Protein AF-0000000081783315 (afdb_homodimer)

pLDDT: mean 70.14, std 28.61, range [14.05, 98.25]

Structure (mmCIF, N/CA/C/O backbone):
data_AF-0000000081783315-model_v1
#
loop_
_entity.id
_entity.type
_entity.pdbx_description
1 polymer 'Degenerin mec-10-like'
#
loop_
_atom_site.group_PDB
_atom_site.id
_atom_site.type_symbol
_atom_site.label_atom_id
_atom_site.label_alt_id
_atom_site.label_comp_id
_atom_site.label_asym_id
_atom_site.label_entity_id
_atom_site.label_seq_id
_atom_site.pdbx_PDB_ins_code
_atom_site.Cartn_x
_atom_site.Cartn_y
_atom_site.Cartn_z
_atom_site.occupancy
_atom_site.B_iso_or_equiv
_atom_site.auth_seq_id
_atom_site.auth_comp_id
_atom_site.auth_asym_id
_atom_site.auth_atom_id
_atom_site.pdbx_PDB_model_num
ATOM 1 N N . MET A 1 1 ? 43.219 12.086 -7.816 1 17.78 1 MET A N 1
ATOM 2 C CA . MET A 1 1 ? 44.406 12.898 -7.633 1 17.78 1 MET A CA 1
ATOM 3 C C . MET A 1 1 ? 44.25 14.25 -8.312 1 17.78 1 MET A C 1
ATOM 5 O O . MET A 1 1 ? 45.219 15.008 -8.43 1 17.78 1 MET A O 1
ATOM 9 N N . MET A 1 2 ? 43.156 14.438 -9.055 1 19.28 2 MET A N 1
ATOM 10 C CA . MET A 1 2 ? 43.25 15.586 -9.961 1 19.28 2 MET A CA 1
ATOM 11 C C . MET A 1 2 ? 43.469 16.875 -9.18 1 19.28 2 MET A C 1
ATOM 13 O O . MET A 1 2 ? 42.969 17.016 -8.062 1 19.28 2 MET A O 1
ATOM 17 N N . SER A 1 3 ? 44.406 17.734 -9.703 1 17.97 3 SER A N 1
ATOM 18 C CA . SER A 1 3 ? 45.344 18.828 -9.617 1 17.97 3 SER A CA 1
ATOM 19 C C . SER A 1 3 ? 44.625 20.172 -9.461 1 17.97 3 SER A C 1
ATOM 21 O O . SER A 1 3 ? 43.688 20.453 -10.188 1 17.97 3 SER A O 1
ATOM 23 N N . LYS A 1 4 ? 44.688 20.781 -8.219 1 19.91 4 LYS A N 1
ATOM 24 C CA . LYS A 1 4 ? 44.312 21.875 -7.32 1 19.91 4 LYS A CA 1
ATOM 25 C C . LYS A 1 4 ? 44.75 23.219 -7.895 1 19.91 4 LYS A C 1
ATOM 27 O O . LYS A 1 4 ? 45.688 23.828 -7.43 1 19.91 4 LYS A O 1
ATOM 32 N N . ASN A 1 5 ? 44.594 23.312 -9.344 1 17.64 5 ASN A N 1
ATOM 33 C CA . ASN A 1 5 ? 45.281 24.438 -9.969 1 17.64 5 ASN A CA 1
ATOM 34 C C . ASN A 1 5 ? 44.938 25.75 -9.266 1 17.64 5 ASN A C 1
ATOM 36 O O . ASN A 1 5 ? 43.781 26.062 -9.047 1 17.64 5 ASN A O 1
ATOM 40 N N . THR A 1 6 ? 45.906 26.359 -8.523 1 19.02 6 THR A N 1
ATOM 41 C CA . THR A 1 6 ? 46.312 27.406 -7.59 1 19.02 6 THR A CA 1
ATOM 42 C C . THR A 1 6 ? 46.219 28.781 -8.234 1 19.02 6 THR A C 1
ATOM 44 O O . THR A 1 6 ? 46.625 29.797 -7.645 1 19.02 6 THR A O 1
ATOM 47 N N . MET A 1 7 ? 45.25 28.969 -9.25 1 18.3 7 MET A N 1
ATOM 48 C CA . MET A 1 7 ? 45.625 30.125 -10.062 1 18.3 7 MET A CA 1
ATOM 49 C C . MET A 1 7 ? 45.688 31.391 -9.227 1 18.3 7 MET A C 1
ATOM 51 O O . MET A 1 7 ? 44.719 31.734 -8.562 1 18.3 7 MET A O 1
ATOM 55 N N . THR A 1 8 ? 46.875 31.906 -8.875 1 18.3 8 THR A N 1
ATOM 56 C CA . THR A 1 8 ? 47.531 32.938 -8.07 1 18.3 8 THR A CA 1
ATOM 57 C C . THR A 1 8 ? 47.219 34.312 -8.617 1 18.3 8 THR A C 1
ATOM 59 O O . THR A 1 8 ? 47.625 35.312 -8.023 1 18.3 8 THR A O 1
ATOM 62 N N . THR A 1 9 ? 46.375 34.469 -9.734 1 18.88 9 THR A N 1
ATOM 63 C CA . THR A 1 9 ? 46.812 35.656 -10.445 1 18.88 9 THR A CA 1
ATOM 64 C C . THR A 1 9 ? 46.75 36.875 -9.531 1 18.88 9 THR A C 1
ATOM 66 O O . THR A 1 9 ? 45.844 37 -8.695 1 18.88 9 THR A O 1
ATOM 69 N N . GLY A 1 10 ? 47.812 37.625 -9.398 1 18.31 10 GLY A N 1
ATOM 70 C CA . GLY A 1 10 ? 48.625 38.688 -8.766 1 18.31 10 GLY A CA 1
ATOM 71 C C . GLY A 1 10 ? 48.031 40.062 -8.938 1 18.31 10 GLY A C 1
ATOM 72 O O . GLY A 1 10 ? 48.75 41.062 -8.953 1 18.31 10 GLY A O 1
ATOM 73 N N . ILE A 1 11 ? 46.656 40.188 -9.078 1 20.75 11 ILE A N 1
ATOM 74 C CA . ILE A 1 11 ? 46.312 41.531 -9.586 1 20.75 11 ILE A CA 1
ATOM 75 C C . ILE A 1 11 ? 46.969 42.594 -8.711 1 20.75 11 ILE A C 1
ATOM 77 O O . ILE A 1 11 ? 46.906 42.531 -7.48 1 20.75 11 ILE A O 1
ATOM 81 N N . PRO A 1 12 ? 47.781 43.312 -9.375 1 18.73 12 PRO A N 1
ATOM 82 C CA . PRO A 1 12 ? 48.75 44.375 -9.031 1 18.73 12 PRO A CA 1
ATOM 83 C C . PRO A 1 12 ? 48.125 45.531 -8.25 1 18.73 12 PRO A C 1
ATOM 85 O O . PRO A 1 12 ? 46.938 45.812 -8.414 1 18.73 12 PRO A O 1
ATOM 88 N N . ALA A 1 13 ? 48.562 45.781 -7 1 19.22 13 ALA A N 1
ATOM 89 C CA . ALA A 1 13 ? 48.281 46.562 -5.801 1 19.22 13 ALA A CA 1
ATOM 90 C C . ALA A 1 13 ? 48.312 48.062 -6.109 1 19.22 13 ALA A C 1
ATOM 92 O O . ALA A 1 13 ? 47.625 48.844 -5.469 1 19.22 13 ALA A O 1
ATOM 93 N N . GLY A 1 14 ? 49.094 48.438 -7.195 1 17.89 14 GLY A N 1
ATOM 94 C CA . GLY A 1 14 ? 49.969 49.5 -6.719 1 17.89 14 GLY A CA 1
ATOM 95 C C . GLY A 1 14 ? 49.312 50.844 -6.645 1 17.89 14 GLY A C 1
ATOM 96 O O . GLY A 1 14 ? 49.938 51.844 -6.227 1 17.89 14 GLY A O 1
ATOM 97 N N . TYR A 1 15 ? 48.062 51.031 -7.242 1 19.67 15 TYR A N 1
ATOM 98 C CA . TYR A 1 15 ? 48.031 52.375 -7.832 1 19.67 15 TYR A CA 1
ATOM 99 C C . TYR A 1 15 ? 48.219 53.438 -6.766 1 19.67 15 TYR A C 1
ATOM 101 O O . TYR A 1 15 ? 47.594 53.406 -5.707 1 19.67 15 TYR A O 1
ATOM 109 N N . ASP A 1 16 ? 49.375 54.094 -6.77 1 19.61 16 ASP A N 1
ATOM 110 C CA . ASP A 1 16 ? 50.156 55.062 -6.02 1 19.61 16 ASP A CA 1
ATOM 111 C C . ASP A 1 16 ? 49.406 56.406 -5.957 1 19.61 16 ASP A C 1
ATOM 113 O O . ASP A 1 16 ? 49.969 57.375 -5.426 1 19.61 16 ASP A O 1
ATOM 117 N N . ASP A 1 17 ? 48.156 56.469 -6.555 1 19.8 17 ASP A N 1
ATOM 118 C CA . ASP A 1 17 ? 47.969 57.812 -7.051 1 19.8 17 ASP A CA 1
ATOM 119 C C . ASP A 1 17 ? 48.188 58.844 -5.938 1 19.8 17 ASP A C 1
ATOM 121 O O . ASP A 1 17 ? 47.812 58.625 -4.789 1 19.8 17 ASP A O 1
ATOM 125 N N . ALA A 1 18 ? 49.094 59.688 -6.195 1 20.75 18 ALA A N 1
ATOM 126 C CA . ALA A 1 18 ? 49.906 60.812 -5.719 1 20.75 18 ALA A CA 1
ATOM 127 C C . ALA A 1 18 ? 49.031 62 -5.285 1 20.75 18 ALA A C 1
ATOM 129 O O . ALA A 1 18 ? 48.656 62.812 -6.109 1 20.75 18 ALA A O 1
ATOM 130 N N . PHE A 1 19 ? 47.812 61.656 -4.715 1 21.52 19 PHE A N 1
ATOM 131 C CA . PHE A 1 19 ? 46.969 62.844 -4.609 1 21.52 19 PHE A CA 1
ATOM 132 C C . PHE A 1 19 ? 47.688 63.969 -3.908 1 21.52 19 PHE A C 1
ATOM 134 O O . PHE A 1 19 ? 48.219 63.812 -2.818 1 21.52 19 PHE A O 1
ATOM 141 N N . VAL A 1 20 ? 48.25 64.812 -4.75 1 21.12 20 VAL A N 1
ATOM 142 C CA . VAL A 1 20 ? 49.125 65.938 -4.488 1 21.12 20 VAL A CA 1
ATOM 143 C C . VAL A 1 20 ? 48.438 66.875 -3.527 1 21.12 20 VAL A C 1
ATOM 145 O O . VAL A 1 20 ? 47.312 67.375 -3.805 1 21.12 20 VAL A O 1
ATOM 148 N N . VAL A 1 21 ? 48.562 66.625 -2.242 1 22.45 21 VAL A N 1
ATOM 149 C CA . VAL A 1 21 ? 48.031 67.312 -1.078 1 22.45 21 VAL A CA 1
ATOM 150 C C . VAL A 1 21 ? 48.438 68.75 -1.14 1 22.45 21 VAL A C 1
ATOM 152 O O . VAL A 1 21 ? 49.625 69.125 -1.13 1 22.45 21 VAL A O 1
ATOM 155 N N . MET A 1 22 ? 47.812 69.438 -2.15 1 22.59 22 MET A N 1
ATOM 156 C CA . MET A 1 22 ? 48.25 70.812 -2.398 1 22.59 22 MET A CA 1
ATOM 157 C C . MET A 1 22 ? 48.344 71.625 -1.094 1 22.59 22 MET A C 1
ATOM 159 O O . MET A 1 22 ? 47.531 71.438 -0.194 1 22.59 22 MET A O 1
ATOM 163 N N . PRO A 1 23 ? 49.531 72 -0.802 1 23.08 23 PRO A N 1
ATOM 164 C CA . PRO A 1 23 ? 50.031 72.625 0.436 1 23.08 23 PRO A CA 1
ATOM 165 C C . PRO A 1 23 ? 49.281 73.938 0.773 1 23.08 23 PRO A C 1
ATOM 167 O O . PRO A 1 23 ? 49.312 74.875 -0.004 1 23.08 23 PRO A O 1
ATOM 170 N N . SER A 1 24 ? 47.906 73.875 0.95 1 22.5 24 SER A N 1
ATOM 171 C CA . SER A 1 24 ? 47.156 75.062 1.06 1 22.5 24 SER A CA 1
ATOM 172 C C . SER A 1 24 ? 47.812 76.062 1.997 1 22.5 24 SER A C 1
ATOM 174 O O . SER A 1 24 ? 48.219 75.688 3.104 1 22.5 24 SER A O 1
ATOM 176 N N . GLU A 1 25 ? 48.5 77 1.368 1 23.92 25 GLU A N 1
ATOM 177 C CA . GLU A 1 25 ? 49.312 78.062 1.902 1 23.92 25 GLU A CA 1
ATOM 178 C C . GLU A 1 25 ? 48.531 78.875 2.949 1 23.92 25 GLU A C 1
ATOM 180 O O . GLU A 1 25 ? 47.375 79.25 2.732 1 23.92 25 GLU A O 1
ATOM 185 N N . SER A 1 26 ? 48.844 78.688 4.258 1 24.62 26 SER A N 1
ATOM 186 C CA . SER A 1 26 ? 48.344 79.188 5.531 1 24.62 26 SER A CA 1
ATOM 187 C C . SER A 1 26 ? 48.344 80.688 5.57 1 24.62 26 SER A C 1
ATOM 189 O O . SER A 1 26 ? 49.406 81.312 5.57 1 24.62 26 SER A O 1
ATOM 191 N N . ILE A 1 27 ? 47.562 81.25 4.617 1 25.8 27 ILE A N 1
ATOM 192 C CA . ILE A 1 27 ? 47.625 82.75 4.555 1 25.8 27 ILE A CA 1
ATOM 193 C C . ILE A 1 27 ? 47.5 83.312 5.957 1 25.8 27 ILE A C 1
ATOM 195 O O . ILE A 1 27 ? 46.625 82.938 6.727 1 25.8 27 ILE A O 1
ATOM 199 N N . PRO A 1 28 ? 48.531 84.125 6.344 1 26.16 28 PRO A N 1
ATOM 200 C CA . PRO A 1 28 ? 48.812 84.625 7.676 1 26.16 28 PRO A CA 1
ATOM 201 C C . PRO A 1 28 ? 47.688 85.562 8.18 1 26.16 28 PRO A C 1
ATOM 203 O O . PRO A 1 28 ? 47.375 86.562 7.535 1 26.16 28 PRO A O 1
ATOM 206 N N . LEU A 1 29 ? 46.5 85.062 8.391 1 25.5 29 LEU A N 1
ATOM 207 C CA . LEU A 1 29 ? 45.406 86 8.625 1 25.5 29 LEU A CA 1
ATOM 208 C C . LEU A 1 29 ? 45.781 87 9.695 1 25.5 29 LEU A C 1
ATOM 210 O O . LEU A 1 29 ? 46.469 86.688 10.648 1 25.5 29 LEU A O 1
ATOM 214 N N . PRO A 1 30 ? 45.625 88.312 9.297 1 27.16 30 PRO A N 1
ATOM 215 C CA . PRO A 1 30 ? 46.062 89.5 10.039 1 27.16 30 PRO A CA 1
ATOM 216 C C . PRO A 1 30 ? 45.562 89.5 11.477 1 27.16 30 PRO A C 1
ATOM 218 O O . PRO A 1 30 ? 44.594 88.812 11.797 1 27.16 30 PRO A O 1
ATOM 221 N N . SER A 1 31 ? 46.406 89.938 12.438 1 26.33 31 SER A N 1
ATOM 222 C CA . SER A 1 31 ? 46.438 89.938 13.898 1 26.33 31 SER A CA 1
ATOM 223 C C . SER A 1 31 ? 45.312 90.812 14.438 1 26.33 31 SER A C 1
ATOM 225 O O . SER A 1 31 ? 45.406 92.062 14.5 1 26.33 31 SER A O 1
ATOM 227 N N . TYR A 1 32 ? 44.062 90.688 13.859 1 24.59 32 TYR A N 1
ATOM 228 C CA . TYR A 1 32 ? 43.125 91.688 14.32 1 24.59 32 TYR A CA 1
ATOM 229 C C . TYR A 1 32 ? 43.094 91.75 15.844 1 24.59 32 TYR A C 1
ATOM 231 O O . TYR A 1 32 ? 43.125 90.75 16.516 1 24.59 32 TYR A O 1
ATOM 239 N N . HIS A 1 33 ? 43.531 92.938 16.375 1 25.61 33 HIS A N 1
ATOM 240 C CA . HIS A 1 33 ? 43.656 93.438 17.734 1 25.61 33 HIS A CA 1
ATOM 241 C C . HIS A 1 33 ? 42.375 93.25 18.531 1 25.61 33 HIS A C 1
ATOM 243 O O . HIS A 1 33 ? 41.344 93.75 18.156 1 25.61 33 HIS A O 1
ATOM 249 N N . ASN A 1 34 ? 42.156 92.062 18.984 1 25.48 34 ASN A N 1
ATOM 250 C CA . ASN A 1 34 ? 40.969 91.562 19.719 1 25.48 34 ASN A CA 1
ATOM 251 C C . ASN A 1 34 ? 40.688 92.438 20.938 1 25.48 34 ASN A C 1
ATOM 253 O O . ASN A 1 34 ? 41.469 92.438 21.906 1 25.48 34 ASN A O 1
ATOM 257 N N . LYS A 1 35 ? 40.438 93.812 20.656 1 27.84 35 LYS A N 1
ATOM 258 C CA . LYS A 1 35 ? 40.094 94.562 21.844 1 27.84 35 LYS A CA 1
ATOM 259 C C . LYS A 1 35 ? 39.062 93.812 22.703 1 27.84 35 LYS A C 1
ATOM 261 O O . LYS A 1 35 ? 38.062 93.375 22.203 1 27.84 35 LYS A O 1
ATOM 266 N N . ALA A 1 36 ? 39.5 93.375 23.797 1 28.84 36 ALA A N 1
ATOM 267 C CA . ALA A 1 36 ? 38.875 92.5 24.812 1 28.84 36 ALA A CA 1
ATOM 268 C C . ALA A 1 36 ? 37.625 93.188 25.391 1 28.84 36 ALA A C 1
ATOM 270 O O . ALA A 1 36 ? 37.688 94.25 26.016 1 28.84 36 ALA A O 1
ATOM 271 N N . PRO A 1 37 ? 36.625 93.375 24.422 1 29.89 37 PRO A N 1
ATOM 272 C CA . PRO A 1 37 ? 35.531 94.062 25.109 1 29.89 37 PRO A CA 1
ATOM 273 C C . PRO A 1 37 ? 35.156 93.438 26.453 1 29.89 37 PRO A C 1
ATOM 275 O O . PRO A 1 37 ? 35.25 92.25 26.594 1 29.89 37 PRO A O 1
ATOM 278 N N . THR A 1 38 ? 35.469 94.125 27.594 1 27.64 38 THR A N 1
ATOM 279 C CA . THR A 1 38 ? 35.25 93.688 28.984 1 27.64 38 THR A CA 1
ATOM 280 C C . THR A 1 38 ? 33.781 93.375 29.203 1 27.64 38 THR A C 1
ATOM 282 O O . THR A 1 38 ? 33.344 93.188 30.344 1 27.64 38 THR A O 1
ATOM 285 N N . SER A 1 39 ? 33.062 92.875 28.109 1 26.77 39 SER A N 1
ATOM 286 C CA . SER A 1 39 ? 31.625 92.75 28.359 1 26.77 39 SER A CA 1
ATOM 287 C C . SER A 1 39 ? 31.375 91.875 29.609 1 26.77 39 SER A C 1
ATOM 289 O O . SER A 1 39 ? 31.844 90.75 29.688 1 26.77 39 SER A O 1
ATOM 291 N N . VAL A 1 40 ? 31.312 92.5 30.828 1 28.73 40 VAL A N 1
ATOM 292 C CA . VAL A 1 40 ? 30.906 91.938 32.094 1 28.73 40 VAL A CA 1
ATOM 293 C C . VAL A 1 40 ? 29.656 91.125 31.922 1 28.73 40 VAL A C 1
ATOM 295 O O . VAL A 1 40 ? 28.562 91.625 31.703 1 28.73 40 VAL A O 1
ATOM 298 N N . GLU A 1 41 ? 29.656 90.312 30.891 1 28.41 41 GLU A N 1
ATOM 299 C CA . GLU A 1 41 ? 28.453 89.438 30.797 1 28.41 41 GLU A CA 1
ATOM 300 C C . GLU A 1 41 ? 28.141 88.75 32.125 1 28.41 41 GLU A C 1
ATOM 302 O O . GLU A 1 41 ? 28.984 88.062 32.656 1 28.41 41 GLU A O 1
ATOM 307 N N . ALA A 1 42 ? 27.375 89.438 33 1 26.62 42 ALA A N 1
ATOM 308 C CA . ALA A 1 42 ? 26.828 88.812 34.219 1 26.62 42 ALA A CA 1
ATOM 309 C C . ALA A 1 42 ? 26.422 87.375 33.969 1 26.62 42 ALA A C 1
ATOM 311 O O . ALA A 1 42 ? 25.656 87.062 33.031 1 26.62 42 ALA A O 1
ATOM 312 N N . LYS A 1 43 ? 27.359 86.562 34.219 1 34.53 43 LYS A N 1
ATOM 313 C CA . LYS A 1 43 ? 27.078 85.125 34.312 1 34.53 43 LYS A CA 1
ATOM 314 C C . LYS A 1 43 ? 25.703 84.875 34.906 1 34.53 43 LYS A C 1
ATOM 316 O O . LYS A 1 43 ? 25.469 85.188 36.094 1 34.53 43 LYS A O 1
ATOM 321 N N . ALA A 1 44 ? 24.641 85.25 34.125 1 29.11 44 ALA A N 1
ATOM 322 C CA . ALA A 1 44 ? 23.297 84.812 34.562 1 29.11 44 ALA A CA 1
ATOM 323 C C . ALA A 1 44 ? 23.344 83.438 35.25 1 29.11 44 ALA A C 1
ATOM 325 O O . ALA A 1 44 ? 24 82.562 34.781 1 29.11 44 ALA A O 1
ATOM 326 N N . ALA A 1 45 ? 23.266 83.5 36.594 1 31.23 45 ALA A N 1
ATOM 327 C CA . ALA A 1 45 ? 23.188 82.312 37.438 1 31.23 45 ALA A CA 1
ATOM 328 C C . ALA A 1 45 ? 22.344 81.25 36.781 1 31.23 45 ALA A C 1
ATOM 330 O O . ALA A 1 45 ? 21.203 81.5 36.375 1 31.23 45 ALA A O 1
ATOM 331 N N . GLU A 1 46 ? 22.984 80.5 35.844 1 34.72 46 GLU A N 1
ATOM 332 C CA . GLU A 1 46 ? 22.234 79.312 35.438 1 34.72 46 GLU A CA 1
ATOM 333 C C . GLU A 1 46 ? 21.328 78.75 36.531 1 34.72 46 GLU A C 1
ATOM 335 O O . GLU A 1 46 ? 21.75 78.688 37.688 1 34.72 46 GLU A O 1
ATOM 340 N N . PRO A 1 47 ? 20.047 79.125 36.531 1 35.72 47 PRO A N 1
ATOM 341 C CA . PRO A 1 47 ? 19.234 78.5 37.625 1 35.72 47 PRO A CA 1
ATOM 342 C C . PRO A 1 47 ? 19.781 77.188 38.062 1 35.72 47 PRO A C 1
ATOM 344 O O . PRO A 1 47 ? 20.266 76.375 37.25 1 35.72 47 PRO A O 1
ATOM 347 N N . GLU A 1 48 ? 20.484 77.188 39.156 1 34.91 48 GLU A N 1
ATOM 348 C CA . GLU A 1 48 ? 20.859 75.938 39.812 1 34.91 48 GLU A CA 1
ATOM 349 C C . GLU A 1 48 ? 19.844 74.812 39.562 1 34.91 48 GLU A C 1
ATOM 351 O O . GLU A 1 48 ? 18.656 75 39.906 1 34.91 48 GLU A O 1
ATOM 356 N N . LYS A 1 49 ? 19.969 74.188 38.375 1 42.38 49 LYS A N 1
ATOM 357 C CA . LYS A 1 49 ? 19.156 73 38.312 1 42.38 49 LYS A CA 1
ATOM 358 C C . LYS A 1 49 ? 19 72.375 39.656 1 42.38 49 LYS A C 1
ATOM 360 O O . LYS A 1 49 ? 20 71.938 40.281 1 42.38 49 LYS A O 1
ATOM 365 N N . GLU A 1 50 ? 18.172 72.875 40.562 1 38.88 50 GLU A N 1
ATOM 366 C CA . GLU A 1 50 ? 17.859 72.125 41.781 1 38.88 50 GLU A CA 1
ATOM 367 C C . GLU A 1 50 ? 18 70.625 41.594 1 38.88 50 GLU A C 1
ATOM 369 O O . GLU A 1 50 ? 17.375 70.062 40.688 1 38.88 50 GLU A O 1
ATOM 374 N N . ASN A 1 51 ? 19.219 70.125 41.75 1 41.97 51 ASN A N 1
ATOM 375 C CA . ASN A 1 51 ? 19.469 68.688 41.906 1 41.97 51 ASN A CA 1
ATOM 376 C C . ASN A 1 51 ? 18.344 68 42.688 1 41.97 51 ASN A C 1
ATOM 378 O O . ASN A 1 51 ? 18.344 68 43.938 1 41.97 51 ASN A O 1
ATOM 382 N N . HIS A 1 52 ? 17.141 68.188 42.375 1 47.59 52 HIS A N 1
ATOM 383 C CA . HIS A 1 52 ? 16.188 67.312 43.062 1 47.59 52 HIS A CA 1
ATOM 384 C C . HIS A 1 52 ? 16.734 65.938 43.219 1 47.59 52 HIS A C 1
ATOM 386 O O . HIS A 1 52 ? 17.266 65.312 42.25 1 47.59 52 HIS A O 1
ATOM 392 N N . PRO A 1 53 ? 17.141 65.5 44.344 1 53 53 PRO A N 1
ATOM 393 C CA . PRO A 1 53 ? 17.656 64.125 44.531 1 53 53 PRO A CA 1
ATOM 394 C C . PRO A 1 53 ? 16.891 63.062 43.75 1 53 53 PRO A C 1
ATOM 396 O O . PRO A 1 53 ? 15.648 63.062 43.75 1 53 53 PRO A O 1
ATOM 399 N N . VAL A 1 54 ? 17.484 62.562 42.719 1 61.12 54 VAL A N 1
ATOM 400 C CA . VAL A 1 54 ? 16.969 61.469 41.906 1 61.12 54 VAL A CA 1
ATOM 401 C C . VAL A 1 54 ? 16.516 60.312 42.844 1 61.12 54 VAL A C 1
ATOM 403 O O . VAL A 1 54 ? 17.359 59.688 43.469 1 61.12 54 VAL A O 1
ATOM 406 N N . THR A 1 55 ? 15.406 60.406 43.562 1 64.44 55 THR A N 1
ATOM 407 C CA . THR A 1 55 ? 14.828 59.312 44.312 1 64.44 55 THR A CA 1
ATOM 408 C C . THR A 1 55 ? 14.297 58.219 43.406 1 64.44 55 THR A C 1
ATOM 410 O O . THR A 1 55 ? 14.094 58.438 42.219 1 64.44 55 THR A O 1
ATOM 413 N N . CYS A 1 56 ? 14.297 57 43.969 1 73.44 56 CYS A N 1
ATOM 414 C CA . CYS A 1 56 ? 13.727 55.844 43.25 1 73.44 56 CYS A CA 1
ATOM 415 C C . CYS A 1 56 ? 12.383 56.219 42.625 1 73.44 56 CYS A C 1
ATOM 417 O O . CYS A 1 56 ? 12.07 55.781 41.531 1 73.44 56 CYS A O 1
ATOM 419 N N . GLY A 1 57 ? 11.695 57 43.281 1 72.5 57 GLY A N 1
ATOM 420 C CA . GLY A 1 57 ? 10.398 57.438 42.781 1 72.5 57 GLY A CA 1
ATOM 421 C C . GLY A 1 57 ? 10.492 58.344 41.562 1 72.5 57 GLY A C 1
ATOM 422 O O . GLY A 1 57 ? 9.688 58.219 40.625 1 72.5 57 GLY A O 1
ATOM 423 N N . SER A 1 58 ? 11.469 59.156 41.562 1 75.62 58 SER A N 1
ATOM 424 C CA . SER A 1 58 ? 11.641 60.062 40.438 1 75.62 58 SER A CA 1
ATOM 425 C C . SER A 1 58 ? 12.086 59.281 39.188 1 75.62 58 SER A C 1
ATOM 427 O O . SER A 1 58 ? 11.703 59.656 38.094 1 75.62 58 SER A O 1
ATOM 429 N N . ILE A 1 59 ? 12.844 58.281 39.406 1 73.62 59 ILE A N 1
ATOM 430 C CA . ILE A 1 59 ? 13.305 57.469 38.281 1 73.62 59 ILE A CA 1
ATOM 431 C C . ILE A 1 59 ? 12.117 56.719 37.656 1 73.62 59 ILE A C 1
ATOM 433 O O . ILE A 1 59 ? 12.008 56.656 36.438 1 73.62 59 ILE A O 1
ATOM 437 N N . VAL A 1 60 ? 11.312 56.156 38.469 1 76 60 VAL A N 1
ATOM 438 C CA . VAL A 1 60 ? 10.148 55.438 38 1 76 60 VAL A CA 1
ATOM 439 C C . VAL A 1 60 ? 9.203 56.375 37.25 1 76 60 VAL A C 1
ATOM 441 O O . VAL A 1 60 ? 8.656 56 36.219 1 76 60 VAL A O 1
ATOM 444 N N . THR A 1 61 ? 9.07 57.562 37.75 1 76.06 61 THR A N 1
ATOM 445 C CA . THR A 1 61 ? 8.172 58.5 37.125 1 76.06 61 THR A CA 1
ATOM 446 C C . THR A 1 61 ? 8.758 59 35.781 1 76.06 61 THR A C 1
ATOM 448 O O . THR A 1 61 ? 8.031 59.219 34.812 1 76.06 61 THR A O 1
ATOM 451 N N . ASN A 1 62 ? 10.07 59.219 35.844 1 74.38 62 ASN A N 1
ATOM 452 C CA . ASN A 1 62 ? 10.703 59.625 34.594 1 74.38 62 ASN A CA 1
ATOM 453 C C . ASN A 1 62 ? 10.633 58.531 33.531 1 74.38 62 ASN A C 1
ATOM 455 O O . ASN A 1 62 ? 10.438 58.812 32.344 1 74.38 62 ASN A O 1
ATOM 459 N N . PHE A 1 63 ? 10.797 57.344 34 1 75.19 63 PHE A N 1
ATOM 460 C CA . PHE A 1 63 ? 10.703 56.219 33.094 1 75.19 63 PHE A CA 1
ATOM 461 C C . PHE A 1 63 ? 9.281 56.062 32.531 1 75.19 63 PHE A C 1
ATOM 463 O O . PHE A 1 63 ? 9.086 55.781 31.359 1 75.19 63 PHE A O 1
ATOM 470 N N . ALA A 1 64 ? 8.367 56.094 33.375 1 72.81 64 ALA A N 1
ATOM 471 C CA . ALA A 1 64 ? 6.969 55.969 32.969 1 72.81 64 ALA A CA 1
ATOM 472 C C . ALA A 1 64 ? 6.578 57 31.938 1 72.81 64 ALA A C 1
ATOM 474 O O . ALA A 1 64 ? 5.777 56.719 31.047 1 72.81 64 ALA A O 1
ATOM 475 N N . ASP A 1 65 ? 7.227 58.125 32.031 1 70.56 65 ASP A N 1
ATOM 476 C CA . ASP A 1 65 ? 6.887 59.219 31.109 1 70.56 65 ASP A CA 1
ATOM 477 C C . ASP A 1 65 ? 7.633 59.062 29.781 1 70.56 65 ASP A C 1
ATOM 479 O O . ASP A 1 65 ? 7.156 59.531 28.75 1 70.56 65 ASP A O 1
ATOM 483 N N . SER A 1 66 ? 8.742 58.344 29.828 1 68.06 66 SER A N 1
ATOM 484 C CA . SER A 1 66 ? 9.57 58.312 28.625 1 68.06 66 SER A CA 1
ATOM 485 C C . SER A 1 66 ? 9.469 56.969 27.906 1 68.06 66 SER A C 1
ATOM 487 O O . SER A 1 66 ? 9.875 56.844 26.75 1 68.06 66 SER A O 1
ATOM 489 N N . THR A 1 67 ? 8.836 56.062 28.547 1 69.62 67 THR A N 1
ATOM 490 C CA . THR A 1 67 ? 8.844 54.719 27.969 1 69.62 67 THR A CA 1
ATOM 491 C C . THR A 1 67 ? 7.883 54.625 26.781 1 69.62 67 THR A C 1
ATOM 493 O O . THR A 1 67 ? 6.883 55.375 26.734 1 69.62 67 THR A O 1
ATOM 496 N N . THR A 1 68 ? 8.305 53.844 25.891 1 68.88 68 THR A N 1
ATOM 497 C CA . THR A 1 68 ? 7.504 53.656 24.688 1 68.88 68 THR A CA 1
ATOM 498 C C . THR A 1 68 ? 6.574 52.438 24.859 1 68.88 68 THR A C 1
ATOM 500 O O . THR A 1 68 ? 5.824 52.094 23.953 1 68.88 68 THR A O 1
ATOM 503 N N . ALA A 1 69 ? 6.594 51.875 26.016 1 73.38 69 ALA A N 1
ATOM 504 C CA . ALA A 1 69 ? 5.664 50.781 26.266 1 73.38 69 ALA A CA 1
ATOM 505 C C . ALA A 1 69 ? 4.238 51.312 26.438 1 73.38 69 ALA A C 1
ATOM 507 O O . ALA A 1 69 ? 4.012 52.312 27.094 1 73.38 69 ALA A O 1
ATOM 508 N N . HIS A 1 70 ? 3.422 50.625 25.781 1 72.06 70 HIS A N 1
ATOM 509 C CA . HIS A 1 70 ? 2.037 51.094 25.844 1 72.06 70 HIS A CA 1
ATOM 510 C C . HIS A 1 70 ? 1.458 50.875 27.25 1 72.06 70 HIS A C 1
ATOM 512 O O . HIS A 1 70 ? 1.696 49.812 27.859 1 72.06 70 HIS A O 1
ATOM 518 N N . GLY A 1 71 ? 0.836 51.781 27.891 1 72.75 71 GLY A N 1
ATOM 519 C CA . GLY A 1 71 ? 0.046 51.625 29.094 1 72.75 71 GLY A CA 1
ATOM 520 C C . GLY A 1 71 ? 0.777 52.062 30.359 1 72.75 71 GLY A C 1
ATOM 521 O O . GLY A 1 71 ? 0.148 52.406 31.359 1 72.75 71 GLY A O 1
ATOM 522 N N . VAL A 1 72 ? 2.105 52.031 30.312 1 74.44 72 VAL A N 1
ATOM 523 C CA . VAL A 1 72 ? 2.848 52.344 31.531 1 74.44 72 VAL A CA 1
ATOM 524 C C . VAL A 1 72 ? 2.701 53.812 31.859 1 74.44 72 VAL A C 1
ATOM 526 O O . VAL A 1 72 ? 2.566 54.188 33.031 1 74.44 72 VAL A O 1
ATOM 529 N N . ALA A 1 73 ? 2.641 54.625 30.812 1 72.75 73 ALA A N 1
ATOM 530 C CA . ALA A 1 73 ? 2.5 56.062 31.031 1 72.75 73 ALA A CA 1
ATOM 531 C C . ALA A 1 73 ? 1.125 56.375 31.609 1 72.75 73 ALA A C 1
ATOM 533 O O . ALA A 1 73 ? 0.984 57.344 32.375 1 72.75 73 ALA A O 1
ATOM 534 N N . ARG A 1 74 ? 0.199 55.5 31.406 1 76.56 74 ARG A N 1
ATOM 535 C CA . ARG A 1 74 ? -1.156 55.781 31.875 1 76.56 74 ARG A CA 1
ATOM 536 C C . ARG A 1 74 ? -1.314 55.375 33.344 1 76.56 74 ARG A C 1
ATOM 538 O O . ARG A 1 74 ? -2.111 55.969 34.062 1 76.56 74 ARG A O 1
ATOM 545 N N . ILE A 1 75 ? -0.57 54.469 33.688 1 75.62 75 ILE A N 1
ATOM 546 C CA . ILE A 1 75 ? -0.625 54.062 35.094 1 75.62 75 ILE A CA 1
ATOM 547 C C . ILE A 1 75 ? -0.007 55.125 35.969 1 75.62 75 ILE A C 1
ATOM 549 O O . ILE A 1 75 ? -0.561 55.5 37.031 1 75.62 75 ILE A O 1
ATOM 553 N N . ALA A 1 76 ? 1.028 55.781 35.5 1 72.44 76 ALA A N 1
ATOM 554 C CA . ALA A 1 76 ? 1.757 56.75 36.312 1 72.44 76 ALA A CA 1
ATOM 555 C C . ALA A 1 76 ? 1.043 58.094 36.281 1 72.44 76 ALA A C 1
ATOM 557 O O . ALA A 1 76 ? 1.069 58.844 37.281 1 72.44 76 ALA A O 1
ATOM 558 N N . ASN A 1 77 ? 0.314 58.438 35.219 1 69.81 77 ASN A N 1
ATOM 559 C CA . ASN A 1 77 ? -0.3 59.781 35.094 1 69.81 77 ASN A CA 1
ATOM 560 C C . ASN A 1 77 ? -1.788 59.719 35.438 1 69.81 77 ASN A C 1
ATOM 562 O O . ASN A 1 77 ? -2.514 60.688 35.188 1 69.81 77 ASN A O 1
ATOM 566 N N . ALA A 1 78 ? -2.209 58.625 36.031 1 72.44 78 ALA A N 1
ATOM 567 C CA . ALA A 1 78 ? -3.633 58.531 36.312 1 72.44 78 ALA A CA 1
ATOM 568 C C . ALA A 1 78 ? -4.004 59.406 37.531 1 72.44 78 ALA A C 1
ATOM 570 O O . ALA A 1 78 ? -3.213 59.562 38.469 1 72.44 78 ALA A O 1
ATOM 571 N N . SER A 1 79 ? -5.02 60.25 37.406 1 68.5 79 SER A N 1
ATOM 572 C CA . SER A 1 79 ? -5.469 61.188 38.438 1 68.5 79 SER A CA 1
ATOM 573 C C . SER A 1 79 ? -6.062 60.5 39.625 1 68.5 79 SER A C 1
ATOM 575 O O . SER A 1 79 ? -6.039 61.031 40.75 1 68.5 79 SER A O 1
ATOM 577 N N . SER A 1 80 ? -6.578 59.344 39.344 1 74.62 80 SER A N 1
ATOM 578 C CA . SER A 1 80 ? -7.242 58.625 40.438 1 74.62 80 SER A CA 1
ATOM 579 C C . SER A 1 80 ? -6.629 57.25 40.656 1 74.62 80 SER A C 1
ATOM 581 O O . SER A 1 80 ? -6.043 56.688 39.719 1 74.62 80 SER A O 1
ATOM 583 N N . CYS A 1 81 ? -6.594 56.906 41.969 1 79 81 CYS A N 1
ATOM 584 C CA . CYS A 1 81 ? -6.086 55.594 42.344 1 79 81 CYS A CA 1
ATOM 585 C C . CYS A 1 81 ? -6.879 54.469 41.688 1 79 81 CYS A C 1
ATOM 587 O O . CYS A 1 81 ? -6.312 53.438 41.312 1 79 81 CYS A O 1
ATOM 589 N N . PHE A 1 82 ? -8.109 54.781 41.438 1 81.88 82 PHE A N 1
ATOM 590 C CA . PHE A 1 82 ? -8.953 53.75 40.812 1 81.88 82 PHE A CA 1
ATOM 591 C C . PHE A 1 82 ? -8.586 53.594 39.344 1 81.88 82 PHE A C 1
ATOM 593 O O . PHE A 1 82 ? -8.523 52.469 38.844 1 81.88 82 PHE A O 1
ATOM 600 N N . ALA A 1 83 ? -8.352 54.625 38.75 1 81.06 83 ALA A N 1
ATOM 601 C CA . ALA A 1 83 ? -7.969 54.562 37.344 1 81.06 83 ALA A CA 1
ATOM 602 C C . ALA A 1 83 ? -6.605 53.906 37.156 1 81.06 83 ALA A C 1
ATOM 604 O O . ALA A 1 83 ? -6.395 53.125 36.219 1 81.06 83 ALA A O 1
ATOM 605 N N . SER A 1 84 ? -5.781 54.125 38.125 1 83.44 84 SER A N 1
ATOM 606 C CA . SER A 1 84 ? -4.457 53.5 38.062 1 83.44 84 SER A CA 1
ATOM 607 C C . SER A 1 84 ? -4.547 52 38.25 1 83.44 84 SER A C 1
ATOM 609 O O . SER A 1 84 ? -3.803 51.25 37.625 1 83.44 84 SER A O 1
ATOM 611 N N . PHE A 1 85 ? -5.461 51.625 39.062 1 86.06 85 PHE A N 1
ATOM 612 C CA . PHE A 1 85 ? -5.652 50.219 39.312 1 86.06 85 PHE A CA 1
ATOM 613 C C . PHE A 1 85 ? -6.246 49.531 38.094 1 86.06 85 PHE A C 1
ATOM 615 O O . PHE A 1 85 ? -5.863 48.406 37.75 1 86.06 85 PHE A O 1
ATOM 622 N N . LEU A 1 86 ? -7.105 50.156 37.375 1 84.38 86 LEU A N 1
ATOM 623 C CA . LEU A 1 86 ? -7.727 49.594 36.188 1 84.38 86 LEU A CA 1
ATOM 624 C C . LEU A 1 86 ? -6.699 49.406 35.094 1 84.38 86 LEU A C 1
ATOM 626 O O . LEU A 1 86 ? -6.707 48.375 34.375 1 84.38 86 LEU A O 1
ATOM 630 N N . TRP A 1 87 ? -5.875 50.375 34.938 1 85 87 TRP A N 1
ATOM 631 C CA . TRP A 1 87 ? -4.855 50.281 33.906 1 85 87 TRP A CA 1
ATOM 632 C C . TRP A 1 87 ? -3.826 49.219 34.25 1 85 87 TRP A C 1
ATOM 634 O O . TRP A 1 87 ? -3.281 48.562 33.344 1 85 87 TRP A O 1
ATOM 644 N N . LEU A 1 88 ? -3.672 49.031 35.531 1 85.56 88 LEU A N 1
ATOM 645 C CA . LEU A 1 88 ? -2.779 47.938 35.938 1 85.56 88 LEU A CA 1
ATOM 646 C C . LEU A 1 88 ? -3.375 46.594 35.625 1 85.56 88 LEU A C 1
ATOM 648 O O . LEU A 1 88 ? -2.656 45.656 35.188 1 85.56 88 LEU A O 1
ATOM 652 N N . VAL A 1 89 ? -4.637 46.438 35.781 1 88.81 89 VAL A N 1
ATOM 653 C CA . VAL A 1 89 ? -5.309 45.188 35.469 1 88.81 89 VAL A CA 1
ATOM 654 C C . VAL A 1 89 ? -5.258 44.938 33.969 1 88.81 89 VAL A C 1
ATOM 656 O O . VAL A 1 89 ? -5.027 43.812 33.531 1 88.81 89 VAL A O 1
ATOM 659 N N . ILE A 1 90 ? -5.457 45.938 33.156 1 86.88 90 ILE A N 1
ATOM 660 C CA . ILE A 1 90 ? -5.426 45.781 31.703 1 86.88 90 ILE A CA 1
ATOM 661 C C . ILE A 1 90 ? -4.023 45.375 31.25 1 86.88 90 ILE A C 1
ATOM 663 O O . ILE A 1 90 ? -3.869 44.531 30.391 1 86.88 90 ILE A O 1
ATOM 667 N N . LEU A 1 91 ? -3.111 45.969 31.844 1 86.19 91 LEU A N 1
ATOM 668 C CA . LEU A 1 91 ? -1.73 45.656 31.5 1 86.19 91 LEU A CA 1
ATOM 669 C C . LEU A 1 91 ? -1.41 44.219 31.891 1 86.19 91 LEU A C 1
ATOM 671 O O . LEU A 1 91 ? -0.735 43.5 31.156 1 86.19 91 LEU A O 1
ATOM 675 N N . CYS A 1 92 ? -1.928 43.781 33.031 1 89.25 92 CYS A N 1
ATOM 676 C CA . CYS A 1 92 ? -1.687 42.406 33.469 1 89.25 92 CYS A CA 1
ATOM 677 C C . CYS A 1 92 ? -2.396 41.406 32.562 1 89.25 92 CYS A C 1
ATOM 679 O O . CYS A 1 92 ? -1.854 40.344 32.281 1 89.25 92 CYS A O 1
ATOM 681 N N . VAL A 1 93 ? -3.496 41.719 32.094 1 89.94 93 VAL A N 1
ATOM 682 C CA . VAL A 1 93 ? -4.242 40.844 31.188 1 89.94 93 VAL A CA 1
ATOM 683 C C . VAL A 1 93 ? -3.539 40.781 29.844 1 89.94 93 VAL A C 1
ATOM 685 O O . VAL A 1 93 ? -3.475 39.688 29.219 1 89.94 93 VAL A O 1
ATOM 688 N N . ALA A 1 94 ? -3.078 41.844 29.422 1 88.31 94 ALA A N 1
ATOM 689 C CA . ALA A 1 94 ? -2.357 41.875 28.156 1 88.31 94 ALA A CA 1
ATOM 690 C C . ALA A 1 94 ? -1.07 41.062 28.234 1 88.31 94 ALA A C 1
ATOM 692 O O . ALA A 1 94 ? -0.749 40.281 27.328 1 88.31 94 ALA A O 1
ATOM 693 N N . PHE A 1 95 ? -0.392 41.281 29.328 1 87.94 95 PHE A N 1
ATOM 694 C CA . PHE A 1 95 ? 0.821 40.5 29.516 1 87.94 95 PHE A CA 1
ATOM 695 C C . PHE A 1 95 ? 0.486 39 29.688 1 87.94 95 PHE A C 1
ATOM 697 O O . PHE A 1 95 ? 1.232 38.156 29.234 1 87.94 95 PHE A O 1
ATOM 704 N N . GLY A 1 96 ? -0.515 38.75 30.375 1 90.44 96 GLY A N 1
ATOM 705 C CA . GLY A 1 96 ? -0.971 37.375 30.516 1 90.44 96 GLY A CA 1
ATOM 706 C C . GLY A 1 96 ? -1.363 36.75 29.188 1 90.44 96 GLY A C 1
ATOM 707 O O . GLY A 1 96 ? -1.037 35.562 28.938 1 90.44 96 GLY A O 1
ATOM 708 N N . GLY A 1 97 ? -2.055 37.469 28.344 1 90.19 97 GLY A N 1
ATOM 709 C CA . GLY A 1 97 ? -2.391 37 27.016 1 90.19 97 GLY A CA 1
ATOM 710 C C . GLY A 1 97 ? -1.173 36.75 26.141 1 90.19 97 GLY A C 1
ATOM 711 O O . GLY A 1 97 ? -1.095 35.719 25.453 1 90.19 97 GLY A O 1
ATOM 712 N N . PHE A 1 98 ? -0.249 37.625 26.203 1 90.25 98 PHE A N 1
ATOM 713 C CA . PHE A 1 98 ? 0.989 37.469 25.453 1 90.25 98 PHE A CA 1
ATOM 714 C C . PHE A 1 98 ? 1.749 36.219 25.906 1 90.25 98 PHE A C 1
ATOM 716 O O . PHE A 1 98 ? 2.223 35.438 25.078 1 90.25 98 PHE A O 1
ATOM 723 N N . PHE A 1 99 ? 1.858 36.094 27.172 1 91 99 PHE A N 1
ATOM 724 C CA . PHE A 1 99 ? 2.613 34.938 27.688 1 91 99 PHE A CA 1
ATOM 725 C C . PHE A 1 99 ? 1.915 33.625 27.359 1 91 99 PHE A C 1
ATOM 727 O O . PHE A 1 99 ? 2.572 32.625 27.062 1 91 99 PHE A O 1
ATOM 734 N N . PHE A 1 100 ? 0.679 33.656 27.422 1 92.19 100 PHE A N 1
ATOM 735 C CA . PHE A 1 100 ? -0.073 32.469 27.125 1 92.19 100 PHE A CA 1
ATOM 736 C C . PHE A 1 100 ? 0.064 32.094 25.641 1 92.19 100 PHE A C 1
ATOM 738 O O . PHE A 1 100 ? 0.462 30.984 25.312 1 92.19 100 PHE A O 1
ATOM 745 N N . GLN A 1 101 ? -0.147 33 24.766 1 92.44 101 GLN A N 1
ATOM 746 C CA . GLN A 1 101 ? -0.07 32.719 23.328 1 92.44 101 GLN A CA 1
ATOM 747 C C . GLN A 1 101 ? 1.38 32.625 22.875 1 92.44 101 GLN A C 1
ATOM 749 O O . GLN A 1 101 ? 1.688 31.844 21.969 1 92.44 101 GLN A O 1
ATOM 754 N N . GLY A 1 102 ? 2.145 33.438 23.438 1 90.12 102 GLY A N 1
ATOM 755 C CA . GLY A 1 102 ? 3.559 33.375 23.109 1 90.12 102 GLY A CA 1
ATOM 756 C C . GLY A 1 102 ? 4.188 32.031 23.469 1 90.12 102 GLY A C 1
ATOM 757 O O . GLY A 1 102 ? 4.953 31.469 22.672 1 90.12 102 GLY A O 1
ATOM 758 N N . THR A 1 103 ? 3.85 31.531 24.578 1 92.44 103 THR A N 1
ATOM 759 C CA . THR A 1 103 ? 4.383 30.234 24.984 1 92.44 103 THR A CA 1
ATOM 760 C C . THR A 1 103 ? 3.861 29.125 24.078 1 92.44 103 THR A C 1
ATOM 762 O O . THR A 1 103 ? 4.598 28.203 23.75 1 92.44 103 THR A O 1
ATOM 765 N N . ASN A 1 104 ? 2.689 29.203 23.719 1 92.38 104 ASN A N 1
ATOM 766 C CA . ASN A 1 104 ? 2.131 28.203 22.828 1 92.38 104 ASN A CA 1
ATOM 767 C C . ASN A 1 104 ? 2.807 28.234 21.453 1 92.38 104 ASN A C 1
ATOM 769 O O . ASN A 1 104 ? 3.018 27.203 20.828 1 92.38 104 ASN A O 1
ATOM 773 N N . LEU A 1 105 ? 3.08 29.359 21.031 1 91.38 105 LEU A N 1
ATOM 774 C CA . LEU A 1 105 ? 3.76 29.516 19.75 1 91.38 105 LEU A CA 1
ATOM 775 C C . LEU A 1 105 ? 5.172 28.953 19.812 1 91.38 105 LEU A C 1
ATOM 777 O O . LEU A 1 105 ? 5.621 28.281 18.875 1 91.38 105 LEU A O 1
ATOM 781 N N . VAL A 1 106 ? 5.793 29.219 20.875 1 90.69 106 VAL A N 1
ATOM 782 C CA . VAL A 1 106 ? 7.156 28.719 21.031 1 90.69 106 VAL A CA 1
ATOM 783 C C . VAL A 1 106 ? 7.141 27.203 21.188 1 90.69 106 VAL A C 1
ATOM 785 O O . VAL A 1 106 ? 8.023 26.5 20.672 1 90.69 106 VAL A O 1
ATOM 788 N N . LEU A 1 107 ? 6.18 26.75 21.797 1 91.44 107 LEU A N 1
ATOM 789 C CA . LEU A 1 107 ? 6.047 25.297 21.938 1 91.44 107 LEU A CA 1
ATOM 790 C C . LEU A 1 107 ? 5.746 24.656 20.594 1 91.44 107 LEU A C 1
ATOM 792 O O . LEU A 1 107 ? 6.211 23.547 20.312 1 91.44 107 LEU A O 1
ATOM 796 N N . ASP A 1 108 ? 4.992 25.281 19.844 1 89.19 108 ASP A N 1
ATOM 797 C CA . ASP A 1 108 ? 4.723 24.797 18.484 1 89.19 108 ASP A CA 1
ATOM 798 C C . ASP A 1 108 ? 5.996 24.766 17.656 1 89.19 108 ASP A C 1
ATOM 800 O O . ASP A 1 108 ? 6.207 23.828 16.859 1 89.19 108 ASP A O 1
ATOM 804 N N . PHE A 1 109 ? 6.734 25.75 17.781 1 89.06 109 PHE A N 1
ATOM 805 C CA . PHE A 1 109 ? 8.008 25.812 17.078 1 89.06 109 PHE A CA 1
ATOM 806 C C . PHE A 1 109 ? 8.922 24.656 17.516 1 89.06 109 PHE A C 1
ATOM 808 O O . PHE A 1 109 ? 9.555 24.016 16.688 1 89.06 109 PHE A O 1
ATOM 815 N N . PHE A 1 110 ? 8.922 24.359 18.797 1 91.38 110 PHE A N 1
ATOM 816 C CA . PHE A 1 110 ? 9.812 23.312 19.328 1 91.38 110 PHE A CA 1
ATOM 817 C C . PHE A 1 110 ? 9.219 21.938 19.094 1 91.38 110 PHE A C 1
ATOM 819 O O . PHE A 1 110 ? 9.867 20.922 19.375 1 91.38 110 PHE A O 1
ATOM 826 N N . SER A 1 111 ? 8.086 21.859 18.609 1 88.56 111 SER A N 1
ATOM 827 C CA . SER A 1 111 ? 7.531 20.578 18.188 1 88.56 111 SER A CA 1
ATOM 828 C C . SER A 1 111 ? 8.031 20.188 16.797 1 88.56 111 SER A C 1
ATOM 830 O O . SER A 1 111 ? 7.844 19.047 16.359 1 88.56 111 SER A O 1
ATOM 832 N N . TRP A 1 112 ? 8.695 20.984 16.094 1 88.12 112 TRP A N 1
ATOM 833 C CA . TRP A 1 112 ? 9.359 20.797 14.805 1 88.12 112 TRP A CA 1
ATOM 834 C C . TRP A 1 112 ? 8.383 20.266 13.758 1 88.12 112 TRP A C 1
ATOM 836 O O . TRP A 1 112 ? 8.617 19.203 13.18 1 88.12 112 TRP A O 1
ATOM 846 N N . PRO A 1 113 ? 7.328 20.984 13.461 1 88.44 113 PRO A N 1
ATOM 847 C CA . PRO A 1 113 ? 6.391 20.562 12.422 1 88.44 113 PRO A CA 1
ATOM 848 C C . PRO A 1 113 ? 6.969 20.719 11.016 1 88.44 113 PRO A C 1
ATOM 850 O O . PRO A 1 113 ? 7.824 21.578 10.781 1 88.44 113 PRO A O 1
ATOM 853 N N . TYR A 1 114 ? 6.551 19.797 10.133 1 89.69 114 TYR A N 1
ATOM 854 C CA . TYR A 1 114 ? 7.047 19.875 8.766 1 89.69 114 TYR A CA 1
ATOM 855 C C . TYR A 1 114 ? 5.926 19.609 7.766 1 89.69 114 TYR A C 1
ATOM 857 O O . TYR A 1 114 ? 4.879 19.062 8.125 1 89.69 114 TYR A O 1
ATOM 865 N N . GLY A 1 115 ? 6.082 20.156 6.59 1 88.06 115 GLY A N 1
ATOM 866 C CA . GLY A 1 115 ? 5.219 19.906 5.449 1 88.06 115 GLY A CA 1
ATOM 867 C C . GLY A 1 115 ? 5.914 19.156 4.328 1 88.06 115 GLY A C 1
ATOM 868 O O . GLY A 1 115 ? 7.137 18.984 4.355 1 88.06 115 GLY A O 1
ATOM 869 N N . THR A 1 116 ? 5.035 18.562 3.447 1 91.56 116 THR A N 1
ATOM 870 C CA . THR A 1 116 ? 5.605 17.812 2.326 1 91.56 116 THR A CA 1
ATOM 871 C C . THR A 1 116 ? 5.258 18.484 1.001 1 91.56 116 THR A C 1
ATOM 873 O O . THR A 1 116 ? 4.121 18.922 0.795 1 91.56 116 THR A O 1
ATOM 876 N N . THR A 1 117 ? 6.297 18.656 0.234 1 91.94 117 THR A N 1
ATOM 877 C CA . THR A 1 117 ? 6.09 19.172 -1.114 1 91.94 117 THR A CA 1
ATOM 878 C C . THR A 1 117 ? 6.367 18.094 -2.156 1 91.94 117 THR A C 1
ATOM 880 O O . THR A 1 117 ? 7.289 17.297 -1.996 1 91.94 117 THR A O 1
ATOM 883 N N . ILE A 1 118 ? 5.527 18.047 -3.15 1 91.25 118 ILE A N 1
ATOM 884 C CA . ILE A 1 118 ? 5.688 17.109 -4.258 1 91.25 118 ILE A CA 1
ATOM 885 C C . ILE A 1 118 ? 5.918 17.875 -5.555 1 91.25 118 ILE A C 1
ATOM 887 O O . ILE A 1 118 ? 5.102 18.719 -5.941 1 91.25 118 ILE A O 1
ATOM 891 N N . ASP A 1 119 ? 7.031 17.625 -6.215 1 93.12 119 ASP A N 1
ATOM 892 C CA . ASP A 1 119 ? 7.379 18.25 -7.488 1 93.12 119 ASP A CA 1
ATOM 893 C C . ASP A 1 119 ? 7.621 17.188 -8.562 1 93.12 119 ASP A C 1
ATOM 895 O O . ASP A 1 119 ? 8.086 16.094 -8.266 1 93.12 119 ASP A O 1
ATOM 899 N N . ILE A 1 120 ? 7.305 17.562 -9.742 1 92.69 120 ILE A N 1
ATOM 900 C CA . ILE A 1 120 ? 7.598 16.703 -10.891 1 92.69 120 ILE A CA 1
ATOM 901 C C . ILE A 1 120 ? 8.742 17.312 -11.703 1 92.69 120 ILE A C 1
ATOM 903 O O . ILE A 1 120 ? 8.625 18.438 -12.203 1 92.69 120 ILE A O 1
ATOM 907 N N . ILE A 1 121 ? 9.812 16.641 -11.812 1 92.31 121 ILE A N 1
ATOM 908 C CA . ILE A 1 121 ? 10.992 17.109 -12.531 1 92.31 121 ILE A CA 1
ATOM 909 C C . ILE A 1 121 ? 11.117 16.344 -13.852 1 92.31 121 ILE A C 1
ATOM 911 O O . ILE A 1 121 ? 11.07 15.117 -13.875 1 92.31 121 ILE A O 1
ATOM 915 N N . THR A 1 122 ? 11.344 17.125 -14.906 1 90.31 122 THR A N 1
ATOM 916 C CA . THR A 1 122 ? 11.531 16.516 -16.219 1 90.31 122 THR A CA 1
ATOM 917 C C . THR A 1 122 ? 13 16.547 -16.625 1 90.31 122 THR A C 1
ATOM 919 O O . THR A 1 122 ? 13.688 17.547 -16.438 1 90.31 122 THR A O 1
ATOM 922 N N . ASN A 1 123 ? 13.453 15.398 -16.969 1 87.94 123 ASN A N 1
ATOM 923 C CA . ASN A 1 123 ? 14.82 15.281 -17.453 1 87.94 123 ASN A CA 1
ATOM 924 C C . ASN A 1 123 ? 14.867 14.703 -18.875 1 87.94 123 ASN A C 1
ATOM 926 O O . ASN A 1 123 ? 13.93 14.039 -19.297 1 87.94 123 ASN A O 1
ATOM 930 N N . THR A 1 124 ? 15.961 15 -19.516 1 88.81 124 THR A N 1
ATOM 931 C CA . THR A 1 124 ? 16.156 14.43 -20.844 1 88.81 124 THR A CA 1
ATOM 932 C C . THR A 1 124 ? 16.75 13.023 -20.75 1 88.81 124 THR A C 1
ATOM 934 O O . THR A 1 124 ? 16.469 12.164 -21.594 1 88.81 124 THR A O 1
ATOM 937 N N . SER A 1 125 ? 17.547 12.93 -19.719 1 91.88 125 SER A N 1
ATOM 938 C CA . SER A 1 125 ? 18.141 11.617 -19.484 1 91.88 125 SER A CA 1
ATOM 939 C C . SER A 1 125 ? 18.031 11.195 -18.031 1 91.88 125 SER A C 1
ATOM 941 O O . SER A 1 125 ? 18.172 12.031 -17.125 1 91.88 125 SER A O 1
ATOM 943 N N . VAL A 1 126 ? 17.719 9.938 -17.906 1 92.31 126 VAL A N 1
ATOM 944 C CA . VAL A 1 126 ? 17.594 9.406 -16.547 1 92.31 126 VAL A CA 1
ATOM 945 C C . VAL A 1 126 ? 18.484 8.172 -16.406 1 92.31 126 VAL A C 1
ATOM 947 O O . VAL A 1 126 ? 18.703 7.441 -17.359 1 92.31 126 VAL A O 1
ATOM 950 N N . ASP A 1 127 ? 18.984 8.055 -15.219 1 93.19 127 ASP A N 1
ATOM 951 C CA . ASP A 1 127 ? 19.766 6.852 -14.93 1 93.19 127 ASP A CA 1
ATOM 952 C C . ASP A 1 127 ? 18.859 5.617 -14.906 1 93.19 127 ASP A C 1
ATOM 954 O O . ASP A 1 127 ? 17.828 5.609 -14.242 1 93.19 127 ASP A O 1
ATOM 958 N N . PHE A 1 128 ? 19.234 4.621 -15.664 1 96.25 128 PHE A N 1
ATOM 959 C CA . PHE A 1 128 ? 18.484 3.363 -15.641 1 96.25 128 PHE A CA 1
ATOM 960 C C . PHE A 1 128 ? 18.75 2.604 -14.344 1 96.25 128 PHE A C 1
ATOM 962 O O . PHE A 1 128 ? 19.875 2.604 -13.836 1 96.25 128 PHE A O 1
ATOM 969 N N . PRO A 1 129 ? 17.766 1.981 -13.797 1 96.62 129 PRO A N 1
ATOM 970 C CA . PRO A 1 129 ? 17.953 1.271 -12.531 1 96.62 129 PRO A CA 1
ATOM 971 C C . PRO A 1 129 ? 18.719 -0.038 -12.695 1 96.62 129 PRO A C 1
ATOM 973 O O . PRO A 1 129 ? 18.984 -0.461 -13.82 1 96.62 129 PRO A O 1
ATOM 976 N N . ALA A 1 130 ? 19.172 -0.498 -11.562 1 97.44 130 ALA A N 1
ATOM 977 C CA . ALA A 1 130 ? 19.75 -1.837 -11.539 1 97.44 130 ALA A CA 1
ATOM 978 C C . ALA A 1 130 ? 18.672 -2.908 -11.586 1 97.44 130 ALA A C 1
ATOM 980 O O . ALA A 1 130 ? 17.688 -2.834 -10.844 1 97.44 130 ALA A O 1
ATOM 981 N N . VAL A 1 131 ? 18.781 -3.85 -12.477 1 97.81 131 VAL A N 1
ATOM 982 C CA . VAL A 1 131 ? 17.797 -4.918 -12.648 1 97.81 131 VAL A CA 1
ATOM 983 C C . VAL A 1 131 ? 18.422 -6.262 -12.289 1 97.81 131 VAL A C 1
ATOM 985 O O . VAL A 1 131 ? 19.375 -6.699 -12.938 1 97.81 131 VAL A O 1
ATOM 988 N N . THR A 1 132 ? 17.906 -6.863 -11.25 1 98 132 THR A N 1
ATOM 989 C CA . THR A 1 132 ? 18.375 -8.18 -10.828 1 98 132 THR A CA 1
ATOM 990 C C . THR A 1 132 ? 17.391 -9.266 -11.234 1 98 132 THR A C 1
ATOM 992 O O . THR A 1 132 ? 16.203 -9.188 -10.898 1 98 132 THR A O 1
ATOM 995 N N . VAL A 1 133 ? 17.844 -10.203 -11.961 1 98.06 133 VAL A N 1
ATOM 996 C CA . VAL A 1 133 ? 17 -11.32 -12.398 1 98.06 133 VAL A CA 1
ATOM 997 C C . VAL A 1 133 ? 17.469 -12.609 -11.742 1 98.06 133 VAL A C 1
ATOM 999 O O . VAL A 1 133 ? 18.672 -12.883 -11.68 1 98.06 133 VAL A O 1
ATOM 1002 N N . CYS A 1 134 ? 16.547 -13.336 -11.203 1 97.25 134 CYS A N 1
ATOM 1003 C CA . CYS A 1 134 ? 16.844 -14.594 -10.516 1 97.25 134 CYS A CA 1
ATOM 1004 C C . CYS A 1 134 ? 15.961 -15.719 -11.047 1 97.25 134 CYS A C 1
ATOM 1006 O O . CYS A 1 134 ? 14.766 -15.523 -11.266 1 97.25 134 CYS A O 1
ATOM 1008 N N . ASN A 1 135 ? 16.594 -16.812 -11.297 1 96.94 135 ASN A N 1
ATOM 1009 C CA . ASN A 1 135 ? 15.812 -18.031 -11.555 1 96.94 135 ASN A CA 1
ATOM 1010 C C . ASN A 1 135 ? 15.117 -18.516 -10.289 1 96.94 135 ASN A C 1
ATOM 1012 O O . ASN A 1 135 ? 15.688 -18.484 -9.203 1 96.94 135 ASN A O 1
ATOM 1016 N N . MET A 1 136 ? 13.945 -19.016 -10.422 1 93.69 136 MET A N 1
ATOM 1017 C CA . MET A 1 136 ? 13.18 -19.422 -9.242 1 93.69 136 MET A CA 1
ATOM 1018 C C . MET A 1 136 ? 13.656 -20.766 -8.727 1 93.69 136 MET A C 1
ATOM 1020 O O . MET A 1 136 ? 13.242 -21.219 -7.656 1 93.69 136 MET A O 1
ATOM 1024 N N . ASN A 1 137 ? 14.531 -21.344 -9.484 1 93.5 137 ASN A N 1
ATOM 1025 C CA . ASN A 1 137 ? 15.203 -22.562 -9.031 1 93.5 137 ASN A CA 1
ATOM 1026 C C . ASN A 1 137 ? 16.578 -22.25 -8.438 1 93.5 137 ASN A C 1
ATOM 1028 O O . ASN A 1 137 ? 17.453 -21.75 -9.133 1 93.5 137 ASN A O 1
ATOM 1032 N N . ARG A 1 138 ? 16.734 -22.656 -7.273 1 91.94 138 ARG A N 1
ATOM 1033 C CA . ARG A 1 138 ? 17.953 -22.281 -6.547 1 91.94 138 ARG A CA 1
ATOM 1034 C C . ARG A 1 138 ? 19.141 -23.109 -6.996 1 91.94 138 ARG A C 1
ATOM 1036 O O . ARG A 1 138 ? 20.25 -22.594 -7.121 1 91.94 138 ARG A O 1
ATOM 1043 N N . LEU A 1 139 ? 18.938 -24.406 -7.184 1 92.5 139 LEU A N 1
ATOM 1044 C CA . LEU A 1 139 ? 20.016 -25.328 -7.508 1 92.5 139 LEU A CA 1
ATOM 1045 C C . LEU A 1 139 ? 19.656 -26.172 -8.727 1 92.5 139 LEU A C 1
ATOM 1047 O O . LEU A 1 139 ? 18.516 -26.609 -8.875 1 92.5 139 LEU A O 1
ATOM 1051 N N . ARG A 1 140 ? 20.688 -26.391 -9.516 1 92.75 140 ARG A N 1
ATOM 1052 C CA . ARG A 1 140 ? 20.469 -27.234 -10.688 1 92.75 140 ARG A CA 1
ATOM 1053 C C . ARG A 1 140 ? 20.438 -28.703 -10.305 1 92.75 140 ARG A C 1
ATOM 1055 O O . ARG A 1 140 ? 21.328 -29.188 -9.602 1 92.75 140 ARG A O 1
ATOM 1062 N N . ARG A 1 141 ? 19.5 -29.375 -10.797 1 90.62 141 ARG A N 1
ATOM 1063 C CA . ARG A 1 141 ? 19.281 -30.781 -10.469 1 90.62 141 ARG A CA 1
ATOM 1064 C C . ARG A 1 141 ? 20.438 -31.641 -10.953 1 90.62 141 ARG A C 1
ATOM 1066 O O . ARG A 1 141 ? 20.875 -32.562 -10.242 1 90.62 141 ARG A O 1
ATOM 1073 N N . SER A 1 142 ? 20.984 -31.422 -12.133 1 88.19 142 SER A N 1
ATOM 1074 C CA . SER A 1 142 ? 22.031 -32.25 -12.758 1 88.19 142 SER A CA 1
ATOM 1075 C C . SER A 1 142 ? 23.328 -32.156 -11.984 1 88.19 142 SER A C 1
ATOM 1077 O O . SER A 1 142 ? 24.172 -33.062 -12.07 1 88.19 142 SER A O 1
ATOM 1079 N N . LYS A 1 143 ? 23.484 -31.125 -11.156 1 89.75 143 LYS A N 1
ATOM 1080 C CA . LYS A 1 143 ? 24.734 -30.906 -10.461 1 89.75 143 LYS A CA 1
ATOM 1081 C C . LYS A 1 143 ? 24.656 -31.375 -9.008 1 89.75 143 LYS A C 1
ATOM 1083 O O . LYS A 1 143 ? 25.656 -31.359 -8.289 1 89.75 143 LYS A O 1
ATOM 1088 N N . LEU A 1 144 ? 23.562 -31.891 -8.57 1 89.06 144 LEU A N 1
ATOM 1089 C CA . LEU A 1 144 ? 23.359 -32.219 -7.164 1 89.06 144 LEU A CA 1
ATOM 1090 C C . LEU A 1 144 ? 23.953 -33.594 -6.836 1 89.06 144 LEU A C 1
ATOM 1092 O O . LEU A 1 144 ? 24.391 -33.844 -5.703 1 89.06 144 LEU A O 1
ATOM 1096 N N . PRO A 1 145 ? 24 -34.531 -7.859 1 86.94 145 PRO A N 1
ATOM 1097 C CA . PRO A 1 145 ? 24.625 -35.812 -7.531 1 86.94 145 PRO A CA 1
ATOM 1098 C C . PRO A 1 145 ? 26.078 -35.688 -7.102 1 86.94 145 PRO A C 1
ATOM 1100 O O . PRO A 1 145 ? 26.859 -34.969 -7.75 1 86.94 145 PRO A O 1
ATOM 1103 N N . GLY A 1 146 ? 26.406 -36.281 -5.973 1 85.44 146 GLY A N 1
ATOM 1104 C CA . GLY A 1 146 ? 27.766 -36.219 -5.457 1 85.44 146 GLY A CA 1
ATOM 1105 C C . GLY A 1 146 ? 27.969 -35.156 -4.402 1 85.44 146 GLY A C 1
ATOM 1106 O O . GLY A 1 146 ? 29.031 -35.062 -3.799 1 85.44 146 GLY A O 1
ATOM 1107 N N . THR A 1 147 ? 26.938 -34.406 -4.191 1 88.69 147 THR A N 1
ATOM 1108 C CA . THR A 1 147 ? 27.031 -33.344 -3.191 1 88.69 147 THR A CA 1
ATOM 1109 C C . THR A 1 147 ? 26.266 -33.719 -1.924 1 88.69 147 THR A C 1
ATOM 1111 O O . THR A 1 147 ? 25.688 -34.812 -1.851 1 88.69 147 THR A O 1
ATOM 1114 N N . ARG A 1 148 ? 26.312 -32.906 -0.954 1 85.62 148 ARG A N 1
ATOM 1115 C CA . ARG A 1 148 ? 25.641 -33.156 0.316 1 85.62 148 ARG A CA 1
ATOM 1116 C C . ARG A 1 148 ? 24.125 -33.125 0.158 1 85.62 148 ARG A C 1
ATOM 1118 O O . ARG A 1 148 ? 23.391 -33.594 1.026 1 85.62 148 ARG A O 1
ATOM 1125 N N . PHE A 1 149 ? 23.672 -32.656 -1.017 1 86.5 149 PHE A N 1
ATOM 1126 C CA . PHE A 1 149 ? 22.234 -32.531 -1.232 1 86.5 149 PHE A CA 1
ATOM 1127 C C . PHE A 1 149 ? 21.734 -33.625 -2.166 1 86.5 149 PHE A C 1
ATOM 1129 O O . PHE A 1 149 ? 20.625 -33.531 -2.703 1 86.5 149 PHE A O 1
ATOM 1136 N N . GLU A 1 150 ? 22.375 -34.625 -2.387 1 85.44 150 GLU A N 1
ATOM 1137 C CA . GLU A 1 150 ? 22.062 -35.656 -3.367 1 85.44 150 GLU A CA 1
ATOM 1138 C C . GLU A 1 150 ? 20.781 -36.406 -2.988 1 85.44 150 GLU A C 1
ATOM 1140 O O . GLU A 1 150 ? 20.047 -36.875 -3.859 1 85.44 150 GLU A O 1
ATOM 1145 N N . GLY A 1 151 ? 20.406 -36.375 -1.752 1 82.75 151 GLY A N 1
ATOM 1146 C CA . GLY A 1 151 ? 19.234 -37.125 -1.288 1 82.75 151 GLY A CA 1
ATOM 1147 C C . GLY A 1 151 ? 17.938 -36.531 -1.784 1 82.75 151 GLY A C 1
ATOM 1148 O O . GLY A 1 151 ? 16.906 -37.188 -1.811 1 82.75 151 GLY A O 1
ATOM 1149 N N . VAL A 1 152 ? 17.953 -35.312 -2.213 1 84.62 152 VAL A N 1
ATOM 1150 C CA . VAL A 1 152 ? 16.734 -34.625 -2.645 1 84.62 152 VAL A CA 1
ATOM 1151 C C . VAL A 1 152 ? 16.266 -35.219 -3.984 1 84.62 152 VAL A C 1
ATOM 1153 O O . VAL A 1 152 ? 15.07 -35.25 -4.273 1 84.62 152 VAL A O 1
ATOM 1156 N N . ILE A 1 153 ? 17.188 -35.719 -4.75 1 82.25 153 ILE A N 1
ATOM 1157 C CA . ILE A 1 153 ? 16.875 -36.281 -6.07 1 82.25 153 ILE A CA 1
ATOM 1158 C C . ILE A 1 153 ? 16.047 -37.562 -5.922 1 82.25 153 ILE A C 1
ATOM 1160 O O . ILE A 1 153 ? 15.164 -37.812 -6.734 1 82.25 153 ILE A O 1
ATOM 1164 N N . ALA A 1 154 ? 16.266 -38.25 -4.855 1 77.5 154 ALA A N 1
ATOM 1165 C CA . ALA A 1 154 ? 15.555 -39.5 -4.625 1 77.5 154 ALA A CA 1
ATOM 1166 C C . ALA A 1 154 ? 14.086 -39.25 -4.301 1 77.5 154 ALA A C 1
ATOM 1168 O O . ALA A 1 154 ? 13.211 -40.031 -4.688 1 77.5 154 ALA A O 1
ATOM 1169 N N . ILE A 1 155 ? 13.844 -38.219 -3.682 1 77 155 ILE A N 1
ATOM 1170 C CA . ILE A 1 155 ? 12.484 -37.938 -3.25 1 77 155 ILE A CA 1
ATOM 1171 C C . ILE A 1 155 ? 11.734 -37.219 -4.363 1 77 155 ILE A C 1
ATOM 1173 O O . ILE A 1 155 ? 10.508 -37.312 -4.461 1 77 155 ILE A O 1
ATOM 1177 N N . ASP A 1 156 ? 12.414 -36.5 -5.156 1 74.31 156 ASP A N 1
ATOM 1178 C CA . ASP A 1 156 ? 11.812 -35.688 -6.211 1 74.31 156 ASP A CA 1
ATOM 1179 C C . ASP A 1 156 ? 11.57 -36.531 -7.469 1 74.31 156 ASP A C 1
ATOM 1181 O O . ASP A 1 156 ? 11.477 -35.969 -8.57 1 74.31 156 ASP A O 1
ATOM 1185 N N . GLY A 1 157 ? 11.664 -37.812 -7.48 1 59.97 157 GLY A N 1
ATOM 1186 C CA . GLY A 1 157 ? 11.664 -38.688 -8.641 1 59.97 157 GLY A CA 1
ATOM 1187 C C . GLY A 1 157 ? 10.398 -38.562 -9.477 1 59.97 157 GLY A C 1
ATOM 1188 O O . GLY A 1 157 ? 10.344 -39.094 -10.602 1 59.97 157 GLY A O 1
ATOM 1189 N N . GLY A 1 158 ? 9.617 -37.344 -9.359 1 49.97 158 GLY A N 1
ATOM 1190 C CA . GLY A 1 158 ? 8.555 -37 -10.289 1 49.97 158 GLY A CA 1
ATOM 1191 C C . GLY A 1 158 ? 7.578 -38.125 -10.523 1 49.97 158 GLY A C 1
ATOM 1192 O O . GLY A 1 158 ? 7.926 -39.312 -10.352 1 49.97 158 GLY A O 1
ATOM 1193 N N . ILE A 1 159 ? 6.281 -38 -10.258 1 41.91 159 ILE A N 1
ATOM 1194 C CA . ILE A 1 159 ? 5.383 -39.094 -10.672 1 41.91 159 ILE A CA 1
ATOM 1195 C C . ILE A 1 159 ? 5.844 -39.656 -12.016 1 41.91 159 ILE A C 1
ATOM 1197 O O . ILE A 1 159 ? 6.285 -40.781 -12.094 1 41.91 159 ILE A O 1
ATOM 1201 N N . SER A 1 160 ? 4.793 -39.406 -13.188 1 36.41 160 SER A N 1
ATOM 1202 C CA . SER A 1 160 ? 4.758 -39.844 -14.578 1 36.41 160 SER A CA 1
ATOM 1203 C C . SER A 1 160 ? 5.789 -39.125 -15.422 1 36.41 160 SER A C 1
ATOM 1205 O O . SER A 1 160 ? 5.77 -37.906 -15.516 1 36.41 160 SER A O 1
ATOM 1207 N N . GLY A 1 161 ? 6.969 -39.656 -16.016 1 41.47 161 GLY A N 1
ATOM 1208 C CA . GLY A 1 161 ? 7.906 -39.375 -17.094 1 41.47 161 GLY A CA 1
ATOM 1209 C C . GLY A 1 161 ? 9.039 -38.438 -16.672 1 41.47 161 GLY A C 1
ATOM 1210 O O . GLY A 1 161 ? 9.727 -37.875 -17.516 1 41.47 161 GLY A O 1
ATOM 1211 N N . GLY A 1 162 ? 9.242 -38.062 -15.414 1 45.09 162 GLY A N 1
ATOM 1212 C CA . GLY A 1 162 ? 10.148 -37.062 -14.914 1 45.09 162 GLY A CA 1
ATOM 1213 C C . GLY A 1 162 ? 11.523 -37.094 -15.57 1 45.09 162 GLY A C 1
ATOM 1214 O O . GLY A 1 162 ? 11.648 -36.906 -16.781 1 45.09 162 GLY A O 1
ATOM 1215 N N . ASP A 1 163 ? 12.539 -37.75 -14.703 1 52.03 163 ASP A N 1
ATOM 1216 C CA . ASP A 1 163 ? 13.883 -37.812 -15.273 1 52.03 163 ASP A CA 1
ATOM 1217 C C . ASP A 1 163 ? 13.883 -38.562 -16.609 1 52.03 163 ASP A C 1
ATOM 1219 O O . ASP A 1 163 ? 14.688 -38.281 -17.484 1 52.03 163 ASP A O 1
ATOM 1223 N N . ASN A 1 164 ? 12.914 -39.469 -16.625 1 45.03 164 ASN A N 1
ATOM 1224 C CA . ASN A 1 164 ? 12.844 -40.219 -17.875 1 45.03 164 ASN A CA 1
ATOM 1225 C C . ASN A 1 164 ? 12.398 -39.344 -19.047 1 45.03 164 ASN A C 1
ATOM 1227 O O . ASN A 1 164 ? 12.852 -39.531 -20.172 1 45.03 164 ASN A O 1
ATOM 1231 N N . ASP A 1 165 ? 11.508 -38.438 -18.672 1 49.06 165 ASP A N 1
ATOM 1232 C CA . ASP A 1 165 ? 11.039 -37.562 -19.734 1 49.06 165 ASP A CA 1
ATOM 1233 C C . ASP A 1 165 ? 12.133 -36.594 -20.188 1 49.06 165 ASP A C 1
ATOM 1235 O O . ASP A 1 165 ? 12.133 -36.094 -21.312 1 49.06 165 ASP A O 1
ATOM 1239 N N . TYR A 1 166 ? 13.094 -36.469 -19.203 1 53.44 166 TYR A N 1
ATOM 1240 C CA . TYR A 1 166 ? 14.18 -35.562 -19.562 1 53.44 166 TYR A CA 1
ATOM 1241 C C . TYR A 1 166 ? 15.508 -36.312 -19.656 1 53.44 166 TYR A C 1
ATOM 1243 O O . TYR A 1 166 ? 16.578 -35.719 -19.453 1 53.44 166 TYR A O 1
ATOM 1251 N N . SER A 1 167 ? 15.453 -37.688 -19.688 1 51.25 167 SER A N 1
ATOM 1252 C CA . SER A 1 167 ? 16.656 -38.5 -19.719 1 51.25 167 SER A CA 1
ATOM 1253 C C . SER A 1 167 ? 17.656 -37.969 -20.734 1 51.25 167 SER A C 1
ATOM 1255 O O . SER A 1 167 ? 18.859 -37.938 -20.469 1 51.25 167 SER A O 1
ATOM 1257 N N . TRP A 1 168 ? 17.156 -37.531 -21.797 1 47.81 168 TRP A N 1
ATOM 1258 C CA . TRP A 1 168 ? 18.031 -37 -22.844 1 47.81 168 TRP A CA 1
ATOM 1259 C C . TRP A 1 168 ? 18.797 -35.75 -22.328 1 47.81 168 TRP A C 1
ATOM 1261 O O . TRP A 1 168 ? 19.984 -35.594 -22.641 1 47.81 168 TRP A O 1
ATOM 1271 N N . PHE A 1 169 ? 18.188 -34.969 -21.562 1 48.44 169 PHE A N 1
ATOM 1272 C CA . PHE A 1 169 ? 18.766 -33.75 -21.047 1 48.44 169 PHE A CA 1
ATOM 1273 C C . PHE A 1 169 ? 19.875 -34.031 -20.047 1 48.44 169 PHE A C 1
ATOM 1275 O O . PHE A 1 169 ? 20.953 -33.469 -20.125 1 48.44 169 PHE A O 1
ATOM 1282 N N . PHE A 1 170 ? 19.656 -34.969 -19.234 1 54.38 170 PHE A N 1
ATOM 1283 C CA . PHE A 1 170 ? 20.609 -35.281 -18.172 1 54.38 170 PHE A CA 1
ATOM 1284 C C . PHE A 1 170 ? 21.797 -36.094 -18.719 1 54.38 170 PHE A C 1
ATOM 1286 O O . PHE A 1 170 ? 22.922 -35.938 -18.234 1 54.38 170 PHE A O 1
ATOM 1293 N N . GLU A 1 171 ? 21.578 -36.938 -19.641 1 45.94 171 GLU A N 1
ATOM 1294 C CA . GLU A 1 171 ? 22.688 -37.625 -20.328 1 45.94 171 GLU A CA 1
ATOM 1295 C C . GLU A 1 171 ? 23.609 -36.625 -21.016 1 45.94 171 GLU A C 1
ATOM 1297 O O . GLU A 1 171 ? 24.828 -36.781 -20.969 1 45.94 171 GLU A O 1
ATOM 1302 N N . TRP A 1 172 ? 22.969 -35.719 -21.547 1 43.5 172 TRP A N 1
ATOM 1303 C CA . TRP A 1 172 ? 23.734 -34.656 -22.25 1 43.5 172 TRP A CA 1
ATOM 1304 C C . TRP A 1 172 ? 24.5 -33.781 -21.266 1 43.5 172 TRP A C 1
ATOM 1306 O O . TRP A 1 172 ? 25.672 -33.5 -21.484 1 43.5 172 TRP A O 1
ATOM 1316 N N . SER A 1 173 ? 23.766 -33.375 -20.266 1 46.16 173 SER A N 1
ATOM 1317 C CA . SER A 1 173 ? 24.406 -32.5 -19.281 1 46.16 173 SER A CA 1
ATOM 1318 C C . SER A 1 173 ? 25.562 -33.188 -18.578 1 46.16 173 SER A C 1
ATOM 1320 O O . SER A 1 173 ? 26.531 -32.531 -18.172 1 46.16 173 SER A O 1
ATOM 1322 N N . SER A 1 174 ? 25.453 -34.438 -18.328 1 42.69 174 SER A N 1
ATOM 1323 C CA . SER A 1 174 ? 26.531 -35.25 -17.75 1 42.69 174 SER A CA 1
ATOM 1324 C C . SER A 1 174 ? 27.625 -35.5 -18.781 1 42.69 174 SER A C 1
ATOM 1326 O O . SER A 1 174 ? 28.781 -35.781 -18.422 1 42.69 174 SER A O 1
ATOM 1328 N N . ALA A 1 175 ? 27.219 -35.688 -20.109 1 34.53 175 ALA A N 1
ATOM 1329 C CA . ALA A 1 175 ? 28.219 -35.969 -21.141 1 34.53 175 ALA A CA 1
ATOM 1330 C C . ALA A 1 175 ? 29.109 -34.75 -21.375 1 34.53 175 ALA A C 1
ATOM 1332 O O . ALA A 1 175 ? 28.656 -33.719 -21.906 1 34.53 175 ALA A O 1
ATOM 1333 N N . GLY A 1 176 ? 29.625 -34.062 -20.516 1 35.12 176 GLY A N 1
ATOM 1334 C CA . GLY A 1 176 ? 30.703 -33.125 -20.672 1 35.12 176 GLY A CA 1
ATOM 1335 C C . GLY A 1 176 ? 31.5 -33.312 -21.953 1 35.12 176 GLY A C 1
ATOM 1336 O O . GLY A 1 176 ? 31.844 -32.375 -22.641 1 35.12 176 GLY A O 1
ATOM 1337 N N . ASP A 1 177 ? 32.312 -34.531 -22.094 1 31.69 177 ASP A N 1
ATOM 1338 C CA . ASP A 1 177 ? 33.594 -34.75 -22.781 1 31.69 177 ASP A CA 1
ATOM 1339 C C . ASP A 1 177 ? 33.375 -35 -24.266 1 31.69 177 ASP A C 1
ATOM 1341 O O . ASP A 1 177 ? 34.25 -35.531 -24.953 1 31.69 177 ASP A O 1
ATOM 1345 N N . PHE A 1 178 ? 32.281 -35 -24.844 1 30.03 178 PHE A N 1
ATOM 1346 C CA . PHE A 1 178 ? 32.344 -35.438 -26.234 1 30.03 178 PHE A CA 1
ATOM 1347 C C . PHE A 1 178 ? 33.156 -34.438 -27.062 1 30.03 178 PHE A C 1
ATOM 1349 O O . PHE A 1 178 ? 33.438 -34.688 -28.234 1 30.03 178 PHE A O 1
ATOM 1356 N N . TYR A 1 179 ? 33.5 -33.219 -26.703 1 30.94 179 TYR A N 1
ATOM 1357 C CA . TYR A 1 179 ? 34.5 -32.625 -27.562 1 30.94 179 TYR A CA 1
ATOM 1358 C C . TYR A 1 179 ? 35.75 -33.469 -27.594 1 30.94 179 TYR A C 1
ATOM 1360 O O . TYR A 1 179 ? 36.594 -33.344 -28.5 1 30.94 179 TYR A O 1
ATOM 1368 N N . ASN A 1 180 ? 36.031 -34.375 -26.609 1 27.5 180 ASN A N 1
ATOM 1369 C CA . ASN A 1 180 ? 37.25 -35.094 -26.891 1 27.5 180 ASN A CA 1
ATOM 1370 C C . ASN A 1 180 ? 37.031 -36.156 -27.969 1 27.5 180 ASN A C 1
ATOM 1372 O O . ASN A 1 180 ? 38 -36.562 -28.641 1 27.5 180 ASN A O 1
ATOM 1376 N N . GLN A 1 181 ? 35.906 -36.844 -28.094 1 25.59 181 GLN A N 1
ATOM 1377 C CA . GLN A 1 181 ? 36.031 -37.938 -29.062 1 25.59 181 GLN A CA 1
ATOM 1378 C C . GLN A 1 181 ? 35.906 -37.375 -30.484 1 25.59 181 GLN A C 1
ATOM 1380 O O . GLN A 1 181 ? 36.438 -37.969 -31.422 1 25.59 181 GLN A O 1
ATOM 1385 N N . PHE A 1 182 ? 35.031 -36.375 -30.797 1 26.41 182 PHE A N 1
ATOM 1386 C CA . PHE A 1 182 ? 34.969 -36.031 -32.219 1 26.41 182 PHE A CA 1
ATOM 1387 C C . PHE A 1 182 ? 36.25 -35.312 -32.656 1 26.41 182 PHE A C 1
ATOM 1389 O O . PHE A 1 182 ? 36.469 -35.125 -33.844 1 26.41 182 PHE A O 1
ATOM 1396 N N . VAL A 1 183 ? 37 -34.625 -31.672 1 27.89 183 VAL A N 1
ATOM 1397 C CA . VAL A 1 183 ? 38.188 -34.125 -32.312 1 27.89 183 VAL A CA 1
ATOM 1398 C C . VAL A 1 183 ? 39.125 -35.281 -32.688 1 27.89 183 VAL A C 1
ATOM 1400 O O . VAL A 1 183 ? 40.125 -35.094 -33.344 1 27.89 183 VAL A O 1
ATOM 1403 N N . SER A 1 184 ? 38.969 -36.438 -31.938 1 25.03 184 SER A N 1
ATOM 1404 C CA . SER A 1 184 ? 40.031 -37.344 -32.312 1 25.03 184 SER A CA 1
ATOM 1405 C C . SER A 1 184 ? 39.812 -37.875 -33.75 1 25.03 184 SER A C 1
ATOM 1407 O O . SER A 1 184 ? 40.75 -38.375 -34.375 1 25.03 184 SER A O 1
ATOM 1409 N N . ALA A 1 185 ? 38.469 -38.188 -34.094 1 24.19 185 ALA A N 1
ATOM 1410 C CA . ALA A 1 185 ? 38.531 -39 -35.281 1 24.19 185 ALA A CA 1
ATOM 1411 C C . ALA A 1 185 ? 39 -38.156 -36.5 1 24.19 185 ALA A C 1
ATOM 1413 O O . ALA A 1 185 ? 39.406 -38.719 -37.531 1 24.19 185 ALA A O 1
ATOM 1414 N N . SER A 1 186 ? 38.438 -36.844 -36.562 1 22.44 186 SER A N 1
ATOM 1415 C CA . SER A 1 186 ? 38.688 -36.25 -37.844 1 22.44 186 SER A CA 1
ATOM 1416 C C . SER A 1 186 ? 40.156 -35.844 -38.031 1 22.44 186 SER A C 1
ATOM 1418 O O . SER A 1 186 ? 40.469 -35 -38.875 1 22.44 186 SER A O 1
ATOM 1420 N N . ALA A 1 187 ? 40.938 -36.156 -37.031 1 21.69 187 ALA A N 1
ATOM 1421 C CA . ALA A 1 187 ? 42.281 -35.719 -37.375 1 21.69 187 ALA A CA 1
ATOM 1422 C C . ALA A 1 187 ? 42.781 -36.375 -38.656 1 21.69 187 ALA A C 1
ATOM 1424 O O . ALA A 1 187 ? 43.875 -36.125 -39.094 1 21.69 187 ALA A O 1
ATOM 1425 N N . GLY A 1 188 ? 42.281 -37.625 -38.969 1 19.33 188 GLY A N 1
ATOM 1426 C CA . GLY A 1 188 ? 43.219 -38.312 -39.875 1 19.33 188 GLY A CA 1
ATOM 1427 C C . GLY A 1 188 ? 43.344 -37.656 -41.219 1 19.33 188 GLY A C 1
ATOM 1428 O O . GLY A 1 188 ? 44.344 -37.844 -41.906 1 19.33 188 GLY A O 1
ATOM 1429 N N . GLY A 1 189 ? 42.188 -37.562 -42.062 1 18.2 189 GLY A N 1
ATOM 1430 C CA . GLY A 1 189 ? 42.5 -37.688 -43.469 1 18.2 189 GLY A CA 1
ATOM 1431 C C . GLY A 1 189 ? 43.25 -36.469 -44.031 1 18.2 189 GLY A C 1
ATOM 1432 O O . GLY A 1 189 ? 42.75 -35.344 -43.938 1 18.2 189 GLY A O 1
ATOM 1433 N N . GLY A 1 190 ? 44.531 -36.406 -44.094 1 18.25 190 GLY A N 1
ATOM 1434 C CA . GLY A 1 190 ? 45.531 -35.5 -44.656 1 18.25 190 GLY A CA 1
ATOM 1435 C C . GLY A 1 190 ? 45.281 -35.156 -46.094 1 18.25 190 GLY A C 1
ATOM 1436 O O . GLY A 1 190 ? 45.906 -34.25 -46.656 1 18.25 190 GLY A O 1
ATOM 1437 N N . SER A 1 191 ? 44.781 -36.094 -47 1 16.81 191 SER A N 1
ATOM 1438 C CA . SER A 1 191 ? 45.5 -36 -48.25 1 16.81 191 SER A CA 1
ATOM 1439 C C . SER A 1 191 ? 45.281 -34.656 -48.938 1 16.81 191 SER A C 1
ATOM 1441 O O . SER A 1 191 ? 44.438 -33.875 -48.5 1 16.81 191 SER A O 1
ATOM 1443 N N . SER A 1 192 ? 44.875 -34.688 -50.25 1 16.41 192 SER A N 1
ATOM 1444 C CA . SER A 1 192 ? 45.531 -34.312 -51.531 1 16.41 192 SER A CA 1
ATOM 1445 C C . SER A 1 192 ? 45 -32.938 -52 1 16.41 192 SER A C 1
ATOM 1447 O O . SER A 1 192 ? 45.781 -32.062 -52.281 1 16.41 192 SER A O 1
ATOM 1449 N N . GLY A 1 193 ? 43.844 -32.875 -52.781 1 15.86 193 GLY A N 1
ATOM 1450 C CA . GLY A 1 193 ? 44.031 -32.406 -54.125 1 15.86 193 GLY A CA 1
ATOM 1451 C C . GLY A 1 193 ? 44.125 -30.875 -54.219 1 15.86 193 GLY A C 1
ATOM 1452 O O . GLY A 1 193 ? 43.844 -30.188 -53.25 1 15.86 193 GLY A O 1
ATOM 1453 N N . GLY A 1 194 ? 43.75 -30.344 -55.531 1 15.89 194 GLY A N 1
ATOM 1454 C CA . GLY A 1 194 ? 44.156 -29.484 -56.625 1 15.89 194 GLY A CA 1
ATOM 1455 C C . GLY A 1 194 ? 43.625 -28.078 -56.531 1 15.89 194 GLY A C 1
ATOM 1456 O O . GLY A 1 194 ? 42.938 -27.734 -55.594 1 15.89 194 GLY A O 1
ATOM 1457 N N . GLY A 1 195 ? 42.75 -27.703 -57.625 1 15.48 195 GLY A N 1
ATOM 1458 C CA . GLY A 1 195 ? 42.906 -26.719 -58.656 1 15.48 195 GLY A CA 1
ATOM 1459 C C . GLY A 1 195 ? 42.219 -25.391 -58.344 1 15.48 195 GLY A C 1
ATOM 1460 O O . GLY A 1 195 ? 41.594 -25.266 -57.312 1 15.48 195 GLY A O 1
ATOM 1461 N N . GLY A 1 196 ? 41.312 -24.844 -59.344 1 15.45 196 GLY A N 1
ATOM 1462 C CA . GLY A 1 196 ? 41.375 -23.703 -60.25 1 15.45 196 GLY A CA 1
ATOM 1463 C C . GLY A 1 196 ? 40.5 -22.547 -59.781 1 15.45 196 GLY A C 1
ATOM 1464 O O . GLY A 1 196 ? 41.031 -21.531 -59.312 1 15.45 196 GLY A O 1
ATOM 1465 N N . GLY A 1 197 ? 39.094 -22.422 -60.25 1 15.12 197 GLY A N 1
ATOM 1466 C CA . GLY A 1 197 ? 38.781 -21.438 -61.281 1 15.12 197 GLY A CA 1
ATOM 1467 C C . GLY A 1 197 ? 38.312 -20.109 -60.688 1 15.12 197 GLY A C 1
ATOM 1468 O O . GLY A 1 197 ? 38.188 -19.984 -59.469 1 15.12 197 GLY A O 1
ATOM 1469 N N . SER A 1 198 ? 37.062 -19.562 -61.25 1 15.41 198 SER A N 1
ATOM 1470 C CA . SER A 1 198 ? 36.781 -18.422 -62.094 1 15.41 198 SER A CA 1
ATOM 1471 C C . SER A 1 198 ? 36.219 -17.266 -61.312 1 15.41 198 SER A C 1
ATOM 1473 O O . SER A 1 198 ? 35.781 -17.438 -60.156 1 15.41 198 SER A O 1
ATOM 1475 N N . SER A 1 199 ? 35.219 -16.391 -61.969 1 15.12 199 SER A N 1
ATOM 1476 C CA . SER A 1 199 ? 35.094 -15.047 -62.5 1 15.12 199 SER A CA 1
ATOM 1477 C C . SER A 1 199 ? 34.062 -14.25 -61.719 1 15.12 199 SER A C 1
ATOM 1479 O O . SER A 1 199 ? 34.25 -13.07 -61.438 1 15.12 199 SER A O 1
ATOM 1481 N N . ALA A 1 200 ? 32.719 -14.602 -61.438 1 14.8 200 ALA A N 1
ATOM 1482 C CA . ALA A 1 200 ? 31.734 -13.781 -62.125 1 14.8 200 ALA A CA 1
ATOM 1483 C C . ALA A 1 200 ? 31.484 -12.469 -61.375 1 14.8 200 ALA A C 1
ATOM 1485 O O . ALA A 1 200 ? 31.797 -12.352 -60.188 1 14.8 200 ALA A O 1
ATOM 1486 N N . GLY A 1 201 ? 30.266 -11.672 -61.812 1 15.24 201 GLY A N 1
ATOM 1487 C CA . GLY A 1 201 ? 29.781 -10.422 -62.375 1 15.24 201 GLY A CA 1
ATOM 1488 C C . GLY A 1 201 ? 29.156 -9.516 -61.312 1 15.24 201 GLY A C 1
ATOM 1489 O O . GLY A 1 201 ? 28.875 -9.953 -60.188 1 15.24 201 GLY A O 1
ATOM 1490 N N . GLY A 1 202 ? 28.219 -8.336 -61.688 1 15.41 202 GLY A N 1
ATOM 1491 C CA . GLY A 1 202 ? 28.062 -6.891 -61.75 1 15.41 202 GLY A CA 1
ATOM 1492 C C . GLY A 1 202 ? 26.969 -6.367 -60.844 1 15.41 202 GLY A C 1
ATOM 1493 O O . GLY A 1 202 ? 27.188 -5.41 -60.094 1 15.41 202 GLY A O 1
ATOM 1494 N N . GLY A 1 203 ? 25.531 -6.691 -60.812 1 15.23 203 GLY A N 1
ATOM 1495 C CA . GLY A 1 203 ? 24.594 -5.66 -61.219 1 15.23 203 GLY A CA 1
ATOM 1496 C C . GLY A 1 203 ? 24.156 -4.75 -60.094 1 15.23 203 GLY A C 1
ATOM 1497 O O . GLY A 1 203 ? 24.438 -5.035 -58.938 1 15.23 203 GLY A O 1
ATOM 1498 N N . ASN A 1 204 ? 22.766 -4.043 -60.156 1 15.45 204 ASN A N 1
ATOM 1499 C CA . ASN A 1 204 ? 22.172 -2.727 -60.312 1 15.45 204 ASN A CA 1
ATOM 1500 C C . ASN A 1 204 ? 21.531 -2.23 -59.031 1 15.45 204 ASN A C 1
ATOM 1502 O O . ASN A 1 204 ? 21.281 -3.018 -58.094 1 15.45 204 ASN A O 1
ATOM 1506 N N . SER A 1 205 ? 20.469 -1.078 -59 1 15.74 205 SER A N 1
ATOM 1507 C CA . SER A 1 205 ? 20.266 0.327 -58.656 1 15.74 205 SER A CA 1
ATOM 1508 C C . SER A 1 205 ? 19.188 0.488 -57.594 1 15.74 205 SER A C 1
ATOM 1510 O O . SER A 1 205 ? 19.281 1.362 -56.719 1 15.74 205 SER A O 1
ATOM 1512 N N . SER A 1 206 ? 17.938 -0.137 -57.469 1 15.67 206 SER A N 1
ATOM 1513 C CA . SER A 1 206 ? 16.75 0.716 -57.562 1 15.67 206 SER A CA 1
ATOM 1514 C C . SER A 1 206 ? 16.438 1.365 -56.219 1 15.67 206 SER A C 1
ATOM 1516 O O . SER A 1 206 ? 16.891 0.897 -55.188 1 15.67 206 SER A O 1
ATOM 1518 N N . SER A 1 207 ? 15.094 2.193 -56.094 1 15.67 207 SER A N 1
ATOM 1519 C CA . SER A 1 207 ? 14.477 3.504 -55.906 1 15.67 207 SER A CA 1
ATOM 1520 C C . SER A 1 207 ? 13.672 3.561 -54.594 1 15.67 207 SER A C 1
ATOM 1522 O O . SER A 1 207 ? 12.602 2.969 -54.5 1 15.67 207 SER A O 1
ATOM 1524 N N . VAL A 1 208 ? 14.047 3.455 -53.469 1 15.48 208 VAL A N 1
ATOM 1525 C CA . VAL A 1 208 ? 13.242 3.332 -52.25 1 15.48 208 VAL A CA 1
ATOM 1526 C C . VAL A 1 208 ? 12.617 4.684 -51.906 1 15.48 208 VAL A C 1
ATOM 1528 O O . VAL A 1 208 ? 13.312 5.691 -51.812 1 15.48 208 VAL A O 1
ATOM 1531 N N . GLY A 1 209 ? 11.219 4.773 -51.938 1 15.11 209 GLY A N 1
ATOM 1532 C CA . GLY A 1 209 ? 10.234 5.848 -51.875 1 15.11 209 GLY A CA 1
ATOM 1533 C C . GLY A 1 209 ? 10.133 6.477 -50.5 1 15.11 209 GLY A C 1
ATOM 1534 O O . GLY A 1 209 ? 10.273 5.789 -49.5 1 15.11 209 GLY A O 1
ATOM 1535 N N . GLY A 1 210 ? 9.969 7.93 -50.188 1 15.23 210 GLY A N 1
ATOM 1536 C CA . GLY A 1 210 ? 10.289 9.07 -49.312 1 15.23 210 GLY A CA 1
ATOM 1537 C C . GLY A 1 210 ? 9.188 9.391 -48.312 1 15.23 210 GLY A C 1
ATOM 1538 O O . GLY A 1 210 ? 9.461 9.867 -47.219 1 15.23 210 GLY A O 1
ATOM 1539 N N . GLY A 1 211 ? 7.801 9.312 -48.438 1 14.89 211 GLY A N 1
ATOM 1540 C CA . GLY A 1 211 ? 7.133 10.594 -48.281 1 14.89 211 GLY A CA 1
ATOM 1541 C C . GLY A 1 211 ? 6.98 11.016 -46.812 1 14.89 211 GLY A C 1
ATOM 1542 O O . GLY A 1 211 ? 7.234 10.227 -45.906 1 14.89 211 GLY A O 1
ATOM 1543 N N . SER A 1 212 ? 5.625 11.727 -46.25 1 14.98 212 SER A N 1
ATOM 1544 C CA . SER A 1 212 ? 5.293 13.109 -45.938 1 14.98 212 SER A CA 1
ATOM 1545 C C . SER A 1 212 ? 5.09 13.305 -44.438 1 14.98 212 SER A C 1
ATOM 1547 O O . SER A 1 212 ? 5.562 12.5 -43.625 1 14.98 212 SER A O 1
ATOM 1549 N N . SER A 1 213 ? 3.678 13.336 -43.75 1 14.91 213 SER A N 1
ATOM 1550 C CA . SER A 1 213 ? 3.037 14.562 -43.281 1 14.91 213 SER A CA 1
ATOM 1551 C C . SER A 1 213 ? 3.236 14.766 -41.781 1 14.91 213 SER A C 1
ATOM 1553 O O . SER A 1 213 ? 3.34 13.797 -41.031 1 14.91 213 SER A O 1
ATOM 1555 N N . ALA A 1 214 ? 3.164 16.109 -41.125 1 14.92 214 ALA A N 1
ATOM 1556 C CA . ALA A 1 214 ? 3.75 17.062 -40.156 1 14.92 214 ALA A CA 1
ATOM 1557 C C . ALA A 1 214 ? 2.859 17.234 -38.938 1 14.92 214 ALA A C 1
ATOM 1559 O O . ALA A 1 214 ? 3.348 17.531 -37.844 1 14.92 214 ALA A O 1
ATOM 1560 N N . GLY A 1 215 ? 1.51 17.219 -38.75 1 14.61 215 GLY A N 1
ATOM 1561 C CA . GLY A 1 215 ? 0.95 18.422 -38.188 1 14.61 215 GLY A CA 1
ATOM 1562 C C . GLY A 1 215 ? 1.174 18.531 -36.688 1 14.61 215 GLY A C 1
ATOM 1563 O O . GLY A 1 215 ? 1.488 17.547 -36.031 1 14.61 215 GLY A O 1
ATOM 1564 N N . GLY A 1 216 ? 0.498 19.703 -35.781 1 15.05 216 GLY A N 1
ATOM 1565 C CA . GLY A 1 216 ? 0.781 20.891 -35 1 15.05 216 GLY A CA 1
ATOM 1566 C C . GLY A 1 216 ? 0.483 20.719 -33.531 1 15.05 216 GLY A C 1
ATOM 1567 O O . GLY A 1 216 ? 1.401 20.609 -32.719 1 15.05 216 GLY A O 1
ATOM 1568 N N . GLY A 1 217 ? -0.855 21.016 -32.844 1 15.02 217 GLY A N 1
ATOM 1569 C CA . GLY A 1 217 ? -1.091 22.188 -32 1 15.02 217 GLY A CA 1
ATOM 1570 C C . GLY A 1 217 ? -0.807 21.922 -30.547 1 15.02 217 GLY A C 1
ATOM 1571 O O . GLY A 1 217 ? -0.696 20.766 -30.125 1 15.02 217 GLY A O 1
ATOM 1572 N N . ASN A 1 218 ? -1.137 22.969 -29.422 1 15.13 218 ASN A N 1
ATOM 1573 C CA . ASN A 1 218 ? -0.522 23.812 -28.406 1 15.13 218 ASN A CA 1
ATOM 1574 C C . ASN A 1 218 ? -0.983 23.406 -27 1 15.13 218 ASN A C 1
ATOM 1576 O O . ASN A 1 218 ? -0.163 23.25 -26.094 1 15.13 218 ASN A O 1
ATOM 1580 N N . SER A 1 219 ? -2.314 23.531 -26.422 1 14.82 219 SER A N 1
ATOM 1581 C CA . SER A 1 219 ? -2.604 24.547 -25.422 1 14.82 219 SER A CA 1
ATOM 1582 C C . SER A 1 219 ? -2.141 24.109 -24.031 1 14.82 219 SER A C 1
ATOM 1584 O O . SER A 1 219 ? -1.925 22.922 -23.797 1 14.82 219 SER A O 1
ATOM 1586 N N . SER A 1 220 ? -2.775 24.844 -22.797 1 14.9 220 SER A N 1
ATOM 1587 C CA . SER A 1 220 ? -2.314 25.703 -21.703 1 14.9 220 SER A CA 1
ATOM 1588 C C . SER A 1 220 ? -2.199 24.922 -20.391 1 14.9 220 SER A C 1
ATOM 1590 O O . SER A 1 220 ? -2.699 23.797 -20.297 1 14.9 220 SER A O 1
ATOM 1592 N N . SER A 1 221 ? -2.676 25.625 -19.031 1 14.81 221 SER A N 1
ATOM 1593 C CA . SER A 1 221 ? -1.915 26.203 -17.938 1 14.81 221 SER A CA 1
ATOM 1594 C C . SER A 1 221 ? -2.035 25.359 -16.672 1 14.81 221 SER A C 1
ATOM 1596 O O . SER A 1 221 ? -1.025 24.984 -16.078 1 14.81 221 SER A O 1
ATOM 1598 N N . VAL A 1 222 ? -3.18 25.547 -15.648 1 14.82 222 VAL A N 1
ATOM 1599 C CA . VAL A 1 222 ? -2.992 26.312 -14.422 1 14.82 222 VAL A CA 1
ATOM 1600 C C . VAL A 1 222 ? -2.516 25.391 -13.297 1 14.82 222 VAL A C 1
ATOM 1602 O O . VAL A 1 222 ? -2.652 24.172 -13.391 1 14.82 222 VAL A O 1
ATOM 1605 N N . GLY A 1 223 ? -2.738 25.906 -11.742 1 14.59 223 GLY A N 1
ATOM 1606 C CA . GLY A 1 223 ? -1.867 26.281 -10.641 1 14.59 223 GLY A CA 1
ATOM 1607 C C . GLY A 1 223 ? -1.773 25.219 -9.562 1 14.59 223 GLY A C 1
ATOM 1608 O O . GLY A 1 223 ? -0.725 24.594 -9.391 1 14.59 223 GLY A O 1
ATOM 1609 N N . GLY A 1 224 ? -2.689 25.297 -8.25 1 14.77 224 GLY A N 1
ATOM 1610 C CA . GLY A 1 224 ? -2.217 25.734 -6.949 1 14.77 224 GLY A CA 1
ATOM 1611 C C . GLY A 1 224 ? -1.689 24.609 -6.094 1 14.77 224 GLY A C 1
ATOM 1612 O O . GLY A 1 224 ? -2.039 23.438 -6.312 1 14.77 224 GLY A O 1
ATOM 1613 N N . GLY A 1 225 ? -0.78 24.844 -5.031 1 14.78 225 GLY A N 1
ATOM 1614 C CA . GLY A 1 225 ? 0.396 24.391 -4.301 1 14.78 225 GLY A CA 1
ATOM 1615 C C . GLY A 1 225 ? 0.06 23.703 -2.996 1 14.78 225 GLY A C 1
ATOM 1616 O O . GLY A 1 225 ? 0.524 22.578 -2.742 1 14.78 225 GLY A O 1
ATOM 1617 N N . SER A 1 226 ? -0.58 24.312 -1.762 1 14.21 226 SER A N 1
ATOM 1618 C CA . SER A 1 226 ? 0.281 24.703 -0.649 1 14.21 226 SER A CA 1
ATOM 1619 C C . SER A 1 226 ? 0.549 23.516 0.277 1 14.21 226 SER A C 1
ATOM 1621 O O . SER A 1 226 ? -0.069 22.469 0.137 1 14.21 226 SER A O 1
ATOM 1623 N N . SER A 1 227 ? 0.245 23.766 1.923 1 14.23 227 SER A N 1
ATOM 1624 C CA . SER A 1 227 ? 1.125 23.984 3.066 1 14.23 227 SER A CA 1
ATOM 1625 C C . SER A 1 227 ? 1.314 22.688 3.867 1 14.23 227 SER A C 1
ATOM 1627 O O . SER A 1 227 ? 0.516 21.766 3.756 1 14.23 227 SER A O 1
ATOM 1629 N N . VAL A 1 228 ? 2.193 22.719 5.121 1 15.09 228 VAL A N 1
ATOM 1630 C CA . VAL A 1 228 ? 3.373 22.156 5.777 1 15.09 228 VAL A CA 1
ATOM 1631 C C . VAL A 1 228 ? 2.959 21.422 7.047 1 15.09 228 VAL A C 1
ATOM 1633 O O . VAL A 1 228 ? 3.328 20.266 7.25 1 15.09 228 VAL A O 1
ATOM 1636 N N . GLY A 1 229 ? 2.5 22.109 8.375 1 14.05 229 GLY A N 1
ATOM 1637 C CA . GLY A 1 229 ? 3.398 22.156 9.516 1 14.05 229 GLY A CA 1
ATOM 1638 C C . GLY A 1 229 ? 3.316 20.938 10.398 1 14.05 229 GLY A C 1
ATOM 1639 O O . GLY A 1 229 ? 2.451 20.078 10.203 1 14.05 229 GLY A O 1
ATOM 1640 N N . GLY A 1 230 ? 3.322 21.172 12.008 1 14.43 230 GLY A N 1
ATOM 1641 C CA . GLY A 1 230 ? 4.238 20.969 13.117 1 14.43 230 GLY A CA 1
ATOM 1642 C C . GLY A 1 230 ? 3.883 19.781 13.984 1 14.43 230 GLY A C 1
ATOM 1643 O O . GLY A 1 230 ? 2.83 19.156 13.797 1 14.43 230 GLY A O 1
ATOM 1644 N N . GLY A 1 231 ? 4.023 19.938 15.555 1 14.7 231 GLY A N 1
ATOM 1645 C CA . GLY A 1 231 ? 4.871 19.422 16.625 1 14.7 231 GLY A CA 1
ATOM 1646 C C . GLY A 1 231 ? 4.168 18.406 17.5 1 14.7 231 GLY A C 1
ATOM 1647 O O . GLY A 1 231 ? 4.492 17.219 17.469 1 14.7 231 GLY A O 1
ATOM 1648 N N . GLY A 1 232 ? 3.441 18.844 18.75 1 14.35 232 GLY A N 1
ATOM 1649 C CA . GLY A 1 232 ? 3.924 18.688 20.109 1 14.35 232 GLY A CA 1
ATOM 1650 C C . GLY A 1 232 ? 3.471 17.391 20.766 1 14.35 232 GLY A C 1
ATOM 1651 O O . GLY A 1 232 ? 2.623 16.688 20.219 1 14.35 232 GLY A O 1
ATOM 1652 N N . SER A 1 233 ? 3.213 17.375 22.281 1 14.59 233 SER A N 1
ATOM 1653 C CA . SER A 1 233 ? 3.801 16.844 23.5 1 14.59 233 SER A CA 1
ATOM 1654 C C . SER A 1 233 ? 2.939 15.734 24.094 1 14.59 233 SER A C 1
ATOM 1656 O O . SER A 1 233 ? 2.064 15.195 23.406 1 14.59 233 SER A O 1
ATOM 1658 N N . SER A 1 234 ? 2.045 16.031 25.234 1 14.43 234 SER A N 1
ATOM 1659 C CA . SER A 1 234 ? 2.307 15.703 26.625 1 14.43 234 SER A CA 1
ATOM 1660 C C . SER A 1 234 ? 1.619 14.398 27.031 1 14.43 234 SER A C 1
ATOM 1662 O O . SER A 1 234 ? 0.828 13.852 26.25 1 14.43 234 SER A O 1
ATOM 1664 N N . ALA A 1 235 ? 0.76 14.406 28.219 1 14.88 235 ALA A N 1
ATOM 1665 C CA . ALA A 1 235 ? 0.928 13.969 29.609 1 14.88 235 ALA A CA 1
ATOM 1666 C C . ALA A 1 235 ? 0.118 12.703 29.891 1 14.88 235 ALA A C 1
ATOM 1668 O O . ALA A 1 235 ? 0.657 11.703 30.375 1 14.88 235 ALA A O 1
ATOM 1669 N N . GLY A 1 236 ? -1.17 12.805 30.406 1 14.4 236 GLY A N 1
ATOM 1670 C CA . GLY A 1 236 ? -1.445 12.5 31.812 1 14.4 236 GLY A CA 1
ATOM 1671 C C . GLY A 1 236 ? -1.809 11.039 32.031 1 14.4 236 GLY A C 1
ATOM 1672 O O . GLY A 1 236 ? -1.976 10.281 31.078 1 14.4 236 GLY A O 1
ATOM 1673 N N . GLY A 1 237 ? -2.947 10.773 32.844 1 14.68 237 GLY A N 1
ATOM 1674 C CA . GLY A 1 237 ? -3.148 10.266 34.188 1 14.68 237 GLY A CA 1
ATOM 1675 C C . GLY A 1 237 ? -3.506 8.789 34.219 1 14.68 237 GLY A C 1
ATOM 1676 O O . GLY A 1 237 ? -3.742 8.18 33.156 1 14.68 237 GLY A O 1
ATOM 1677 N N . GLY A 1 238 ? -4.469 8.344 35.125 1 15.07 238 GLY A N 1
ATOM 1678 C CA . GLY A 1 238 ? -4.488 7.586 36.375 1 15.07 238 GLY A CA 1
ATOM 1679 C C . GLY A 1 238 ? -4.957 6.156 36.188 1 15.07 238 GLY A C 1
ATOM 1680 O O . GLY A 1 238 ? -4.859 5.602 35.094 1 15.07 238 GLY A O 1
ATOM 1681 N N . GLY A 1 239 ? -6.172 5.75 36.719 1 15 239 GLY A N 1
ATOM 1682 C CA . GLY A 1 239 ? -6.367 4.938 37.906 1 15 239 GLY A CA 1
ATOM 1683 C C . GLY A 1 239 ? -6.621 3.475 37.594 1 15 239 GLY A C 1
ATOM 1684 O O . GLY A 1 239 ? -5.68 2.68 37.531 1 15 239 GLY A O 1
ATOM 1685 N N . SER A 1 240 ? -7.883 2.887 37.781 1 15.77 240 SER A N 1
ATOM 1686 C CA . SER A 1 240 ? -8.25 2.014 38.875 1 15.77 240 SER A CA 1
ATOM 1687 C C . SER A 1 240 ? -8.203 0.546 38.469 1 15.77 240 SER A C 1
ATOM 1689 O O . SER A 1 240 ? -8.188 0.233 37.281 1 15.77 240 SER A O 1
ATOM 1691 N N . SER A 1 241 ? -8.664 -0.456 39.375 1 15.69 241 SER A N 1
ATOM 1692 C CA . SER A 1 241 ? -8.422 -1.632 40.219 1 15.69 241 SER A CA 1
ATOM 1693 C C . SER A 1 241 ? -9.07 -2.875 39.625 1 15.69 241 SER A C 1
ATOM 1695 O O . SER A 1 241 ? -9.094 -3.934 40.25 1 15.69 241 SER A O 1
ATOM 1697 N N . ALA A 1 242 ? -9.281 -2.998 38.344 1 15.48 242 ALA A N 1
ATOM 1698 C CA . ALA A 1 242 ? -10.297 -4.051 38.281 1 15.48 242 ALA A CA 1
ATOM 1699 C C . ALA A 1 242 ? -9.727 -5.387 38.719 1 15.48 242 ALA A C 1
ATOM 1701 O O . ALA A 1 242 ? -8.648 -5.797 38.281 1 15.48 242 ALA A O 1
ATOM 1702 N N . GLY A 1 243 ? -10.07 -5.934 39.938 1 15.6 243 GLY A N 1
ATOM 1703 C CA . GLY A 1 243 ? -9.758 -7.066 40.781 1 15.6 243 GLY A CA 1
ATOM 1704 C C . GLY A 1 243 ? -10.062 -8.406 40.125 1 15.6 243 GLY A C 1
ATOM 1705 O O . GLY A 1 243 ? -9.914 -9.453 40.781 1 15.6 243 GLY A O 1
ATOM 1706 N N . GLY A 1 244 ? -10.391 -8.539 38.906 1 16.14 244 GLY A N 1
ATOM 1707 C CA . GLY A 1 244 ? -11.164 -9.773 38.844 1 16.14 244 GLY A CA 1
ATOM 1708 C C . GLY A 1 244 ? -10.344 -11.008 39.125 1 16.14 244 GLY A C 1
ATOM 1709 O O . GLY A 1 244 ? -9.141 -11.039 38.875 1 16.14 244 GLY A O 1
ATOM 1710 N N . GLY A 1 245 ? -10.695 -11.906 40.062 1 16.2 245 GLY A N 1
ATOM 1711 C CA . GLY A 1 245 ? -10.328 -13.086 40.844 1 16.2 245 GLY A CA 1
ATOM 1712 C C . GLY A 1 245 ? -10.133 -14.328 40 1 16.2 245 GLY A C 1
ATOM 1713 O O . GLY A 1 245 ? -11.102 -14.914 39.531 1 16.2 245 GLY A O 1
ATOM 1714 N N . GLY A 1 246 ? -9.359 -14.289 38.938 1 15.85 246 GLY A N 1
ATOM 1715 C CA . GLY A 1 246 ? -9.375 -15.523 38.156 1 15.85 246 GLY A CA 1
ATOM 1716 C C . GLY A 1 246 ? -8.766 -16.703 38.906 1 15.85 246 GLY A C 1
ATOM 1717 O O . GLY A 1 246 ? -7.84 -16.531 39.688 1 15.85 246 GLY A O 1
ATOM 1718 N N . SER A 1 247 ? -9.461 -17.781 39.031 1 16.83 247 SER A N 1
ATOM 1719 C CA . SER A 1 247 ? -9.281 -19.062 39.719 1 16.83 247 SER A CA 1
ATOM 1720 C C . SER A 1 247 ? -8.078 -19.812 39.156 1 16.83 247 SER A C 1
ATOM 1722 O O . SER A 1 247 ? -7.707 -19.625 38 1 16.83 247 SER A O 1
ATOM 1724 N N . SER A 1 248 ? -7.156 -20.562 39.938 1 17.05 248 SER A N 1
ATOM 1725 C CA . SER A 1 248 ? -5.867 -21.188 40.219 1 17.05 248 SER A CA 1
ATOM 1726 C C . SER A 1 248 ? -5.746 -22.516 39.469 1 17.05 248 SER A C 1
ATOM 1728 O O . SER A 1 248 ? -4.801 -23.281 39.688 1 17.05 248 SER A O 1
ATOM 1730 N N . ALA A 1 249 ? -6.348 -22.969 38.375 1 18.55 249 ALA A N 1
ATOM 1731 C CA . ALA A 1 249 ? -6.215 -24.422 38.281 1 18.55 249 ALA A CA 1
ATOM 1732 C C . ALA A 1 249 ? -4.762 -24.828 38.062 1 18.55 249 ALA A C 1
ATOM 1734 O O . ALA A 1 249 ? -4.016 -24.141 37.344 1 18.55 249 ALA A O 1
ATOM 1735 N N . ALA A 1 250 ? -4.086 -25.719 38.812 1 17.97 250 ALA A N 1
ATOM 1736 C CA . ALA A 1 250 ? -2.82 -26.328 39.219 1 17.97 250 ALA A CA 1
ATOM 1737 C C . ALA A 1 250 ? -2.248 -27.172 38.094 1 17.97 250 ALA A C 1
ATOM 1739 O O . ALA A 1 250 ? -2.672 -28.312 37.875 1 17.97 250 ALA A O 1
ATOM 1740 N N . GLY A 1 251 ? -2.328 -26.891 36.781 1 18.36 251 GLY A N 1
ATOM 1741 C CA . GLY A 1 251 ? -1.908 -27.984 35.938 1 18.36 251 GLY A CA 1
ATOM 1742 C C . GLY A 1 251 ? -0.441 -28.328 36.094 1 18.36 251 GLY A C 1
ATOM 1743 O O . GLY A 1 251 ? 0.4 -27.453 36.25 1 18.36 251 GLY A O 1
ATOM 1744 N N . SER A 1 252 ? -0.005 -29.531 36.438 1 19.09 252 SER A N 1
ATOM 1745 C CA . SER A 1 252 ? 1.232 -30.234 36.781 1 19.09 252 SER A CA 1
ATOM 1746 C C . SER A 1 252 ? 2.215 -30.203 35.625 1 19.09 252 SER A C 1
ATOM 1748 O O . SER A 1 252 ? 1.904 -30.688 34.531 1 19.09 252 SER A O 1
ATOM 1750 N N . SER A 1 253 ? 3.119 -29.234 35.5 1 22.38 253 SER A N 1
ATOM 1751 C CA . SER A 1 253 ? 4.203 -28.875 34.562 1 22.38 253 SER A CA 1
ATOM 1752 C C . SER A 1 253 ? 5.344 -29.875 34.625 1 22.38 253 SER A C 1
ATOM 1754 O O . SER A 1 253 ? 6.031 -29.984 35.656 1 22.38 253 SER A O 1
ATOM 1756 N N . TYR A 1 254 ? 5.18 -31.047 34.125 1 21.34 254 TYR A N 1
ATOM 1757 C CA . TYR A 1 254 ? 6.312 -31.969 34.188 1 21.34 254 TYR A CA 1
ATOM 1758 C C . TYR A 1 254 ? 7.562 -31.328 33.594 1 21.34 254 TYR A C 1
ATOM 1760 O O . TYR A 1 254 ? 7.516 -30.75 32.5 1 21.34 254 TYR A O 1
ATOM 1768 N N . SER A 1 255 ? 8.586 -30.984 34.406 1 23.75 255 SER A N 1
ATOM 1769 C CA . SER A 1 255 ? 9.883 -30.328 34.406 1 23.75 255 SER A CA 1
ATOM 1770 C C . SER A 1 255 ? 10.922 -31.141 33.656 1 23.75 255 SER A C 1
ATOM 1772 O O . SER A 1 255 ? 11.414 -32.156 34.156 1 23.75 255 SER A O 1
ATOM 1774 N N . TYR A 1 256 ? 10.773 -31.5 32.406 1 24.81 256 TYR A N 1
ATOM 1775 C CA . TYR A 1 256 ? 11.906 -32.25 31.875 1 24.81 256 TYR A CA 1
ATOM 1776 C C . TYR A 1 256 ? 13.211 -31.5 32.094 1 24.81 256 TYR A C 1
ATOM 1778 O O . TYR A 1 256 ? 13.219 -30.266 32.156 1 24.81 256 TYR A O 1
ATOM 1786 N N . PRO A 1 257 ? 14.328 -32.156 32.531 1 28.47 257 PRO A N 1
ATOM 1787 C CA . PRO A 1 257 ? 15.633 -31.609 32.906 1 28.47 257 PRO A CA 1
ATOM 1788 C C . PRO A 1 257 ? 16.234 -30.734 31.812 1 28.47 257 PRO A C 1
ATOM 1790 O O . PRO A 1 257 ? 16.031 -30.984 30.609 1 28.47 257 PRO A O 1
ATOM 1793 N N . PRO A 1 258 ? 16.562 -29.469 32.219 1 29.59 258 PRO A N 1
ATOM 1794 C CA . PRO A 1 258 ? 17.062 -28.297 31.484 1 29.59 258 PRO A CA 1
ATOM 1795 C C . PRO A 1 258 ? 18.328 -28.609 30.672 1 29.59 258 PRO A C 1
ATOM 1797 O O . PRO A 1 258 ? 19.25 -29.25 31.172 1 29.59 258 PRO A O 1
ATOM 1800 N N . ALA A 1 259 ? 18.234 -28.969 29.438 1 30.27 259 ALA A N 1
ATOM 1801 C CA . ALA A 1 259 ? 19.359 -29.141 28.531 1 30.27 259 ALA A CA 1
ATOM 1802 C C . ALA A 1 259 ? 20.516 -28.234 28.922 1 30.27 259 ALA A C 1
ATOM 1804 O O . ALA A 1 259 ? 20.344 -27.281 29.688 1 30.27 259 ALA A O 1
ATOM 1805 N N . SER A 1 260 ? 21.719 -28.219 28.25 1 32.34 260 SER A N 1
ATOM 1806 C CA . SER A 1 260 ? 23.016 -27.703 28.656 1 32.34 260 SER A CA 1
ATOM 1807 C C . SER A 1 260 ? 22.938 -26.219 29.016 1 32.34 260 SER A C 1
ATOM 1809 O O . SER A 1 260 ? 22.031 -25.516 28.562 1 32.34 260 SER A O 1
ATOM 1811 N N . SER A 1 261 ? 23.766 -25.625 29.969 1 35.19 261 SER A N 1
ATOM 1812 C CA . SER A 1 261 ? 23.953 -24.484 30.859 1 35.19 261 SER A CA 1
ATOM 1813 C C . SER A 1 261 ? 23.922 -23.172 30.078 1 35.19 261 SER A C 1
ATOM 1815 O O . SER A 1 261 ? 23.422 -22.156 30.562 1 35.19 261 SER A O 1
ATOM 1817 N N . ASN A 1 262 ? 24.609 -23.109 28.953 1 35.22 262 ASN A N 1
ATOM 1818 C CA . ASN A 1 262 ? 24.938 -21.797 28.406 1 35.22 262 ASN A CA 1
ATOM 1819 C C . ASN A 1 262 ? 23.734 -21.141 27.75 1 35.22 262 ASN A C 1
ATOM 1821 O O . ASN A 1 262 ? 23.781 -19.969 27.391 1 35.22 262 ASN A O 1
ATOM 1825 N N . TYR A 1 263 ? 22.891 -21.875 27.125 1 41.25 263 TYR A N 1
ATOM 1826 C CA . TYR A 1 263 ? 21.719 -21.406 26.406 1 41.25 263 TYR A CA 1
ATOM 1827 C C . TYR A 1 263 ? 20.719 -20.75 27.359 1 41.25 263 TYR A C 1
ATOM 1829 O O . TYR A 1 263 ? 19.906 -19.906 26.938 1 41.25 263 TYR A O 1
ATOM 1837 N N . TYR A 1 264 ? 20.672 -21.125 28.656 1 41.59 264 TYR A N 1
ATOM 1838 C CA . TYR A 1 264 ? 19.844 -20.625 29.734 1 41.59 264 TYR A CA 1
ATOM 1839 C C . TYR A 1 264 ? 20.156 -19.156 30.031 1 41.59 264 TYR A C 1
ATOM 1841 O O . TYR A 1 264 ? 19.281 -18.406 30.453 1 41.59 264 TYR A O 1
ATOM 1849 N N . TYR A 1 265 ? 21.406 -18.844 29.766 1 42.78 265 TYR A N 1
ATOM 1850 C CA . TYR A 1 265 ? 21.859 -17.562 30.266 1 42.78 265 TYR A CA 1
ATOM 1851 C C . TYR A 1 265 ? 21.188 -16.406 29.547 1 42.78 265 TYR A C 1
ATOM 1853 O O . TYR A 1 265 ? 20.766 -15.438 30.156 1 42.78 265 TYR A O 1
ATOM 1861 N N . TRP A 1 266 ? 21.188 -16.531 28.25 1 49.03 266 TRP A N 1
ATOM 1862 C CA . TRP A 1 266 ? 20.672 -15.281 27.688 1 49.03 266 TRP A CA 1
ATOM 1863 C C . TRP A 1 266 ? 19.156 -15.266 27.672 1 49.03 266 TRP A C 1
ATOM 1865 O O . TRP A 1 266 ? 18.531 -14.25 27.375 1 49.03 266 TRP A O 1
ATOM 1875 N N . GLU A 1 267 ? 18.469 -16.406 27.672 1 51.94 267 GLU A N 1
ATOM 1876 C CA . GLU A 1 267 ? 17.016 -16.328 27.875 1 51.94 267 GLU A CA 1
ATOM 1877 C C . GLU A 1 267 ? 16.672 -15.469 29.078 1 51.94 267 GLU A C 1
ATOM 1879 O O . GLU A 1 267 ? 15.641 -14.789 29.094 1 51.94 267 GLU A O 1
ATOM 1884 N N . THR A 1 268 ? 17.578 -15.68 30.031 1 49.53 268 THR A N 1
ATOM 1885 C CA . THR A 1 268 ? 17.375 -14.938 31.281 1 49.53 268 THR A CA 1
ATOM 1886 C C . THR A 1 268 ? 17.531 -13.438 31.047 1 49.53 268 THR A C 1
ATOM 1888 O O . THR A 1 268 ? 17.078 -12.625 31.859 1 49.53 268 THR A O 1
ATOM 1891 N N . GLU A 1 269 ? 18.266 -13.211 30 1 52.53 269 GLU A N 1
ATOM 1892 C CA . GLU A 1 269 ? 18.5 -11.789 29.766 1 52.53 269 GLU A CA 1
ATOM 1893 C C . GLU A 1 269 ? 17.203 -11.086 29.344 1 52.53 269 GLU A C 1
ATOM 1895 O O . GLU A 1 269 ? 17.062 -9.883 29.547 1 52.53 269 GLU A O 1
ATOM 1900 N N . PHE A 1 270 ? 16.344 -11.812 28.75 1 55.41 270 PHE A N 1
ATOM 1901 C CA . PHE A 1 270 ? 15.172 -11.117 28.25 1 55.41 270 PHE A CA 1
ATOM 1902 C C . PHE A 1 270 ? 14 -11.281 29.203 1 55.41 270 PHE A C 1
ATOM 1904 O O . PHE A 1 270 ? 12.859 -10.945 28.859 1 55.41 270 PHE A O 1
ATOM 1911 N N . GLY A 1 271 ? 14.25 -11.508 30.484 1 50.72 271 GLY A N 1
ATOM 1912 C CA . GLY A 1 271 ? 13.312 -11.477 31.594 1 50.72 271 GLY A CA 1
ATOM 1913 C C . GLY A 1 271 ? 12.234 -12.547 31.5 1 50.72 271 GLY A C 1
ATOM 1914 O O . GLY A 1 271 ? 12.156 -13.258 30.5 1 50.72 271 GLY A O 1
ATOM 1915 N N . ASP A 1 272 ? 11.406 -12.836 32.531 1 48.31 272 ASP A N 1
ATOM 1916 C CA . ASP A 1 272 ? 10.289 -13.734 32.781 1 48.31 272 ASP A CA 1
ATOM 1917 C C . ASP A 1 272 ? 9.195 -13.578 31.719 1 48.31 272 ASP A C 1
ATOM 1919 O O . ASP A 1 272 ? 8.258 -14.375 31.672 1 48.31 272 ASP A O 1
ATOM 1923 N N . ASP A 1 273 ? 9.234 -12.609 30.969 1 50.31 273 ASP A N 1
ATOM 1924 C CA . ASP A 1 273 ? 8.055 -12.281 30.172 1 50.31 273 ASP A CA 1
ATOM 1925 C C . ASP A 1 273 ? 8.109 -12.977 28.812 1 50.31 273 ASP A C 1
ATOM 1927 O O . ASP A 1 273 ? 7.215 -12.805 27.984 1 50.31 273 ASP A O 1
ATOM 1931 N N . PHE A 1 274 ? 9.258 -13.57 28.562 1 52.88 274 PHE A N 1
ATOM 1932 C CA . PHE A 1 274 ? 9.266 -14.258 27.266 1 52.88 274 PHE A CA 1
ATOM 1933 C C . PHE A 1 274 ? 9.188 -15.766 27.453 1 52.88 274 PHE A C 1
ATOM 1935 O O . PHE A 1 274 ? 10.102 -16.375 28.016 1 52.88 274 PHE A O 1
ATOM 1942 N N . ASN A 1 275 ? 7.926 -16.344 27.391 1 50.62 275 ASN A N 1
ATOM 1943 C CA . ASN A 1 275 ? 7.707 -17.797 27.391 1 50.62 275 ASN A CA 1
ATOM 1944 C C . ASN A 1 275 ? 7.852 -18.391 26 1 50.62 275 ASN A C 1
ATOM 1946 O O . ASN A 1 275 ? 6.977 -18.203 25.141 1 50.62 275 ASN A O 1
ATOM 1950 N N . PHE A 1 276 ? 9.102 -18.625 25.672 1 55.81 276 PHE A N 1
ATOM 1951 C CA . PHE A 1 276 ? 9.273 -19.328 24.406 1 55.81 276 PHE A CA 1
ATOM 1952 C C . PHE A 1 276 ? 8.727 -20.75 24.484 1 55.81 276 PHE A C 1
ATOM 1954 O O . PHE A 1 276 ? 9.203 -21.562 25.281 1 55.81 276 PHE A O 1
ATOM 1961 N N . GLU A 1 277 ? 7.418 -20.953 24.266 1 51.31 277 GLU A N 1
ATOM 1962 C CA . GLU A 1 277 ? 6.887 -22.312 24.219 1 51.31 277 GLU A CA 1
ATOM 1963 C C . GLU A 1 277 ? 7.527 -23.109 23.094 1 51.31 277 GLU A C 1
ATOM 1965 O O . GLU A 1 277 ? 7.316 -22.812 21.922 1 51.31 277 GLU A O 1
ATOM 1970 N N . TYR A 1 278 ? 8.508 -23.828 23.406 1 49.09 278 TYR A N 1
ATOM 1971 C CA . TYR A 1 278 ? 9.258 -24.719 22.531 1 49.09 278 TYR A CA 1
ATOM 1972 C C . TYR A 1 278 ? 8.328 -25.672 21.797 1 49.09 278 TYR A C 1
ATOM 1974 O O . TYR A 1 278 ? 8.75 -26.375 20.875 1 49.09 278 TYR A O 1
ATOM 1982 N N . ASP A 1 279 ? 7.176 -25.891 22.25 1 47.16 279 ASP A N 1
ATOM 1983 C CA . ASP A 1 279 ? 6.344 -26.922 21.625 1 47.16 279 ASP A CA 1
ATOM 1984 C C . ASP A 1 279 ? 6.23 -26.719 20.125 1 47.16 279 ASP A C 1
ATOM 1986 O O . ASP A 1 279 ? 6.094 -27.672 19.359 1 47.16 279 ASP A O 1
ATOM 1990 N N . ASN A 1 280 ? 6.371 -25.578 19.688 1 53.31 280 ASN A N 1
ATOM 1991 C CA . ASN A 1 280 ? 6.176 -25.422 18.25 1 53.31 280 ASN A CA 1
ATOM 1992 C C . ASN A 1 280 ? 7.504 -25.344 17.5 1 53.31 280 ASN A C 1
ATOM 1994 O O . ASN A 1 280 ? 7.562 -24.844 16.375 1 53.31 280 ASN A O 1
ATOM 1998 N N . TYR A 1 281 ? 8.484 -25.844 18.203 1 58.12 281 TYR A N 1
ATOM 1999 C CA . TYR A 1 281 ? 9.844 -25.859 17.688 1 58.12 281 TYR A CA 1
ATOM 2000 C C . TYR A 1 281 ? 10.039 -26.984 16.688 1 58.12 281 TYR A C 1
ATOM 2002 O O . TYR A 1 281 ? 9.523 -28.094 16.875 1 58.12 281 TYR A O 1
ATOM 2010 N N . TYR A 1 282 ? 10.477 -26.609 15.5 1 62.16 282 TYR A N 1
ATOM 2011 C CA . TYR A 1 282 ? 10.836 -27.625 14.531 1 62.16 282 TYR A CA 1
ATOM 2012 C C . TYR A 1 282 ? 12.078 -28.391 14.977 1 62.16 282 TYR A C 1
ATOM 2014 O O . TYR A 1 282 ? 13.094 -27.781 15.328 1 62.16 282 TYR A O 1
ATOM 2022 N N . ASP A 1 283 ? 11.953 -29.547 15.688 1 63.03 283 ASP A N 1
ATOM 2023 C CA . ASP A 1 283 ? 13.117 -30.391 15.969 1 63.03 283 ASP A CA 1
ATOM 2024 C C . ASP A 1 283 ? 13.195 -31.547 14.992 1 63.03 283 ASP A C 1
ATOM 2026 O O . ASP A 1 283 ? 12.266 -32.344 14.891 1 63.03 283 ASP A O 1
ATOM 2030 N N . PHE A 1 284 ? 14.148 -31.391 13.984 1 68.31 284 PHE A N 1
ATOM 2031 C CA . PHE A 1 284 ? 14.328 -32.469 13.031 1 68.31 284 PHE A CA 1
ATOM 2032 C C . PHE A 1 284 ? 15.062 -33.656 13.688 1 68.31 284 PHE A C 1
ATOM 2034 O O . PHE A 1 284 ? 16.047 -34.156 13.148 1 68.31 284 PHE A O 1
ATOM 2041 N N . GLY A 1 285 ? 14.75 -34.031 14.875 1 61.38 285 GLY A N 1
ATOM 2042 C CA . GLY A 1 285 ? 15.438 -35 15.68 1 61.38 285 GLY A CA 1
ATOM 2043 C C . GLY A 1 285 ? 15.594 -36.344 14.969 1 61.38 285 GLY A C 1
ATOM 2044 O O . GLY A 1 285 ? 16.562 -37.062 15.188 1 61.38 285 GLY A O 1
ATOM 2045 N N . THR A 1 286 ? 14.758 -36.656 14.078 1 70.75 286 THR A N 1
ATOM 2046 C CA . THR A 1 286 ? 14.82 -37.969 13.484 1 70.75 286 THR A CA 1
ATOM 2047 C C . THR A 1 286 ? 15.625 -37.969 12.188 1 70.75 286 THR A C 1
ATOM 2049 O O . THR A 1 286 ? 15.852 -39 11.57 1 70.75 286 THR A O 1
ATOM 2052 N N . VAL A 1 287 ? 16.094 -36.812 11.93 1 81.12 287 VAL A N 1
ATOM 2053 C CA . VAL A 1 287 ? 16.828 -36.688 10.672 1 81.12 287 VAL A CA 1
ATOM 2054 C C . VAL A 1 287 ? 18.281 -37.125 10.883 1 81.12 287 VAL A C 1
ATOM 2056 O O . VAL A 1 287 ? 18.938 -36.688 11.836 1 81.12 287 VAL A O 1
ATOM 2059 N N . THR A 1 288 ? 18.828 -38.062 10.117 1 76.62 288 THR A N 1
ATOM 2060 C CA . THR A 1 288 ? 20.109 -38.688 10.312 1 76.62 288 THR A CA 1
ATOM 2061 C C . THR A 1 288 ? 21.219 -37.938 9.594 1 76.62 288 THR A C 1
ATOM 2063 O O . THR A 1 288 ? 22.406 -38.062 9.93 1 76.62 288 THR A O 1
ATOM 2066 N N . GLY A 1 289 ? 20.891 -37.125 8.633 1 78.38 289 GLY A N 1
ATOM 2067 C CA . GLY A 1 289 ? 21.906 -36.406 7.879 1 78.38 289 GLY A CA 1
ATOM 2068 C C . GLY A 1 289 ? 21.328 -35.375 6.941 1 78.38 289 GLY A C 1
ATOM 2069 O O . GLY A 1 289 ? 20.109 -35.219 6.84 1 78.38 289 GLY A O 1
ATOM 2070 N N . GLU A 1 290 ? 22.281 -34.719 6.297 1 79.81 290 GLU A N 1
ATOM 2071 C CA . GLU A 1 290 ? 21.875 -33.656 5.398 1 79.81 290 GLU A CA 1
ATOM 2072 C C . GLU A 1 290 ? 21.234 -34.188 4.129 1 79.81 290 GLU A C 1
ATOM 2074 O O . GLU A 1 290 ? 20.484 -33.5 3.455 1 79.81 290 GLU A O 1
ATOM 2079 N N . SER A 1 291 ? 21.5 -35.438 3.887 1 80.94 291 SER A N 1
ATOM 2080 C CA . SER A 1 291 ? 20.938 -36.062 2.686 1 80.94 291 SER A CA 1
ATOM 2081 C C . SER A 1 291 ? 19.688 -36.844 3.008 1 80.94 291 SER A C 1
ATOM 2083 O O . SER A 1 291 ? 19.094 -37.5 2.123 1 80.94 291 SER A O 1
ATOM 2085 N N . ASP A 1 292 ? 19.297 -36.812 4.246 1 84.38 292 ASP A N 1
ATOM 2086 C CA . ASP A 1 292 ? 18.109 -37.531 4.664 1 84.38 292 ASP A CA 1
ATOM 2087 C C . ASP A 1 292 ? 16.844 -36.719 4.434 1 84.38 292 ASP A C 1
ATOM 2089 O O . ASP A 1 292 ? 16.203 -36.281 5.391 1 84.38 292 ASP A O 1
ATOM 2093 N N . TRP A 1 293 ? 16.438 -36.594 3.26 1 84.56 293 TRP A N 1
ATOM 2094 C CA . TRP A 1 293 ? 15.297 -35.75 2.91 1 84.56 293 TRP A CA 1
ATOM 2095 C C . TRP A 1 293 ? 13.984 -36.469 3.219 1 84.56 293 TRP A C 1
ATOM 2097 O O . TRP A 1 293 ? 12.938 -35.812 3.371 1 84.56 293 TRP A O 1
ATOM 2107 N N . ASP A 1 294 ? 14.062 -37.812 3.359 1 82.88 294 ASP A N 1
ATOM 2108 C CA . ASP A 1 294 ? 12.891 -38.531 3.844 1 82.88 294 ASP A CA 1
ATOM 2109 C C . ASP A 1 294 ? 12.547 -38.125 5.277 1 82.88 294 ASP A C 1
ATOM 2111 O O . ASP A 1 294 ? 11.375 -38 5.629 1 82.88 294 ASP A O 1
ATOM 2115 N N . GLY A 1 295 ? 13.609 -38.094 5.945 1 82.62 295 GLY A N 1
ATOM 2116 C CA . GLY A 1 295 ? 13.414 -37.656 7.32 1 82.62 295 GLY A CA 1
ATOM 2117 C C . GLY A 1 295 ? 12.875 -36.25 7.43 1 82.62 295 GLY A C 1
ATOM 2118 O O . GLY A 1 295 ? 12 -35.969 8.25 1 82.62 295 GLY A O 1
ATOM 2119 N N . PHE A 1 296 ? 13.336 -35.312 6.609 1 83.44 296 PHE A N 1
ATOM 2120 C CA . PHE A 1 296 ? 12.867 -33.938 6.617 1 83.44 296 PHE A CA 1
ATOM 2121 C C . PHE A 1 296 ? 11.398 -33.875 6.234 1 83.44 296 PHE A C 1
ATOM 2123 O O . PHE A 1 296 ? 10.625 -33.125 6.848 1 83.44 296 PHE A O 1
ATOM 2130 N N . LEU A 1 297 ? 11.047 -34.625 5.234 1 82.31 297 LEU A N 1
ATOM 2131 C CA . LEU A 1 297 ? 9.672 -34.625 4.754 1 82.31 297 LEU A CA 1
ATOM 2132 C C . LEU A 1 297 ? 8.727 -35.125 5.832 1 82.31 297 LEU A C 1
ATOM 2134 O O . LEU A 1 297 ? 7.621 -34.625 5.996 1 82.31 297 LEU A O 1
ATOM 2138 N N . ALA A 1 298 ? 9.227 -36.125 6.512 1 80 298 ALA A N 1
ATOM 2139 C CA . ALA A 1 298 ? 8.398 -36.75 7.543 1 80 298 ALA A CA 1
ATOM 2140 C C . ALA A 1 298 ? 8.188 -35.781 8.719 1 80 298 ALA A C 1
ATOM 2142 O O . ALA A 1 298 ? 7.156 -35.844 9.391 1 80 298 ALA A O 1
ATOM 2143 N N . ASN A 1 299 ? 9.102 -34.938 8.906 1 78.94 299 ASN A N 1
ATOM 2144 C CA . ASN A 1 299 ? 9.031 -34.031 10.062 1 78.94 299 ASN A CA 1
ATOM 2145 C C . ASN A 1 299 ? 8.516 -32.656 9.672 1 78.94 299 ASN A C 1
ATOM 2147 O O . ASN A 1 299 ? 8.492 -31.75 10.5 1 78.94 299 ASN A O 1
ATOM 2151 N N . SER A 1 300 ? 8.148 -32.5 8.461 1 80.38 300 SER A N 1
ATOM 2152 C CA . SER A 1 300 ? 7.621 -31.203 8.023 1 80.38 300 SER A CA 1
ATOM 2153 C C . SER A 1 300 ? 6.262 -30.922 8.656 1 80.38 300 SER A C 1
ATOM 2155 O O . SER A 1 300 ? 5.379 -31.781 8.648 1 80.38 300 SER A O 1
ATOM 2157 N N . LYS A 1 301 ? 6.059 -29.688 9.195 1 76.12 301 LYS A N 1
ATOM 2158 C CA . LYS A 1 301 ? 4.812 -29.328 9.867 1 76.12 301 LYS A CA 1
ATOM 2159 C C . LYS A 1 301 ? 3.982 -28.391 9.008 1 76.12 301 LYS A C 1
ATOM 2161 O O . LYS A 1 301 ? 2.773 -28.25 9.203 1 76.12 301 LYS A O 1
ATOM 2166 N N . SER A 1 302 ? 4.633 -27.734 8.125 1 77.62 302 SER A N 1
ATOM 2167 C CA . SER A 1 302 ? 3.879 -26.844 7.262 1 77.62 302 SER A CA 1
ATOM 2168 C C . SER A 1 302 ? 3.125 -27.609 6.184 1 77.62 302 SER A C 1
ATOM 2170 O O . SER A 1 302 ? 3.533 -28.703 5.797 1 77.62 302 SER A O 1
ATOM 2172 N N . GLU A 1 303 ? 2.004 -27.031 5.719 1 80.31 303 GLU A N 1
ATOM 2173 C CA . GLU A 1 303 ? 1.188 -27.719 4.727 1 80.31 303 GLU A CA 1
ATOM 2174 C C . GLU A 1 303 ? 1.818 -27.625 3.338 1 80.31 303 GLU A C 1
ATOM 2176 O O . GLU A 1 303 ? 1.562 -28.469 2.48 1 80.31 303 GLU A O 1
ATOM 2181 N N . ASP A 1 304 ? 2.656 -26.688 3.125 1 80.31 304 ASP A N 1
ATOM 2182 C CA . ASP A 1 304 ? 3.215 -26.484 1.793 1 80.31 304 ASP A CA 1
ATOM 2183 C C . ASP A 1 304 ? 4.727 -26.688 1.792 1 80.31 304 ASP A C 1
ATOM 2185 O O . ASP A 1 304 ? 5.422 -26.25 0.872 1 80.31 304 ASP A O 1
ATOM 2189 N N . PHE A 1 305 ? 5.32 -27.312 2.771 1 80.5 305 PHE A N 1
ATOM 2190 C CA . PHE A 1 305 ? 6.734 -27.656 2.893 1 80.5 305 PHE A CA 1
ATOM 2191 C C . PHE A 1 305 ? 7.586 -26.391 2.947 1 80.5 305 PHE A C 1
ATOM 2193 O O . PHE A 1 305 ? 8.766 -26.406 2.584 1 80.5 305 PHE A O 1
ATOM 2200 N N . SER A 1 306 ? 7.008 -25.344 3.299 1 79.38 306 SER A N 1
ATOM 2201 C CA . SER A 1 306 ? 7.75 -24.078 3.352 1 79.38 306 SER A CA 1
ATOM 2202 C C . SER A 1 306 ? 8.773 -24.094 4.477 1 79.38 306 SER A C 1
ATOM 2204 O O . SER A 1 306 ? 9.758 -23.344 4.441 1 79.38 306 SER A O 1
ATOM 2206 N N . ASP A 1 307 ? 8.602 -25.047 5.414 1 76.25 307 ASP A N 1
ATOM 2207 C CA . ASP A 1 307 ? 9.5 -25.094 6.566 1 76.25 307 ASP A CA 1
ATOM 2208 C C . ASP A 1 307 ? 10.789 -25.844 6.23 1 76.25 307 ASP A C 1
ATOM 2210 O O . ASP A 1 307 ? 11.805 -25.672 6.91 1 76.25 307 ASP A O 1
ATOM 2214 N N . ILE A 1 308 ? 10.758 -26.656 5.207 1 78.44 308 ILE A N 1
ATOM 2215 C CA . ILE A 1 308 ? 11.938 -27.484 4.953 1 78.44 308 ILE A CA 1
ATOM 2216 C C . ILE A 1 308 ? 12.68 -26.953 3.729 1 78.44 308 ILE A C 1
ATOM 2218 O O . ILE A 1 308 ? 13.75 -27.469 3.375 1 78.44 308 ILE A O 1
ATOM 2222 N N . ILE A 1 309 ? 12.156 -25.938 3.111 1 76.75 309 ILE A N 1
ATOM 2223 C CA . ILE A 1 309 ? 12.797 -25.406 1.919 1 76.75 309 ILE A CA 1
ATOM 2224 C C . ILE A 1 309 ? 14.156 -24.812 2.287 1 76.75 309 ILE A C 1
ATOM 2226 O O . ILE A 1 309 ? 15.133 -24.953 1.546 1 76.75 309 ILE A O 1
ATOM 2230 N N . ASN A 1 310 ? 14.227 -24.312 3.443 1 75.25 310 ASN A N 1
ATOM 2231 C CA . ASN A 1 310 ? 15.453 -23.609 3.816 1 75.25 310 ASN A CA 1
ATOM 2232 C C . ASN A 1 310 ? 16.453 -24.547 4.473 1 75.25 310 ASN A C 1
ATOM 2234 O O . ASN A 1 310 ? 17.562 -24.125 4.832 1 75.25 310 ASN A O 1
ATOM 2238 N N . VAL A 1 311 ? 16.094 -25.812 4.555 1 79.06 311 VAL A N 1
ATOM 2239 C CA . VAL A 1 311 ? 17.031 -26.781 5.152 1 79.06 311 VAL A CA 1
ATOM 2240 C C . VAL A 1 311 ? 18.234 -26.969 4.238 1 79.06 311 VAL A C 1
ATOM 2242 O O . VAL A 1 311 ? 19.359 -27.156 4.715 1 79.06 311 VAL A O 1
ATOM 2245 N N . ALA A 1 312 ? 17.938 -26.828 2.934 1 81.31 312 ALA A N 1
ATOM 2246 C CA . ALA A 1 312 ? 19.047 -26.828 1.995 1 81.31 312 ALA A CA 1
ATOM 2247 C C . ALA A 1 312 ? 19.766 -25.469 1.994 1 81.31 312 ALA A C 1
ATOM 2249 O O . ALA A 1 312 ? 19.344 -24.547 1.294 1 81.31 312 ALA A O 1
ATOM 2250 N N . ASN A 1 313 ? 20.781 -25.328 2.771 1 83.81 313 ASN A N 1
ATOM 2251 C CA . ASN A 1 313 ? 21.5 -24.062 2.926 1 83.81 313 ASN A CA 1
ATOM 2252 C C . ASN A 1 313 ? 22.891 -24.125 2.33 1 83.81 313 ASN A C 1
ATOM 2254 O O . ASN A 1 313 ? 23.875 -24.234 3.062 1 83.81 313 ASN A O 1
ATOM 2258 N N . PRO A 1 314 ? 23 -24 1.053 1 87.25 314 PRO A N 1
ATOM 2259 C CA . PRO A 1 314 ? 24.312 -24.031 0.409 1 87.25 314 PRO A CA 1
ATOM 2260 C C . PRO A 1 314 ? 25.188 -22.844 0.778 1 87.25 314 PRO A C 1
ATOM 2262 O O . PRO A 1 314 ? 24.672 -21.75 1.053 1 87.25 314 PRO A O 1
ATOM 2265 N N . THR A 1 315 ? 26.469 -23.078 0.826 1 88.25 315 THR A N 1
ATOM 2266 C CA . THR A 1 315 ? 27.438 -22 1.018 1 88.25 315 THR A CA 1
ATOM 2267 C C . THR A 1 315 ? 27.594 -21.172 -0.258 1 88.25 315 THR A C 1
ATOM 2269 O O . THR A 1 315 ? 27.078 -21.547 -1.314 1 88.25 315 THR A O 1
ATOM 2272 N N . GLN A 1 316 ? 28.234 -20.078 -0.158 1 90.75 316 GLN A N 1
ATOM 2273 C CA . GLN A 1 316 ? 28.453 -19.219 -1.315 1 90.75 316 GLN A CA 1
ATOM 2274 C C . GLN A 1 316 ? 29.219 -19.938 -2.414 1 90.75 316 GLN A C 1
ATOM 2276 O O . GLN A 1 316 ? 28.891 -19.812 -3.596 1 90.75 316 GLN A O 1
ATOM 2281 N N . ASP A 1 317 ? 30.141 -20.734 -2.02 1 91 317 ASP A N 1
ATOM 2282 C CA . ASP A 1 317 ? 30.953 -21.484 -2.986 1 91 317 ASP A CA 1
ATOM 2283 C C . ASP A 1 317 ? 30.141 -22.594 -3.65 1 91 317 ASP A C 1
ATOM 2285 O O . ASP A 1 317 ? 30.25 -22.812 -4.855 1 91 317 ASP A O 1
ATOM 2289 N N . GLU A 1 318 ? 29.406 -23.219 -2.867 1 91.38 318 GLU A N 1
ATOM 2290 C CA . GLU A 1 318 ? 28.531 -24.266 -3.416 1 91.38 318 GLU A CA 1
ATOM 2291 C C . GLU A 1 318 ? 27.516 -23.688 -4.379 1 91.38 318 GLU A C 1
ATOM 2293 O O . GLU A 1 318 ? 27.234 -24.266 -5.43 1 91.38 318 GLU A O 1
ATOM 2298 N N . MET A 1 319 ? 27 -22.562 -4.035 1 92.06 319 MET A N 1
ATOM 2299 C CA . MET A 1 319 ? 25.984 -21.906 -4.855 1 92.06 319 MET A CA 1
ATOM 2300 C C . MET A 1 319 ? 26.578 -21.469 -6.195 1 92.06 319 MET A C 1
ATOM 2302 O O . MET A 1 319 ? 25.891 -21.5 -7.219 1 92.06 319 MET A O 1
ATOM 2306 N N . ASP A 1 320 ? 27.766 -21.031 -6.137 1 93.81 320 ASP A N 1
ATOM 2307 C CA . ASP A 1 320 ? 28.438 -20.594 -7.355 1 93.81 320 ASP A CA 1
ATOM 2308 C C . ASP A 1 320 ? 28.547 -21.719 -8.367 1 93.81 320 ASP A C 1
ATOM 2310 O O . ASP A 1 320 ? 28.391 -21.5 -9.57 1 93.81 320 ASP A O 1
ATOM 2314 N N . GLU A 1 321 ? 28.703 -22.891 -7.84 1 92.69 321 GLU A N 1
ATOM 2315 C CA . GLU A 1 321 ? 28.891 -24.047 -8.719 1 92.69 321 GLU A CA 1
ATOM 2316 C C . GLU A 1 321 ? 27.562 -24.734 -9.031 1 92.69 321 GLU A C 1
ATOM 2318 O O . GLU A 1 321 ? 27.328 -25.156 -10.172 1 92.69 321 GLU A O 1
ATOM 2323 N N . LEU A 1 322 ? 26.734 -24.812 -8.07 1 93.56 322 LEU A N 1
ATOM 2324 C CA . LEU A 1 322 ? 25.531 -25.609 -8.203 1 93.56 322 LEU A CA 1
ATOM 2325 C C . LEU A 1 322 ? 24.375 -24.766 -8.758 1 93.56 322 LEU A C 1
ATOM 2327 O O . LEU A 1 322 ? 23.375 -25.312 -9.219 1 93.56 322 LEU A O 1
ATOM 2331 N N . GLY A 1 323 ? 24.469 -23.438 -8.703 1 94.44 323 GLY A N 1
ATOM 2332 C CA . GLY A 1 323 ? 23.406 -22.578 -9.188 1 94.44 323 GLY A CA 1
ATOM 2333 C C . GLY A 1 323 ? 23.406 -22.422 -10.695 1 94.44 323 GLY A C 1
ATOM 2334 O O . GLY A 1 323 ? 24.281 -22.938 -11.383 1 94.44 323 GLY A O 1
ATOM 2335 N N . HIS A 1 324 ? 22.344 -21.781 -11.211 1 95.38 324 HIS A N 1
ATOM 2336 C CA . HIS A 1 324 ? 22.266 -21.484 -12.633 1 95.38 324 HIS A CA 1
ATOM 2337 C C . HIS A 1 324 ? 23.359 -20.5 -13.055 1 95.38 324 HIS A C 1
ATOM 2339 O O . HIS A 1 324 ? 23.703 -19.594 -12.289 1 95.38 324 HIS A O 1
ATOM 2345 N N . GLN A 1 325 ? 23.859 -20.688 -14.203 1 95 325 GLN A N 1
ATOM 2346 C CA . GLN A 1 325 ? 24.938 -19.844 -14.703 1 95 325 GLN A CA 1
ATOM 2347 C C . GLN A 1 325 ? 24.406 -18.766 -15.641 1 95 325 GLN A C 1
ATOM 2349 O O . GLN A 1 325 ? 23.422 -18.984 -16.344 1 95 325 GLN A O 1
ATOM 2354 N N . ALA A 1 326 ? 25.094 -17.656 -15.703 1 96.12 326 ALA A N 1
ATOM 2355 C CA . ALA A 1 326 ? 24.625 -16.516 -16.484 1 96.12 326 ALA A CA 1
ATOM 2356 C C . ALA A 1 326 ? 24.578 -16.828 -17.969 1 96.12 326 ALA A C 1
ATOM 2358 O O . ALA A 1 326 ? 23.672 -16.406 -18.688 1 96.12 326 ALA A O 1
ATOM 2359 N N . GLU A 1 327 ? 25.547 -17.578 -18.453 1 92.75 327 GLU A N 1
ATOM 2360 C CA . GLU A 1 327 ? 25.672 -17.891 -19.875 1 92.75 327 GLU A CA 1
ATOM 2361 C C . GLU A 1 327 ? 24.469 -18.688 -20.375 1 92.75 327 GLU A C 1
ATOM 2363 O O . GLU A 1 327 ? 24.016 -18.5 -21.516 1 92.75 327 GLU A O 1
ATOM 2368 N N . ASP A 1 328 ? 23.984 -19.516 -19.547 1 92.19 328 ASP A N 1
ATOM 2369 C CA . ASP A 1 328 ? 22.844 -20.359 -19.938 1 92.19 328 ASP A CA 1
ATOM 2370 C C . ASP A 1 328 ? 21.516 -19.672 -19.625 1 92.19 328 ASP A C 1
ATOM 2372 O O . ASP A 1 328 ? 20.516 -19.938 -20.281 1 92.19 328 ASP A O 1
ATOM 2376 N N . PHE A 1 329 ? 21.5 -18.922 -18.656 1 95.69 329 PHE A N 1
ATOM 2377 C CA . PHE A 1 329 ? 20.266 -18.312 -18.156 1 95.69 329 PHE A CA 1
ATOM 2378 C C . PHE A 1 329 ? 19.859 -17.125 -19.016 1 95.69 329 PHE A C 1
ATOM 2380 O O . PHE A 1 329 ? 18.688 -16.953 -19.359 1 95.69 329 PHE A O 1
ATOM 2387 N N . ILE A 1 330 ? 20.797 -16.266 -19.328 1 96.56 330 ILE A N 1
ATOM 2388 C CA . ILE A 1 330 ? 20.547 -15.078 -20.141 1 96.56 330 ILE A CA 1
ATOM 2389 C C . ILE A 1 330 ? 20.891 -15.359 -21.594 1 96.56 330 ILE A C 1
ATOM 2391 O O . ILE A 1 330 ? 22.062 -15.289 -21.984 1 96.56 330 ILE A O 1
ATOM 2395 N N . LEU A 1 331 ? 19.938 -15.516 -22.453 1 94.81 331 LEU A N 1
ATOM 2396 C CA . LEU A 1 331 ? 20.172 -15.891 -23.844 1 94.81 331 LEU A CA 1
ATOM 2397 C C . LEU A 1 331 ? 20.266 -14.656 -24.734 1 94.81 331 LEU A C 1
ATOM 2399 O O . LEU A 1 331 ? 21.047 -14.625 -25.672 1 94.81 331 LEU A O 1
ATOM 2403 N N . GLN A 1 332 ? 19.359 -13.742 -24.438 1 94.56 332 GLN A N 1
ATOM 2404 C CA . GLN A 1 332 ? 19.375 -12.484 -25.188 1 94.56 332 GLN A CA 1
ATOM 2405 C C . GLN A 1 332 ? 19.281 -11.281 -24.25 1 94.56 332 GLN A C 1
ATOM 2407 O O . GLN A 1 332 ? 18.609 -11.344 -23.219 1 94.56 332 GLN A O 1
ATOM 2412 N N . CYS A 1 333 ? 19.984 -10.242 -24.641 1 96 333 CYS A N 1
ATOM 2413 C CA . CYS A 1 333 ? 19.984 -8.984 -23.906 1 96 333 CYS A CA 1
ATOM 2414 C C . CYS A 1 333 ? 20.078 -7.801 -24.859 1 96 333 CYS A C 1
ATOM 2416 O O . CYS A 1 333 ? 20.969 -7.754 -25.719 1 96 333 CYS A O 1
ATOM 2418 N N . THR A 1 334 ? 19.125 -6.902 -24.797 1 96.38 334 THR A N 1
ATOM 2419 C CA . THR A 1 334 ? 19.125 -5.668 -25.562 1 96.38 334 THR A CA 1
ATOM 2420 C C . THR A 1 334 ? 18.781 -4.473 -24.688 1 96.38 334 THR A C 1
ATOM 2422 O O . THR A 1 334 ? 17.797 -4.512 -23.938 1 96.38 334 THR A O 1
ATOM 2425 N N . PHE A 1 335 ? 19.656 -3.461 -24.75 1 96.81 335 PHE A N 1
ATOM 2426 C CA . PHE A 1 335 ? 19.391 -2.223 -24.031 1 96.81 335 PHE A CA 1
ATOM 2427 C C . PHE A 1 335 ? 19.312 -1.038 -24.984 1 96.81 335 PHE A C 1
ATOM 2429 O O . PHE A 1 335 ? 20.312 -0.683 -25.625 1 96.81 335 PHE A O 1
ATOM 2436 N N . ASP A 1 336 ? 18.219 -0.436 -25.047 1 95.69 336 ASP A N 1
ATOM 2437 C CA . ASP A 1 336 ? 17.984 0.697 -25.938 1 95.69 336 ASP A CA 1
ATOM 2438 C C . ASP A 1 336 ? 18.375 0.361 -27.375 1 95.69 336 ASP A C 1
ATOM 2440 O O . ASP A 1 336 ? 19.078 1.131 -28.031 1 95.69 336 ASP A O 1
ATOM 2444 N N . ARG A 1 337 ? 18.047 -0.832 -27.797 1 92.19 337 ARG A N 1
ATOM 2445 C CA . ARG A 1 337 ? 18.25 -1.335 -29.156 1 92.19 337 ARG A CA 1
ATOM 2446 C C . ARG A 1 337 ? 19.734 -1.563 -29.438 1 92.19 337 ARG A C 1
ATOM 2448 O O . ARG A 1 337 ? 20.141 -1.586 -30.594 1 92.19 337 ARG A O 1
ATOM 2455 N N . ARG A 1 338 ? 20.469 -1.665 -28.406 1 93.88 338 ARG A N 1
ATOM 2456 C CA . ARG A 1 338 ? 21.875 -2.018 -28.531 1 93.88 338 ARG A CA 1
ATOM 2457 C C . ARG A 1 338 ? 22.156 -3.367 -27.875 1 93.88 338 ARG A C 1
ATOM 2459 O O . ARG A 1 338 ? 21.547 -3.719 -26.875 1 93.88 338 ARG A O 1
ATOM 2466 N N . LYS A 1 339 ? 23.078 -3.99 -28.422 1 92.62 339 LYS A N 1
ATOM 2467 C CA . LYS A 1 339 ? 23.375 -5.348 -27.969 1 92.62 339 LYS A CA 1
ATOM 2468 C C . LYS A 1 339 ? 24.062 -5.34 -26.609 1 92.62 339 LYS A C 1
ATOM 2470 O O . LYS A 1 339 ? 24.922 -4.488 -26.344 1 92.62 339 LYS A O 1
ATOM 2475 N N . CYS A 1 340 ? 23.609 -6.16 -25.75 1 93 340 CYS A N 1
ATOM 2476 C CA . CYS A 1 340 ? 24.266 -6.508 -24.5 1 93 340 CYS A CA 1
ATOM 2477 C C . CYS A 1 340 ? 24.391 -8.023 -24.359 1 93 340 CYS A C 1
ATOM 2479 O O . CYS A 1 340 ? 23.922 -8.773 -25.203 1 93 340 CYS A O 1
ATOM 2481 N N . ASN A 1 341 ? 25.219 -8.422 -23.328 1 91.94 341 ASN A N 1
ATOM 2482 C CA . ASN A 1 341 ? 25.484 -9.844 -23.125 1 91.94 341 ASN A CA 1
ATOM 2483 C C . ASN A 1 341 ? 25.469 -10.219 -21.656 1 91.94 341 ASN A C 1
ATOM 2485 O O . ASN A 1 341 ? 25.344 -9.344 -20.781 1 91.94 341 ASN A O 1
ATOM 2489 N N . TYR A 1 342 ? 25.531 -11.508 -21.422 1 93.88 342 TYR A N 1
ATOM 2490 C CA . TYR A 1 342 ? 25.484 -11.992 -20.047 1 93.88 342 TYR A CA 1
ATOM 2491 C C . TYR A 1 342 ? 26.688 -11.477 -19.25 1 93.88 342 TYR A C 1
ATOM 2493 O O . TYR A 1 342 ? 26.641 -11.422 -18.016 1 93.88 342 TYR A O 1
ATOM 2501 N N . THR A 1 343 ? 27.703 -10.984 -19.906 1 93.62 343 THR A N 1
ATOM 2502 C CA . THR A 1 343 ? 28.906 -10.484 -19.234 1 93.62 343 THR A CA 1
ATOM 2503 C C . THR A 1 343 ? 28.656 -9.109 -18.641 1 93.62 343 THR A C 1
ATOM 2505 O O . THR A 1 343 ? 29.422 -8.633 -17.812 1 93.62 343 THR A O 1
ATOM 2508 N N . ASP A 1 344 ? 27.594 -8.469 -19.094 1 95.19 344 ASP A N 1
ATOM 2509 C CA . ASP A 1 344 ? 27.234 -7.156 -18.562 1 95.19 344 ASP A CA 1
ATOM 2510 C C . ASP A 1 344 ? 26.531 -7.281 -17.219 1 95.19 344 ASP A C 1
ATOM 2512 O O . ASP A 1 344 ? 26.219 -6.277 -16.578 1 95.19 344 ASP A O 1
ATOM 2516 N N . PHE A 1 345 ? 26.406 -8.492 -16.781 1 96.94 345 PHE A N 1
ATOM 2517 C CA . PHE A 1 345 ? 25.703 -8.742 -15.531 1 96.94 345 PHE A CA 1
ATOM 2518 C C . PHE A 1 345 ? 26.688 -9.117 -14.43 1 96.94 345 PHE A C 1
ATOM 2520 O O . PHE A 1 345 ? 27.688 -9.781 -14.68 1 96.94 345 PHE A O 1
ATOM 2527 N N . TYR A 1 346 ? 26.391 -8.625 -13.281 1 96.19 346 TYR A N 1
ATOM 2528 C CA . TYR A 1 346 ? 27.141 -8.977 -12.086 1 96.19 346 TYR A CA 1
ATOM 2529 C C . TYR A 1 346 ? 26.438 -10.094 -11.312 1 96.19 346 TYR A C 1
ATOM 2531 O O . TYR A 1 346 ? 25.234 -10.039 -11.094 1 96.19 346 TYR A O 1
ATOM 2539 N N . LYS A 1 347 ? 27.188 -11.086 -10.922 1 95.81 347 LYS A N 1
ATOM 2540 C CA . LYS A 1 347 ? 26.625 -12.195 -10.156 1 95.81 347 LYS A CA 1
ATOM 2541 C C . LYS A 1 347 ? 26.344 -11.781 -8.719 1 95.81 347 LYS A C 1
ATOM 2543 O O . LYS A 1 347 ? 27.25 -11.43 -7.977 1 95.81 347 LYS A O 1
ATOM 2548 N N . PHE A 1 348 ? 25.062 -11.773 -8.414 1 94 348 PHE A N 1
ATOM 2549 C CA . PHE A 1 348 ? 24.562 -11.5 -7.07 1 94 348 PHE A CA 1
ATOM 2550 C C . PHE A 1 348 ? 23.953 -12.758 -6.453 1 94 348 PHE A C 1
ATOM 2552 O O . PHE A 1 348 ? 23 -13.328 -6.996 1 94 348 PHE A O 1
ATOM 2559 N N . GLN A 1 349 ? 24.484 -13.18 -5.355 1 93.94 349 GLN A N 1
ATOM 2560 C CA . GLN A 1 349 ? 23.984 -14.414 -4.75 1 93.94 349 GLN A CA 1
ATOM 2561 C C . GLN A 1 349 ? 22.938 -14.109 -3.682 1 93.94 349 GLN A C 1
ATOM 2563 O O . GLN A 1 349 ? 23.141 -13.266 -2.814 1 93.94 349 GLN A O 1
ATOM 2568 N N . ASN A 1 350 ? 21.859 -14.766 -3.838 1 92.38 350 ASN A N 1
ATOM 2569 C CA . ASN A 1 350 ? 20.719 -14.672 -2.916 1 92.38 350 ASN A CA 1
ATOM 2570 C C . ASN A 1 350 ? 20.453 -16.016 -2.234 1 92.38 350 ASN A C 1
ATOM 2572 O O . ASN A 1 350 ? 20.547 -17.062 -2.865 1 92.38 350 ASN A O 1
ATOM 2576 N N . SER A 1 351 ? 20.125 -15.945 -0.962 1 89.19 351 SER A N 1
ATOM 2577 C CA . SER A 1 351 ? 19.953 -17.172 -0.188 1 89.19 351 SER A CA 1
ATOM 2578 C C . SER A 1 351 ? 18.719 -17.953 -0.66 1 89.19 351 SER A C 1
ATOM 2580 O O . SER A 1 351 ? 18.688 -19.172 -0.551 1 89.19 351 SER A O 1
ATOM 2582 N N . HIS A 1 352 ? 17.812 -17.328 -1.234 1 89.38 352 HIS A N 1
ATOM 2583 C CA . HIS A 1 352 ? 16.562 -18 -1.593 1 89.38 352 HIS A CA 1
ATOM 2584 C C . HIS A 1 352 ? 16.578 -18.453 -3.049 1 89.38 352 HIS A C 1
ATOM 2586 O O . HIS A 1 352 ? 16 -19.484 -3.383 1 89.38 352 HIS A O 1
ATOM 2592 N N . TYR A 1 353 ? 17.172 -17.672 -3.926 1 92.94 353 TYR A N 1
ATOM 2593 C CA . TYR A 1 353 ? 17.078 -17.984 -5.352 1 92.94 353 TYR A CA 1
ATOM 2594 C C . TYR A 1 353 ? 18.438 -18.422 -5.902 1 92.94 353 TYR A C 1
ATOM 2596 O O . TYR A 1 353 ? 18.547 -18.797 -7.07 1 92.94 353 TYR A O 1
ATOM 2604 N N . GLY A 1 354 ? 19.438 -18.391 -5.141 1 93.81 354 GLY A N 1
ATOM 2605 C CA . GLY A 1 354 ? 20.75 -18.797 -5.594 1 93.81 354 GLY A CA 1
ATOM 2606 C C . GLY A 1 354 ? 21.484 -17.719 -6.355 1 93.81 354 GLY A C 1
ATOM 2607 O O . GLY A 1 354 ? 21.594 -16.594 -5.883 1 93.81 354 GLY A O 1
ATOM 2608 N N . ASN A 1 355 ? 21.969 -18.125 -7.543 1 96.88 355 ASN A N 1
ATOM 2609 C CA . ASN A 1 355 ? 22.703 -17.156 -8.344 1 96.88 355 ASN A CA 1
ATOM 2610 C C . ASN A 1 355 ? 21.75 -16.234 -9.102 1 96.88 355 ASN A C 1
ATOM 2612 O O . ASN A 1 355 ? 20.938 -16.688 -9.898 1 96.88 355 ASN A O 1
ATOM 2616 N N . CYS A 1 356 ? 21.844 -15.008 -8.727 1 97.5 356 CYS A N 1
ATOM 2617 C CA . CYS A 1 356 ? 21.141 -13.969 -9.453 1 97.5 356 CYS A CA 1
ATOM 2618 C C . CYS A 1 356 ? 22.094 -13.086 -10.234 1 97.5 356 CYS A C 1
ATOM 2620 O O . CYS A 1 356 ? 23.312 -13.133 -10.008 1 97.5 356 CYS A O 1
ATOM 2622 N N . PHE A 1 357 ? 21.562 -12.359 -11.188 1 98.25 357 PHE A N 1
ATOM 2623 C CA . PHE A 1 357 ? 22.406 -11.547 -12.07 1 98.25 357 PHE A CA 1
ATOM 2624 C C . PHE A 1 357 ? 21.844 -10.133 -12.195 1 98.25 357 PHE A C 1
ATOM 2626 O O . PHE A 1 357 ? 20.688 -9.953 -12.562 1 98.25 357 PHE A O 1
ATOM 2633 N N . THR A 1 358 ? 22.688 -9.18 -11.914 1 97.81 358 THR A N 1
ATOM 2634 C CA . THR A 1 358 ? 22.25 -7.789 -11.875 1 97.81 358 THR A CA 1
ATOM 2635 C C . THR A 1 358 ? 22.812 -7.012 -13.062 1 97.81 358 THR A C 1
ATOM 2637 O O . THR A 1 358 ? 24.016 -6.988 -13.281 1 97.81 358 THR A O 1
ATOM 2640 N N . PHE A 1 359 ? 21.906 -6.473 -13.82 1 97.56 359 PHE A N 1
ATOM 2641 C CA . PHE A 1 359 ? 22.25 -5.543 -14.891 1 97.56 359 PHE A CA 1
ATOM 2642 C C . PHE A 1 359 ? 22.438 -4.133 -14.352 1 97.56 359 PHE A C 1
ATOM 2644 O O . PHE A 1 359 ? 21.766 -3.74 -13.391 1 97.56 359 PHE A O 1
ATOM 2651 N N . ASN A 1 360 ? 23.375 -3.342 -14.883 1 97 360 ASN A N 1
ATOM 2652 C CA . ASN A 1 360 ? 23.641 -1.964 -14.477 1 97 360 ASN A CA 1
ATOM 2653 C C . ASN A 1 360 ? 23.969 -1.873 -12.992 1 97 360 ASN A C 1
ATOM 2655 O O . ASN A 1 360 ? 23.375 -1.062 -12.266 1 97 360 ASN A O 1
ATOM 2659 N N . HIS A 1 361 ? 24.891 -2.676 -12.523 1 94.56 361 HIS A N 1
ATOM 2660 C CA . HIS A 1 361 ? 25.219 -2.846 -11.109 1 94.56 361 HIS A CA 1
ATOM 2661 C C . HIS A 1 361 ? 26.094 -1.699 -10.609 1 94.56 361 HIS A C 1
ATOM 2663 O O . HIS A 1 361 ? 26.219 -1.498 -9.398 1 94.56 361 HIS A O 1
ATOM 2669 N N . GLY A 1 362 ? 26.688 -0.928 -11.43 1 92.19 362 GLY A N 1
ATOM 2670 C CA . GLY A 1 362 ? 27.438 0.262 -11.047 1 92.19 362 GLY A CA 1
ATOM 2671 C C . GLY A 1 362 ? 28.797 -0.05 -10.461 1 92.19 362 GLY A C 1
ATOM 2672 O O . GLY A 1 362 ? 29.547 0.859 -10.078 1 92.19 362 GLY A O 1
ATOM 2673 N N . ARG A 1 363 ? 29.125 -1.381 -10.32 1 90.44 363 ARG A N 1
ATOM 2674 C CA . ARG A 1 363 ? 30.438 -1.752 -9.805 1 90.44 363 ARG A CA 1
ATOM 2675 C C . ARG A 1 363 ? 31.516 -1.582 -10.867 1 90.44 363 ARG A C 1
ATOM 2677 O O . ARG A 1 363 ? 31.516 -2.307 -11.867 1 90.44 363 ARG A O 1
ATOM 2684 N N . ASN A 1 364 ? 32.375 -0.761 -10.734 1 85.75 364 ASN A N 1
ATOM 2685 C CA . ASN A 1 364 ? 33.5 -0.502 -11.633 1 85.75 364 ASN A CA 1
ATOM 2686 C C . ASN A 1 364 ? 33 -0.128 -13.031 1 85.75 364 ASN A C 1
ATOM 2688 O O . ASN A 1 364 ? 33.688 -0.397 -14.023 1 85.75 364 ASN A O 1
ATOM 2692 N N . GLU A 1 365 ? 31.812 0.128 -13.188 1 88.56 365 GLU A N 1
ATOM 2693 C CA . GLU A 1 365 ? 31.219 0.575 -14.445 1 88.56 365 GLU A CA 1
ATOM 2694 C C . GLU A 1 365 ? 30.312 1.787 -14.234 1 88.56 365 GLU A C 1
ATOM 2696 O O . GLU A 1 365 ? 29.812 2.004 -13.133 1 88.56 365 GLU A O 1
ATOM 2701 N N . THR A 1 366 ? 30.297 2.523 -15.32 1 90.69 366 THR A N 1
ATOM 2702 C CA . THR A 1 366 ? 29.406 3.682 -15.258 1 90.69 366 THR A CA 1
ATOM 2703 C C . THR A 1 366 ? 27.953 3.266 -15.445 1 90.69 366 THR A C 1
ATOM 2705 O O . THR A 1 366 ? 27.656 2.379 -16.25 1 90.69 366 THR A O 1
ATOM 2708 N N . VAL A 1 367 ? 27.156 3.893 -14.688 1 93.94 367 VAL A N 1
ATOM 2709 C CA . VAL A 1 367 ? 25.719 3.605 -14.75 1 93.94 367 VAL A CA 1
ATOM 2710 C C . VAL A 1 367 ? 25.156 4.059 -16.094 1 93.94 367 VAL A C 1
ATOM 2712 O O . VAL A 1 367 ? 25.422 5.18 -16.531 1 93.94 367 VAL A O 1
ATOM 2715 N N . ARG A 1 368 ? 24.422 3.182 -16.688 1 94.81 368 ARG A N 1
ATOM 2716 C CA . ARG A 1 368 ? 23.828 3.471 -17.984 1 94.81 368 ARG A CA 1
ATOM 2717 C C . ARG A 1 368 ? 22.609 4.379 -17.844 1 94.81 368 ARG A C 1
ATOM 2719 O O . ARG A 1 368 ? 21.844 4.25 -16.875 1 94.81 368 ARG A O 1
ATOM 2726 N N . THR A 1 369 ? 22.453 5.266 -18.797 1 93.5 369 THR A N 1
ATOM 2727 C CA . THR A 1 369 ? 21.344 6.195 -18.828 1 93.5 369 THR A CA 1
ATOM 2728 C C . THR A 1 369 ? 20.469 5.969 -20.062 1 93.5 369 THR A C 1
ATOM 2730 O O . THR A 1 369 ? 20.922 5.352 -21.031 1 93.5 369 THR A O 1
ATOM 2733 N N . THR A 1 370 ? 19.25 6.297 -19.891 1 93.69 370 THR A N 1
ATOM 2734 C CA . THR A 1 370 ? 18.328 6.207 -21.031 1 93.69 370 THR A CA 1
ATOM 2735 C C . THR A 1 370 ? 17.625 7.543 -21.266 1 93.69 370 THR A C 1
ATOM 2737 O O . THR A 1 370 ? 17.328 8.273 -20.328 1 93.69 370 THR A O 1
ATOM 2740 N N . SER A 1 371 ? 17.438 7.871 -22.578 1 93.25 371 SER A N 1
ATOM 2741 C CA . SER A 1 371 ? 16.766 9.109 -22.953 1 93.25 371 SER A CA 1
ATOM 2742 C C . SER A 1 371 ? 15.469 8.812 -23.703 1 93.25 371 SER A C 1
ATOM 2744 O O . SER A 1 371 ? 14.828 9.727 -24.234 1 93.25 371 SER A O 1
ATOM 2746 N N . LYS A 1 372 ? 15.141 7.625 -23.703 1 91.75 372 LYS A N 1
ATOM 2747 C CA . LYS A 1 372 ? 13.938 7.234 -24.438 1 91.75 372 LYS A CA 1
ATOM 2748 C C . LYS A 1 372 ? 12.953 6.5 -23.531 1 91.75 372 LYS A C 1
ATOM 2750 O O . LYS A 1 372 ? 13.359 5.703 -22.688 1 91.75 372 LYS A O 1
ATOM 2755 N N . SER A 1 373 ? 11.742 6.898 -23.75 1 91.31 373 SER A N 1
ATOM 2756 C CA . SER A 1 373 ? 10.68 6.219 -23.016 1 91.31 373 SER A CA 1
ATOM 2757 C C . SER A 1 373 ? 9.883 5.289 -23.922 1 91.31 373 SER A C 1
ATOM 2759 O O . SER A 1 373 ? 10.023 5.344 -25.141 1 91.31 373 SER A O 1
ATOM 2761 N N . GLY A 1 374 ? 9.148 4.281 -23.297 1 90.81 374 GLY A N 1
ATOM 2762 C CA . GLY A 1 374 ? 8.312 3.373 -24.078 1 90.81 374 GLY A CA 1
ATOM 2763 C C . GLY A 1 374 ? 8.82 1.94 -24.062 1 90.81 374 GLY A C 1
ATOM 2764 O O . GLY A 1 374 ? 10.008 1.697 -23.844 1 90.81 374 GLY A O 1
ATOM 2765 N N . PHE A 1 375 ? 7.957 1.084 -24.469 1 89.75 375 PHE A N 1
ATOM 2766 C CA . PHE A 1 375 ? 8.234 -0.342 -24.328 1 89.75 375 PHE A CA 1
ATOM 2767 C C . PHE A 1 375 ? 9.234 -0.795 -25.391 1 89.75 375 PHE A C 1
ATOM 2769 O O . PHE A 1 375 ? 9.828 -1.868 -25.266 1 89.75 375 PHE A O 1
ATOM 2776 N N . GLN A 1 376 ? 9.484 0.024 -26.391 1 90.94 376 GLN A N 1
ATOM 2777 C CA . GLN A 1 376 ? 10.445 -0.353 -27.422 1 90.94 376 GLN A CA 1
ATOM 2778 C C . GLN A 1 376 ? 11.875 -0.151 -26.953 1 90.94 376 GLN A C 1
ATOM 2780 O O . GLN A 1 376 ? 12.812 -0.707 -27.531 1 90.94 376 GLN A O 1
ATOM 2785 N N . TYR A 1 377 ? 11.969 0.613 -26 1 93.81 377 TYR A N 1
ATOM 2786 C CA . TYR A 1 377 ? 13.289 0.913 -25.484 1 93.81 377 TYR A CA 1
ATOM 2787 C C . TYR A 1 377 ? 13.469 0.331 -24.078 1 93.81 377 TYR A C 1
ATOM 2789 O O . TYR A 1 377 ? 12.641 -0.462 -23.625 1 93.81 377 TYR A O 1
ATOM 2797 N N . GLY A 1 378 ? 14.625 0.522 -23.531 1 96.19 378 GLY A N 1
ATOM 2798 C CA . GLY A 1 378 ? 14.906 -0.057 -22.219 1 96.19 378 GLY A CA 1
ATOM 2799 C C . GLY A 1 378 ? 15.648 -1.377 -22.312 1 96.19 378 GLY A C 1
ATOM 2800 O O . GLY A 1 378 ? 16.469 -1.581 -23.219 1 96.19 378 GLY A O 1
ATOM 2801 N N . LEU A 1 379 ? 15.359 -2.197 -21.281 1 97.88 379 LEU A N 1
ATOM 2802 C CA . LEU A 1 379 ? 16.062 -3.471 -21.188 1 97.88 379 LEU A CA 1
ATOM 2803 C C . LEU A 1 379 ? 15.156 -4.621 -21.625 1 97.88 379 LEU A C 1
ATOM 2805 O O . LEU A 1 379 ? 14.062 -4.789 -21.094 1 97.88 379 LEU A O 1
ATOM 2809 N N . HIS A 1 380 ? 15.57 -5.352 -22.609 1 97.56 380 HIS A N 1
ATOM 2810 C CA . HIS A 1 380 ? 14.883 -6.547 -23.094 1 97.56 380 HIS A CA 1
ATOM 2811 C C . HIS A 1 380 ? 15.711 -7.801 -22.828 1 97.56 380 HIS A C 1
ATOM 2813 O O . HIS A 1 380 ? 16.875 -7.879 -23.234 1 97.56 380 HIS A O 1
ATOM 2819 N N . LEU A 1 381 ? 15.07 -8.758 -22.219 1 97.75 381 LEU A N 1
ATOM 2820 C CA . LEU A 1 381 ? 15.773 -9.984 -21.891 1 97.75 381 LEU A CA 1
ATOM 2821 C C . LEU A 1 381 ? 14.969 -11.211 -22.312 1 97.75 381 LEU A C 1
ATOM 2823 O O . LEU A 1 381 ? 13.742 -11.211 -22.219 1 97.75 381 LEU A O 1
ATOM 2827 N N . THR A 1 382 ? 15.602 -12.141 -22.828 1 96.25 382 THR A N 1
ATOM 2828 C CA . THR A 1 382 ? 15.078 -13.492 -22.984 1 96.25 382 THR A CA 1
ATOM 2829 C C . THR A 1 382 ? 15.812 -14.469 -22.078 1 96.25 382 THR A C 1
ATOM 2831 O O . THR A 1 382 ? 17.016 -14.703 -22.234 1 96.25 382 THR A O 1
ATOM 2834 N N . LEU A 1 383 ? 15.109 -15.016 -21.188 1 96.94 383 LEU A N 1
ATOM 2835 C CA . LEU A 1 383 ? 15.703 -15.828 -20.125 1 96.94 383 LEU A CA 1
ATOM 2836 C C . LEU A 1 383 ? 15.297 -17.297 -20.266 1 96.94 383 LEU A C 1
ATOM 2838 O O . LEU A 1 383 ? 14.133 -17.594 -20.547 1 96.94 383 LEU A O 1
ATOM 2842 N N . PHE A 1 384 ? 16.266 -18.109 -20.109 1 95.06 384 PHE A N 1
ATOM 2843 C CA . PHE A 1 384 ? 16.094 -19.547 -20.172 1 95.06 384 PHE A CA 1
ATOM 2844 C C . PHE A 1 384 ? 16.062 -20.156 -18.766 1 95.06 384 PHE A C 1
ATOM 2846 O O . PHE A 1 384 ? 17.094 -20.203 -18.094 1 95.06 384 PHE A O 1
ATOM 2853 N N . ILE A 1 385 ? 14.953 -20.672 -18.312 1 93.62 385 ILE A N 1
ATOM 2854 C CA . ILE A 1 385 ? 14.805 -21.094 -16.938 1 93.62 385 ILE A CA 1
ATOM 2855 C C . ILE A 1 385 ? 15.289 -22.531 -16.766 1 93.62 385 ILE A C 1
ATOM 2857 O O . ILE A 1 385 ? 15.5 -23 -15.648 1 93.62 385 ILE A O 1
ATOM 2861 N N . GLU A 1 386 ? 15.461 -23.297 -17.844 1 90.06 386 GLU A N 1
ATOM 2862 C CA . GLU A 1 386 ? 15.891 -24.688 -17.766 1 90.06 386 GLU A CA 1
ATOM 2863 C C . GLU A 1 386 ? 14.992 -25.5 -16.844 1 90.06 386 GLU A C 1
ATOM 2865 O O . GLU A 1 386 ? 15.461 -26.078 -15.859 1 90.06 386 GLU A O 1
ATOM 2870 N N . GLN A 1 387 ? 13.812 -25.719 -17.203 1 87.75 387 GLN A N 1
ATOM 2871 C CA . GLN A 1 387 ? 12.789 -26.359 -16.391 1 87.75 387 GLN A CA 1
ATOM 2872 C C . GLN A 1 387 ? 13.219 -27.766 -15.969 1 87.75 387 GLN A C 1
ATOM 2874 O O . GLN A 1 387 ? 12.969 -28.188 -14.836 1 87.75 387 GLN A O 1
ATOM 2879 N N . PRO A 1 388 ? 13.875 -28.516 -16.812 1 85.38 388 PRO A N 1
ATOM 2880 C CA . PRO A 1 388 ? 14.281 -29.859 -16.391 1 85.38 388 PRO A CA 1
ATOM 2881 C C . PRO A 1 388 ? 15.258 -29.844 -15.219 1 85.38 388 PRO A C 1
ATOM 2883 O O . PRO A 1 388 ? 15.422 -30.859 -14.531 1 85.38 388 PRO A O 1
ATOM 2886 N N . GLU A 1 389 ? 15.93 -28.75 -15.023 1 89.38 389 GLU A N 1
ATOM 2887 C CA . GLU A 1 389 ? 16.906 -28.641 -13.945 1 89.38 389 GLU A CA 1
ATOM 2888 C C . GLU A 1 389 ? 16.219 -28.312 -12.617 1 89.38 389 GLU A C 1
ATOM 2890 O O . GLU A 1 389 ? 16.875 -28.266 -11.57 1 89.38 389 GLU A O 1
ATOM 2895 N N . TYR A 1 390 ? 14.938 -28.188 -12.602 1 89.94 390 TYR A N 1
ATOM 2896 C CA . TYR A 1 390 ? 14.219 -27.781 -11.398 1 89.94 390 TYR A CA 1
ATOM 2897 C C . TYR A 1 390 ? 14.141 -28.938 -10.398 1 89.94 390 TYR A C 1
ATOM 2899 O O . TYR A 1 390 ? 13.938 -30.094 -10.781 1 89.94 390 TYR A O 1
ATOM 2907 N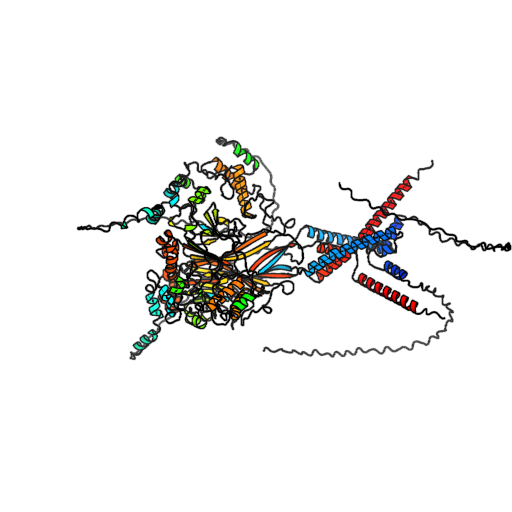 N . VAL A 1 391 ? 14.391 -28.516 -9.164 1 88.56 391 VAL A N 1
ATOM 2908 C CA . VAL A 1 391 ? 14.133 -29.422 -8.047 1 88.56 391 VAL A CA 1
ATOM 2909 C C . VAL A 1 391 ? 12.758 -29.141 -7.453 1 88.56 391 VAL A C 1
ATOM 2911 O O . VAL A 1 391 ? 12.516 -28.047 -6.91 1 88.56 391 VAL A O 1
ATOM 2914 N N . GLY A 1 392 ? 11.883 -30.047 -7.516 1 84.69 392 GLY A N 1
ATOM 2915 C CA . GLY A 1 392 ? 10.484 -29.859 -7.156 1 84.69 392 GLY A CA 1
ATOM 2916 C C . GLY A 1 392 ? 10.297 -29.328 -5.75 1 84.69 392 GLY A C 1
ATOM 2917 O O . GLY A 1 392 ? 9.562 -28.359 -5.539 1 84.69 392 GLY A O 1
ATOM 2918 N N . LEU A 1 393 ? 10.953 -29.828 -4.809 1 83.75 393 LEU A N 1
ATOM 2919 C CA . LEU A 1 393 ? 10.789 -29.453 -3.41 1 83.75 393 LEU A CA 1
ATOM 2920 C C . LEU A 1 393 ? 11.273 -28.031 -3.166 1 83.75 393 LEU A C 1
ATOM 2922 O O . LEU A 1 393 ? 10.711 -27.312 -2.334 1 83.75 393 LEU A O 1
ATOM 2926 N N . PHE A 1 394 ? 12.305 -27.594 -3.959 1 84.44 394 PHE A N 1
ATOM 2927 C CA . PHE A 1 394 ? 12.891 -26.266 -3.764 1 84.44 394 PHE A CA 1
ATOM 2928 C C . PHE A 1 394 ? 12.148 -25.219 -4.59 1 84.44 394 PHE A C 1
ATOM 2930 O O . PHE A 1 394 ? 12.18 -24.031 -4.266 1 84.44 394 PHE A O 1
ATOM 2937 N N . SER A 1 395 ? 11.547 -25.672 -5.598 1 88.31 395 SER A N 1
ATOM 2938 C CA . SER A 1 395 ? 10.953 -24.734 -6.535 1 88.31 395 SER A CA 1
ATOM 2939 C C . SER A 1 395 ? 9.531 -25.125 -6.895 1 88.31 395 SER A C 1
ATOM 2941 O O . SER A 1 395 ? 9.273 -25.625 -7.996 1 88.31 395 SER A O 1
ATOM 2943 N N . PRO A 1 396 ? 8.609 -24.797 -6.004 1 87.94 396 PRO A N 1
ATOM 2944 C CA . PRO A 1 396 ? 7.219 -25.141 -6.316 1 87.94 396 PRO A CA 1
ATOM 2945 C C . PRO A 1 396 ? 6.691 -24.375 -7.539 1 87.94 396 PRO A C 1
ATOM 2947 O O . PRO A 1 396 ? 5.781 -24.859 -8.219 1 87.94 396 PRO A O 1
ATOM 2950 N N . GLU A 1 397 ? 7.305 -23.25 -7.797 1 90.06 397 GLU A N 1
ATOM 2951 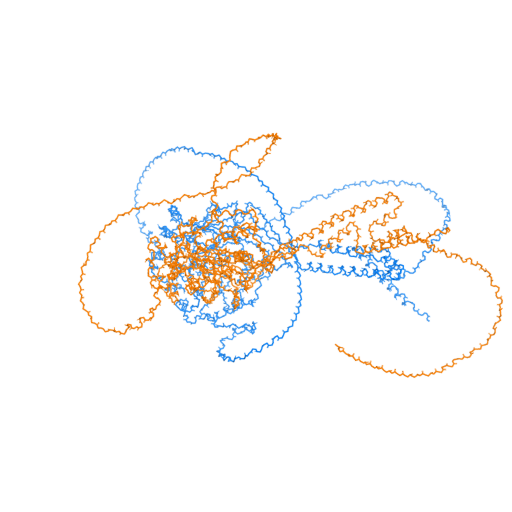C CA . GLU A 1 397 ? 6.898 -22.422 -8.93 1 90.06 397 GLU A CA 1
ATOM 2952 C C . GLU A 1 397 ? 8.016 -22.312 -9.961 1 90.06 397 GLU A C 1
ATOM 2954 O O . GLU A 1 397 ? 9.195 -22.516 -9.633 1 90.06 397 GLU A O 1
ATOM 2959 N N . SER A 1 398 ? 7.57 -22.094 -11.148 1 91.12 398 SER A N 1
ATOM 2960 C CA . SER A 1 398 ? 8.57 -21.906 -12.195 1 91.12 398 SER A CA 1
ATOM 2961 C C . SER A 1 398 ? 8.469 -20.516 -12.805 1 91.12 398 SER A C 1
ATOM 2963 O O . SER A 1 398 ? 7.371 -19.969 -12.938 1 91.12 398 SER A O 1
ATOM 2965 N N . GLY A 1 399 ? 9.578 -19.922 -13.016 1 93.06 399 GLY A N 1
ATOM 2966 C CA . GLY A 1 399 ? 9.641 -18.578 -13.586 1 93.06 399 GLY A CA 1
ATOM 2967 C C . GLY A 1 399 ? 10.883 -17.812 -13.164 1 93.06 399 GLY A C 1
ATOM 2968 O O . GLY A 1 399 ? 11.914 -18.422 -12.844 1 93.06 399 GLY A O 1
ATOM 2969 N N . VAL A 1 400 ? 10.781 -16.547 -13.438 1 96 400 VAL A N 1
ATOM 2970 C CA . VAL A 1 400 ? 11.906 -15.68 -13.133 1 96 400 VAL A CA 1
ATOM 2971 C C . VAL A 1 400 ? 11.461 -14.562 -12.188 1 96 400 VAL A C 1
ATOM 2973 O O . VAL A 1 400 ? 10.352 -14.039 -12.32 1 96 400 VAL A O 1
ATOM 2976 N N . ARG A 1 401 ? 12.297 -14.344 -11.234 1 95.75 401 ARG A N 1
ATOM 2977 C CA . ARG A 1 401 ? 12.062 -13.219 -10.328 1 95.75 401 ARG A CA 1
ATOM 2978 C C . ARG A 1 401 ? 12.898 -12.016 -10.727 1 95.75 401 ARG A C 1
ATOM 2980 O O . ARG A 1 401 ? 14.109 -12.133 -10.93 1 95.75 401 ARG A O 1
ATOM 2987 N N . VAL A 1 402 ? 12.219 -10.844 -10.852 1 97 402 VAL A N 1
ATOM 2988 C CA . VAL A 1 402 ? 12.898 -9.625 -11.281 1 97 402 VAL A CA 1
ATOM 2989 C C . VAL A 1 402 ? 12.789 -8.562 -10.195 1 97 402 VAL A C 1
ATOM 2991 O O . VAL A 1 402 ? 11.688 -8.234 -9.742 1 97 402 VAL A O 1
ATOM 2994 N N . SER A 1 403 ? 13.914 -8.117 -9.758 1 96.12 403 SER A N 1
ATOM 2995 C CA . SER A 1 403 ? 13.961 -7.027 -8.789 1 96.12 403 SER A CA 1
ATOM 2996 C C . SER A 1 403 ? 14.586 -5.773 -9.391 1 96.12 403 SER A C 1
ATOM 2998 O O . SER A 1 403 ? 15.633 -5.852 -10.039 1 96.12 403 SER A O 1
ATOM 3000 N N . ILE A 1 404 ? 13.922 -4.648 -9.227 1 96.62 404 ILE A N 1
ATOM 3001 C CA . ILE A 1 404 ? 14.383 -3.375 -9.766 1 96.62 404 ILE A CA 1
ATOM 3002 C C . ILE A 1 404 ? 14.688 -2.404 -8.625 1 96.62 404 ILE A C 1
ATOM 3004 O O . ILE A 1 404 ? 13.797 -2.062 -7.848 1 96.62 404 ILE A O 1
ATOM 3008 N N . ASN A 1 405 ? 15.898 -1.991 -8.555 1 95.44 405 ASN A N 1
ATOM 3009 C CA . ASN A 1 405 ? 16.359 -1.097 -7.496 1 95.44 405 ASN A CA 1
ATOM 3010 C C . ASN A 1 405 ? 17.359 -0.077 -8.016 1 95.44 405 ASN A C 1
ATOM 3012 O O . ASN A 1 405 ? 17.859 -0.21 -9.133 1 95.44 405 ASN A O 1
ATOM 3016 N N . HIS A 1 406 ? 17.562 0.946 -7.191 1 95.12 406 HIS A N 1
ATOM 3017 C CA . HIS A 1 406 ? 18.703 1.811 -7.457 1 95.12 406 HIS A CA 1
ATOM 3018 C C . HIS A 1 406 ? 20.016 1.037 -7.359 1 95.12 406 HIS A C 1
ATOM 3020 O O . HIS A 1 406 ? 20.141 0.101 -6.562 1 95.12 406 HIS A O 1
ATOM 3026 N N . TRP A 1 407 ? 21.016 1.407 -8.141 1 94.5 407 TRP A N 1
ATOM 3027 C CA . TRP A 1 407 ? 22.234 0.626 -8.242 1 94.5 407 TRP A CA 1
ATOM 3028 C C . TRP A 1 407 ? 22.984 0.609 -6.91 1 94.5 407 TRP A C 1
ATOM 3030 O O . TRP A 1 407 ? 23.781 -0.295 -6.648 1 94.5 407 TRP A O 1
ATOM 3040 N N . GLN A 1 408 ? 22.656 1.47 -6.012 1 93.75 408 GLN A N 1
ATOM 3041 C CA . GLN A 1 408 ? 23.312 1.513 -4.715 1 93.75 408 GLN A CA 1
ATOM 3042 C C . GLN A 1 408 ? 22.469 0.836 -3.639 1 93.75 408 GLN A C 1
ATOM 3044 O O . GLN A 1 408 ? 22.828 0.843 -2.461 1 93.75 408 GLN A O 1
ATOM 3049 N N . THR A 1 409 ? 21.406 0.273 -4.004 1 93.44 409 THR A N 1
ATOM 3050 C CA . THR A 1 409 ? 20.547 -0.402 -3.039 1 93.44 409 THR A CA 1
ATOM 3051 C C . THR A 1 409 ? 20.672 -1.917 -3.164 1 93.44 409 THR A C 1
ATOM 3053 O O . THR A 1 409 ? 20.688 -2.455 -4.273 1 93.44 409 THR A O 1
ATOM 3056 N N . THR A 1 410 ? 20.828 -2.545 -1.978 1 93.81 410 THR A N 1
ATOM 3057 C CA . THR A 1 410 ? 20.922 -4 -1.981 1 93.81 410 THR A CA 1
ATOM 3058 C C . THR A 1 410 ? 19.609 -4.617 -2.477 1 93.81 410 THR A C 1
ATOM 3060 O O . THR A 1 410 ? 18.531 -4.316 -1.946 1 93.81 410 THR A O 1
ATOM 3063 N N . PRO A 1 411 ? 19.656 -5.477 -3.463 1 94.25 411 PRO A N 1
ATOM 3064 C CA . PRO A 1 411 ? 18.438 -6.094 -3.979 1 94.25 411 PRO A CA 1
ATOM 3065 C C . PRO A 1 411 ? 17.906 -7.211 -3.082 1 94.25 411 PRO A C 1
ATOM 3067 O O . PRO A 1 411 ? 18.703 -7.988 -2.535 1 94.25 411 PRO A O 1
ATOM 3070 N N . HIS A 1 412 ? 16.688 -7.215 -2.824 1 93.75 412 HIS A N 1
ATOM 3071 C CA . HIS A 1 412 ? 15.977 -8.289 -2.141 1 93.75 412 HIS A CA 1
ATOM 3072 C C . HIS A 1 412 ? 14.828 -8.82 -2.99 1 93.75 412 HIS A C 1
ATOM 3074 O O . HIS A 1 412 ? 13.664 -8.508 -2.729 1 93.75 412 HIS A O 1
ATOM 3080 N N . PRO A 1 413 ? 15.172 -9.711 -3.912 1 93.44 413 PRO A N 1
ATOM 3081 C CA . PRO A 1 413 ? 14.148 -10.188 -4.848 1 93.44 413 PRO A CA 1
ATOM 3082 C C . PRO A 1 413 ? 13.023 -10.945 -4.148 1 93.44 413 PRO A C 1
ATOM 3084 O O . PRO A 1 413 ? 11.906 -11.023 -4.676 1 93.44 413 PRO A O 1
ATOM 3087 N N . GLU A 1 414 ? 13.273 -11.508 -3.057 1 90.12 414 GLU A N 1
ATOM 3088 C CA . GLU A 1 414 ? 12.242 -12.25 -2.34 1 90.12 414 GLU A CA 1
ATOM 3089 C C . GLU A 1 414 ? 11.188 -11.32 -1.756 1 90.12 414 GLU A C 1
ATOM 3091 O O . GLU A 1 414 ? 10.023 -11.703 -1.603 1 90.12 414 GLU A O 1
ATOM 3096 N N . ASP A 1 415 ? 11.594 -10.125 -1.45 1 87.25 415 ASP A N 1
ATOM 3097 C CA . ASP A 1 415 ? 10.688 -9.188 -0.795 1 87.25 415 ASP A CA 1
ATOM 3098 C C . ASP A 1 415 ? 9.992 -8.297 -1.818 1 87.25 415 ASP A C 1
ATOM 3100 O O . ASP A 1 415 ? 8.773 -8.125 -1.767 1 87.25 415 ASP A O 1
ATOM 3104 N N . SER A 1 416 ? 10.68 -7.672 -2.686 1 85.06 416 SER A N 1
ATOM 3105 C CA . SER A 1 416 ? 10.094 -6.672 -3.576 1 85.06 416 SER A CA 1
ATOM 3106 C C . SER A 1 416 ? 10.258 -7.074 -5.039 1 85.06 416 SER A C 1
ATOM 3108 O O . SER A 1 416 ? 10.219 -6.223 -5.93 1 85.06 416 SER A O 1
ATOM 3110 N N . GLY A 1 417 ? 10.289 -8.203 -5.359 1 89.5 417 GLY A N 1
ATOM 3111 C CA . GLY A 1 417 ? 10.484 -8.602 -6.742 1 89.5 417 GLY A CA 1
ATOM 3112 C C . GLY A 1 417 ? 9.18 -8.938 -7.453 1 89.5 417 GLY A C 1
ATOM 3113 O O . GLY A 1 417 ? 8.156 -9.164 -6.805 1 89.5 417 GLY A O 1
ATOM 3114 N N . ILE A 1 418 ? 9.227 -8.828 -8.797 1 92.25 418 ILE A N 1
ATOM 3115 C CA . ILE A 1 418 ? 8.125 -9.195 -9.672 1 92.25 418 ILE A CA 1
ATOM 3116 C C . ILE A 1 418 ? 8.438 -10.516 -10.375 1 92.25 418 ILE A C 1
ATOM 3118 O O . ILE A 1 418 ? 9.578 -10.758 -10.773 1 92.25 418 ILE A O 1
ATOM 3122 N N . THR A 1 419 ? 7.438 -11.258 -10.461 1 93.12 419 THR A N 1
ATOM 3123 C CA . THR A 1 419 ? 7.652 -12.555 -11.109 1 93.12 419 THR A CA 1
ATOM 3124 C C . THR A 1 419 ? 7.316 -12.469 -12.602 1 93.12 419 THR A C 1
ATOM 3126 O O . THR A 1 419 ? 6.324 -11.852 -12.984 1 93.12 419 THR A O 1
ATOM 3129 N N . ALA A 1 420 ? 8.195 -12.984 -13.383 1 94.62 420 ALA A N 1
ATOM 3130 C CA . ALA A 1 420 ? 7.961 -13.141 -14.82 1 94.62 420 ALA A CA 1
ATOM 3131 C C . ALA A 1 420 ? 7.707 -14.602 -15.172 1 94.62 420 ALA A C 1
ATOM 3133 O O . ALA A 1 420 ? 8.539 -15.469 -14.898 1 94.62 420 ALA A O 1
ATOM 3134 N N . THR A 1 421 ? 6.598 -14.844 -15.812 1 92.31 421 THR A N 1
ATOM 3135 C CA . THR A 1 421 ? 6.18 -16.203 -16.125 1 92.31 421 THR A CA 1
ATOM 3136 C C . THR A 1 421 ? 6.742 -16.656 -17.469 1 92.31 421 THR A C 1
ATOM 3138 O O . THR A 1 421 ? 7.016 -15.836 -18.328 1 92.31 421 THR A O 1
ATOM 3141 N N . THR A 1 422 ? 6.879 -17.984 -17.594 1 92.81 422 THR A N 1
ATOM 3142 C CA . THR A 1 422 ? 7.348 -18.547 -18.859 1 92.81 422 THR A CA 1
ATOM 3143 C C . THR A 1 422 ? 6.23 -18.562 -19.891 1 92.81 422 THR A C 1
ATOM 3145 O O . THR A 1 422 ? 5.047 -18.578 -19.531 1 92.81 422 THR A O 1
ATOM 3148 N N . GLY A 1 423 ? 6.613 -18.516 -21.094 1 91.94 423 GLY A N 1
ATOM 3149 C CA . GLY A 1 423 ? 5.656 -18.547 -22.188 1 91.94 423 GLY A CA 1
ATOM 3150 C C . GLY A 1 423 ? 4.957 -17.219 -22.406 1 91.94 423 GLY A C 1
ATOM 3151 O O . GLY A 1 423 ? 3.99 -17.141 -23.172 1 91.94 423 GLY A O 1
ATOM 3152 N N . GLN A 1 424 ? 5.355 -16.297 -21.656 1 93.38 424 GLN A N 1
ATOM 3153 C CA . GLN A 1 424 ? 4.781 -14.961 -21.75 1 93.38 424 GLN A CA 1
ATOM 3154 C C . GLN A 1 424 ? 5.871 -13.891 -21.734 1 93.38 424 GLN A C 1
ATOM 3156 O O . GLN A 1 424 ? 6.988 -14.148 -21.281 1 93.38 424 GLN A O 1
ATOM 3161 N N . ALA A 1 425 ? 5.535 -12.805 -22.391 1 94.69 425 ALA A N 1
ATOM 3162 C CA . ALA A 1 425 ? 6.371 -11.609 -22.266 1 94.69 425 ALA A CA 1
ATOM 3163 C C . ALA A 1 425 ? 5.832 -10.656 -21.203 1 94.69 425 ALA A C 1
ATOM 3165 O O . ALA A 1 425 ? 4.715 -10.148 -21.328 1 94.69 425 ALA A O 1
ATOM 3166 N N . THR A 1 426 ? 6.633 -10.5 -20.203 1 95.38 426 THR A N 1
ATOM 3167 C CA . THR A 1 426 ? 6.25 -9.586 -19.125 1 95.38 426 THR A CA 1
ATOM 3168 C C . THR A 1 426 ? 6.852 -8.203 -19.344 1 95.38 426 THR A C 1
ATOM 3170 O O . THR A 1 426 ? 8.07 -8.055 -19.406 1 95.38 426 THR A O 1
ATOM 3173 N N . SER A 1 427 ? 5.973 -7.23 -19.484 1 96.06 427 SER A N 1
ATOM 3174 C CA . SER A 1 427 ? 6.402 -5.844 -19.641 1 96.06 427 SER A CA 1
ATOM 3175 C C . SER A 1 427 ? 6.262 -5.074 -18.328 1 96.06 427 SER A C 1
ATOM 3177 O O . SER A 1 427 ? 5.16 -4.938 -17.797 1 96.06 427 SER A O 1
ATOM 3179 N N . ILE A 1 428 ? 7.391 -4.602 -17.859 1 96.06 428 ILE A N 1
ATOM 3180 C CA . ILE A 1 428 ? 7.406 -3.871 -16.594 1 96.06 428 ILE A CA 1
ATOM 3181 C C . ILE A 1 428 ? 7.684 -2.393 -16.859 1 96.06 428 ILE A C 1
ATOM 3183 O O . ILE A 1 428 ? 8.781 -2.025 -17.281 1 96.06 428 ILE A O 1
ATOM 3187 N N . ALA A 1 429 ? 6.723 -1.578 -16.562 1 95.75 429 ALA A N 1
ATOM 3188 C CA . ALA A 1 429 ? 6.859 -0.13 -16.703 1 95.75 429 ALA A CA 1
ATOM 3189 C C . ALA A 1 429 ? 7.32 0.503 -15.398 1 95.75 429 ALA A C 1
ATOM 3191 O O . ALA A 1 429 ? 6.859 0.123 -14.32 1 95.75 429 ALA A O 1
ATOM 3192 N N . LEU A 1 430 ? 8.195 1.525 -15.523 1 95.75 430 LEU A N 1
ATOM 3193 C CA . LEU A 1 430 ? 8.805 2.119 -14.336 1 95.75 430 LEU A CA 1
ATOM 3194 C C . LEU A 1 430 ? 8.469 3.604 -14.242 1 95.75 430 LEU A C 1
ATOM 3196 O O . LEU A 1 430 ? 8.406 4.297 -15.258 1 95.75 430 LEU A O 1
ATOM 3200 N N . ARG A 1 431 ? 8.297 3.98 -13.047 1 93.25 431 ARG A N 1
ATOM 3201 C CA . ARG A 1 431 ? 8.258 5.391 -12.664 1 93.25 431 ARG A CA 1
ATOM 3202 C C . ARG A 1 431 ? 9.188 5.672 -11.492 1 93.25 431 ARG A C 1
ATOM 3204 O O . ARG A 1 431 ? 9.125 4.988 -10.469 1 93.25 431 ARG A O 1
ATOM 3211 N N . LYS A 1 432 ? 9.984 6.703 -11.617 1 93.69 432 LYS A N 1
ATOM 3212 C CA . LYS A 1 432 ? 10.977 7.004 -10.586 1 93.69 432 LYS A CA 1
ATOM 3213 C C . LYS A 1 432 ? 10.43 8.016 -9.578 1 93.69 432 LYS A C 1
ATOM 3215 O O . LYS A 1 432 ? 9.781 8.992 -9.961 1 93.69 432 LYS A O 1
ATOM 3220 N N . ASN A 1 433 ? 10.656 7.727 -8.32 1 92.88 433 ASN A N 1
ATOM 3221 C CA . ASN A 1 433 ? 10.336 8.625 -7.215 1 92.88 433 ASN A CA 1
ATOM 3222 C C . ASN A 1 433 ? 11.555 8.875 -6.324 1 92.88 433 ASN A C 1
ATOM 3224 O O . ASN A 1 433 ? 12.266 7.938 -5.965 1 92.88 433 ASN A O 1
ATOM 3228 N N . PHE A 1 434 ? 11.781 10.156 -6.109 1 93.81 434 PHE A N 1
ATOM 3229 C CA . PHE A 1 434 ? 12.859 10.547 -5.199 1 93.81 434 PHE A CA 1
ATOM 3230 C C . PHE A 1 434 ? 12.289 11.172 -3.93 1 93.81 434 PHE A C 1
ATOM 3232 O O . PHE A 1 434 ? 11.562 12.164 -3.992 1 93.81 434 PHE A O 1
ATOM 3239 N N . ILE A 1 435 ? 12.656 10.594 -2.781 1 92.62 435 ILE A N 1
ATOM 3240 C CA . ILE A 1 435 ? 12.141 11.07 -1.502 1 92.62 435 ILE A CA 1
ATOM 3241 C C . ILE A 1 435 ? 13.289 11.617 -0.654 1 92.62 435 ILE A C 1
ATOM 3243 O O . ILE A 1 435 ? 14.297 10.938 -0.456 1 92.62 435 ILE A O 1
ATOM 3247 N N . LYS A 1 436 ? 13.148 12.789 -0.23 1 93.69 436 LYS A N 1
ATOM 3248 C CA . LYS A 1 436 ? 14.117 13.43 0.658 1 93.69 436 LYS A CA 1
ATOM 3249 C C . LYS A 1 436 ? 13.453 13.883 1.956 1 93.69 436 LYS A C 1
ATOM 3251 O O . LYS A 1 436 ? 12.516 14.688 1.934 1 93.69 436 LYS A O 1
ATOM 3256 N N . ARG A 1 437 ? 13.945 13.422 3.059 1 92.62 437 ARG A N 1
ATOM 3257 C CA . ARG A 1 437 ? 13.414 13.75 4.375 1 92.62 437 ARG A CA 1
ATOM 3258 C C . ARG A 1 437 ? 14.359 14.68 5.137 1 92.62 437 ARG A C 1
ATOM 3260 O O . ARG A 1 437 ? 15.562 14.68 4.887 1 92.62 437 ARG A O 1
ATOM 3267 N N . LEU A 1 438 ? 13.648 15.391 6.035 1 91.31 438 LEU A N 1
ATOM 3268 C CA . LEU A 1 438 ? 14.453 16.297 6.859 1 91.31 438 LEU A CA 1
ATOM 3269 C C . LEU A 1 438 ? 15.117 15.539 8.008 1 91.31 438 LEU A C 1
ATOM 3271 O O . LEU A 1 438 ? 14.484 14.68 8.633 1 91.31 438 LEU A O 1
ATOM 3275 N N . GLY A 1 439 ? 16.344 15.602 8.188 1 85.94 439 GLY A N 1
ATOM 3276 C CA . GLY A 1 439 ? 17.078 14.961 9.273 1 85.94 439 GLY A CA 1
ATOM 3277 C C . GLY A 1 439 ? 17.156 15.82 10.516 1 85.94 439 GLY A C 1
ATOM 3278 O O . GLY A 1 439 ? 16.5 16.859 10.617 1 85.94 439 GLY A O 1
ATOM 3279 N N . GLY A 1 440 ? 17.703 15.242 11.516 1 83.56 440 GLY A N 1
ATOM 3280 C CA . GLY A 1 440 ? 17.938 15.992 12.734 1 83.56 440 GLY A CA 1
ATOM 3281 C C . GLY A 1 440 ? 16.781 15.898 13.719 1 83.56 440 GLY A C 1
ATOM 3282 O O . GLY A 1 440 ? 16.328 14.797 14.055 1 83.56 440 GLY A O 1
ATOM 3283 N N . TRP A 1 441 ? 16.25 17.094 13.977 1 85 441 TRP A N 1
ATOM 3284 C CA . TRP A 1 441 ? 15.211 17.141 14.992 1 85 441 TRP A CA 1
ATOM 3285 C C . TRP A 1 441 ? 13.836 16.891 14.383 1 85 441 TRP A C 1
ATOM 3287 O O . TRP A 1 441 ? 12.875 16.625 15.094 1 85 441 TRP A O 1
ATOM 3297 N N . TYR A 1 442 ? 13.797 17 13.117 1 86.88 442 TYR A N 1
ATOM 3298 C CA . TYR A 1 442 ? 12.508 16.875 12.438 1 86.88 442 TYR A CA 1
ATOM 3299 C C . TYR A 1 442 ? 12.094 15.422 12.305 1 86.88 442 TYR A C 1
ATOM 3301 O O . TYR A 1 442 ? 10.906 15.102 12.375 1 86.88 442 TYR A O 1
ATOM 3309 N N . SER A 1 443 ? 13.055 14.625 11.906 1 83 443 SER A N 1
ATOM 3310 C CA . SER A 1 443 ? 12.758 13.211 11.727 1 83 443 SER A CA 1
ATOM 3311 C C . SER A 1 443 ? 13.906 12.336 12.219 1 83 443 SER A C 1
ATOM 3313 O O . SER A 1 443 ? 15.008 12.828 12.469 1 83 443 SER A O 1
ATOM 3315 N N . ASN A 1 444 ? 13.516 11.07 12.422 1 83.19 444 ASN A N 1
ATOM 3316 C CA . ASN A 1 444 ? 14.531 10.117 12.867 1 83.19 444 ASN A CA 1
ATOM 3317 C C . ASN A 1 444 ? 15.156 9.383 11.688 1 83.19 444 ASN A C 1
ATOM 3319 O O . ASN A 1 444 ? 15.57 8.234 11.82 1 83.19 444 ASN A O 1
ATOM 3323 N N . CYS A 1 445 ? 15.203 10.047 10.578 1 88.81 445 CYS A N 1
ATOM 3324 C CA . CYS A 1 445 ? 15.805 9.391 9.43 1 88.81 445 CYS A CA 1
ATOM 3325 C C . CYS A 1 445 ? 17.328 9.336 9.562 1 88.81 445 CYS A C 1
ATOM 3327 O O . CYS A 1 445 ? 17.906 10.039 10.398 1 88.81 445 CYS A O 1
ATOM 3329 N N . THR A 1 446 ? 18.016 8.398 8.836 1 91.38 446 THR A N 1
ATOM 3330 C CA . THR A 1 446 ? 19.453 8.219 8.945 1 91.38 446 THR A CA 1
ATOM 3331 C C . THR A 1 446 ? 20.062 7.934 7.574 1 91.38 446 THR A C 1
ATOM 3333 O O . THR A 1 446 ? 19.359 7.543 6.641 1 91.38 446 THR A O 1
ATOM 3336 N N . TYR A 1 447 ? 21.328 8.312 7.438 1 90.06 447 TYR A N 1
ATOM 3337 C CA . TYR A 1 447 ? 22.094 7.934 6.258 1 90.06 447 TYR A CA 1
ATOM 3338 C C . TYR A 1 447 ? 22.859 6.637 6.5 1 90.06 447 TYR A C 1
ATOM 3340 O O . TYR A 1 447 ? 23.609 6.172 5.629 1 90.06 447 TYR A O 1
ATOM 3348 N N . GLY A 1 448 ? 22.609 6.031 7.652 1 87.94 448 GLY A N 1
ATOM 3349 C CA . GLY A 1 448 ? 23.234 4.754 7.957 1 87.94 448 GLY A CA 1
ATOM 3350 C C . GLY A 1 448 ? 24.359 4.863 8.977 1 87.94 448 GLY A C 1
ATOM 3351 O O . GLY A 1 448 ? 24.797 3.857 9.539 1 87.94 448 GLY A O 1
ATOM 3352 N N . THR A 1 449 ? 24.844 5.977 9.336 1 86.12 449 THR A N 1
ATOM 3353 C CA . THR A 1 449 ? 26.031 6.164 10.188 1 86.12 449 THR A CA 1
ATOM 3354 C C . THR A 1 449 ? 25.703 5.836 11.641 1 86.12 449 THR A C 1
ATOM 3356 O O . THR A 1 449 ? 26.562 5.383 12.391 1 86.12 449 THR A O 1
ATOM 3359 N N . GLU A 1 450 ? 24.547 5.965 12.039 1 86.38 450 GLU A N 1
ATOM 3360 C CA . GLU A 1 450 ? 24.156 5.727 13.422 1 86.38 450 GLU A CA 1
ATOM 3361 C C . GLU A 1 450 ? 23.703 4.285 13.633 1 86.38 450 GLU A C 1
ATOM 3363 O O . GLU A 1 450 ? 23.422 3.871 14.758 1 86.38 450 GLU A O 1
ATOM 3368 N N . THR A 1 451 ? 23.719 3.529 12.555 1 90.38 451 THR A N 1
ATOM 3369 C CA . THR A 1 451 ? 23.25 2.154 12.633 1 90.38 451 THR A CA 1
ATOM 3370 C C . THR A 1 451 ? 24.406 1.169 12.477 1 90.38 451 THR A C 1
ATOM 3372 O O . THR A 1 451 ? 25.547 1.575 12.25 1 90.38 451 THR A O 1
ATOM 3375 N N . ASN A 1 452 ? 24.094 -0.071 12.688 1 89 452 ASN A N 1
ATOM 3376 C CA . ASN A 1 452 ? 25.094 -1.122 12.531 1 89 452 ASN A CA 1
ATOM 3377 C C . ASN A 1 452 ? 25.141 -1.655 11.102 1 89 452 ASN A C 1
ATOM 3379 O O . ASN A 1 452 ? 25.656 -2.744 10.859 1 89 452 ASN A O 1
ATOM 3383 N N . PHE A 1 453 ? 24.578 -0.843 10.258 1 91.75 453 PHE A N 1
ATOM 3384 C CA . PHE A 1 453 ? 24.594 -1.238 8.852 1 91.75 453 PHE A CA 1
ATOM 3385 C C . PHE A 1 453 ? 26 -1.239 8.297 1 91.75 453 PHE A C 1
ATOM 3387 O O . PHE A 1 453 ? 26.766 -0.291 8.516 1 91.75 453 PHE A O 1
ATOM 3394 N N . THR A 1 454 ? 26.359 -2.361 7.672 1 89 454 THR A N 1
ATOM 3395 C CA . THR A 1 454 ? 27.688 -2.465 7.086 1 89 454 THR A CA 1
ATOM 3396 C C . THR A 1 454 ? 27.609 -2.949 5.641 1 89 454 THR A C 1
ATOM 3398 O O . THR A 1 454 ? 26.891 -3.902 5.34 1 89 454 THR A O 1
ATOM 3401 N N . SER A 1 455 ? 28.172 -2.191 4.781 1 89.56 455 SER A N 1
ATOM 3402 C CA . SER A 1 455 ? 28.312 -2.605 3.389 1 89.56 455 SER A CA 1
ATOM 3403 C C . SER A 1 455 ? 29.516 -1.93 2.732 1 89.56 455 SER A C 1
ATOM 3405 O O . SER A 1 455 ? 29.844 -0.788 3.059 1 89.56 455 SER A O 1
ATOM 3407 N N . ASP A 1 456 ? 30.109 -2.707 1.863 1 85.44 456 ASP A N 1
ATOM 3408 C CA . ASP A 1 456 ? 31.266 -2.15 1.157 1 85.44 456 ASP A CA 1
ATOM 3409 C C . ASP A 1 456 ? 30.828 -1.368 -0.079 1 85.44 456 ASP A C 1
ATOM 3411 O O . ASP A 1 456 ? 31.547 -0.484 -0.549 1 85.44 456 ASP A O 1
ATOM 3415 N N . PHE A 1 457 ? 29.609 -1.682 -0.525 1 90.44 457 PHE A N 1
ATOM 3416 C CA . PHE A 1 457 ? 29.219 -1.1 -1.803 1 90.44 457 PHE A CA 1
ATOM 3417 C C . PHE A 1 457 ? 27.859 -0.424 -1.694 1 90.44 457 PHE A C 1
ATOM 3419 O O . PHE A 1 457 ? 27.656 0.668 -2.229 1 90.44 457 PHE A O 1
ATOM 3426 N N . PHE A 1 458 ? 26.984 -0.928 -1.011 1 93.19 458 PHE A N 1
ATOM 3427 C CA . PHE A 1 458 ? 25.594 -0.464 -0.997 1 93.19 458 PHE A CA 1
ATOM 3428 C C . PHE A 1 458 ? 25.406 0.62 0.057 1 93.19 458 PHE A C 1
ATOM 3430 O O . PHE A 1 458 ? 26.156 0.693 1.028 1 93.19 458 PHE A O 1
ATOM 3437 N N . THR A 1 459 ? 24.406 1.416 -0.266 1 93.12 459 THR A N 1
ATOM 3438 C CA . THR A 1 459 ? 24 2.449 0.682 1 93.12 459 THR A CA 1
ATOM 3439 C C . THR A 1 459 ? 22.938 1.92 1.643 1 93.12 459 THR A C 1
ATOM 3441 O O . THR A 1 459 ? 22.406 0.83 1.441 1 93.12 459 THR A O 1
ATOM 3444 N N . TYR A 1 460 ? 22.688 2.703 2.6 1 93.88 460 TYR A N 1
ATOM 3445 C CA . TYR A 1 460 ? 21.797 2.318 3.686 1 93.88 460 TYR A CA 1
ATOM 3446 C C . TYR A 1 460 ? 20.375 2.135 3.178 1 93.88 460 TYR A C 1
ATOM 3448 O O . TYR A 1 460 ? 19.875 2.949 2.398 1 93.88 460 TYR A O 1
ATOM 3456 N N . SER A 1 461 ? 19.781 1.044 3.568 1 91.44 461 SER A N 1
ATOM 3457 C CA . SER A 1 461 ? 18.359 0.746 3.406 1 91.44 461 SER A CA 1
ATOM 3458 C C . SER A 1 461 ? 17.781 0.108 4.664 1 91.44 461 SER A C 1
ATOM 3460 O O . SER A 1 461 ? 18.422 -0.756 5.277 1 91.44 461 SER A O 1
ATOM 3462 N N . PRO A 1 462 ? 16.641 0.594 5.078 1 90.06 462 PRO A N 1
ATOM 3463 C CA . PRO A 1 462 ? 16.062 0.051 6.309 1 90.06 462 PRO A CA 1
ATOM 3464 C C . PRO A 1 462 ? 15.859 -1.462 6.246 1 90.06 462 PRO A C 1
ATOM 3466 O O . PRO A 1 462 ? 16.078 -2.158 7.242 1 90.06 462 PRO A O 1
ATOM 3469 N N . LEU A 1 463 ? 15.438 -1.965 5.133 1 89.81 463 LEU A N 1
ATOM 3470 C CA . LEU A 1 463 ? 15.188 -3.396 5 1 89.81 463 LEU A CA 1
ATOM 3471 C C . LEU A 1 463 ? 16.484 -4.188 5.16 1 89.81 463 LEU A C 1
ATOM 3473 O O . LEU A 1 463 ? 16.516 -5.195 5.875 1 89.81 463 LEU A O 1
ATOM 3477 N N . THR A 1 464 ? 17.531 -3.768 4.523 1 92.62 464 THR A N 1
ATOM 3478 C CA . THR A 1 464 ? 18.812 -4.453 4.645 1 92.62 464 THR A CA 1
ATOM 3479 C C . THR A 1 464 ? 19.344 -4.367 6.07 1 92.62 464 THR A C 1
ATOM 3481 O O . THR A 1 464 ? 19.938 -5.324 6.582 1 92.62 464 THR A O 1
ATOM 3484 N N . CYS A 1 465 ? 19.156 -3.221 6.664 1 91.94 465 CYS A N 1
ATOM 3485 C CA . CYS A 1 465 ? 19.578 -3.035 8.047 1 91.94 465 CYS A CA 1
ATOM 3486 C C . CYS A 1 465 ? 18.859 -4.016 8.969 1 91.94 465 CYS A C 1
ATOM 3488 O O . CYS A 1 465 ? 19.484 -4.629 9.836 1 91.94 465 CYS A O 1
ATOM 3490 N N . LYS A 1 466 ? 17.594 -4.148 8.773 1 89.5 466 LYS A N 1
ATOM 3491 C CA . LYS A 1 466 ? 16.812 -5.059 9.609 1 89.5 466 LYS A CA 1
ATOM 3492 C C . LYS A 1 466 ? 17.266 -6.504 9.406 1 89.5 466 LYS A C 1
ATOM 3494 O O . LYS A 1 466 ? 17.406 -7.254 10.383 1 89.5 466 LYS A O 1
ATOM 3499 N N . LYS A 1 467 ? 17.453 -6.875 8.195 1 89.94 467 LYS A N 1
ATOM 3500 C CA . LYS A 1 467 ? 17.891 -8.234 7.906 1 89.94 467 LYS A CA 1
ATOM 3501 C C . LYS A 1 467 ? 19.297 -8.484 8.461 1 89.94 467 LYS A C 1
ATOM 3503 O O . LYS A 1 467 ? 19.578 -9.57 8.977 1 89.94 467 LYS A O 1
ATOM 3508 N N . GLN A 1 468 ? 20.172 -7.512 8.375 1 93.31 468 GLN A N 1
ATOM 3509 C CA . GLN A 1 468 ? 21.516 -7.641 8.93 1 93.31 468 GLN A CA 1
ATOM 3510 C C . GLN A 1 468 ? 21.484 -7.727 10.445 1 93.31 468 GLN A C 1
ATOM 3512 O O . GLN A 1 468 ? 22.297 -8.445 11.055 1 93.31 468 GLN A O 1
ATOM 3517 N N . CYS A 1 469 ? 20.609 -6.953 10.984 1 91.56 469 CYS A N 1
ATOM 3518 C CA . CYS A 1 469 ? 20.484 -6.984 12.438 1 91.56 469 CYS A CA 1
ATOM 3519 C C . CYS A 1 469 ? 20.094 -8.375 12.922 1 91.56 469 CYS A C 1
ATOM 3521 O O . CYS A 1 469 ? 20.656 -8.883 13.898 1 91.56 469 CYS A O 1
ATOM 3523 N N . MET A 1 470 ? 19.188 -8.992 12.258 1 90.31 470 MET A N 1
ATOM 3524 C CA . MET A 1 470 ? 18.781 -10.352 12.602 1 90.31 470 MET A CA 1
ATOM 3525 C C . MET A 1 470 ? 19.953 -11.312 12.461 1 90.31 470 MET A C 1
ATOM 3527 O O . MET A 1 470 ? 20.203 -12.133 13.344 1 90.31 470 MET A O 1
ATOM 3531 N N . GLN A 1 471 ? 20.672 -11.211 11.406 1 92.56 471 GLN A N 1
ATOM 3532 C CA . GLN A 1 471 ? 21.812 -12.102 11.156 1 92.56 471 GLN A CA 1
ATOM 3533 C C . GLN A 1 471 ? 22.938 -11.852 12.156 1 92.56 471 GLN A C 1
ATOM 3535 O O . GLN A 1 471 ? 23.625 -12.781 12.562 1 92.56 471 GLN A O 1
ATOM 3540 N N . ARG A 1 472 ? 23.125 -10.625 12.539 1 92.88 472 ARG A N 1
ATOM 3541 C CA . ARG A 1 472 ? 24.156 -10.297 13.523 1 92.88 472 ARG A CA 1
ATOM 3542 C C . ARG A 1 472 ? 23.828 -10.914 14.883 1 92.88 472 ARG A C 1
ATOM 3544 O O . ARG A 1 472 ? 24.703 -11.422 15.57 1 92.88 472 ARG A O 1
ATOM 3551 N N . ASN A 1 473 ? 22.625 -10.828 15.227 1 91.94 473 ASN A N 1
ATOM 3552 C CA . ASN A 1 473 ? 22.203 -11.445 16.484 1 91.94 473 ASN A CA 1
ATOM 3553 C C . ASN A 1 473 ? 22.328 -12.969 16.438 1 91.94 473 ASN A C 1
ATOM 3555 O O . ASN A 1 473 ? 22.656 -13.602 17.438 1 91.94 473 ASN A O 1
ATOM 3559 N N . LEU A 1 474 ? 22.047 -13.508 15.32 1 92.69 474 LEU A N 1
ATOM 3560 C CA . LEU A 1 474 ? 22.25 -14.938 15.148 1 92.69 474 LEU A CA 1
ATOM 3561 C C . LEU A 1 474 ? 23.719 -15.305 15.25 1 92.69 474 LEU A C 1
ATOM 3563 O O . LEU A 1 474 ? 24.094 -16.281 15.906 1 92.69 474 LEU A O 1
ATOM 3567 N N . LYS A 1 475 ? 24.516 -14.531 14.609 1 92.69 475 LYS A N 1
ATOM 3568 C CA . LYS A 1 475 ? 25.953 -14.766 14.625 1 92.69 475 LYS A CA 1
ATOM 3569 C C . LYS A 1 475 ? 26.531 -14.625 16.031 1 92.69 475 LYS A C 1
ATOM 3571 O O . LYS A 1 475 ? 27.328 -15.445 16.469 1 92.69 475 LYS A O 1
ATOM 3576 N N . ASP A 1 476 ? 26.078 -13.656 16.734 1 90.88 476 ASP A N 1
ATOM 3577 C CA . ASP A 1 476 ? 26.609 -13.359 18.062 1 90.88 476 ASP A CA 1
ATOM 3578 C C . ASP A 1 476 ? 26.125 -14.359 19.109 1 90.88 476 ASP A C 1
ATOM 3580 O O . ASP A 1 476 ? 26.875 -14.766 20 1 90.88 476 ASP A O 1
ATOM 3584 N N . ARG A 1 477 ? 24.891 -14.82 18.891 1 88.62 477 ARG A N 1
ATOM 3585 C CA . ARG A 1 477 ? 24.281 -15.633 19.938 1 88.62 477 ARG A CA 1
ATOM 3586 C C . ARG A 1 477 ? 24.359 -17.109 19.594 1 88.62 477 ARG A C 1
ATOM 3588 O O . ARG A 1 477 ? 24.516 -17.969 20.469 1 88.62 477 ARG A O 1
ATOM 3595 N N . CYS A 1 478 ? 24.156 -17.391 18.344 1 90.12 478 CYS A N 1
ATOM 3596 C CA . CYS A 1 478 ? 24.078 -18.797 17.938 1 90.12 478 CYS A CA 1
ATOM 3597 C C . CYS A 1 478 ? 25.312 -19.188 17.141 1 90.12 478 CYS A C 1
ATOM 3599 O O . CYS A 1 478 ? 25.469 -20.359 16.797 1 90.12 478 CYS A O 1
ATOM 3601 N N . ASP A 1 479 ? 26.188 -18.312 16.797 1 90.75 479 ASP A N 1
ATOM 3602 C CA . ASP A 1 479 ? 27.422 -18.547 16.062 1 90.75 479 ASP A CA 1
ATOM 3603 C C . ASP A 1 479 ? 27.141 -19.094 14.664 1 90.75 479 ASP A C 1
ATOM 3605 O O . ASP A 1 479 ? 27.828 -19.984 14.188 1 90.75 479 ASP A O 1
ATOM 3609 N N . CYS A 1 480 ? 26.078 -18.734 14.125 1 90.5 480 CYS A N 1
ATOM 3610 C CA . CYS A 1 480 ? 25.703 -19.125 12.773 1 90.5 480 CYS A CA 1
ATOM 3611 C C . CYS A 1 480 ? 24.812 -18.078 12.125 1 90.5 480 CYS A C 1
ATOM 3613 O O . CYS A 1 480 ? 24.359 -17.141 12.797 1 90.5 480 CYS A O 1
ATOM 3615 N N . VAL A 1 481 ? 24.734 -18.172 10.812 1 91.75 481 VAL A N 1
ATOM 3616 C CA . VAL A 1 481 ? 23.875 -17.25 10.062 1 91.75 481 VAL A CA 1
ATOM 3617 C C . VAL A 1 481 ? 22.953 -18.047 9.141 1 91.75 481 VAL A C 1
ATOM 3619 O O . VAL A 1 481 ? 23.234 -19.203 8.812 1 91.75 481 VAL A O 1
ATOM 3622 N N . THR A 1 482 ? 21.844 -17.5 8.812 1 88.38 482 THR A N 1
ATOM 3623 C CA . THR A 1 482 ? 20.875 -18.172 7.949 1 88.38 482 THR A CA 1
ATOM 3624 C C . THR A 1 482 ? 20.859 -17.547 6.559 1 88.38 482 THR A C 1
ATOM 3626 O O . THR A 1 482 ? 20.375 -18.141 5.602 1 88.38 482 THR A O 1
ATOM 3629 N N . ASP A 1 483 ? 21.406 -16.344 6.457 1 89.19 483 ASP A N 1
ATOM 3630 C CA . ASP A 1 483 ? 21.406 -15.609 5.199 1 89.19 483 ASP A CA 1
ATOM 3631 C C . ASP A 1 483 ? 22.812 -15.211 4.785 1 89.19 483 ASP A C 1
ATOM 3633 O O . ASP A 1 483 ? 23.703 -15.102 5.629 1 89.19 483 ASP A O 1
ATOM 3637 N N . LEU A 1 484 ? 22.953 -14.984 3.48 1 87.69 484 LEU A N 1
ATOM 3638 C CA . LEU A 1 484 ? 24.266 -14.688 2.92 1 87.69 484 LEU A CA 1
ATOM 3639 C C . LEU A 1 484 ? 24.594 -13.211 3.068 1 87.69 484 LEU A C 1
ATOM 3641 O O . LEU A 1 484 ? 25.672 -12.766 2.668 1 87.69 484 LEU A O 1
ATOM 3645 N N . LEU A 1 485 ? 23.766 -12.484 3.639 1 86.38 485 LEU A N 1
ATOM 3646 C CA . LEU A 1 485 ? 23.953 -11.047 3.766 1 86.38 485 LEU A CA 1
ATOM 3647 C C . LEU A 1 485 ? 25.172 -10.742 4.645 1 86.38 485 LEU A C 1
ATOM 3649 O O . LEU A 1 485 ? 25.828 -9.719 4.457 1 86.38 485 LEU A O 1
ATOM 3653 N N . LEU A 1 486 ? 25.359 -11.562 5.641 1 87.5 486 LEU A N 1
ATOM 3654 C CA . LEU A 1 486 ? 26.516 -11.43 6.516 1 87.5 486 LEU A CA 1
ATOM 3655 C C . LEU A 1 486 ? 27.406 -12.664 6.426 1 87.5 486 LEU A C 1
ATOM 3657 O O . LEU A 1 486 ? 26.906 -13.789 6.305 1 87.5 486 LEU A O 1
ATOM 3661 N N . ASP A 1 487 ? 28.625 -12.344 6.531 1 86.38 487 ASP A N 1
ATOM 3662 C CA . ASP A 1 487 ? 29.578 -13.453 6.477 1 86.38 487 ASP A CA 1
ATOM 3663 C C . ASP A 1 487 ? 29.562 -14.258 7.773 1 86.38 487 ASP A C 1
ATOM 3665 O O . ASP A 1 487 ? 29.484 -13.688 8.859 1 86.38 487 ASP A O 1
ATOM 3669 N N . GLY A 1 488 ? 29.422 -15.57 7.562 1 86.38 488 GLY A N 1
ATOM 3670 C CA . GLY A 1 488 ? 29.438 -16.469 8.703 1 86.38 488 GLY A CA 1
ATOM 3671 C C . GLY A 1 488 ? 29.125 -17.906 8.336 1 86.38 488 GLY A C 1
ATOM 3672 O O . GLY A 1 488 ? 28.844 -18.203 7.172 1 86.38 488 GLY A O 1
ATOM 3673 N N . GLU A 1 489 ? 29.281 -18.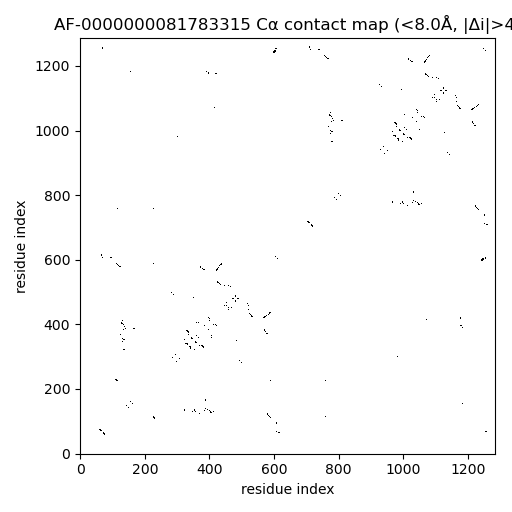688 9.352 1 88.06 489 GLU A N 1
ATOM 3674 C CA . GLU A 1 489 ? 28.938 -20.094 9.156 1 88.06 489 GLU A CA 1
ATOM 3675 C C . GLU A 1 489 ? 27.438 -20.297 9.102 1 88.06 489 GLU A C 1
ATOM 3677 O O . GLU A 1 489 ? 26.688 -19.672 9.859 1 88.06 489 GLU A O 1
ATOM 3682 N N . LYS A 1 490 ? 27.047 -21.109 8.18 1 88 490 LYS A N 1
ATOM 3683 C CA . LYS A 1 490 ? 25.609 -21.359 8.031 1 88 490 LYS A CA 1
ATOM 3684 C C . LYS A 1 490 ? 25.094 -22.234 9.164 1 88 490 LYS A C 1
ATOM 3686 O O . LYS A 1 490 ? 25.766 -23.156 9.609 1 88 490 LYS A O 1
ATOM 3691 N N . CYS A 1 491 ? 23.906 -21.906 9.547 1 85.75 491 CYS A N 1
ATOM 3692 C CA . CYS A 1 491 ? 23.266 -22.672 10.609 1 85.75 491 CYS A CA 1
ATOM 3693 C C . CYS A 1 491 ? 22.969 -24.094 10.141 1 85.75 491 CYS A C 1
ATOM 3695 O O . CYS A 1 491 ? 22.484 -24.297 9.023 1 85.75 491 CYS A O 1
ATOM 3697 N N . SER A 1 492 ? 23.328 -25.016 11.023 1 81.06 492 SER A N 1
ATOM 3698 C CA . SER A 1 492 ? 23.016 -26.422 10.711 1 81.06 492 SER A CA 1
ATOM 3699 C C . SER A 1 492 ? 21.641 -26.812 11.25 1 81.06 492 SER A C 1
ATOM 3701 O O . SER A 1 492 ? 21.328 -26.531 12.406 1 81.06 492 SER A O 1
ATOM 3703 N N . TYR A 1 493 ? 20.844 -27.391 10.383 1 78.31 493 TYR A N 1
ATOM 3704 C CA . TYR A 1 493 ? 19.516 -27.812 10.797 1 78.31 493 TYR A CA 1
ATOM 3705 C C . TYR A 1 493 ? 19.562 -29.156 11.508 1 78.31 493 TYR A C 1
ATOM 3707 O O . TYR A 1 493 ? 18.578 -29.594 12.117 1 78.31 493 TYR A O 1
ATOM 3715 N N . LEU A 1 494 ? 20.734 -29.766 11.484 1 78.88 494 LEU A N 1
ATOM 3716 C CA . LEU A 1 494 ? 20.906 -31.062 12.141 1 78.88 494 LEU A CA 1
ATOM 3717 C C . LEU A 1 494 ? 21.328 -30.875 13.594 1 78.88 494 LEU A C 1
ATOM 3719 O O . LEU A 1 494 ? 21.141 -31.781 14.414 1 78.88 494 LEU A O 1
ATOM 3723 N N . ASN A 1 495 ? 21.938 -29.703 13.812 1 79.56 495 ASN A N 1
ATOM 3724 C CA . ASN A 1 495 ? 22.328 -29.375 15.18 1 79.56 495 ASN A CA 1
ATOM 3725 C C . ASN A 1 495 ? 21.156 -28.844 15.984 1 79.56 495 ASN A C 1
ATOM 3727 O O . ASN A 1 495 ? 20.719 -27.719 15.781 1 79.56 495 ASN A O 1
ATOM 3731 N N . SER A 1 496 ? 20.688 -29.609 16.891 1 76.62 496 SER A N 1
ATOM 3732 C CA . SER A 1 496 ? 19.5 -29.266 17.672 1 76.62 496 SER A CA 1
ATOM 3733 C C . SER A 1 496 ? 19.734 -28 18.484 1 76.62 496 SER A C 1
ATOM 3735 O O . SER A 1 496 ? 18.812 -27.203 18.672 1 76.62 496 SER A O 1
ATOM 3737 N N . THR A 1 497 ? 20.922 -27.859 18.922 1 77.31 497 THR A N 1
ATOM 3738 C CA . THR A 1 497 ? 21.219 -26.672 19.719 1 77.31 497 THR A CA 1
ATOM 3739 C C . THR A 1 497 ? 21.141 -25.406 18.875 1 77.31 497 THR A C 1
ATOM 3741 O O . THR A 1 497 ? 20.578 -24.406 19.312 1 77.31 497 THR A O 1
ATOM 3744 N N . GLN A 1 498 ? 21.703 -25.5 17.734 1 81.81 498 GLN A N 1
ATOM 3745 C CA . GLN A 1 498 ? 21.688 -24.344 16.844 1 81.81 498 GLN A CA 1
ATOM 3746 C C . GLN A 1 498 ? 20.266 -24.047 16.359 1 81.81 498 GLN A C 1
ATOM 3748 O O . GLN A 1 498 ? 19.891 -22.891 16.203 1 81.81 498 GLN A O 1
ATOM 3753 N N . GLN A 1 499 ? 19.578 -25.047 16.203 1 79.75 499 GLN A N 1
ATOM 3754 C CA . GLN A 1 499 ? 18.203 -24.859 15.75 1 79.75 499 GLN A CA 1
ATOM 3755 C C . GLN A 1 499 ? 17.344 -24.203 16.828 1 79.75 499 GLN A C 1
ATOM 3757 O O . GLN A 1 499 ? 16.531 -23.328 16.531 1 79.75 499 GLN A O 1
ATOM 3762 N N . ARG A 1 500 ? 17.562 -24.672 17.953 1 78.38 500 ARG A N 1
ATOM 3763 C CA . ARG A 1 500 ? 16.812 -24.078 19.062 1 78.38 500 ARG A CA 1
ATOM 3764 C C . ARG A 1 500 ? 17.203 -22.609 19.25 1 78.38 500 ARG A C 1
ATOM 3766 O O . ARG A 1 500 ? 16.344 -21.766 19.5 1 78.38 500 ARG A O 1
ATOM 3773 N N . CYS A 1 501 ? 18.438 -22.406 19.172 1 84.38 501 CYS A N 1
ATOM 3774 C CA . CYS A 1 501 ? 18.938 -21.031 19.312 1 84.38 501 CYS A CA 1
ATOM 3775 C C . CYS A 1 501 ? 18.375 -20.141 18.219 1 84.38 501 CYS A C 1
ATOM 3777 O O . CYS A 1 501 ? 17.969 -19.016 18.469 1 84.38 501 CYS A O 1
ATOM 3779 N N . ARG A 1 502 ? 18.422 -20.594 17.016 1 86.75 502 ARG A N 1
ATOM 3780 C CA . ARG A 1 502 ? 17.922 -19.844 15.867 1 86.75 502 ARG A CA 1
ATOM 3781 C C . ARG A 1 502 ? 16.453 -19.484 16.062 1 86.75 502 ARG A C 1
ATOM 3783 O O . ARG A 1 502 ? 16.047 -18.328 15.836 1 86.75 502 ARG A O 1
ATOM 3790 N N . GLN A 1 503 ? 15.672 -20.406 16.438 1 81.62 503 GLN A N 1
ATOM 3791 C CA . GLN A 1 503 ? 14.242 -20.188 16.625 1 81.62 503 GLN A CA 1
ATOM 3792 C C . GLN A 1 503 ? 13.984 -19.219 17.781 1 81.62 503 GLN A C 1
ATOM 3794 O O . GLN A 1 503 ? 13.039 -18.438 17.734 1 81.62 503 GLN A O 1
ATOM 3799 N N . LEU A 1 504 ? 14.836 -19.328 18.766 1 83.88 504 LEU A N 1
ATOM 3800 C CA . LEU A 1 504 ? 14.727 -18.406 19.875 1 83.88 504 LEU A CA 1
ATOM 3801 C C . LEU A 1 504 ? 15.016 -16.969 19.422 1 83.88 504 LEU A C 1
ATOM 3803 O O . LEU A 1 504 ? 14.281 -16.047 19.766 1 83.88 504 LEU A O 1
ATOM 3807 N N . VAL A 1 505 ? 16.062 -16.812 18.688 1 87.5 505 VAL A N 1
ATOM 3808 C CA . VAL A 1 505 ? 16.438 -15.492 18.203 1 87.5 505 VAL A CA 1
ATOM 3809 C C . VAL A 1 505 ? 15.336 -14.953 17.281 1 87.5 505 VAL A C 1
ATOM 3811 O O . VAL A 1 505 ? 15.008 -13.766 17.328 1 87.5 505 VAL A O 1
ATOM 3814 N N . GLU A 1 506 ? 14.781 -15.773 16.453 1 83.31 506 GLU A N 1
ATOM 3815 C CA . GLU A 1 506 ? 13.695 -15.367 15.562 1 83.31 506 GLU A CA 1
ATOM 3816 C C . GLU A 1 506 ? 12.461 -14.945 16.359 1 83.31 506 GLU A C 1
ATOM 3818 O O . GLU A 1 506 ? 11.789 -13.977 16 1 83.31 506 GLU A O 1
ATOM 3823 N N . ALA A 1 507 ? 12.203 -15.641 17.406 1 81.88 507 ALA A N 1
ATOM 3824 C CA . ALA A 1 507 ? 11.062 -15.297 18.25 1 81.88 507 ALA A CA 1
ATOM 3825 C C . ALA A 1 507 ? 11.289 -13.961 18.953 1 81.88 507 ALA A C 1
ATOM 3827 O O . ALA A 1 507 ? 10.359 -13.164 19.094 1 81.88 507 ALA A O 1
ATOM 3828 N N . LEU A 1 508 ? 12.492 -13.812 19.391 1 83.75 508 LEU A N 1
ATOM 3829 C CA . LEU A 1 508 ? 12.836 -12.547 20.031 1 83.75 508 LEU A CA 1
ATOM 3830 C C . LEU A 1 508 ? 12.719 -11.391 19.047 1 83.75 508 LEU A C 1
ATOM 3832 O O . LEU A 1 508 ? 12.305 -10.289 19.406 1 83.75 508 LEU A O 1
ATOM 3836 N N . TYR A 1 509 ? 13.109 -11.633 17.891 1 83.62 509 TYR A N 1
ATOM 3837 C CA . TYR A 1 509 ? 13 -10.625 16.844 1 83.62 509 TYR A CA 1
ATOM 3838 C C . TYR A 1 509 ? 11.547 -10.266 16.578 1 83.62 509 TYR A C 1
ATOM 3840 O O . TYR A 1 509 ? 11.203 -9.094 16.406 1 83.62 509 TYR A O 1
ATOM 3848 N N . GLU A 1 510 ? 10.727 -11.227 16.516 1 77.94 510 GLU A N 1
ATOM 3849 C CA . GLU A 1 510 ? 9.305 -11.031 16.25 1 77.94 510 GLU A CA 1
ATOM 3850 C C . GLU A 1 510 ? 8.648 -10.211 17.359 1 77.94 510 GLU A C 1
ATOM 3852 O O . GLU A 1 510 ? 7.707 -9.453 17.109 1 77.94 510 GLU A O 1
ATOM 3857 N N . GLU A 1 511 ? 9.18 -10.352 18.516 1 78.12 511 GLU A N 1
ATOM 3858 C CA . GLU A 1 511 ? 8.633 -9.609 19.641 1 78.12 511 GLU A CA 1
ATOM 3859 C C . GLU A 1 511 ? 9.367 -8.289 19.844 1 78.12 511 GLU A C 1
ATOM 3861 O O . GLU A 1 511 ? 9.156 -7.602 20.859 1 78.12 511 GLU A O 1
ATOM 3866 N N . ASP A 1 512 ? 10.234 -7.945 18.922 1 79.12 512 ASP A N 1
ATOM 3867 C CA . ASP A 1 512 ? 10.992 -6.695 18.938 1 79.12 512 ASP A CA 1
ATOM 3868 C C . ASP A 1 512 ? 11.852 -6.602 20.203 1 79.12 512 ASP A C 1
ATOM 3870 O O . ASP A 1 512 ? 11.906 -5.551 20.844 1 79.12 512 ASP A O 1
ATOM 3874 N N . LYS A 1 513 ? 12.297 -7.605 20.594 1 81.44 513 LYS A N 1
ATOM 3875 C CA . LYS A 1 513 ? 13.117 -7.621 21.797 1 81.44 513 LYS A CA 1
ATOM 3876 C C . LYS A 1 513 ? 14.602 -7.539 21.453 1 81.44 513 LYS A C 1
ATOM 3878 O O . LYS A 1 513 ? 15.453 -7.449 22.344 1 81.44 513 LYS A O 1
ATOM 3883 N N . LEU A 1 514 ? 14.719 -7.543 20.156 1 83.12 514 LEU A N 1
ATOM 3884 C CA . LEU A 1 514 ? 16.109 -7.379 19.719 1 83.12 514 LEU A CA 1
ATOM 3885 C C . LEU A 1 514 ? 16.422 -5.906 19.484 1 83.12 514 LEU A C 1
ATOM 3887 O O . LEU A 1 514 ? 15.555 -5.125 19.109 1 83.12 514 LEU A O 1
ATOM 3891 N N . ASP A 1 515 ? 17.391 -5.312 20.016 1 80.75 515 ASP A N 1
ATOM 3892 C CA . ASP A 1 515 ? 17.797 -3.914 19.906 1 80.75 515 ASP A CA 1
ATOM 3893 C C . ASP A 1 515 ? 18.234 -3.582 18.484 1 80.75 515 ASP A C 1
ATOM 3895 O O . ASP A 1 515 ? 19.391 -3.244 18.25 1 80.75 515 ASP A O 1
ATOM 3899 N N . CYS A 1 516 ? 17.266 -3.779 17.516 1 86.12 516 CYS A N 1
ATOM 3900 C CA . CYS A 1 516 ? 17.594 -3.414 16.141 1 86.12 516 CYS A CA 1
ATOM 3901 C C . CYS A 1 516 ? 17.156 -1.989 15.836 1 86.12 516 CYS A C 1
ATOM 3903 O O . CYS A 1 516 ? 15.961 -1.705 15.781 1 86.12 516 CYS A O 1
ATOM 3905 N N . LEU A 1 517 ? 18.094 -1.085 15.719 1 88.25 517 LEU A N 1
ATOM 3906 C CA . LEU A 1 517 ? 17.797 0.296 15.359 1 88.25 517 LEU A CA 1
ATOM 3907 C C . LEU A 1 517 ? 17.969 0.515 13.859 1 88.25 517 LEU A C 1
ATOM 3909 O O . LEU A 1 517 ? 19.094 0.71 13.383 1 88.25 517 LEU A O 1
ATOM 3913 N N . CYS A 1 518 ? 16.906 0.457 13.141 1 89.88 518 CYS A N 1
ATOM 3914 C CA . CYS A 1 518 ? 16.922 0.643 11.695 1 89.88 518 CYS A CA 1
ATOM 3915 C C . CYS A 1 518 ? 15.844 1.631 11.258 1 89.88 518 CYS A C 1
ATOM 3917 O O . CYS A 1 518 ? 14.859 1.243 10.625 1 89.88 518 CYS A O 1
ATOM 3919 N N . PRO A 1 519 ? 16.141 2.912 11.445 1 90.31 519 PRO A N 1
ATOM 3920 C CA . PRO A 1 519 ? 15.164 3.93 11.039 1 90.31 519 PRO A CA 1
ATOM 3921 C C . PRO A 1 519 ? 15.094 4.113 9.523 1 90.31 519 PRO A C 1
ATOM 3923 O O . PRO A 1 519 ? 15.867 3.49 8.789 1 90.31 519 PRO A O 1
ATOM 3926 N N . VAL A 1 520 ? 14.188 4.945 9.109 1 90.56 520 VAL A N 1
ATOM 3927 C CA . VAL A 1 520 ? 13.969 5.188 7.688 1 90.56 520 VAL A CA 1
ATOM 3928 C C . VAL A 1 520 ? 15.156 5.965 7.113 1 90.56 520 VAL A C 1
ATOM 3930 O O . VAL A 1 520 ? 15.859 6.66 7.844 1 90.56 520 VAL A O 1
ATOM 3933 N N . ALA A 1 521 ? 15.352 5.781 5.824 1 92.44 521 ALA A N 1
ATOM 3934 C CA . ALA A 1 521 ? 16.453 6.473 5.16 1 92.44 521 ALA A CA 1
ATOM 3935 C C . ALA A 1 521 ? 16.094 7.926 4.859 1 92.44 521 ALA A C 1
ATOM 3937 O O . ALA A 1 521 ? 14.953 8.219 4.477 1 92.44 521 ALA A O 1
ATOM 3938 N N . CYS A 1 522 ? 17.047 8.883 4.961 1 92.75 522 CYS A N 1
ATOM 3939 C CA . CYS A 1 522 ? 16.797 10.297 4.707 1 92.75 522 CYS A CA 1
ATOM 3940 C C . CYS A 1 522 ? 16.625 10.555 3.217 1 92.75 522 CYS A C 1
ATOM 3942 O O . CYS A 1 522 ? 15.922 11.492 2.826 1 92.75 522 CYS A O 1
ATOM 3944 N N . GLU A 1 523 ? 17.344 9.789 2.488 1 93.19 523 GLU A N 1
ATOM 3945 C CA . GLU A 1 523 ? 17.188 9.859 1.037 1 93.19 523 GLU A CA 1
ATOM 3946 C C . GLU A 1 523 ? 16.906 8.477 0.448 1 93.19 523 GLU A C 1
ATOM 3948 O O . GLU A 1 523 ? 17.578 7.5 0.802 1 93.19 523 GLU A O 1
ATOM 3953 N N . GLU A 1 524 ? 15.922 8.469 -0.384 1 91.31 524 GLU A N 1
ATOM 3954 C CA . GLU A 1 524 ? 15.547 7.188 -0.974 1 91.31 524 GLU A CA 1
ATOM 3955 C C . GLU A 1 524 ? 15.125 7.352 -2.432 1 91.31 524 GLU A C 1
ATOM 3957 O O . GLU A 1 524 ? 14.422 8.305 -2.775 1 91.31 524 GLU A O 1
ATOM 3962 N N . ASN A 1 525 ? 15.664 6.445 -3.254 1 92.25 525 ASN A N 1
ATOM 3963 C CA . ASN A 1 525 ? 15.203 6.301 -4.629 1 92.25 525 ASN A CA 1
ATOM 3964 C C . ASN A 1 525 ? 14.281 5.098 -4.789 1 92.25 525 ASN A C 1
ATOM 3966 O O . ASN A 1 525 ? 14.688 3.961 -4.539 1 92.25 525 ASN A O 1
ATOM 3970 N N . VAL A 1 526 ? 13.094 5.387 -5.199 1 90.19 526 VAL A N 1
ATOM 3971 C CA . VAL A 1 526 ? 12.125 4.309 -5.316 1 90.19 526 VAL A CA 1
ATOM 3972 C C . VAL A 1 526 ? 11.586 4.25 -6.742 1 90.19 526 VAL A C 1
ATOM 3974 O O . VAL A 1 526 ? 11.359 5.289 -7.371 1 90.19 526 VAL A O 1
ATOM 3977 N N . PHE A 1 527 ? 11.391 3.006 -7.215 1 93.38 527 PHE A N 1
ATOM 3978 C CA . PHE A 1 527 ? 10.797 2.801 -8.531 1 93.38 527 PHE A CA 1
ATOM 3979 C C . PHE A 1 527 ? 9.43 2.137 -8.414 1 93.38 527 PHE A C 1
ATOM 3981 O O . PHE A 1 527 ? 9.312 1.033 -7.875 1 93.38 527 PHE A O 1
ATOM 3988 N N . LYS A 1 528 ? 8.469 2.842 -8.859 1 90.19 528 LYS A N 1
ATOM 3989 C CA . LYS A 1 528 ? 7.141 2.246 -8.953 1 90.19 528 LYS A CA 1
ATOM 3990 C C . LYS A 1 528 ? 6.988 1.432 -10.234 1 90.19 528 LYS A C 1
ATOM 3992 O O . LYS A 1 528 ? 7.359 1.891 -11.312 1 90.19 528 LYS A O 1
ATOM 3997 N N . THR A 1 529 ? 6.453 0.253 -10.039 1 91.88 529 THR A N 1
ATOM 3998 C CA . THR A 1 529 ? 6.398 -0.647 -11.188 1 91.88 529 THR A CA 1
ATOM 3999 C C . THR A 1 529 ? 4.953 -1.022 -11.508 1 91.88 529 THR A C 1
ATOM 4001 O O . THR A 1 529 ? 4.105 -1.07 -10.617 1 91.88 529 THR A O 1
ATOM 4004 N N . SER A 1 530 ? 4.637 -1.171 -12.742 1 89.81 530 SER A N 1
ATOM 4005 C CA . SER A 1 530 ? 3.402 -1.723 -13.289 1 89.81 530 SER A CA 1
ATOM 4006 C C . SER A 1 530 ? 3.688 -2.822 -14.305 1 89.81 530 SER A C 1
ATOM 4008 O O . SER A 1 530 ? 4.473 -2.627 -15.234 1 89.81 530 SER A O 1
ATOM 4010 N N . ALA A 1 531 ? 3.105 -3.994 -14.039 1 91.44 531 ALA A N 1
ATOM 4011 C CA . ALA A 1 531 ? 3.426 -5.129 -14.898 1 91.44 531 ALA A CA 1
ATOM 4012 C C . ALA A 1 531 ? 2.217 -5.543 -15.734 1 91.44 531 ALA A C 1
ATOM 4014 O O . ALA A 1 531 ? 1.079 -5.484 -15.266 1 91.44 531 ALA A O 1
ATOM 4015 N N . SER A 1 532 ? 2.459 -5.852 -16.984 1 89.88 532 SER A N 1
ATOM 4016 C CA . SER A 1 532 ? 1.482 -6.43 -17.906 1 89.88 532 SER A CA 1
ATOM 4017 C C . SER A 1 532 ? 2.068 -7.617 -18.656 1 89.88 532 SER A C 1
ATOM 4019 O O . SER A 1 532 ? 3.289 -7.734 -18.797 1 89.88 532 SER A O 1
ATOM 4021 N N . VAL A 1 533 ? 1.218 -8.609 -19.062 1 90.81 533 VAL A N 1
ATOM 4022 C CA . VAL A 1 533 ? 1.734 -9.828 -19.672 1 90.81 533 VAL A CA 1
ATOM 4023 C C . VAL A 1 533 ? 1.046 -10.062 -21.016 1 90.81 533 VAL A C 1
ATOM 4025 O O . VAL A 1 533 ? -0.085 -9.617 -21.219 1 90.81 533 VAL A O 1
ATOM 4028 N N . SER A 1 534 ? 1.815 -10.633 -22 1 90.75 534 SER A N 1
ATOM 4029 C CA . SER A 1 534 ? 1.311 -11.094 -23.297 1 90.75 534 SER A CA 1
ATOM 4030 C C . SER A 1 534 ? 1.896 -12.453 -23.656 1 90.75 534 SER A C 1
ATOM 4032 O O . SER A 1 534 ? 2.998 -12.797 -23.234 1 90.75 534 SER A O 1
ATOM 4034 N N . ILE A 1 535 ? 1.142 -13.234 -24.406 1 90.8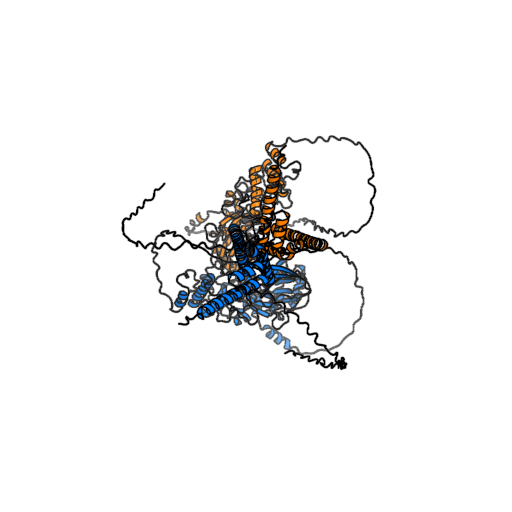1 535 ILE A N 1
ATOM 4035 C CA . ILE A 1 535 ? 1.641 -14.531 -24.859 1 90.81 535 ILE A CA 1
ATOM 4036 C C . ILE A 1 535 ? 2.846 -14.336 -25.766 1 90.81 535 ILE A C 1
ATOM 4038 O O . ILE A 1 535 ? 2.828 -13.477 -26.656 1 90.81 535 ILE A O 1
ATOM 4042 N N . TRP A 1 536 ? 3.859 -15.055 -25.516 1 92.12 536 TRP A N 1
ATOM 4043 C CA . TRP A 1 536 ? 5.113 -14.977 -26.266 1 92.12 536 TRP A CA 1
ATOM 4044 C C . TRP A 1 536 ? 5.836 -16.312 -26.25 1 92.12 536 TRP A C 1
ATOM 4046 O O . TRP A 1 536 ? 5.879 -17 -25.219 1 92.12 536 TRP A O 1
ATOM 4056 N N . PRO A 1 537 ? 6.496 -16.766 -27.375 1 90.94 537 PRO A N 1
ATOM 4057 C CA . PRO A 1 537 ? 6.488 -16.156 -28.703 1 90.94 537 PRO A CA 1
ATOM 4058 C C . PRO A 1 537 ? 5.191 -16.406 -29.469 1 90.94 537 PRO A C 1
ATOM 4060 O O . PRO A 1 537 ? 4.465 -17.359 -29.156 1 90.94 537 PRO A O 1
ATOM 4063 N N . SER A 1 538 ? 4.961 -15.453 -30.375 1 88.62 538 SER A N 1
ATOM 4064 C CA . SER A 1 538 ? 3.852 -15.734 -31.281 1 88.62 538 SER A CA 1
ATOM 4065 C C . SER A 1 538 ? 4.148 -16.938 -32.156 1 88.62 538 SER A C 1
ATOM 4067 O O . SER A 1 538 ? 5.309 -17.312 -32.344 1 88.62 538 SER A O 1
ATOM 4069 N N . GLU A 1 539 ? 3.1 -17.578 -32.719 1 83.69 539 GLU A N 1
ATOM 4070 C CA . GLU A 1 539 ? 3.26 -18.844 -33.438 1 83.69 539 GLU A CA 1
ATOM 4071 C C . GLU A 1 539 ? 4.215 -18.672 -34.625 1 83.69 539 GLU A C 1
ATOM 4073 O O . GLU A 1 539 ? 5.055 -19.531 -34.875 1 83.69 539 GLU A O 1
ATOM 4078 N N . ARG A 1 540 ? 4.137 -17.562 -35.281 1 83.88 540 ARG A N 1
ATOM 4079 C CA . ARG A 1 540 ? 4.969 -17.359 -36.438 1 83.88 540 ARG A CA 1
ATOM 4080 C C . ARG A 1 540 ? 6.348 -16.828 -36.062 1 83.88 540 ARG A C 1
ATOM 4082 O O . ARG A 1 540 ? 7.312 -17 -36.812 1 83.88 540 ARG A O 1
ATOM 4089 N N . TYR A 1 541 ? 6.449 -16.25 -34.906 1 90 541 TYR A N 1
ATOM 4090 C CA . TYR A 1 541 ? 7.723 -15.688 -34.5 1 90 541 TYR A CA 1
ATOM 4091 C C . TYR A 1 541 ? 8.656 -16.766 -33.969 1 90 541 TYR A C 1
ATOM 4093 O O . TYR A 1 541 ? 9.867 -16.562 -33.875 1 90 541 TYR A O 1
ATOM 4101 N N . GLU A 1 542 ? 8.219 -17.906 -33.656 1 86.38 542 GLU A N 1
ATOM 4102 C CA . GLU A 1 542 ? 8.984 -18.984 -33.031 1 86.38 542 GLU A CA 1
ATOM 4103 C C . GLU A 1 542 ? 10.156 -19.406 -33.938 1 86.38 542 GLU A C 1
ATOM 4105 O O . GLU A 1 542 ? 11.242 -19.688 -33.438 1 86.38 542 GLU A O 1
ATOM 4110 N N . GLU A 1 543 ? 9.938 -19.375 -35.219 1 84.12 543 GLU A N 1
ATOM 4111 C CA . GLU A 1 543 ? 10.992 -19.781 -36.125 1 84.12 543 GLU A CA 1
ATOM 4112 C C . GLU A 1 543 ? 12.148 -18.781 -36.125 1 84.12 543 GLU A C 1
ATOM 4114 O O . GLU A 1 543 ? 13.32 -19.188 -36.188 1 84.12 543 GLU A O 1
ATOM 4119 N N . HIS A 1 544 ? 11.781 -17.547 -36.125 1 87.69 544 HIS A N 1
ATOM 4120 C CA . HIS A 1 544 ? 12.812 -16.516 -36.062 1 87.69 544 HIS A CA 1
ATOM 4121 C C . HIS A 1 544 ? 13.578 -16.547 -34.75 1 87.69 544 HIS A C 1
ATOM 4123 O O . HIS A 1 544 ? 14.789 -16.328 -34.75 1 87.69 544 HIS A O 1
ATOM 4129 N N . LEU A 1 545 ? 12.914 -16.812 -33.688 1 89.12 545 LEU A N 1
ATOM 4130 C CA . LEU A 1 545 ? 13.523 -16.906 -32.375 1 89.12 545 LEU A CA 1
ATOM 4131 C C . LEU A 1 545 ? 14.5 -18.078 -32.312 1 89.12 545 LEU A C 1
ATOM 4133 O O . LEU A 1 545 ? 15.617 -17.938 -31.797 1 89.12 545 LEU A O 1
ATOM 4137 N N . TYR A 1 546 ? 14.086 -19.188 -32.812 1 86.69 546 TYR A N 1
ATOM 4138 C CA . TYR A 1 546 ? 14.922 -20.391 -32.812 1 86.69 546 TYR A CA 1
ATOM 4139 C C . TYR A 1 546 ? 16.219 -20.172 -33.562 1 86.69 546 TYR A C 1
ATOM 4141 O O . TYR A 1 546 ? 17.281 -20.594 -33.125 1 86.69 546 TYR A O 1
ATOM 4149 N N . SER A 1 547 ? 16.156 -19.531 -34.688 1 85.94 547 SER A N 1
ATOM 4150 C CA . SER A 1 547 ? 17.328 -19.312 -35.5 1 85.94 547 SER A CA 1
ATOM 4151 C C . SER A 1 547 ? 18.375 -18.484 -34.75 1 85.94 547 SER A C 1
ATOM 4153 O O . SER A 1 547 ? 19.578 -18.75 -34.875 1 85.94 547 SER A O 1
ATOM 4155 N N . ARG A 1 548 ? 17.922 -17.547 -34 1 87 548 ARG A N 1
ATOM 4156 C CA . ARG A 1 548 ? 18.844 -16.688 -33.281 1 87 548 ARG A CA 1
ATOM 4157 C C . ARG A 1 548 ? 19.391 -17.391 -32.031 1 87 548 ARG A C 1
ATOM 4159 O O . ARG A 1 548 ? 20.562 -17.234 -31.703 1 87 548 ARG A O 1
ATOM 4166 N N . LEU A 1 549 ? 18.625 -18.156 -31.375 1 87.88 549 LEU A N 1
ATOM 4167 C CA . LEU A 1 549 ? 19 -18.781 -30.109 1 87.88 549 LEU A CA 1
ATOM 4168 C C . LEU A 1 549 ? 19.828 -20.031 -30.344 1 87.88 549 LEU A C 1
ATOM 4170 O O . LEU A 1 549 ? 20.719 -20.359 -29.547 1 87.88 549 LEU A O 1
ATOM 4174 N N . SER A 1 550 ? 19.5 -20.781 -31.406 1 83.69 550 SER A N 1
ATOM 4175 C CA . SER A 1 550 ? 20.188 -22.031 -31.688 1 83.69 550 SER A CA 1
ATOM 4176 C C . SER A 1 550 ? 21.672 -21.812 -31.922 1 83.69 550 SER A C 1
ATOM 4178 O O . SER A 1 550 ? 22.5 -22.672 -31.578 1 83.69 550 SER A O 1
ATOM 4180 N N . SER A 1 551 ? 22.031 -20.703 -32.375 1 82.56 551 SER A N 1
ATOM 4181 C CA . SER A 1 551 ? 23.438 -20.406 -32.656 1 82.56 551 SER A CA 1
ATOM 4182 C C . SER A 1 551 ? 24.172 -19.984 -31.391 1 82.56 551 SER A C 1
ATOM 4184 O O . SER A 1 551 ? 25.406 -20.125 -31.297 1 82.56 551 SER A O 1
ATOM 4186 N N . LYS A 1 552 ? 23.484 -19.625 -30.391 1 82 552 LYS A N 1
ATOM 4187 C CA . LYS A 1 552 ? 24.125 -19.031 -29.219 1 82 552 LYS A CA 1
ATOM 4188 C C . LYS A 1 552 ? 24.328 -20.094 -28.125 1 82 552 LYS A C 1
ATOM 4190 O O . LYS A 1 552 ? 25.328 -20.047 -27.406 1 82 552 LYS A O 1
ATOM 4195 N N . ASN A 1 553 ? 23.359 -20.953 -28.031 1 85.12 553 ASN A N 1
ATOM 4196 C CA . ASN A 1 553 ? 23.391 -21.938 -26.953 1 85.12 553 ASN A CA 1
ATOM 4197 C C . ASN A 1 553 ? 22.953 -23.312 -27.438 1 85.12 553 ASN A C 1
ATOM 4199 O O . ASN A 1 553 ? 21.812 -23.484 -27.875 1 85.12 553 ASN A O 1
ATOM 4203 N N . ALA A 1 554 ? 23.797 -24.219 -27.203 1 80.56 554 ALA A N 1
ATOM 4204 C CA . ALA A 1 554 ? 23.547 -25.562 -27.719 1 80.56 554 ALA A CA 1
ATOM 4205 C C . ALA A 1 554 ? 22.438 -26.25 -26.938 1 80.56 554 ALA A C 1
ATOM 4207 O O . ALA A 1 554 ? 21.641 -26.984 -27.516 1 80.56 554 ALA A O 1
ATOM 4208 N N . VAL A 1 555 ? 22.375 -26 -25.719 1 78.62 555 VAL A N 1
ATOM 4209 C CA . VAL A 1 555 ? 21.359 -26.625 -24.891 1 78.62 555 VAL A CA 1
ATOM 4210 C C . VAL A 1 555 ? 19.984 -26.078 -25.281 1 78.62 555 VAL A C 1
ATOM 4212 O O . VAL A 1 555 ? 19.016 -26.844 -25.406 1 78.62 555 VAL A O 1
ATOM 4215 N N . ALA A 1 556 ? 19.953 -24.828 -25.453 1 82.5 556 ALA A N 1
ATOM 4216 C CA . ALA A 1 556 ? 18.688 -24.203 -25.859 1 82.5 556 ALA A CA 1
ATOM 4217 C C . ALA A 1 556 ? 18.25 -24.688 -27.234 1 82.5 556 ALA A C 1
ATOM 4219 O O . ALA A 1 556 ? 17.062 -24.922 -27.484 1 82.5 556 ALA A O 1
ATOM 4220 N N . ALA A 1 557 ? 19.188 -24.875 -28.109 1 81.62 557 ALA A N 1
ATOM 4221 C CA . ALA A 1 557 ? 18.891 -25.328 -29.469 1 81.62 557 ALA A CA 1
ATOM 4222 C C . ALA A 1 557 ? 18.234 -26.719 -29.453 1 81.62 557 ALA A C 1
ATOM 4224 O O . ALA A 1 557 ? 17.328 -26.984 -30.25 1 81.62 557 ALA A O 1
ATOM 4225 N N . ARG A 1 558 ? 18.578 -27.391 -28.578 1 78.25 558 ARG A N 1
ATOM 4226 C CA . ARG A 1 558 ? 18.062 -28.75 -28.5 1 78.25 558 ARG A CA 1
ATOM 4227 C C . ARG A 1 558 ? 16.703 -28.797 -27.812 1 78.25 558 ARG A C 1
ATOM 4229 O O . ARG A 1 558 ? 15.852 -29.625 -28.156 1 78.25 558 ARG A O 1
ATOM 4236 N N . MET A 1 559 ? 16.531 -27.969 -26.953 1 78.88 559 MET A N 1
ATOM 4237 C CA . MET A 1 559 ? 15.312 -28.016 -26.141 1 78.88 559 MET A CA 1
ATOM 4238 C C . MET A 1 559 ? 14.172 -27.25 -26.812 1 78.88 559 MET A C 1
ATOM 4240 O O . MET A 1 559 ? 13.016 -27.656 -26.719 1 78.88 559 MET A O 1
ATOM 4244 N N . LEU A 1 560 ? 14.516 -26.25 -27.5 1 79.25 560 LEU A N 1
ATOM 4245 C CA . LEU A 1 560 ? 13.508 -25.344 -28.031 1 79.25 560 LEU A CA 1
ATOM 4246 C C . LEU A 1 560 ? 13.07 -25.766 -29.422 1 79.25 560 LEU A C 1
ATOM 4248 O O . LEU A 1 560 ? 13.125 -24.984 -30.375 1 79.25 560 LEU A O 1
ATOM 4252 N N . GLN A 1 561 ? 12.656 -27.031 -29.625 1 76.5 561 GLN A N 1
ATOM 4253 C CA . GLN A 1 561 ? 12.312 -27.578 -30.938 1 76.5 561 GLN A CA 1
ATOM 4254 C C . GLN A 1 561 ? 10.828 -27.375 -31.234 1 76.5 561 GLN A C 1
ATOM 4256 O O . GLN A 1 561 ? 10.422 -27.328 -32.406 1 76.5 561 GLN A O 1
ATOM 4261 N N . ASP A 1 562 ? 10.031 -27.297 -30.203 1 78.69 562 ASP A N 1
ATOM 4262 C CA . ASP A 1 562 ? 8.602 -27.078 -30.359 1 78.69 562 ASP A CA 1
ATOM 4263 C C . ASP A 1 562 ? 8.125 -25.875 -29.562 1 78.69 562 ASP A C 1
ATOM 4265 O O . ASP A 1 562 ? 8.789 -25.453 -28.609 1 78.69 562 ASP A O 1
ATOM 4269 N N . VAL A 1 563 ? 7.031 -25.359 -30.062 1 79.5 563 VAL A N 1
ATOM 4270 C CA . VAL A 1 563 ? 6.496 -24.141 -29.469 1 79.5 563 VAL A CA 1
ATOM 4271 C C . VAL A 1 563 ? 6.125 -24.406 -28.016 1 79.5 563 VAL A C 1
ATOM 4273 O O . VAL A 1 563 ? 6.324 -23.547 -27.141 1 79.5 563 VAL A O 1
ATOM 4276 N N . GLU A 1 564 ? 5.598 -25.516 -27.781 1 80.81 564 GLU A N 1
ATOM 4277 C CA . GLU A 1 564 ? 5.172 -25.844 -26.422 1 80.81 564 GLU A CA 1
ATOM 4278 C C . GLU A 1 564 ? 6.359 -25.906 -25.469 1 80.81 564 GLU A C 1
ATOM 4280 O O . GLU A 1 564 ? 6.301 -25.391 -24.359 1 80.81 564 GLU A O 1
ATOM 4285 N N . THR A 1 565 ? 7.402 -26.484 -25.922 1 84.06 565 THR A N 1
ATOM 4286 C CA . THR A 1 565 ? 8.602 -26.578 -25.094 1 84.06 565 THR A CA 1
ATOM 4287 C C . THR A 1 565 ? 9.281 -25.219 -24.953 1 84.06 565 THR A C 1
ATOM 4289 O O . THR A 1 565 ? 9.852 -24.922 -23.906 1 84.06 565 THR A O 1
ATOM 4292 N N . THR A 1 566 ? 9.242 -24.5 -26.016 1 88.25 566 THR A N 1
ATOM 4293 C CA . THR A 1 566 ? 9.812 -23.156 -25.953 1 88.25 566 THR A CA 1
ATOM 4294 C C . THR A 1 566 ? 9.07 -22.297 -24.938 1 88.25 566 THR A C 1
ATOM 4296 O O . THR A 1 566 ? 9.695 -21.609 -24.125 1 88.25 566 THR A O 1
ATOM 4299 N N . ARG A 1 567 ? 7.75 -22.438 -24.938 1 88.38 567 ARG A N 1
ATOM 4300 C CA . ARG A 1 567 ? 6.934 -21.625 -24.031 1 88.38 567 ARG A CA 1
ATOM 4301 C C . ARG A 1 567 ? 7.086 -22.109 -22.578 1 88.38 567 ARG A C 1
ATOM 4303 O O . ARG A 1 567 ? 6.969 -21.312 -21.641 1 88.38 567 ARG A O 1
ATOM 4310 N N . LYS A 1 568 ? 7.453 -23.25 -22.406 1 86.69 568 LYS A N 1
ATOM 4311 C CA . LYS A 1 568 ? 7.617 -23.828 -21.078 1 86.69 568 LYS A CA 1
ATOM 4312 C C . LYS A 1 568 ? 8.961 -23.438 -20.469 1 86.69 568 LYS A C 1
ATOM 4314 O O . LYS A 1 568 ? 9.117 -23.406 -19.25 1 86.69 568 LYS A O 1
ATOM 4319 N N . ASN A 1 569 ? 9.922 -23 -21.328 1 91 569 ASN A N 1
ATOM 4320 C CA . ASN A 1 569 ? 11.273 -22.859 -20.812 1 91 569 ASN A CA 1
ATOM 4321 C C . ASN A 1 569 ? 11.781 -21.422 -20.953 1 91 569 ASN A C 1
ATOM 4323 O O . ASN A 1 569 ? 12.781 -21.047 -20.344 1 91 569 ASN A O 1
ATOM 4327 N N . LEU A 1 570 ? 11.141 -20.656 -21.719 1 93.94 570 LEU A N 1
ATOM 4328 C CA . LEU A 1 570 ? 11.641 -19.312 -21.969 1 93.94 570 LEU A CA 1
ATOM 4329 C C . LEU A 1 570 ? 10.703 -18.266 -21.375 1 93.94 570 LEU A C 1
ATOM 4331 O O . LEU A 1 570 ? 9.484 -18.406 -21.453 1 93.94 570 LEU A O 1
ATOM 4335 N N . ALA A 1 571 ? 11.328 -17.297 -20.766 1 95.75 571 ALA A N 1
ATOM 4336 C CA . ALA A 1 571 ? 10.609 -16.109 -20.281 1 95.75 571 ALA A CA 1
ATOM 4337 C C . ALA A 1 571 ? 11.188 -14.836 -20.875 1 95.75 571 ALA A C 1
ATOM 4339 O O . ALA A 1 571 ? 12.406 -14.648 -20.906 1 95.75 571 ALA A O 1
ATOM 4340 N N . ARG A 1 572 ? 10.312 -14.031 -21.391 1 96.38 572 ARG A N 1
ATOM 4341 C CA . ARG A 1 572 ? 10.727 -12.734 -21.938 1 96.38 572 ARG A CA 1
ATOM 4342 C C . ARG A 1 572 ? 10.359 -11.602 -20.984 1 96.38 572 ARG A C 1
ATOM 4344 O O . ARG A 1 572 ? 9.234 -11.547 -20.484 1 96.38 572 ARG A O 1
ATOM 4351 N N . VAL A 1 573 ? 11.32 -10.727 -20.734 1 97.5 573 VAL A N 1
ATOM 4352 C CA . VAL A 1 573 ? 11.094 -9.609 -19.812 1 97.5 573 VAL A CA 1
ATOM 4353 C C . VAL A 1 573 ? 11.508 -8.305 -20.484 1 97.5 573 VAL A C 1
ATOM 4355 O O . VAL A 1 573 ? 12.594 -8.211 -21.062 1 97.5 573 VAL A O 1
ATOM 4358 N N . ARG A 1 574 ? 10.609 -7.359 -20.422 1 97.44 574 ARG A N 1
ATOM 4359 C CA . ARG A 1 574 ? 10.883 -6.012 -20.906 1 97.44 574 ARG A CA 1
ATOM 4360 C C . ARG A 1 574 ? 10.727 -4.98 -19.797 1 97.44 574 ARG A C 1
ATOM 4362 O O . ARG A 1 574 ? 9.68 -4.906 -19.156 1 97.44 574 ARG A O 1
ATOM 4369 N N . ILE A 1 575 ? 11.734 -4.234 -19.578 1 97.69 575 ILE A N 1
ATOM 4370 C CA . ILE A 1 575 ? 11.711 -3.189 -18.562 1 97.69 575 ILE A CA 1
ATOM 4371 C C . ILE A 1 575 ? 11.977 -1.833 -19.203 1 97.69 575 ILE A C 1
ATOM 4373 O O . ILE A 1 575 ? 12.969 -1.661 -19.922 1 97.69 575 ILE A O 1
ATOM 4377 N N . TYR A 1 576 ? 11.141 -0.852 -18.938 1 97.12 576 TYR A N 1
ATOM 4378 C CA . TYR A 1 576 ? 11.281 0.451 -19.578 1 97.12 576 TYR A CA 1
ATOM 4379 C C . TYR A 1 576 ? 10.656 1.549 -18.734 1 97.12 576 TYR A C 1
ATOM 4381 O O . TYR A 1 576 ? 9.883 1.266 -17.812 1 97.12 576 TYR A O 1
ATOM 4389 N N . PHE A 1 577 ? 11.047 2.758 -18.984 1 95.94 577 PHE A N 1
ATOM 4390 C CA . PHE A 1 577 ? 10.43 3.908 -18.344 1 95.94 577 PHE A CA 1
ATOM 4391 C C . PHE A 1 577 ? 9.18 4.344 -19.094 1 95.94 577 PHE A C 1
ATOM 4393 O O . PHE A 1 577 ? 9.203 4.484 -20.312 1 95.94 577 PHE A O 1
ATOM 4400 N N . GLU A 1 578 ? 8.156 4.531 -18.359 1 93.75 578 GLU A N 1
ATOM 4401 C CA . GLU A 1 578 ? 6.941 5.066 -18.953 1 93.75 578 GLU A CA 1
ATOM 4402 C C . GLU A 1 578 ? 7.109 6.535 -19.328 1 93.75 578 GLU A C 1
ATOM 4404 O O . GLU A 1 578 ? 6.652 6.969 -20.391 1 93.75 578 GLU A O 1
ATOM 4409 N N . GLU A 1 579 ? 7.656 7.238 -18.438 1 91.06 579 GLU A N 1
ATOM 4410 C CA . GLU A 1 579 ? 8.008 8.648 -18.625 1 91.06 579 GLU A CA 1
ATOM 4411 C C . GLU A 1 579 ? 9.367 8.961 -18.016 1 91.06 579 GLU A C 1
ATOM 4413 O O . GLU A 1 579 ? 9.812 8.281 -17.078 1 91.06 579 GLU A O 1
ATOM 4418 N N . LEU A 1 580 ? 9.945 9.945 -18.516 1 90.94 580 LEU A N 1
ATOM 4419 C CA . LEU A 1 580 ? 11.273 10.289 -18.031 1 90.94 580 LEU A CA 1
ATOM 4420 C C . LEU A 1 580 ? 11.195 11.336 -16.922 1 90.94 580 LEU A C 1
ATOM 4422 O O . LEU A 1 580 ? 12.219 11.727 -16.359 1 90.94 580 LEU A O 1
ATOM 4426 N N . ASN A 1 581 ? 10.031 11.602 -16.562 1 89.69 581 ASN A N 1
ATOM 4427 C CA . ASN A 1 581 ? 9.844 12.5 -15.422 1 89.69 581 ASN A CA 1
ATOM 4428 C C . ASN A 1 581 ? 9.891 11.734 -14.094 1 89.69 581 ASN A C 1
ATOM 4430 O O . ASN A 1 581 ? 9.547 10.555 -14.047 1 89.69 581 ASN A O 1
ATOM 4434 N N . TYR A 1 582 ? 10.508 12.359 -13.125 1 90.19 582 TYR A N 1
ATOM 4435 C CA . TYR A 1 582 ? 10.445 11.703 -11.82 1 90.19 582 TYR A CA 1
ATOM 4436 C C . TYR A 1 582 ? 9.812 12.617 -10.781 1 90.19 582 TYR A C 1
ATOM 4438 O O . TYR A 1 582 ? 9.844 13.844 -10.922 1 90.19 582 TYR A O 1
ATOM 4446 N N . GLN A 1 583 ? 9.164 12.047 -9.844 1 93 583 GLN A N 1
ATOM 4447 C CA . GLN A 1 583 ? 8.523 12.75 -8.742 1 93 583 GLN A CA 1
ATOM 4448 C C . GLN A 1 583 ? 9.477 12.93 -7.566 1 93 583 GLN A C 1
ATOM 4450 O O . GLN A 1 583 ? 10.109 11.969 -7.121 1 93 583 GLN A O 1
ATOM 4455 N N . LYS A 1 584 ? 9.602 14.125 -7.238 1 94.19 584 LYS A N 1
ATOM 4456 C CA . LYS A 1 584 ? 10.422 14.461 -6.078 1 94.19 584 LYS A CA 1
ATOM 4457 C C . LYS A 1 584 ? 9.555 14.852 -4.883 1 94.19 584 LYS A C 1
ATOM 4459 O O . LYS A 1 584 ? 8.812 15.836 -4.941 1 94.19 584 LYS A O 1
ATOM 4464 N N . VAL A 1 585 ? 9.609 14.094 -3.83 1 92.44 585 VAL A N 1
ATOM 4465 C CA . VAL A 1 585 ? 8.891 14.352 -2.586 1 92.44 585 VAL A CA 1
ATOM 4466 C C . VAL A 1 585 ? 9.867 14.844 -1.518 1 92.44 585 VAL A C 1
ATOM 4468 O O . VAL A 1 585 ? 10.766 14.102 -1.11 1 92.44 585 VAL A O 1
ATOM 4471 N N . GLU A 1 586 ? 9.68 16 -1.058 1 93.62 586 GLU A N 1
ATOM 4472 C CA . GLU A 1 586 ? 10.617 16.594 -0.11 1 93.62 586 GLU A CA 1
ATOM 4473 C C . GLU A 1 586 ? 9.891 17.172 1.096 1 93.62 586 GLU A C 1
ATOM 4475 O O . GLU A 1 586 ? 8.82 17.781 0.95 1 93.62 586 GLU A O 1
ATOM 4480 N N . GLN A 1 587 ? 10.5 16.938 2.277 1 92.25 587 GLN A N 1
ATOM 4481 C CA . GLN A 1 587 ? 9.984 17.547 3.502 1 92.25 587 GLN A CA 1
ATOM 4482 C C . GLN A 1 587 ? 10.586 18.938 3.723 1 92.25 587 GLN A C 1
ATOM 4484 O O . GLN A 1 587 ? 11.797 19.125 3.545 1 92.25 587 GLN A O 1
ATOM 4489 N N . ILE A 1 588 ? 9.688 19.844 4.043 1 91.44 588 ILE A N 1
ATOM 4490 C CA . ILE A 1 588 ? 10.117 21.219 4.305 1 91.44 588 ILE A CA 1
ATOM 4491 C C . ILE A 1 588 ? 9.609 21.672 5.668 1 91.44 588 ILE A C 1
ATOM 4493 O O . ILE A 1 588 ? 8.469 21.375 6.039 1 91.44 588 ILE A O 1
ATOM 4497 N N . PRO A 1 589 ? 10.531 22.281 6.387 1 91 589 PRO A N 1
ATOM 4498 C CA . PRO A 1 589 ? 10.062 22.781 7.684 1 91 589 PRO A CA 1
ATOM 4499 C C . PRO A 1 589 ? 8.93 23.797 7.551 1 91 589 PRO A C 1
ATOM 4501 O O . PRO A 1 589 ? 8.922 24.609 6.613 1 91 589 PRO A O 1
ATOM 4504 N N . GLN A 1 590 ? 8.07 23.734 8.5 1 88.5 590 GLN A N 1
ATOM 4505 C CA . GLN A 1 590 ? 6.934 24.656 8.484 1 88.5 590 GLN A CA 1
ATOM 4506 C C . GLN A 1 590 ? 7.34 26.047 8.961 1 88.5 590 GLN A C 1
ATOM 4508 O O . GLN A 1 590 ? 6.824 27.062 8.469 1 88.5 590 GLN A O 1
ATOM 4513 N N . TRP A 1 591 ? 8.219 26.062 10.023 1 89.81 591 TRP A N 1
ATOM 4514 C CA . TRP A 1 591 ? 8.664 27.328 10.594 1 89.81 591 TRP A CA 1
ATOM 4515 C C . TRP A 1 591 ? 10.109 27.625 10.219 1 89.81 591 TRP A C 1
ATOM 4517 O O . TRP A 1 591 ? 10.953 26.734 10.242 1 89.81 591 TRP A O 1
ATOM 4527 N N . THR A 1 592 ? 10.305 28.875 9.781 1 89.31 592 THR A N 1
ATOM 4528 C CA . THR A 1 592 ? 11.664 29.406 9.695 1 89.31 592 THR A CA 1
ATOM 4529 C C . THR A 1 592 ? 11.961 30.312 10.891 1 89.31 592 THR A C 1
ATOM 4531 O O . THR A 1 592 ? 11.047 30.719 11.609 1 89.31 592 THR A O 1
ATOM 4534 N N . ILE A 1 593 ? 13.219 30.562 11.148 1 91 593 ILE A N 1
ATOM 4535 C CA . ILE A 1 593 ? 13.594 31.438 12.25 1 91 593 ILE A CA 1
ATOM 4536 C C . ILE A 1 593 ? 13.008 32.844 12.031 1 91 593 ILE A C 1
ATOM 4538 O O . ILE A 1 593 ? 12.578 33.5 12.977 1 91 593 ILE A O 1
ATOM 4542 N N . GLU A 1 594 ? 12.938 33.25 10.852 1 88 594 GLU A N 1
ATOM 4543 C CA . GLU A 1 594 ? 12.375 34.562 10.516 1 88 594 GLU A CA 1
ATOM 4544 C C . GLU A 1 594 ? 10.859 34.562 10.75 1 88 594 GLU A C 1
ATOM 4546 O O . GLU A 1 594 ? 10.32 35.562 11.234 1 88 594 GLU A O 1
ATOM 4551 N N . SER A 1 595 ? 10.297 33.469 10.406 1 88.69 595 SER A N 1
ATOM 4552 C CA . SER A 1 595 ? 8.844 33.438 10.508 1 88.69 595 SER A CA 1
ATOM 4553 C C . SER A 1 595 ? 8.391 33.375 11.969 1 88.69 595 SER A C 1
ATOM 4555 O O . SER A 1 595 ? 7.398 34 12.344 1 88.69 595 SER A O 1
ATOM 4557 N N . ILE A 1 596 ? 9.125 32.656 12.742 1 89.62 596 ILE A N 1
ATOM 4558 C CA . ILE A 1 596 ? 8.719 32.531 14.141 1 89.62 596 ILE A CA 1
ATOM 4559 C C . ILE A 1 596 ? 9.008 33.844 14.875 1 89.62 596 ILE A C 1
ATOM 4561 O O . ILE A 1 596 ? 8.227 34.281 15.734 1 89.62 596 ILE A O 1
ATOM 4565 N N . LEU A 1 597 ? 10.062 34.5 14.57 1 87.88 597 LEU A N 1
ATOM 4566 C CA . LEU A 1 597 ? 10.375 35.781 15.18 1 87.88 597 LEU A CA 1
ATOM 4567 C C . LEU A 1 597 ? 9.344 36.844 14.789 1 87.88 597 LEU A C 1
ATOM 4569 O O . LEU A 1 597 ? 8.984 37.688 15.609 1 87.88 597 LEU A O 1
ATOM 4573 N N . GLY A 1 598 ? 8.969 36.75 13.602 1 87 598 GLY A N 1
ATOM 4574 C CA . GLY A 1 598 ? 7.898 37.625 13.164 1 87 598 GLY A CA 1
ATOM 4575 C C . GLY A 1 598 ? 6.586 37.375 13.883 1 87 598 GLY A C 1
ATOM 4576 O O . GLY A 1 598 ? 5.887 38.312 14.258 1 87 598 GLY A O 1
ATOM 4577 N N . ALA A 1 599 ? 6.305 36.188 14.148 1 90.12 599 ALA A N 1
ATOM 4578 C CA . ALA A 1 599 ? 5.059 35.844 14.82 1 90.12 599 ALA A CA 1
ATOM 4579 C C . ALA A 1 599 ? 5.102 36.25 16.297 1 90.12 599 ALA A C 1
ATOM 4581 O O . ALA A 1 599 ? 4.117 36.75 16.828 1 90.12 599 ALA A O 1
ATOM 4582 N N . VAL A 1 600 ? 6.211 36.062 16.891 1 88.62 600 VAL A N 1
ATOM 4583 C CA . VAL A 1 600 ? 6.363 36.438 18.281 1 88.62 600 VAL A CA 1
ATOM 4584 C C . VAL A 1 600 ? 6.328 37.969 18.406 1 88.62 600 VAL A C 1
ATOM 4586 O O . VAL A 1 600 ? 5.688 38.531 19.297 1 88.62 600 VAL A O 1
ATOM 4589 N N . GLY A 1 601 ? 7.027 38.625 17.5 1 87.19 601 GLY A N 1
ATOM 4590 C CA . GLY A 1 601 ? 6.984 40.062 17.469 1 87.19 601 GLY A CA 1
ATOM 4591 C C . GLY A 1 601 ? 5.586 40.625 17.25 1 87.19 601 GLY A C 1
ATOM 4592 O O . GLY A 1 601 ? 5.207 41.625 17.844 1 87.19 601 GLY A O 1
ATOM 4593 N N . GLY A 1 602 ? 4.93 39.875 16.391 1 88.5 602 GLY A N 1
ATOM 4594 C CA . GLY A 1 602 ? 3.555 40.281 16.141 1 88.5 602 GLY A CA 1
ATOM 4595 C C . GLY A 1 602 ? 2.664 40.125 17.359 1 88.5 602 GLY A C 1
ATOM 4596 O O . GLY A 1 602 ? 1.83 41 17.641 1 88.5 602 GLY A O 1
ATOM 4597 N N . LEU A 1 603 ? 2.877 39.125 18.094 1 90 603 LEU A N 1
ATOM 4598 C CA . LEU A 1 603 ? 2.098 38.906 19.297 1 90 603 LEU A CA 1
ATOM 4599 C C . LEU A 1 603 ? 2.441 39.969 20.359 1 90 603 LEU A C 1
ATOM 4601 O O . LEU A 1 603 ? 1.558 40.438 21.062 1 90 603 LEU A O 1
ATOM 4605 N N . MET A 1 604 ? 3.686 40.25 20.438 1 87.56 604 MET A N 1
ATOM 4606 C CA . MET A 1 604 ? 4.125 41.281 21.375 1 87.56 604 MET A CA 1
ATOM 4607 C C . MET A 1 604 ? 3.549 42.625 21 1 87.56 604 MET A C 1
ATOM 4609 O O . MET A 1 604 ? 3.135 43.406 21.875 1 87.56 604 MET A O 1
ATOM 4613 N N . GLY A 1 605 ? 3.549 42.844 19.734 1 83.94 605 GLY A N 1
ATOM 4614 C CA . GLY A 1 605 ? 2.973 44.094 19.25 1 83.94 605 GLY A CA 1
ATOM 4615 C C . GLY A 1 605 ? 1.471 44.156 19.438 1 83.94 605 GLY A C 1
ATOM 4616 O O . GLY A 1 605 ? 0.937 45.219 19.75 1 83.94 605 GLY A O 1
ATOM 4617 N N . LEU A 1 606 ? 0.858 43.094 19.359 1 86.25 606 LEU A N 1
ATOM 4618 C CA . LEU A 1 606 ? -0.596 43.062 19.469 1 86.25 606 LEU A CA 1
ATOM 4619 C C . LEU A 1 606 ? -1.032 43.25 20.922 1 86.25 606 LEU A C 1
ATOM 4621 O O . LEU A 1 606 ? -1.952 44.031 21.203 1 86.25 606 LEU A O 1
ATOM 4625 N N . TYR A 1 607 ? -0.385 42.625 21.859 1 87 607 TYR A N 1
ATOM 4626 C CA . TYR A 1 607 ? -0.86 42.625 23.25 1 87 607 TYR A CA 1
ATOM 4627 C C . TYR A 1 607 ? -0.266 43.781 24.016 1 87 607 TYR A C 1
ATOM 4629 O O . TYR A 1 607 ? -0.99 44.531 24.688 1 87 607 TYR A O 1
ATOM 4637 N N . VAL A 1 608 ? 1.093 43.906 24 1 81.19 608 VAL A N 1
ATOM 4638 C CA . VAL A 1 608 ? 1.724 44.844 24.906 1 81.19 608 VAL A CA 1
ATOM 4639 C C . VAL A 1 608 ? 2.357 46 24.109 1 81.19 608 VAL A C 1
ATOM 4641 O O . VAL A 1 608 ? 2.553 47.094 24.641 1 81.19 608 VAL A O 1
ATOM 4644 N N . GLY A 1 609 ? 2.607 45.906 22.859 1 79.44 609 GLY A N 1
ATOM 4645 C CA . GLY A 1 609 ? 3.23 46.938 22.062 1 79.44 609 GLY A CA 1
ATOM 4646 C C . GLY A 1 609 ? 4.695 47.156 22.391 1 79.44 609 GLY A C 1
ATOM 4647 O O . GLY A 1 609 ? 5.184 48.281 22.359 1 79.44 609 GLY A O 1
ATOM 4648 N N . ILE A 1 610 ? 5.32 46.188 22.938 1 75.19 610 ILE A N 1
ATOM 4649 C CA . ILE A 1 610 ? 6.727 46.25 23.328 1 75.19 610 ILE A CA 1
ATOM 4650 C C . ILE A 1 610 ? 7.602 45.812 22.156 1 75.19 610 ILE A C 1
ATOM 4652 O O . ILE A 1 610 ? 7.297 44.812 21.484 1 75.19 610 ILE A O 1
ATOM 4656 N N . SER A 1 611 ? 8.523 46.625 21.703 1 77.31 611 SER A N 1
ATOM 4657 C CA . SER A 1 611 ? 9.539 46.281 20.719 1 77.31 611 SER A CA 1
ATOM 4658 C C . SER A 1 611 ? 10.859 45.906 21.391 1 77.31 611 SER A C 1
ATOM 4660 O O . SER A 1 611 ? 10.969 45.938 22.609 1 77.31 611 SER A O 1
ATOM 4662 N N . SER A 1 612 ? 11.828 45.5 20.625 1 80.25 612 SER A N 1
ATOM 4663 C CA . SER A 1 612 ? 13.156 45.188 21.156 1 80.25 612 SER A CA 1
ATOM 4664 C C . SER A 1 612 ? 13.781 46.438 21.797 1 80.25 612 SER A C 1
ATOM 4666 O O . SER A 1 612 ? 14.492 46.312 22.797 1 80.25 612 SER A O 1
ATOM 4668 N N . ILE A 1 613 ? 13.414 47.625 21.328 1 75.19 613 ILE A N 1
ATOM 4669 C CA . ILE A 1 613 ? 13.938 48.844 21.875 1 75.19 613 ILE A CA 1
ATOM 4670 C C . ILE A 1 613 ? 13.344 49.094 23.266 1 75.19 613 ILE A C 1
ATOM 4672 O O . ILE A 1 613 ? 14.047 49.531 24.188 1 75.19 613 ILE A O 1
ATOM 4676 N N . THR A 1 614 ? 12.086 48.781 23.359 1 78 614 THR A N 1
ATOM 4677 C CA . THR A 1 614 ? 11.438 48.969 24.656 1 78 614 THR A CA 1
ATOM 4678 C C . THR A 1 614 ? 12.023 48 25.688 1 78 614 THR A C 1
ATOM 4680 O O . THR A 1 614 ? 12.156 48.375 26.859 1 78 614 THR A O 1
ATOM 4683 N N . LEU A 1 615 ? 12.375 46.906 25.188 1 78.75 615 LEU A N 1
ATOM 4684 C CA . LEU A 1 615 ? 13 45.938 26.109 1 78.75 615 LEU A CA 1
ATOM 4685 C C . LEU A 1 615 ? 14.344 46.469 26.594 1 78.75 615 LEU A C 1
ATOM 4687 O O . LEU A 1 615 ? 14.695 46.281 27.766 1 78.75 615 LEU A O 1
ATOM 4691 N N . MET A 1 616 ? 15.039 47.156 25.734 1 80.94 616 MET A N 1
ATOM 4692 C CA . MET A 1 616 ? 16.312 47.719 26.125 1 80.94 616 MET A CA 1
ATOM 4693 C C . MET A 1 616 ? 16.109 48.906 27.094 1 80.94 616 MET A C 1
ATOM 4695 O O . MET A 1 616 ? 16.906 49.094 28 1 80.94 616 MET A O 1
ATOM 4699 N N . GLU A 1 617 ? 15.023 49.625 26.875 1 78.69 617 GLU A N 1
ATOM 4700 C CA . GLU A 1 617 ? 14.688 50.719 27.797 1 78.69 617 GLU A CA 1
ATOM 4701 C C . GLU A 1 617 ? 14.422 50.188 29.203 1 78.69 617 GLU A C 1
ATOM 4703 O O . GLU A 1 617 ? 14.859 50.781 30.188 1 78.69 617 GLU A O 1
ATOM 4708 N N . ILE A 1 618 ? 13.82 49.031 29.172 1 78.94 618 ILE A N 1
ATOM 4709 C CA . ILE A 1 618 ? 13.484 48.438 30.453 1 78.94 618 ILE A CA 1
ATOM 4710 C C . ILE A 1 618 ? 14.758 47.906 31.125 1 78.94 618 ILE A C 1
ATOM 4712 O O . ILE A 1 618 ? 14.93 48.062 32.344 1 78.94 618 ILE A O 1
ATOM 4716 N N . ILE A 1 619 ? 15.555 47.438 30.391 1 82.19 619 ILE A N 1
ATOM 4717 C CA . ILE A 1 619 ? 16.812 46.906 30.938 1 82.19 619 ILE A CA 1
ATOM 4718 C C . ILE A 1 619 ? 17.641 48.062 31.5 1 82.19 619 ILE A C 1
ATOM 4720 O O . ILE A 1 619 ? 18.172 47.969 32.594 1 82.19 619 ILE A O 1
ATOM 4724 N N . VAL A 1 620 ? 17.719 49.156 30.75 1 82.62 620 VAL A N 1
ATOM 4725 C CA . VAL A 1 620 ? 18.453 50.344 31.203 1 82.62 620 VAL A CA 1
ATOM 4726 C C . VAL A 1 620 ? 17.812 50.906 32.469 1 82.62 620 VAL A C 1
ATOM 4728 O O . VAL A 1 620 ? 18.5 51.344 33.375 1 82.62 620 VAL A O 1
ATOM 4731 N N . PHE A 1 621 ? 16.469 50.812 32.469 1 81.94 621 PHE A N 1
ATOM 4732 C CA . PHE A 1 621 ? 15.734 51.281 33.625 1 81.94 621 PHE A CA 1
ATOM 4733 C C . PHE A 1 621 ? 16.047 50.438 34.844 1 81.94 621 PHE A C 1
ATOM 4735 O O . PHE A 1 621 ? 16.312 50.969 35.938 1 81.94 621 PHE A O 1
ATOM 4742 N N . VAL A 1 622 ? 16.047 49.156 34.75 1 81.88 622 VAL A N 1
ATOM 4743 C CA . VAL A 1 622 ? 16.328 48.219 35.844 1 81.88 622 VAL A CA 1
ATOM 4744 C C . VAL A 1 622 ? 17.75 48.438 36.344 1 81.88 622 VAL A C 1
ATOM 4746 O O . VAL A 1 622 ? 18 48.438 37.531 1 81.88 622 VAL A O 1
ATOM 4749 N N . PHE A 1 623 ? 18.578 48.719 35.438 1 83.56 623 PHE A N 1
ATOM 4750 C CA . PHE A 1 623 ? 19.969 48.969 35.812 1 83.56 623 PHE A CA 1
ATOM 4751 C C . PHE A 1 623 ? 20.094 50.281 36.562 1 83.56 623 PHE A C 1
ATOM 4753 O O . PHE A 1 623 ? 20.875 50.406 37.5 1 83.56 623 PHE A O 1
ATOM 4760 N N . SER A 1 624 ? 19.359 51.312 36.094 1 81.62 624 SER A N 1
ATOM 4761 C CA . SER A 1 624 ? 19.375 52.594 36.75 1 81.62 624 SER A CA 1
ATOM 4762 C C . SER A 1 624 ? 18.781 52.5 38.156 1 81.62 624 SER A C 1
ATOM 4764 O O . SER A 1 624 ? 19.266 53.188 39.094 1 81.62 624 SER A O 1
ATOM 4766 N N . LEU A 1 625 ? 17.828 51.656 38.281 1 81 625 LEU A N 1
ATOM 4767 C CA . LEU A 1 625 ? 17.219 51.438 39.594 1 81 625 LEU A CA 1
ATOM 4768 C C . LEU A 1 625 ? 18.156 50.688 40.531 1 81 625 LEU A C 1
ATOM 4770 O O . LEU A 1 625 ? 18.25 51.031 41.719 1 81 625 LEU A O 1
ATOM 4774 N N . LEU A 1 626 ? 18.781 49.781 39.969 1 83.06 626 LEU A N 1
ATOM 4775 C CA . LEU A 1 626 ? 19.719 49 40.781 1 83.06 626 LEU A CA 1
ATOM 4776 C C . LEU A 1 626 ? 20.922 49.875 41.188 1 83.06 626 LEU A C 1
ATOM 4778 O O . LEU A 1 626 ? 21.406 49.75 42.312 1 83.06 626 LEU A O 1
ATOM 4782 N N . LYS A 1 627 ? 21.359 50.656 40.281 1 80.94 627 LYS A N 1
ATOM 4783 C CA . LYS A 1 627 ? 22.469 51.562 40.562 1 80.94 627 LYS A CA 1
ATOM 4784 C C . LYS A 1 627 ? 22.094 52.562 41.688 1 80.94 627 LYS A C 1
ATOM 4786 O O . LYS A 1 627 ? 22.891 52.812 42.594 1 80.94 627 LYS A O 1
ATOM 4791 N N . GLN A 1 628 ? 20.875 53.031 41.656 1 80.81 628 GLN A N 1
ATOM 4792 C CA . GLN A 1 628 ? 20.422 53.969 42.656 1 80.81 628 GLN A CA 1
ATOM 4793 C C . GLN A 1 628 ? 20.203 53.281 44 1 80.81 628 GLN A C 1
ATOM 4795 O O . GLN A 1 628 ? 20.5 53.844 45.062 1 80.81 628 GLN A O 1
ATOM 4800 N N . CYS A 1 629 ? 19.734 52.062 43.906 1 78.88 629 CYS A N 1
ATOM 4801 C CA . CYS A 1 629 ? 19.562 51.312 45.125 1 78.88 629 CYS A CA 1
ATOM 4802 C C . CYS A 1 629 ? 20.891 50.969 45.75 1 78.88 629 CYS A C 1
ATOM 4804 O O . CYS A 1 629 ? 21.031 51 47 1 78.88 629 CYS A O 1
ATOM 4806 N N . CYS A 1 630 ? 21.828 50.781 45 1 78.5 630 CYS A N 1
ATOM 4807 C CA . CYS A 1 630 ? 23.156 50.5 45.531 1 78.5 630 CYS A CA 1
ATOM 4808 C C . CYS A 1 630 ? 23.812 51.75 46.094 1 78.5 630 CYS A C 1
ATOM 4810 O O . CYS A 1 630 ? 24.484 51.719 47.125 1 78.5 630 CYS A O 1
ATOM 4812 N N . LYS A 1 631 ? 23.562 52.844 45.438 1 75.5 631 LYS A N 1
ATOM 4813 C CA . LYS A 1 631 ? 24.109 54.094 45.938 1 75.5 631 LYS A CA 1
ATOM 4814 C C . LYS A 1 631 ? 23.453 54.469 47.25 1 75.5 631 LYS A C 1
ATOM 4816 O O . LYS A 1 631 ? 24.125 55 48.156 1 75.5 631 LYS A O 1
ATOM 4821 N N . SER A 1 632 ? 22.203 54.125 47.281 1 73.62 632 SER A N 1
ATOM 4822 C CA . SER A 1 632 ? 21.5 54.469 48.531 1 73.62 632 SER A CA 1
ATOM 4823 C C . SER A 1 632 ? 21.969 53.594 49.688 1 73.62 632 SER A C 1
ATOM 4825 O O . SER A 1 632 ? 22.031 54.031 50.812 1 73.62 632 SER A O 1
ATOM 4827 N N . VAL A 1 633 ? 22.328 52.469 49.406 1 70 633 VAL A N 1
ATOM 4828 C CA . VAL A 1 633 ? 22.797 51.562 50.438 1 70 633 VAL A CA 1
ATOM 4829 C C . VAL A 1 633 ? 24.234 51.906 50.844 1 70 633 VAL A C 1
ATOM 4831 O O . VAL A 1 633 ? 24.578 51.875 52.031 1 70 633 VAL A O 1
ATOM 4834 N N . ILE A 1 634 ? 24.953 52.406 49.969 1 69 634 ILE A N 1
ATOM 4835 C CA . ILE A 1 634 ? 26.328 52.781 50.281 1 69 634 ILE A CA 1
ATOM 4836 C C . ILE A 1 634 ? 26.312 54.094 51.094 1 69 634 ILE A C 1
ATOM 4838 O O . ILE A 1 634 ? 27.109 54.281 52 1 69 634 ILE A O 1
ATOM 4842 N N . CYS A 1 635 ? 25.5 55 50.75 1 62.06 635 CYS A N 1
ATOM 4843 C CA . CYS A 1 635 ? 25.438 56.25 51.5 1 62.06 635 CYS A CA 1
ATOM 4844 C C . CYS A 1 635 ? 24.906 56 52.906 1 62.06 635 CYS A C 1
ATOM 4846 O O . CYS A 1 635 ? 25.281 56.719 53.844 1 62.06 635 CYS A O 1
ATOM 4848 N N . LEU A 1 636 ? 24.078 55.094 53.031 1 60.09 636 LEU A N 1
ATOM 4849 C CA . LEU A 1 636 ? 23.625 54.781 54.406 1 60.09 636 LEU A CA 1
ATOM 4850 C C . LEU A 1 636 ? 24.75 54.188 55.25 1 60.09 636 LEU A C 1
ATOM 4852 O O . LEU A 1 636 ? 24.812 54.438 56.438 1 60.09 636 LEU A O 1
ATOM 4856 N N . ASN A 1 637 ? 25.609 53.625 54.625 1 58.28 637 ASN A N 1
ATOM 4857 C CA . ASN A 1 637 ? 26.719 53.062 55.406 1 58.28 637 ASN A CA 1
ATOM 4858 C C . ASN A 1 637 ? 27.766 54.125 55.719 1 58.28 637 ASN A C 1
ATOM 4860 O O . ASN A 1 637 ? 28.641 53.906 56.562 1 58.28 637 ASN A O 1
ATOM 4864 N N . LYS A 1 638 ? 27.922 55.219 55.125 1 55.44 638 LYS A N 1
ATOM 4865 C CA . LYS A 1 638 ? 28.922 56.219 55.469 1 55.44 638 LYS A CA 1
ATOM 4866 C C . LYS A 1 638 ? 28.422 57.125 56.594 1 55.44 638 LYS A C 1
ATOM 4868 O O . LYS A 1 638 ? 29.172 57.969 57.062 1 55.44 638 LYS A O 1
ATOM 4873 N N . VAL A 1 639 ? 27.25 57.219 56.906 1 50.09 639 VAL A N 1
ATOM 4874 C CA . VAL A 1 639 ? 26.891 58.062 58.031 1 50.09 639 VAL A CA 1
ATOM 4875 C C . VAL A 1 639 ? 27.312 57.406 59.344 1 50.09 639 VAL A C 1
ATOM 4877 O O . VAL A 1 639 ? 26.656 56.469 59.781 1 50.09 639 VAL A O 1
ATOM 4880 N N . GLN A 1 640 ? 28.547 56.938 59.469 1 45.84 640 GLN A N 1
ATOM 4881 C CA . GLN A 1 640 ? 29.031 56.625 60.812 1 45.84 640 GLN A CA 1
ATOM 4882 C C . GLN A 1 640 ? 28.922 57.844 61.719 1 45.84 640 GLN A C 1
ATOM 4884 O O . GLN A 1 640 ? 29.141 58.969 61.25 1 45.84 640 GLN A O 1
ATOM 4889 N N . PRO A 1 641 ? 28.406 57.594 63.031 1 45.5 641 PRO A N 1
ATOM 4890 C CA . PRO A 1 641 ? 28.234 58.5 64.188 1 45.5 641 PRO A CA 1
ATOM 4891 C C . PRO A 1 641 ? 29.531 59.188 64.562 1 45.5 641 PRO A C 1
ATOM 4893 O O . PRO A 1 641 ? 30.594 58.562 64.625 1 45.5 641 PRO A O 1
ATOM 4896 N N . SER A 1 642 ? 29.828 60.375 64.125 1 38.84 642 SER A N 1
ATOM 4897 C CA . SER A 1 642 ? 30.812 61.125 64.875 1 38.84 642 SER A CA 1
ATOM 4898 C C . SER A 1 642 ? 30.453 61.125 66.375 1 38.84 642 SER A C 1
ATOM 4900 O O . SER A 1 642 ? 29.438 61.719 66.75 1 38.84 642 SER A O 1
ATOM 4902 N N . ASN A 1 643 ? 30.453 59.969 67.125 1 29.36 643 ASN A N 1
ATOM 4903 C CA . ASN A 1 643 ? 30.844 60.188 68.5 1 29.36 643 ASN A CA 1
ATOM 4904 C C . ASN A 1 643 ? 32.312 60.5 68.625 1 29.36 643 ASN A C 1
ATOM 4906 O O . ASN A 1 643 ? 33.156 59.844 68 1 29.36 643 ASN A O 1
ATOM 4910 N N . MET B 1 1 ? -28.953 18.375 53 1 16.12 1 MET B N 1
ATOM 4911 C CA . MET B 1 1 ? -29.297 18.938 54.281 1 16.12 1 MET B CA 1
ATOM 4912 C C . MET B 1 1 ? -28.047 19.406 55.031 1 16.12 1 MET B C 1
ATOM 4914 O O . MET B 1 1 ? -28.109 20.391 55.781 1 16.12 1 MET B O 1
ATOM 4918 N N . MET B 1 2 ? -27.062 18.516 55.344 1 15.52 2 MET B N 1
ATOM 4919 C CA . MET B 1 2 ? -26.734 18.547 56.781 1 15.52 2 MET B CA 1
ATOM 4920 C C . MET B 1 2 ? -26.062 19.859 57.156 1 15.52 2 MET B C 1
ATOM 4922 O O . MET B 1 2 ? -25.531 20.562 56.281 1 15.52 2 MET B O 1
ATOM 4926 N N . SER B 1 3 ? -25.953 20.125 58.5 1 15.34 3 SER B N 1
ATOM 4927 C CA . SER B 1 3 ? -26.031 20.859 59.75 1 15.34 3 SER B CA 1
ATOM 4928 C C . SER B 1 3 ? -24.672 21.375 60.188 1 15.34 3 SER B C 1
ATOM 4930 O O . SER B 1 3 ? -24.562 22.125 61.156 1 15.34 3 SER B O 1
ATOM 4932 N N . LYS B 1 4 ? -23.609 20.891 59.625 1 15.98 4 LYS B N 1
ATOM 4933 C CA . LYS B 1 4 ? -22.641 20.891 60.688 1 15.98 4 LYS B CA 1
ATOM 4934 C C . LYS B 1 4 ? -22.516 22.266 61.344 1 15.98 4 LYS B C 1
ATOM 4936 O O . LYS B 1 4 ? -22.812 23.281 60.688 1 15.98 4 LYS B O 1
ATOM 4941 N N . ASN B 1 5 ? -21.703 22.297 62.344 1 14.99 5 ASN B N 1
ATOM 4942 C CA . ASN B 1 5 ? -21.453 22.469 63.75 1 14.99 5 ASN B CA 1
ATOM 4943 C C . ASN B 1 5 ? -20.953 23.875 64.062 1 14.99 5 ASN B C 1
ATOM 4945 O O . ASN B 1 5 ? -20.438 24.562 63.188 1 14.99 5 ASN B O 1
ATOM 4949 N N . THR B 1 6 ? -20.75 24.156 65.312 1 14.95 6 THR B N 1
ATOM 4950 C CA . THR B 1 6 ? -21.031 24.953 66.5 1 14.95 6 THR B CA 1
ATOM 4951 C C . THR B 1 6 ? -19.875 25.922 66.812 1 14.95 6 THR B C 1
ATOM 4953 O O . THR B 1 6 ? -20.094 27.016 67.312 1 14.95 6 THR B O 1
ATOM 4956 N N . MET B 1 7 ? -18.547 25.562 66.688 1 15.23 7 MET B N 1
ATOM 4957 C CA . MET B 1 7 ? -17.875 25.688 67.938 1 15.23 7 MET B CA 1
ATOM 4958 C C . MET B 1 7 ? -17.766 27.141 68.375 1 15.23 7 MET B C 1
ATOM 4960 O O . MET B 1 7 ? -17.688 28.031 67.5 1 15.23 7 MET B O 1
ATOM 4964 N N . THR B 1 8 ? -17.516 27.344 69.75 1 14.65 8 THR B N 1
ATOM 4965 C CA . THR B 1 8 ? -17.812 28.016 71 1 14.65 8 THR B CA 1
ATOM 4966 C C . THR B 1 8 ? -16.812 29.156 71.25 1 14.65 8 THR B C 1
ATOM 4968 O O . THR B 1 8 ? -17.172 30.203 71.812 1 14.65 8 THR B O 1
ATOM 4971 N N . THR B 1 9 ? -15.469 29.016 71.125 1 15.28 9 THR B N 1
ATOM 4972 C CA . THR B 1 9 ? -14.781 29.219 72.375 1 15.28 9 THR B CA 1
ATOM 4973 C C . THR B 1 9 ? -14.852 30.688 72.812 1 15.28 9 THR B C 1
ATOM 4975 O O . THR B 1 9 ? -14.992 31.578 71.938 1 15.28 9 THR B O 1
ATOM 4978 N N . GLY B 1 10 ? -14.57 30.953 74.125 1 14.62 10 GLY B N 1
ATOM 4979 C CA . GLY B 1 10 ? -14.867 31.609 75.438 1 14.62 10 GLY B CA 1
ATOM 4980 C C . GLY B 1 10 ? -14.156 32.938 75.562 1 14.62 10 GLY B C 1
ATOM 4981 O O . GLY B 1 10 ? -14.773 33.938 75.938 1 14.62 10 GLY B O 1
ATOM 4982 N N . ILE B 1 11 ? -12.789 33 75.812 1 15.95 11 ILE B N 1
ATOM 4983 C CA . ILE B 1 11 ? -12.406 33.406 77.188 1 15.95 11 ILE B CA 1
ATOM 4984 C C . ILE B 1 11 ? -12.57 34.906 77.312 1 15.95 11 ILE B C 1
ATOM 4986 O O . ILE B 1 11 ? -12.531 35.625 76.312 1 15.95 11 ILE B O 1
ATOM 4990 N N . PRO B 1 12 ? -12.008 35.375 78.562 1 15.47 12 PRO B N 1
ATOM 4991 C CA . PRO B 1 12 ? -12.375 36.062 79.812 1 15.47 12 PRO B CA 1
ATOM 4992 C C . PRO B 1 12 ? -12.102 37.562 79.75 1 15.47 12 PRO B C 1
ATOM 4994 O O . PRO B 1 12 ? -11.508 38.062 78.75 1 15.47 12 PRO B O 1
ATOM 4997 N N . ALA B 1 13 ? -11.383 37.938 80.875 1 15.33 13 ALA B N 1
ATOM 4998 C CA . ALA B 1 13 ? -11.656 38.781 82.062 1 15.33 13 ALA B CA 1
ATOM 4999 C C . ALA B 1 13 ? -11.156 40.219 81.812 1 15.33 13 ALA B C 1
ATOM 5001 O O . ALA B 1 13 ? -11.922 41.156 81.938 1 15.33 13 ALA B O 1
ATOM 5002 N N . GLY B 1 14 ? -10.086 40.5 82.625 1 14.38 14 GLY B N 1
ATOM 5003 C CA . GLY B 1 14 ? -10.109 41.312 83.812 1 14.38 14 GLY B CA 1
ATOM 5004 C C . GLY B 1 14 ? -9.727 42.75 83.625 1 14.38 14 GLY B C 1
ATOM 5005 O O . GLY B 1 14 ? -10.461 43.656 84 1 14.38 14 GLY B O 1
ATOM 5006 N N . TYR B 1 15 ? -8.367 43.031 83.562 1 15.91 15 TYR B N 1
ATOM 5007 C CA . TYR B 1 15 ? -7.73 43.781 84.625 1 15.91 15 TYR B CA 1
ATOM 5008 C C . TYR B 1 15 ? -7.949 45.281 84.438 1 15.91 15 TYR B C 1
ATOM 5010 O O . TYR B 1 15 ? -8.234 45.719 83.312 1 15.91 15 TYR B O 1
ATOM 5018 N N . ASP B 1 16 ? -7.504 46 85.5 1 15.07 16 ASP B N 1
ATOM 5019 C CA . ASP B 1 16 ? -7.711 47.031 86.562 1 15.07 16 ASP B CA 1
ATOM 5020 C C . ASP B 1 16 ? -7.246 48.406 86.062 1 15.07 16 ASP B C 1
ATOM 5022 O O . ASP B 1 16 ? -7.988 49.375 86.125 1 15.07 16 ASP B O 1
ATOM 5026 N N . ASP B 1 17 ? -5.902 48.625 86.188 1 15.87 17 ASP B N 1
ATOM 5027 C CA . ASP B 1 17 ? -5.398 49.531 87.188 1 15.87 17 ASP B CA 1
ATOM 5028 C C . ASP B 1 17 ? -5.461 50.969 86.688 1 15.87 17 ASP B C 1
ATOM 5030 O O . ASP B 1 17 ? -5.594 51.219 85.5 1 15.87 17 ASP B O 1
ATOM 5034 N N . ALA B 1 18 ? -4.59 51.781 87.438 1 16.11 18 ALA B N 1
ATOM 5035 C CA . ALA B 1 18 ? -4.484 52.875 88.375 1 16.11 18 ALA B CA 1
ATOM 5036 C C . ALA B 1 18 ? -4.051 54.156 87.688 1 16.11 18 ALA B C 1
ATOM 5038 O O . ALA B 1 18 ? -4.367 55.25 88.188 1 16.11 18 ALA B O 1
ATOM 5039 N N . PHE B 1 19 ? -3.283 54.156 86.562 1 16.42 19 PHE B N 1
ATOM 5040 C CA . PHE B 1 19 ? -2.184 55.062 86.875 1 16.42 19 PHE B CA 1
ATOM 5041 C C . PHE B 1 19 ? -2.674 56.5 86.938 1 16.42 19 PHE B C 1
ATOM 5043 O O . PHE B 1 19 ? -3.6 56.875 86.188 1 16.42 19 PHE B O 1
ATOM 5050 N N . VAL B 1 20 ? -2.014 57.281 87.875 1 17.33 20 VAL B N 1
ATOM 5051 C CA . VAL B 1 20 ? -2.023 58.406 88.75 1 17.33 20 VAL B CA 1
ATOM 5052 C C . VAL B 1 20 ? -1.706 59.688 88 1 17.33 20 VAL B C 1
ATOM 5054 O O . VAL B 1 20 ? -1.874 60.812 88.5 1 17.33 20 VAL B O 1
ATOM 5057 N N . VAL B 1 21 ? -1.442 59.688 86.75 1 17.06 21 VAL B N 1
ATOM 5058 C CA . VAL B 1 21 ? -0.388 60.656 86.562 1 17.06 21 VAL B CA 1
ATOM 5059 C C . VAL B 1 21 ? -0.918 62.062 86.938 1 17.06 21 VAL B C 1
ATOM 5061 O O . VAL B 1 21 ? -2.105 62.344 86.75 1 17.06 21 VAL B O 1
ATOM 5064 N N . MET B 1 22 ? 0.136 62.875 87.312 1 17.77 22 MET B N 1
ATOM 5065 C CA . MET B 1 22 ? 0.506 64 88.188 1 17.77 22 MET B CA 1
ATOM 5066 C C . MET B 1 22 ? -0.041 65.312 87.625 1 17.77 22 MET B C 1
ATOM 5068 O O . MET B 1 22 ? -0.271 65.375 86.375 1 17.77 22 MET B O 1
ATOM 5072 N N . PRO B 1 23 ? -0.102 66.25 88.562 1 18.62 23 PRO B N 1
ATOM 5073 C CA . PRO B 1 23 ? -0.902 67.438 88.812 1 18.62 23 PRO B CA 1
ATOM 5074 C C . PRO B 1 23 ? -0.455 68.688 88.062 1 18.62 23 PRO B C 1
ATOM 5076 O O . PRO B 1 23 ? -1.143 69.688 88 1 18.62 23 PRO B O 1
ATOM 5079 N N . SER B 1 24 ? 0.67 68.562 87.25 1 18.03 24 SER B N 1
ATOM 5080 C CA . SER B 1 24 ? 1.524 69.75 87.438 1 18.03 24 SER B CA 1
ATOM 5081 C C . SER B 1 24 ? 0.824 71.062 87.062 1 18.03 24 SER B C 1
ATOM 5083 O O . SER B 1 24 ? -0.036 71.062 86.188 1 18.03 24 SER B O 1
ATOM 5085 N N . GLU B 1 25 ? 1.393 72.188 87.688 1 18.89 25 GLU B N 1
ATOM 5086 C CA . GLU B 1 25 ? 1.093 73.5 88.25 1 18.89 25 GLU B CA 1
ATOM 5087 C C . GLU B 1 25 ? 0.889 74.5 87.125 1 18.89 25 GLU B C 1
ATOM 5089 O O . GLU B 1 25 ? 1.271 74.312 86 1 18.89 25 GLU B O 1
ATOM 5094 N N . SER B 1 26 ? 1.108 75.875 87.562 1 19.55 26 SER B N 1
ATOM 5095 C CA . SER B 1 26 ? 0.312 77.125 87.688 1 19.55 26 SER B CA 1
ATOM 5096 C C . SER B 1 26 ? 0.601 78.062 86.562 1 19.55 26 SER B C 1
ATOM 5098 O O . SER B 1 26 ? -0.297 78.75 86.062 1 19.55 26 SER B O 1
ATOM 5100 N N . ILE B 1 27 ? 1.851 78.25 86.062 1 23.3 27 ILE B N 1
ATOM 5101 C CA . ILE B 1 27 ? 2.389 79.562 86.188 1 23.3 27 ILE B CA 1
ATOM 5102 C C . ILE B 1 27 ? 1.762 80.438 85.125 1 23.3 27 ILE B C 1
ATOM 5104 O O . ILE B 1 27 ? 1.679 80.062 83.938 1 23.3 27 ILE B O 1
ATOM 5108 N N . PRO B 1 28 ? 1.361 81.75 85.5 1 23.92 28 PRO B N 1
ATOM 5109 C CA . PRO B 1 28 ? 0.412 82.688 84.875 1 23.92 28 PRO B CA 1
ATOM 5110 C C . PRO B 1 28 ? 1.001 83.438 83.688 1 23.92 28 PRO B C 1
ATOM 5112 O O . PRO B 1 28 ? 0.339 84.312 83.125 1 23.92 28 PRO B O 1
ATOM 5115 N N . LEU B 1 29 ? 1.915 82.938 82.938 1 22.06 29 LEU B N 1
ATOM 5116 C CA . LEU B 1 29 ? 2.826 83.938 82.312 1 22.06 29 LEU B CA 1
ATOM 5117 C C . LEU B 1 29 ? 2.053 85 81.562 1 22.06 29 LEU B C 1
ATOM 5119 O O . LEU B 1 29 ? 0.95 84.75 81.062 1 22.06 29 LEU B O 1
ATOM 5123 N N . PRO B 1 30 ? 2.656 86.25 81.625 1 26.52 30 PRO B N 1
ATOM 5124 C CA . PRO B 1 30 ? 2.178 87.562 81.375 1 26.52 30 PRO B CA 1
ATOM 5125 C C . PRO B 1 30 ? 1.747 87.75 79.875 1 26.52 30 PRO B C 1
ATOM 5127 O O . PRO B 1 30 ? 2.172 87 79 1 26.52 30 PRO B O 1
ATOM 5130 N N . SER B 1 31 ? 0.745 88.625 79.562 1 25.12 31 SER B N 1
ATOM 5131 C CA . SER B 1 31 ? -0.132 88.875 78.438 1 25.12 31 SER B CA 1
ATOM 5132 C C . SER B 1 31 ? 0.599 89.562 77.312 1 25.12 31 SER B C 1
ATOM 5134 O O . SER B 1 31 ? 0.186 90.688 76.938 1 25.12 31 SER B O 1
ATOM 5136 N N . TYR B 1 32 ? 1.982 89.375 77.25 1 22.94 32 TYR B N 1
ATOM 5137 C CA . TYR B 1 32 ? 2.666 90.375 76.375 1 22.94 32 TYR B CA 1
ATOM 5138 C C . TYR B 1 32 ? 1.944 90.562 75.062 1 22.94 32 TYR B C 1
ATOM 5140 O O . TYR B 1 32 ? 1.526 89.625 74.438 1 22.94 32 TYR B O 1
ATOM 5148 N N . HIS B 1 33 ? 1.439 91.812 74.812 1 25.03 33 HIS B N 1
ATOM 5149 C CA . HIS B 1 33 ? 0.586 92.438 73.875 1 25.03 33 HIS B CA 1
ATOM 5150 C C . HIS B 1 33 ? 1.23 92.438 72.5 1 25.03 33 HIS B C 1
ATOM 5152 O O . HIS B 1 33 ? 2.076 93.312 72.188 1 25.03 33 HIS B O 1
ATOM 5158 N N . ASN B 1 34 ? 1.805 91.312 72.062 1 22.41 34 ASN B N 1
ATOM 5159 C CA . ASN B 1 34 ? 2.68 91.312 70.875 1 22.41 34 ASN B CA 1
ATOM 5160 C C . ASN B 1 34 ? 1.989 91.938 69.688 1 22.41 34 ASN B C 1
ATOM 5162 O O . ASN B 1 34 ? 0.908 91.5 69.25 1 22.41 34 ASN B O 1
ATOM 5166 N N . LYS B 1 35 ? 2.279 93.25 69.438 1 29.44 35 LYS B N 1
ATOM 5167 C CA . LYS B 1 35 ? 1.818 94.062 68.312 1 29.44 35 LYS B CA 1
ATOM 5168 C C . LYS B 1 35 ? 2.086 93.375 67 1 29.44 35 LYS B C 1
ATOM 5170 O O . LYS B 1 35 ? 3.24 93.125 66.625 1 29.44 35 LYS B O 1
ATOM 5175 N N . ALA B 1 36 ? 1.376 92.438 66.625 1 27.11 36 ALA B N 1
ATOM 5176 C CA . ALA B 1 36 ? 1.669 91.562 65.5 1 27.11 36 ALA B CA 1
ATOM 5177 C C . ALA B 1 36 ? 1.766 92.438 64.188 1 27.11 36 ALA B C 1
ATOM 5179 O O . ALA B 1 36 ? 0.896 93.25 63.938 1 27.11 36 ALA B O 1
ATOM 5180 N N . PRO B 1 37 ? 3.051 92.75 63.906 1 29.28 37 PRO B N 1
ATOM 5181 C CA . PRO B 1 37 ? 3.213 93.5 62.656 1 29.28 37 PRO B CA 1
ATOM 5182 C C . PRO B 1 37 ? 2.381 92.938 61.531 1 29.28 37 PRO B C 1
ATOM 5184 O O . PRO B 1 37 ? 2.141 91.75 61.469 1 29.28 37 PRO B O 1
ATOM 5187 N N . THR B 1 38 ? 1.354 93.688 61.062 1 26.03 38 THR B N 1
ATOM 5188 C CA . THR B 1 38 ? 0.344 93.312 60.062 1 26.03 38 THR B CA 1
ATOM 5189 C C . THR B 1 38 ? 1 92.875 58.75 1 26.03 38 THR B C 1
ATOM 5191 O O . THR B 1 38 ? 0.379 92.938 57.688 1 26.03 38 THR B O 1
ATOM 5194 N N . SER B 1 39 ? 2.221 92.25 58.875 1 25.05 39 SER B N 1
ATOM 5195 C CA . SER B 1 39 ? 2.842 92 57.562 1 25.05 39 SER B CA 1
ATOM 5196 C C . SER B 1 39 ? 1.862 91.312 56.625 1 25.05 39 SER B C 1
ATOM 5198 O O . SER B 1 39 ? 1.394 90.188 56.875 1 25.05 39 SER B O 1
ATOM 5200 N N . VAL B 1 40 ? 0.97 92.125 56.031 1 26.72 40 VAL B N 1
ATOM 5201 C CA . VAL B 1 40 ? 0.027 91.688 55 1 26.72 40 VAL B CA 1
ATOM 5202 C C . VAL B 1 40 ? 0.739 90.812 53.969 1 26.72 40 VAL B C 1
ATOM 5204 O O . VAL B 1 40 ? 1.543 91.312 53.188 1 26.72 40 VAL B O 1
ATOM 5207 N N . GLU B 1 41 ? 1.547 89.938 54.5 1 26.22 41 GLU B N 1
ATOM 5208 C CA . GLU B 1 41 ? 2.107 89.125 53.406 1 26.22 41 GLU B CA 1
ATOM 5209 C C . GLU B 1 41 ? 1.022 88.688 52.438 1 26.22 41 GLU B C 1
ATOM 5211 O O . GLU B 1 41 ? 0.017 88.062 52.844 1 26.22 41 GLU B O 1
ATOM 5216 N N . ALA B 1 42 ? 0.865 89.438 51.344 1 25.69 42 ALA B N 1
ATOM 5217 C CA . ALA B 1 42 ? 0.012 89.125 50.219 1 25.69 42 ALA B CA 1
ATOM 5218 C C . ALA B 1 42 ? 0.04 87.625 49.938 1 25.69 42 ALA B C 1
ATOM 5220 O O . ALA B 1 42 ? 1.107 87.062 49.719 1 25.69 42 ALA B O 1
ATOM 5221 N N . LYS B 1 43 ? -0.745 86.938 50.719 1 32.69 43 LYS B N 1
ATOM 5222 C CA . LYS B 1 43 ? -1.035 85.562 50.312 1 32.69 43 LYS B CA 1
ATOM 5223 C C . LYS B 1 43 ? -1.061 85.438 48.781 1 32.69 43 LYS B C 1
ATOM 5225 O O . LYS B 1 43 ? -1.957 85.938 48.125 1 32.69 43 LYS B O 1
ATOM 5230 N N . ALA B 1 44 ? 0.158 85.688 48.188 1 27.81 44 ALA B N 1
ATOM 5231 C CA . ALA B 1 44 ? 0.107 85.438 46.75 1 27.81 44 ALA B CA 1
ATOM 5232 C C . ALA B 1 44 ? -0.867 84.312 46.406 1 27.81 44 ALA B C 1
ATOM 5234 O O . ALA B 1 44 ? -0.921 83.312 47.094 1 27.81 44 ALA B O 1
ATOM 5235 N N . ALA B 1 45 ? -2.033 84.75 45.844 1 29.41 45 ALA B N 1
ATOM 5236 C CA . ALA B 1 45 ? -3.078 83.938 45.25 1 29.41 45 ALA B CA 1
ATOM 5237 C C . ALA B 1 45 ? -2.486 82.688 44.625 1 29.41 45 ALA B C 1
ATOM 5239 O O . ALA B 1 45 ? -1.506 82.75 43.875 1 29.41 45 ALA B O 1
ATOM 5240 N N . GLU B 1 46 ? -2.369 81.688 45.469 1 31.73 46 GLU B N 1
ATOM 5241 C CA . GLU B 1 46 ? -2.07 80.375 44.812 1 31.73 46 GLU B CA 1
ATOM 5242 C C . GLU B 1 46 ? -2.639 80.312 43.406 1 31.73 46 GLU B C 1
ATOM 5244 O O . GLU B 1 46 ? -3.766 80.75 43.156 1 31.73 46 GLU B O 1
ATOM 5249 N N . PRO B 1 47 ? -1.82 80.625 42.344 1 33.69 47 PRO B N 1
ATOM 5250 C CA . PRO B 1 47 ? -2.48 80.5 41.062 1 33.69 47 PRO B CA 1
ATOM 5251 C C . PRO B 1 47 ? -3.635 79.5 41.062 1 33.69 47 PRO B C 1
ATOM 5253 O O . PRO B 1 47 ? -3.498 78.375 41.562 1 33.69 47 PRO B O 1
ATOM 5256 N N . GLU B 1 48 ? -4.891 80 41.375 1 32.97 48 GLU B N 1
ATOM 5257 C CA . GLU B 1 48 ? -6.094 79.188 41.156 1 32.97 48 GLU B CA 1
ATOM 5258 C C . GLU B 1 48 ? -5.879 78.188 40.062 1 32.97 48 GLU B C 1
ATOM 5260 O O . GLU B 1 48 ? -5.52 78.5 38.938 1 32.97 48 GLU B O 1
ATOM 5265 N N . LYS B 1 49 ? -5.375 77.125 40.406 1 41.28 49 LYS B N 1
ATOM 5266 C CA . LYS B 1 49 ? -5.484 76.062 39.375 1 41.28 49 LYS B CA 1
ATOM 5267 C C . LYS B 1 49 ? -6.762 76.25 38.562 1 41.28 49 LYS B C 1
ATOM 5269 O O . LYS B 1 49 ? -7.867 76.125 39.062 1 41.28 49 LYS B O 1
ATOM 5274 N N . GLU B 1 50 ? -6.883 77.375 37.75 1 37.34 50 GLU B N 1
ATOM 5275 C CA . GLU B 1 50 ? -8.023 77.5 36.844 1 37.34 50 GLU B CA 1
ATOM 5276 C C . GLU B 1 50 ? -8.594 76.188 36.438 1 37.34 50 GLU B C 1
ATOM 5278 O O . GLU B 1 50 ? -7.867 75.312 35.906 1 37.34 50 GLU B O 1
ATOM 5283 N N . ASN B 1 51 ? -9.5 75.562 37.188 1 40.75 51 ASN B N 1
ATOM 5284 C CA . ASN B 1 51 ? -10.375 74.5 36.719 1 40.75 51 ASN B CA 1
ATOM 5285 C C . ASN B 1 51 ? -10.758 74.75 35.25 1 40.75 51 ASN B C 1
ATOM 5287 O O . ASN B 1 51 ? -11.688 75.5 34.938 1 40.75 51 ASN B O 1
ATOM 5291 N N . HIS B 1 52 ? -9.875 74.938 34.375 1 46.97 52 HIS B N 1
ATOM 5292 C CA . HIS B 1 52 ? -10.289 75 32.969 1 46.97 52 HIS B CA 1
ATOM 5293 C C . HIS B 1 52 ? -11.359 73.938 32.688 1 46.97 52 HIS B C 1
ATOM 5295 O O . HIS B 1 52 ? -11.219 72.812 33.031 1 46.97 52 HIS B O 1
ATOM 5301 N N . PRO B 1 53 ? -12.609 74.25 32.531 1 52.53 53 PRO B N 1
ATOM 5302 C CA . PRO B 1 53 ? -13.68 73.312 32.188 1 52.53 53 PRO B CA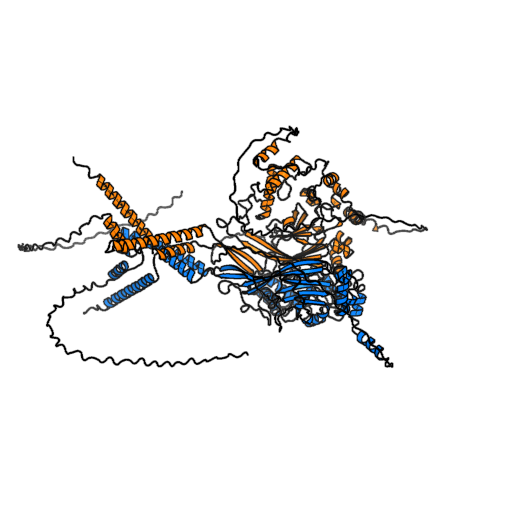 1
ATOM 5303 C C . PRO B 1 53 ? -13.234 72.25 31.172 1 52.53 53 PRO B C 1
ATOM 5305 O O . PRO B 1 53 ? -12.555 72.625 30.188 1 52.53 53 PRO B O 1
ATOM 5308 N N . VAL B 1 54 ? -13.172 71.062 31.578 1 61.78 54 VAL B N 1
ATOM 5309 C CA . VAL B 1 54 ? -12.891 69.875 30.734 1 61.78 54 VAL B CA 1
ATOM 5310 C C . VAL B 1 54 ? -13.797 69.938 29.5 1 61.78 54 VAL B C 1
ATOM 5312 O O . VAL B 1 54 ? -15.008 69.75 29.609 1 61.78 54 VAL B O 1
ATOM 5315 N N . THR B 1 55 ? -13.586 70.812 28.469 1 65.56 55 THR B N 1
ATOM 5316 C CA . THR B 1 55 ? -14.281 70.812 27.188 1 65.56 55 THR B CA 1
ATOM 5317 C C . THR B 1 55 ? -13.867 69.625 26.344 1 65.56 55 THR B C 1
ATOM 5319 O O . THR B 1 55 ? -12.859 69 26.625 1 65.56 55 THR B O 1
ATOM 5322 N N . CYS B 1 56 ? -14.812 69.188 25.484 1 74.12 56 CYS B N 1
ATOM 5323 C CA . CYS B 1 56 ? -14.539 68.125 24.531 1 74.12 56 CYS B CA 1
ATOM 5324 C C . CYS B 1 56 ? -13.18 68.312 23.875 1 74.12 56 CYS B C 1
ATOM 5326 O O . CYS B 1 56 ? -12.461 67.312 23.625 1 74.12 56 CYS B O 1
ATOM 5328 N N . GLY B 1 57 ? -12.844 69.5 23.656 1 71.94 57 GLY B N 1
ATOM 5329 C CA . GLY B 1 57 ? -11.562 69.812 23.047 1 71.94 57 GLY B CA 1
ATOM 5330 C C . GLY B 1 57 ? -10.383 69.562 23.953 1 71.94 57 GLY B C 1
ATOM 5331 O O . GLY B 1 57 ? -9.352 69.062 23.5 1 71.94 57 GLY B O 1
ATOM 5332 N N . SER B 1 58 ? -10.578 69.688 25.219 1 75.44 58 SER B N 1
ATOM 5333 C CA . SER B 1 58 ? -9.5 69.438 26.156 1 75.44 58 SER B CA 1
ATOM 5334 C C . SER B 1 58 ? -9.266 67.938 26.328 1 75.44 58 SER B C 1
ATOM 5336 O O . SER B 1 58 ? -8.125 67.5 26.516 1 75.44 58 SER B O 1
ATOM 5338 N N . ILE B 1 59 ? -10.344 67.25 26.25 1 74.62 59 ILE B N 1
ATOM 5339 C CA . ILE B 1 59 ? -10.227 65.812 26.375 1 74.62 59 ILE B CA 1
ATOM 5340 C C . ILE B 1 59 ? -9.477 65.25 25.172 1 74.62 59 ILE B C 1
ATOM 5342 O O . ILE B 1 59 ? -8.625 64.312 25.328 1 74.62 59 ILE B O 1
ATOM 5346 N N . VAL B 1 60 ? -9.781 65.75 24.031 1 76.69 60 VAL B N 1
ATOM 5347 C CA . VAL B 1 60 ? -9.148 65.25 22.797 1 76.69 60 VAL B CA 1
ATOM 5348 C C . VAL B 1 60 ? -7.664 65.625 22.812 1 76.69 60 VAL B C 1
ATOM 5350 O O . VAL B 1 60 ? -6.816 64.812 22.422 1 76.69 60 VAL B O 1
ATOM 5353 N N . THR B 1 61 ? -7.332 66.75 23.297 1 76 61 THR B N 1
ATOM 5354 C CA . THR B 1 61 ? -5.938 67.188 23.328 1 76 61 THR B CA 1
ATOM 5355 C C . THR B 1 61 ? -5.156 66.375 24.375 1 76 61 THR B C 1
ATOM 5357 O O . THR B 1 61 ? -3.992 66.062 24.156 1 76 61 THR B O 1
ATOM 5360 N N . ASN B 1 62 ? -5.848 66.188 25.5 1 73.75 62 ASN B N 1
ATOM 5361 C CA . ASN B 1 62 ? -5.188 65.375 26.531 1 73.75 62 ASN B CA 1
ATOM 5362 C C . ASN B 1 62 ? -4.953 63.938 26.062 1 73.75 62 ASN B C 1
ATOM 5364 O O . ASN B 1 62 ? -3.916 63.344 26.359 1 73.75 62 ASN B O 1
ATOM 5368 N N . PHE B 1 63 ? -5.934 63.469 25.375 1 75.81 63 PHE B N 1
ATOM 5369 C CA . PHE B 1 63 ? -5.793 62.125 24.828 1 75.81 63 PHE B CA 1
ATOM 5370 C C . PHE B 1 63 ? -4.691 62.062 23.781 1 75.81 63 PHE B C 1
ATOM 5372 O O . PHE B 1 63 ? -3.908 61.125 23.734 1 75.81 63 PHE B O 1
ATOM 5379 N N . ALA B 1 64 ? -4.691 62.969 22.906 1 73.81 64 ALA B N 1
ATOM 5380 C CA . ALA B 1 64 ? -3.691 63.031 21.828 1 73.81 64 ALA B CA 1
ATOM 5381 C C . ALA B 1 64 ? -2.279 63.062 22.406 1 73.81 64 ALA B C 1
ATOM 5383 O O . ALA B 1 64 ? -1.347 62.5 21.828 1 73.81 64 ALA B O 1
ATOM 5384 N N . ASP B 1 65 ? -2.174 63.594 23.531 1 70.81 65 ASP B N 1
ATOM 5385 C CA . ASP B 1 65 ? -0.852 63.75 24.125 1 70.81 65 ASP B CA 1
ATOM 5386 C C . ASP B 1 65 ? -0.462 62.5 24.906 1 70.81 65 ASP B C 1
ATOM 5388 O O . ASP B 1 65 ? 0.725 62.188 25.047 1 70.81 65 ASP B O 1
ATOM 5392 N N . SER B 1 66 ? -1.515 61.75 25.312 1 69.5 66 SER B N 1
ATOM 5393 C CA . SER B 1 66 ? -1.205 60.625 26.188 1 69.5 66 SER B CA 1
ATOM 5394 C C . SER B 1 66 ? -1.316 59.281 25.453 1 69.5 66 SER B C 1
ATOM 5396 O O . SER B 1 66 ? -0.876 58.25 25.953 1 69.5 66 SER B O 1
ATOM 5398 N N . THR B 1 67 ? -1.767 59.344 24.25 1 71.69 67 THR B N 1
ATOM 5399 C CA . THR B 1 67 ? -2.014 58.094 23.547 1 71.69 67 THR B CA 1
ATOM 5400 C C . THR B 1 67 ? -0.709 57.5 23.031 1 71.69 67 THR B C 1
ATOM 5402 O O . THR B 1 67 ? 0.236 58.219 22.734 1 71.69 67 THR B O 1
ATOM 5405 N N . THR B 1 68 ? -0.651 56.219 23.094 1 72.31 68 THR B N 1
ATOM 5406 C CA . THR B 1 68 ? 0.525 55.469 22.641 1 72.31 68 THR B CA 1
ATOM 5407 C C . THR B 1 68 ? 0.385 55.125 21.156 1 72.31 68 THR B C 1
ATOM 5409 O O . THR B 1 68 ? 1.257 54.438 20.594 1 72.31 68 THR B O 1
ATOM 5412 N N . ALA B 1 69 ? -0.686 55.562 20.5 1 74.06 69 ALA B N 1
ATOM 5413 C CA . ALA B 1 69 ? -0.821 55.344 19.062 1 74.06 69 ALA B CA 1
ATOM 5414 C C . ALA B 1 69 ? 0.127 56.219 18.266 1 74.06 69 ALA B C 1
ATOM 5416 O O . ALA B 1 69 ? 0.262 57.406 18.562 1 74.06 69 ALA B O 1
ATOM 5417 N N . HIS B 1 70 ? 0.76 55.625 17.391 1 71.31 70 HIS B N 1
ATOM 5418 C CA . HIS B 1 70 ? 1.713 56.406 16.609 1 71.31 70 HIS B CA 1
ATOM 5419 C C . HIS B 1 70 ? 1 57.406 15.719 1 71.31 70 HIS B C 1
ATOM 5421 O O . HIS B 1 70 ? -0.044 57.094 15.133 1 71.31 70 HIS B O 1
ATOM 5427 N N . GLY B 1 71 ? 1.371 58.625 15.711 1 72.12 71 GLY B N 1
ATOM 5428 C CA . GLY B 1 71 ? 0.934 59.625 14.75 1 72.12 71 GLY B CA 1
ATOM 5429 C C . GLY B 1 71 ? -0.11 60.562 15.312 1 72.12 71 GLY B C 1
ATOM 5430 O O . GLY B 1 71 ? -0.251 61.688 14.836 1 72.12 71 GLY B O 1
ATOM 5431 N N . VAL B 1 72 ? -0.958 60.062 16.297 1 76.19 72 VAL B N 1
ATOM 5432 C CA . VAL B 1 72 ? -2.045 60.906 16.797 1 76.19 72 VAL B CA 1
ATOM 5433 C C . VAL B 1 72 ? -1.47 62.125 17.516 1 76.19 72 VAL B C 1
ATOM 5435 O O . VAL B 1 72 ? -1.982 63.25 17.375 1 76.19 72 VAL B O 1
ATOM 5438 N N . ALA B 1 73 ? -0.338 61.906 18.141 1 73.31 73 ALA B N 1
ATOM 5439 C CA . ALA B 1 73 ? 0.287 63 18.859 1 73.31 73 ALA B CA 1
ATOM 5440 C C . ALA B 1 73 ? 0.845 64.062 17.891 1 73.31 73 ALA B C 1
ATOM 5442 O O . ALA B 1 73 ? 0.828 65.25 18.172 1 73.31 73 ALA B O 1
ATOM 5443 N N . ARG B 1 74 ? 1.128 63.625 16.719 1 77.44 74 ARG B N 1
ATOM 5444 C CA . ARG B 1 74 ? 1.709 64.5 15.75 1 77.44 74 ARG B CA 1
ATOM 5445 C C . ARG B 1 74 ? 0.628 65.375 15.078 1 77.44 74 ARG B C 1
ATOM 5447 O O . ARG B 1 74 ? 0.872 66.5 14.703 1 77.44 74 ARG B O 1
ATOM 5454 N N . ILE B 1 75 ? -0.517 64.812 15 1 78.12 75 ILE B N 1
ATOM 5455 C CA . ILE B 1 75 ? -1.622 65.562 14.406 1 78.12 75 ILE B CA 1
ATOM 5456 C C . ILE B 1 75 ? -2.07 66.688 15.352 1 78.12 75 ILE B C 1
ATOM 5458 O O . ILE B 1 75 ? -2.299 67.812 14.922 1 78.12 75 ILE B O 1
ATOM 5462 N N . ALA B 1 76 ? -2.061 66.375 16.641 1 76.5 76 ALA B N 1
ATOM 5463 C CA . ALA B 1 76 ? -2.553 67.375 17.625 1 76.5 76 ALA B CA 1
ATOM 5464 C C . ALA B 1 76 ? -1.506 68.438 17.922 1 76.5 76 ALA B C 1
ATOM 5466 O O . ALA B 1 76 ? -1.848 69.562 18.172 1 76.5 76 ALA B O 1
ATOM 5467 N N . ASN B 1 77 ? -0.19 68.062 17.828 1 73.75 77 ASN B N 1
ATOM 5468 C CA . ASN B 1 77 ? 0.856 69 18.188 1 73.75 77 ASN B CA 1
ATOM 5469 C C . ASN B 1 77 ? 1.444 69.688 16.953 1 73.75 77 ASN B C 1
ATOM 5471 O O . ASN B 1 77 ? 2.488 70.375 17.031 1 73.75 77 ASN B O 1
ATOM 5475 N N . ALA B 1 78 ? 0.735 69.562 15.891 1 75.44 78 ALA B N 1
ATOM 5476 C CA . ALA B 1 78 ? 1.281 70.188 14.68 1 75.44 78 ALA B CA 1
ATOM 5477 C C . ALA B 1 78 ? 1.108 71.688 14.68 1 75.44 78 ALA B C 1
ATOM 5479 O O . ALA B 1 78 ? 0.099 72.188 15.172 1 75.44 78 ALA B O 1
ATOM 5480 N N . SER B 1 79 ? 2.166 72.438 14.445 1 75.25 79 SER B N 1
ATOM 5481 C CA . SER B 1 79 ? 2.234 73.875 14.477 1 75.25 79 SER B CA 1
ATOM 5482 C C . SER B 1 79 ? 1.423 74.5 13.344 1 75.25 79 SER B C 1
ATOM 5484 O O . SER B 1 79 ? 0.911 75.625 13.477 1 75.25 79 SER B O 1
ATOM 5486 N N . SER B 1 80 ? 1.304 73.75 12.305 1 80.38 80 SER B N 1
ATOM 5487 C CA . SER B 1 80 ? 0.623 74.312 11.141 1 80.38 80 SER B CA 1
ATOM 5488 C C . SER B 1 80 ? -0.541 73.438 10.703 1 80.38 80 SER B C 1
ATOM 5490 O O . SER B 1 80 ? -0.55 72.25 10.977 1 80.38 80 SER B O 1
ATOM 5492 N N . CYS B 1 81 ? -1.59 74.125 10.227 1 83.94 81 CYS B N 1
ATOM 5493 C CA . CYS B 1 81 ? -2.771 73.438 9.727 1 83.94 81 CYS B CA 1
ATOM 5494 C C . CYS B 1 81 ? -2.412 72.5 8.57 1 83.94 81 CYS B C 1
ATOM 5496 O O . CYS B 1 81 ? -2.98 71.375 8.438 1 83.94 81 CYS B O 1
ATOM 5498 N N . PHE B 1 82 ? -1.42 72.938 7.883 1 85.81 82 PHE B N 1
ATOM 5499 C CA . PHE B 1 82 ? -1.001 72.125 6.754 1 85.81 82 PHE B CA 1
ATOM 5500 C C . PHE B 1 82 ? -0.289 70.875 7.234 1 85.81 82 PHE B C 1
ATOM 5502 O O . PHE B 1 82 ? -0.515 69.812 6.703 1 85.81 82 PHE B O 1
ATOM 5509 N N . ALA B 1 83 ? 0.506 71 8.219 1 85.75 83 ALA B N 1
ATOM 5510 C CA . ALA B 1 83 ? 1.214 69.812 8.766 1 85.75 83 ALA B CA 1
ATOM 5511 C C . ALA B 1 83 ? 0.245 68.875 9.43 1 85.75 83 ALA B C 1
ATOM 5513 O O . ALA B 1 83 ? 0.403 67.625 9.32 1 85.75 83 ALA B O 1
ATOM 5514 N N . SER B 1 84 ? -0.761 69.375 9.977 1 86.19 84 SER B N 1
ATOM 5515 C CA . SER B 1 84 ? -1.771 68.562 10.617 1 86.19 84 SER B CA 1
ATOM 5516 C C . SER B 1 84 ? -2.57 67.75 9.578 1 86.19 84 SER B C 1
ATOM 5518 O O . SER B 1 84 ? -2.92 66.625 9.805 1 86.19 84 SER B O 1
ATOM 5520 N N . PHE B 1 85 ? -2.787 68.438 8.508 1 88.44 85 PHE B N 1
ATOM 5521 C CA . PHE B 1 85 ? -3.527 67.75 7.441 1 88.44 85 PHE B CA 1
ATOM 5522 C C . PHE B 1 85 ? -2.689 66.688 6.805 1 88.44 85 PHE B C 1
ATOM 5524 O O . PHE B 1 85 ? -3.207 65.625 6.48 1 88.44 85 PHE B O 1
ATOM 5531 N N . LEU B 1 86 ? -1.455 66.812 6.684 1 89.12 86 LEU B N 1
ATOM 5532 C CA . LEU B 1 86 ? -0.565 65.812 6.102 1 89.12 86 LEU B CA 1
ATOM 5533 C C . LEU B 1 86 ? -0.474 64.625 7 1 89.12 86 LEU B C 1
ATOM 5535 O O . LEU B 1 86 ? -0.494 63.469 6.516 1 89.12 86 LEU B O 1
ATOM 5539 N N . TRP B 1 87 ? -0.35 64.875 8.289 1 87.31 87 TRP B N 1
ATOM 5540 C CA . TRP B 1 87 ? -0.259 63.75 9.219 1 87.31 87 TRP B CA 1
ATOM 5541 C C . TRP B 1 87 ? -1.572 62.969 9.273 1 87.31 87 TRP B C 1
ATOM 5543 O O . TRP B 1 87 ? -1.574 61.75 9.445 1 87.31 87 TRP B O 1
ATOM 5553 N N . LEU B 1 88 ? -2.629 63.625 9 1 88.31 88 LEU B N 1
ATOM 5554 C CA . LEU B 1 88 ? -3.926 62.969 8.953 1 88.31 88 LEU B CA 1
ATOM 5555 C C . LEU B 1 88 ? -4.031 62.062 7.719 1 88.31 88 LEU B C 1
ATOM 5557 O O . LEU B 1 88 ? -4.578 60.969 7.793 1 88.31 88 LEU B O 1
ATOM 5561 N N . VAL B 1 89 ? -3.57 62.562 6.629 1 91.69 89 VAL B N 1
ATOM 5562 C CA . VAL B 1 89 ? -3.594 61.781 5.406 1 91.69 89 VAL B CA 1
ATOM 5563 C C . VAL B 1 89 ? -2.713 60.531 5.574 1 91.69 89 VAL B C 1
ATOM 5565 O O . VAL B 1 89 ? -3.086 59.438 5.145 1 91.69 89 VAL B O 1
ATOM 5568 N N . ILE B 1 90 ? -1.562 60.625 6.238 1 89.94 90 ILE B N 1
ATOM 5569 C CA . ILE B 1 90 ? -0.656 59.5 6.453 1 89.94 90 ILE B CA 1
ATOM 5570 C C . ILE B 1 90 ? -1.323 58.469 7.359 1 89.94 90 ILE B C 1
ATOM 5572 O O . ILE B 1 90 ? -1.234 57.281 7.113 1 89.94 90 ILE B O 1
ATOM 5576 N N . LEU B 1 91 ? -1.938 58.938 8.305 1 88.5 91 LEU B N 1
ATOM 5577 C CA . LEU B 1 91 ? -2.615 58.031 9.219 1 88.5 91 LEU B CA 1
ATOM 5578 C C . LEU B 1 91 ? -3.766 57.312 8.531 1 88.5 91 LEU B C 1
ATOM 5580 O O . LEU B 1 91 ? -3.99 56.125 8.766 1 88.5 91 LEU B O 1
ATOM 5584 N N . CYS B 1 92 ? -4.496 58.031 7.691 1 91.5 92 CYS B N 1
ATOM 5585 C CA . CYS B 1 92 ? -5.602 57.406 6.961 1 91.5 92 CYS B CA 1
ATOM 5586 C C . CYS B 1 92 ? -5.09 56.375 5.965 1 91.5 92 CYS B C 1
ATOM 5588 O O . CYS B 1 92 ? -5.707 55.344 5.781 1 91.5 92 CYS B O 1
ATOM 5590 N N . VAL B 1 93 ? -4.027 56.625 5.395 1 92.75 93 VAL B N 1
ATOM 5591 C CA . VAL B 1 93 ? -3.43 55.656 4.465 1 92.75 93 VAL B CA 1
ATOM 5592 C C . VAL B 1 93 ? -2.926 54.438 5.227 1 92.75 93 VAL B C 1
ATOM 5594 O O . VAL B 1 93 ? -3.064 53.312 4.758 1 92.75 93 VAL B O 1
ATOM 5597 N N . ALA B 1 94 ? -2.355 54.625 6.387 1 90.25 94 ALA B N 1
ATOM 5598 C CA . ALA B 1 94 ? -1.883 53.5 7.199 1 90.25 94 ALA B CA 1
ATOM 5599 C C . ALA B 1 94 ? -3.049 52.625 7.68 1 90.25 94 ALA B C 1
ATOM 5601 O O . ALA B 1 94 ? -2.977 51.406 7.641 1 90.25 94 ALA B O 1
ATOM 5602 N N . PHE B 1 95 ? -4.07 53.312 8.062 1 90.12 95 PHE B N 1
ATOM 5603 C CA . PHE B 1 95 ? -5.25 52.562 8.484 1 90.12 95 PHE B CA 1
ATOM 5604 C C . PHE B 1 95 ? -5.902 51.844 7.305 1 90.12 95 PHE B C 1
ATOM 5606 O O . PHE B 1 95 ? -6.426 50.75 7.449 1 90.12 95 PHE B O 1
ATOM 5613 N N . GLY B 1 96 ? -5.969 52.531 6.254 1 92.62 96 GLY B N 1
ATOM 5614 C CA . GLY B 1 96 ? -6.469 51.875 5.043 1 92.62 96 GLY B CA 1
ATOM 5615 C C . GLY B 1 96 ? -5.652 50.688 4.625 1 92.62 96 GLY B C 1
ATOM 5616 O O . GLY B 1 96 ? -6.211 49.656 4.219 1 92.62 96 GLY B O 1
ATOM 5617 N N . GLY B 1 97 ? -4.348 50.75 4.723 1 93.12 97 GLY B N 1
ATOM 5618 C CA . GLY B 1 97 ? -3.484 49.625 4.445 1 93.12 97 GLY B CA 1
ATOM 5619 C C . GLY B 1 97 ? -3.678 48.469 5.422 1 93.12 97 GLY B C 1
ATOM 5620 O O . GLY B 1 97 ? -3.746 47.312 5.016 1 93.12 97 GLY B O 1
ATOM 5621 N N . PHE B 1 98 ? -3.762 48.719 6.672 1 91.38 98 PHE B N 1
ATOM 5622 C CA . PHE B 1 98 ? -4.004 47.719 7.691 1 91.38 98 PHE B CA 1
ATOM 5623 C C . PHE B 1 98 ? -5.328 47 7.441 1 91.38 98 PHE B C 1
ATOM 5625 O O . PHE B 1 98 ? -5.398 45.781 7.512 1 91.38 98 PHE B O 1
ATOM 5632 N N . PHE B 1 99 ? -6.328 47.75 7.23 1 92.81 99 PHE B N 1
ATOM 5633 C CA . PHE B 1 99 ? -7.645 47.156 7.031 1 92.81 99 PHE B CA 1
ATOM 5634 C C . PHE B 1 99 ? -7.664 46.312 5.773 1 92.81 99 PHE B C 1
ATOM 5636 O O . PHE B 1 99 ? -8.305 45.25 5.746 1 92.81 99 PHE B O 1
ATOM 5643 N N . PHE B 1 100 ? -6.984 46.75 4.773 1 93.75 100 PHE B N 1
ATOM 5644 C CA . PHE B 1 100 ? -6.938 46 3.531 1 93.75 100 PHE B CA 1
ATOM 5645 C C . PHE B 1 100 ? -6.18 44.688 3.729 1 93.75 100 PHE B C 1
ATOM 5647 O O . PHE B 1 100 ? -6.703 43.625 3.426 1 93.75 100 PHE B O 1
ATOM 5654 N N . GLN B 1 101 ? -5.094 44.719 4.332 1 93.5 101 GLN B N 1
ATOM 5655 C CA . GLN B 1 101 ? -4.293 43.5 4.523 1 93.5 101 GLN B CA 1
ATOM 5656 C C . GLN B 1 101 ? -4.84 42.656 5.672 1 93.5 101 GLN B C 1
ATOM 5658 O O . GLN B 1 101 ? -4.762 41.438 5.633 1 93.5 101 GLN B O 1
ATOM 5663 N N . GLY B 1 102 ? -5.273 43.344 6.633 1 91.44 102 GLY B N 1
ATOM 5664 C CA . GLY B 1 102 ? -5.859 42.625 7.75 1 91.44 102 GLY B CA 1
ATOM 5665 C C . GLY B 1 102 ? -7.094 41.844 7.363 1 91.44 102 GLY B C 1
ATOM 5666 O O . GLY B 1 102 ? -7.258 40.688 7.777 1 91.44 102 GLY B O 1
ATOM 5667 N N . THR B 1 103 ? -7.906 42.406 6.602 1 93.94 103 THR B N 1
ATOM 5668 C CA . THR B 1 103 ? -9.109 41.719 6.152 1 93.94 103 THR B CA 1
ATOM 5669 C C . THR B 1 103 ? -8.75 40.531 5.254 1 93.94 103 THR B C 1
ATOM 5671 O O . THR B 1 103 ? -9.391 39.469 5.324 1 93.94 103 THR B O 1
ATOM 5674 N N . ASN B 1 104 ? -7.805 40.719 4.473 1 94.25 104 ASN B N 1
ATOM 5675 C CA . ASN B 1 104 ? -7.363 39.594 3.627 1 94.25 104 ASN B CA 1
ATOM 5676 C C . ASN B 1 104 ? -6.801 38.469 4.457 1 94.25 104 ASN B C 1
ATOM 5678 O O . ASN B 1 104 ? -7.008 37.281 4.125 1 94.25 104 ASN B O 1
ATOM 5682 N N . LEU B 1 105 ? -6.133 38.719 5.434 1 92.88 105 LEU B N 1
ATOM 5683 C CA . LEU B 1 105 ? -5.574 37.719 6.316 1 92.88 105 LEU B CA 1
ATOM 5684 C C . LEU B 1 105 ? -6.68 36.969 7.055 1 92.88 105 LEU B C 1
ATOM 5686 O O . LEU B 1 105 ? -6.633 35.75 7.188 1 92.88 105 LEU B O 1
ATOM 5690 N N . VAL B 1 106 ? -7.609 37.688 7.488 1 92.06 106 VAL B N 1
ATOM 5691 C CA . VAL B 1 106 ? -8.711 37.094 8.219 1 92.06 106 VAL B CA 1
ATOM 5692 C C . VAL B 1 106 ? -9.555 36.219 7.273 1 92.06 106 VAL B C 1
ATOM 5694 O O . VAL B 1 106 ? -10.031 35.156 7.648 1 92.06 106 VAL B O 1
ATOM 5697 N N . LEU B 1 107 ? -9.664 36.719 6.137 1 93.75 107 LEU B N 1
ATOM 5698 C CA . LEU B 1 107 ? -10.398 35.938 5.145 1 93.75 107 LEU B CA 1
ATOM 5699 C C . LEU B 1 107 ? -9.648 34.656 4.793 1 93.75 107 LEU B C 1
ATOM 5701 O O . LEU B 1 107 ? -10.258 33.594 4.555 1 93.75 107 LEU B O 1
ATOM 5705 N N . ASP B 1 108 ? -8.391 34.719 4.762 1 92.94 108 ASP B N 1
ATOM 5706 C CA . ASP B 1 108 ? -7.578 33.531 4.527 1 92.94 108 ASP B CA 1
ATOM 5707 C C . ASP B 1 108 ? -7.727 32.531 5.672 1 92.94 108 ASP B C 1
ATOM 5709 O O . ASP B 1 108 ? -7.781 31.312 5.441 1 92.94 108 ASP B O 1
ATOM 5713 N N . PHE B 1 109 ? -7.758 33.031 6.77 1 92 109 PHE B N 1
ATOM 5714 C CA . PHE B 1 109 ? -7.949 32.188 7.938 1 92 109 PHE B CA 1
ATOM 5715 C C . PHE B 1 109 ? -9.305 31.5 7.883 1 92 109 PHE B C 1
ATOM 5717 O O . PHE B 1 109 ? -9.406 30.297 8.156 1 92 109 PHE B O 1
ATOM 5724 N N . PHE B 1 110 ? -10.344 32.188 7.473 1 93.12 110 PHE B N 1
ATOM 5725 C CA . PHE B 1 110 ? -11.695 31.625 7.477 1 93.12 110 PHE B CA 1
ATOM 5726 C C . PHE B 1 110 ? -11.93 30.781 6.23 1 93.12 110 PHE B C 1
ATOM 5728 O O . PHE B 1 110 ? -12.977 30.141 6.102 1 93.12 110 PHE B O 1
ATOM 5735 N N . SER B 1 111 ? -11.008 30.75 5.348 1 92.25 111 SER B N 1
ATOM 5736 C CA . SER B 1 111 ? -11.07 29.797 4.242 1 92.25 111 SER B CA 1
ATOM 5737 C C . SER B 1 111 ? -10.609 28.406 4.672 1 92.25 111 SER B C 1
ATOM 5739 O O . SER B 1 111 ? -10.789 27.438 3.939 1 92.25 111 SER B O 1
ATOM 5741 N N . TRP B 1 112 ? -10.109 28.219 5.77 1 90.69 112 TRP B N 1
ATOM 5742 C CA . TRP B 1 112 ? -9.695 26.969 6.414 1 90.69 112 TRP B CA 1
ATOM 5743 C C . TRP B 1 112 ? -8.734 26.188 5.516 1 90.69 112 TRP B C 1
ATOM 5745 O O . TRP B 1 112 ? -8.984 25.031 5.195 1 90.69 112 TRP B O 1
ATOM 5755 N N . PRO B 1 113 ? -7.578 26.703 5.18 1 91.31 113 PRO B N 1
ATOM 5756 C CA . PRO B 1 113 ? -6.582 25.984 4.383 1 91.31 113 PRO B CA 1
ATOM 5757 C C . PRO B 1 113 ? -5.844 24.922 5.188 1 91.31 113 PRO B C 1
ATOM 5759 O O . PRO B 1 113 ? -5.707 25.047 6.406 1 91.31 113 PRO B O 1
ATOM 5762 N N . TYR B 1 114 ? -5.516 23.844 4.461 1 90.12 114 TYR B N 1
ATOM 5763 C CA . TYR B 1 114 ? -4.797 22.781 5.145 1 90.12 114 TYR B CA 1
ATOM 5764 C C . TYR B 1 114 ? -3.652 22.266 4.285 1 90.12 114 TYR B C 1
ATOM 5766 O O . TYR B 1 114 ? -3.633 22.469 3.07 1 90.12 114 TYR B O 1
ATOM 5774 N N . GLY B 1 115 ? -2.635 21.766 4.938 1 87.19 115 GLY B N 1
ATOM 5775 C CA . GLY B 1 115 ? -1.528 21.062 4.301 1 87.19 115 GLY B CA 1
ATOM 5776 C C . GLY B 1 115 ? -1.528 19.578 4.574 1 87.19 115 GLY B C 1
ATOM 5777 O O . GLY B 1 115 ? -2.256 19.094 5.449 1 87.19 115 GLY B O 1
ATOM 5778 N N . THR B 1 116 ? -0.834 18.844 3.664 1 90.12 116 THR B N 1
ATOM 5779 C CA . THR B 1 116 ? -0.728 17.406 3.846 1 90.12 116 THR B CA 1
ATOM 5780 C C . THR B 1 116 ? 0.708 17 4.168 1 90.12 116 THR B C 1
ATOM 5782 O O . THR B 1 116 ? 1.653 17.531 3.574 1 90.12 116 THR B O 1
ATOM 5785 N N . THR B 1 117 ? 0.762 16.219 5.219 1 90 117 THR B N 1
ATOM 5786 C CA . THR B 1 117 ? 2.061 15.664 5.582 1 90 117 THR B CA 1
ATOM 5787 C C . THR B 1 117 ? 2.094 14.164 5.324 1 90 117 THR B C 1
ATOM 5789 O O . THR B 1 117 ? 1.119 13.461 5.598 1 90 117 THR B O 1
ATOM 5792 N N . ILE B 1 118 ? 3.186 13.742 4.703 1 88.31 118 ILE B N 1
ATOM 5793 C CA . ILE B 1 118 ? 3.393 12.32 4.445 1 88.31 118 ILE B CA 1
ATOM 5794 C C . ILE B 1 118 ? 4.574 11.812 5.266 1 88.31 118 ILE B C 1
ATOM 5796 O O . ILE B 1 118 ? 5.684 12.344 5.168 1 88.31 118 ILE B O 1
ATOM 5800 N N . ASP B 1 119 ? 4.293 10.859 6.074 1 86.81 119 ASP B N 1
ATOM 5801 C CA . ASP B 1 119 ? 5.328 10.25 6.898 1 86.81 119 ASP B CA 1
ATOM 5802 C C . ASP B 1 119 ? 5.371 8.734 6.691 1 86.81 119 ASP B C 1
ATOM 5804 O O . ASP B 1 119 ? 4.352 8.117 6.383 1 86.81 119 ASP B O 1
ATOM 5808 N N . ILE B 1 120 ? 6.59 8.211 6.746 1 86.5 120 ILE B N 1
ATOM 5809 C CA . ILE B 1 120 ? 6.762 6.766 6.691 1 86.5 120 ILE B CA 1
ATOM 5810 C C . ILE B 1 120 ? 7.105 6.234 8.078 1 86.5 120 ILE B C 1
ATOM 5812 O O . ILE B 1 120 ? 8.094 6.656 8.688 1 86.5 120 ILE B O 1
ATOM 5816 N N . ILE B 1 121 ? 6.32 5.395 8.57 1 85.44 121 ILE B N 1
ATOM 5817 C CA . ILE B 1 121 ? 6.52 4.824 9.898 1 85.44 121 ILE B CA 1
ATOM 5818 C C . ILE B 1 121 ? 6.992 3.379 9.773 1 85.44 121 ILE B C 1
ATOM 5820 O O . ILE B 1 121 ? 6.406 2.59 9.023 1 85.44 121 ILE B O 1
ATOM 5824 N N . THR B 1 122 ? 8.086 3.084 10.516 1 82.62 122 THR B N 1
ATOM 5825 C CA . THR B 1 122 ? 8.609 1.72 10.516 1 82.62 122 THR B CA 1
ATOM 5826 C C . THR B 1 122 ? 8.195 0.989 11.797 1 82.62 122 THR B C 1
ATOM 5828 O O . THR B 1 122 ? 8.242 1.563 12.883 1 82.62 122 THR B O 1
ATOM 5831 N N . ASN B 1 123 ? 7.617 -0.144 11.594 1 79.81 123 ASN B N 1
ATOM 5832 C CA . ASN B 1 123 ? 7.23 -0.999 12.711 1 79.81 123 ASN B CA 1
ATOM 5833 C C . ASN B 1 123 ? 7.891 -2.373 12.617 1 79.81 123 ASN B C 1
ATOM 5835 O O . ASN B 1 123 ? 8.305 -2.797 11.539 1 79.81 123 ASN B O 1
ATOM 5839 N N . THR B 1 124 ? 8.055 -2.969 13.742 1 77.69 124 THR B N 1
ATOM 5840 C CA . THR B 1 124 ? 8.586 -4.328 13.758 1 77.69 124 THR B CA 1
ATOM 5841 C C . THR B 1 124 ? 7.484 -5.336 13.438 1 77.69 124 THR B C 1
ATOM 5843 O O . THR B 1 124 ? 7.746 -6.371 12.812 1 77.69 124 THR B O 1
ATOM 5846 N N . SER B 1 125 ? 6.34 -4.934 13.914 1 86.06 125 SER B N 1
ATOM 5847 C CA . SER B 1 125 ? 5.207 -5.801 13.625 1 86.06 125 SER B CA 1
ATOM 5848 C C . SER B 1 125 ? 4.016 -5.004 13.109 1 86.06 125 SER B C 1
ATOM 5850 O O . SER B 1 125 ? 3.777 -3.877 13.547 1 86.06 125 SER B O 1
ATOM 5852 N N . VAL B 1 126 ? 3.41 -5.582 12.156 1 90.31 126 VAL B N 1
ATOM 5853 C CA . VAL B 1 126 ? 2.246 -4.934 11.562 1 90.31 126 VAL B CA 1
ATOM 5854 C C . VAL B 1 126 ? 1.055 -5.887 11.586 1 90.31 126 VAL B C 1
ATOM 5856 O O . VAL B 1 126 ? 1.225 -7.105 11.477 1 90.31 126 VAL B O 1
ATOM 5859 N N . ASP B 1 127 ? -0.12 -5.285 11.766 1 92.44 127 ASP B N 1
ATOM 5860 C CA . ASP B 1 127 ? -1.334 -6.09 11.68 1 92.44 127 ASP B CA 1
ATOM 5861 C C . ASP B 1 127 ? -1.568 -6.582 10.25 1 92.44 127 ASP B C 1
ATOM 5863 O O . ASP B 1 127 ? -1.527 -5.793 9.305 1 92.44 127 ASP B O 1
ATOM 5867 N N . PHE B 1 128 ? -1.764 -7.891 10.172 1 96.06 128 PHE B N 1
ATOM 5868 C CA . PHE B 1 128 ? -2.076 -8.445 8.859 1 96.06 128 PHE B CA 1
ATOM 5869 C C . PHE B 1 128 ? -3.506 -8.102 8.453 1 96.06 128 PHE B C 1
ATOM 5871 O O . PHE B 1 128 ? -4.406 -8.078 9.297 1 96.06 128 PHE B O 1
ATOM 5878 N N . PRO B 1 129 ? -3.811 -7.805 7.188 1 96.88 129 PRO B N 1
ATOM 5879 C CA . PRO B 1 129 ? -5.16 -7.445 6.75 1 96.88 129 PRO B CA 1
ATOM 5880 C C . PRO B 1 129 ? -6.102 -8.648 6.695 1 96.88 129 PRO B C 1
ATOM 5882 O O . PRO B 1 129 ? -5.664 -9.789 6.875 1 96.88 129 PRO B O 1
ATOM 5885 N N . ALA B 1 130 ? -7.375 -8.305 6.602 1 97.38 130 ALA B N 1
ATOM 5886 C CA . ALA B 1 130 ? -8.375 -9.344 6.344 1 97.38 130 ALA B CA 1
ATOM 5887 C C . ALA B 1 130 ? -8.391 -9.727 4.867 1 97.38 130 ALA B C 1
ATOM 5889 O O . ALA B 1 130 ? -8.406 -8.859 3.992 1 97.38 130 ALA B O 1
ATOM 5890 N N . VAL B 1 131 ? -8.336 -11 4.602 1 97.94 131 VAL B N 1
ATOM 5891 C CA . VAL B 1 131 ? -8.305 -11.508 3.234 1 97.94 131 VAL B CA 1
ATOM 5892 C C . VAL B 1 131 ? -9.57 -12.328 2.961 1 97.94 131 VAL B C 1
ATOM 5894 O O . VAL B 1 131 ? -9.805 -13.344 3.611 1 97.94 131 VAL B O 1
ATOM 5897 N N . THR B 1 132 ? -10.336 -11.828 2.037 1 98.06 132 THR B N 1
ATOM 5898 C CA . THR B 1 132 ? -11.547 -12.539 1.643 1 98.06 132 THR B CA 1
ATOM 5899 C C . THR B 1 132 ? -11.359 -13.219 0.29 1 98.06 132 THR B C 1
ATOM 5901 O O . THR B 1 132 ? -10.992 -12.57 -0.692 1 98.06 132 THR B O 1
ATOM 5904 N N . VAL B 1 133 ? -11.57 -14.477 0.283 1 98.19 133 VAL B N 1
ATOM 5905 C CA . VAL B 1 133 ? -11.453 -15.25 -0.951 1 98.19 133 VAL B CA 1
ATOM 5906 C C . VAL B 1 133 ? -12.82 -15.781 -1.36 1 98.19 133 VAL B C 1
ATOM 5908 O O . VAL B 1 133 ? -13.57 -16.297 -0.523 1 98.19 133 VAL B O 1
ATOM 5911 N N . CYS B 1 134 ? -13.133 -15.594 -2.611 1 97.62 134 CYS B N 1
ATOM 5912 C CA . CYS B 1 134 ? -14.414 -16.031 -3.158 1 97.62 134 CYS B CA 1
ATOM 5913 C C . CYS B 1 134 ? -14.219 -16.844 -4.426 1 97.62 134 CYS B C 1
ATOM 5915 O O . CYS B 1 134 ? -13.398 -16.5 -5.277 1 97.62 134 CYS B O 1
ATOM 5917 N N . ASN B 1 135 ? -14.914 -17.922 -4.48 1 97.56 135 ASN B N 1
ATOM 5918 C CA . ASN B 1 135 ? -15 -18.641 -5.746 1 97.56 135 ASN B CA 1
ATOM 5919 C C . ASN B 1 135 ? -15.82 -17.875 -6.777 1 97.56 135 ASN B C 1
ATOM 5921 O O . ASN B 1 135 ? -16.844 -17.281 -6.438 1 97.56 135 ASN B O 1
ATOM 5925 N N . MET B 1 136 ? -15.422 -17.906 -7.992 1 95.19 136 MET B N 1
ATOM 5926 C CA . MET B 1 136 ? -16.125 -17.125 -9.008 1 95.19 136 MET B CA 1
ATOM 5927 C C . MET B 1 136 ? -17.406 -17.812 -9.43 1 95.19 136 MET B C 1
ATOM 5929 O O . MET B 1 136 ? -18.203 -17.25 -10.188 1 95.19 136 MET B O 1
ATOM 5933 N N . ASN B 1 137 ? -17.609 -18.984 -8.891 1 93.94 137 ASN B N 1
ATOM 5934 C CA . ASN B 1 137 ? -18.891 -19.672 -9.07 1 93.94 137 ASN B CA 1
ATOM 5935 C C . ASN B 1 137 ? -19.797 -19.5 -7.848 1 93.94 137 ASN B C 1
ATOM 5937 O O . ASN B 1 137 ? -19.453 -19.953 -6.754 1 93.94 137 ASN B O 1
ATOM 5941 N N . ARG B 1 138 ? -20.891 -19.016 -8.07 1 92.12 138 ARG B N 1
ATOM 5942 C CA . ARG B 1 138 ? -21.766 -18.641 -6.973 1 92.12 138 ARG B CA 1
ATOM 5943 C C . ARG B 1 138 ? -22.453 -19.875 -6.379 1 92.12 138 ARG B C 1
ATOM 5945 O O . ARG B 1 138 ? -22.609 -19.969 -5.16 1 92.12 138 ARG B O 1
ATOM 5952 N N . LEU B 1 139 ? -22.906 -20.766 -7.254 1 92.56 139 LEU B N 1
ATOM 5953 C CA . LEU B 1 139 ? -23.672 -21.938 -6.82 1 92.56 139 LEU B CA 1
ATOM 5954 C C . LEU B 1 139 ? -23.078 -23.219 -7.402 1 92.56 139 LEU B C 1
ATOM 5956 O O . LEU B 1 139 ? -22.672 -23.25 -8.562 1 92.56 139 LEU B O 1
ATOM 5960 N N . ARG B 1 140 ? -23.141 -24.234 -6.578 1 92.5 140 ARG B N 1
ATOM 5961 C CA . ARG B 1 140 ? -22.641 -25.516 -7.043 1 92.5 140 ARG B CA 1
ATOM 5962 C C . ARG B 1 140 ? -23.672 -26.219 -7.926 1 92.5 140 ARG B C 1
ATOM 5964 O O . ARG B 1 140 ? -24.844 -26.328 -7.555 1 92.5 140 ARG B O 1
ATOM 5971 N N . ARG B 1 141 ? -23.203 -26.703 -9 1 90.25 141 ARG B N 1
ATOM 5972 C CA . ARG B 1 141 ? -24.062 -27.328 -10 1 90.25 141 ARG B CA 1
ATOM 5973 C C . ARG B 1 141 ? -24.703 -28.594 -9.453 1 90.25 141 ARG B C 1
ATOM 5975 O O . ARG B 1 141 ? -25.891 -28.844 -9.68 1 90.25 141 ARG B O 1
ATOM 5982 N N . SER B 1 142 ? -24.016 -29.422 -8.68 1 87.56 142 SER B N 1
ATOM 5983 C CA . SER B 1 142 ? -24.484 -30.719 -8.18 1 87.56 142 SER B CA 1
ATOM 5984 C C . SER B 1 142 ? -25.594 -30.547 -7.152 1 87.56 142 SER B C 1
ATOM 5986 O O . SER B 1 142 ? -26.391 -31.453 -6.938 1 87.56 142 SER B O 1
ATOM 5988 N N . LYS B 1 143 ? -25.719 -29.359 -6.598 1 89.56 143 LYS B N 1
ATOM 5989 C CA . LYS B 1 143 ? -26.688 -29.141 -5.531 1 89.56 143 LYS B CA 1
ATOM 5990 C C . LYS B 1 143 ? -27.938 -28.422 -6.055 1 89.56 143 LYS B C 1
ATOM 5992 O O . LYS B 1 143 ? -28.906 -28.234 -5.324 1 89.56 143 LYS B O 1
ATOM 5997 N N . LEU B 1 144 ? -28 -28.109 -7.285 1 88.94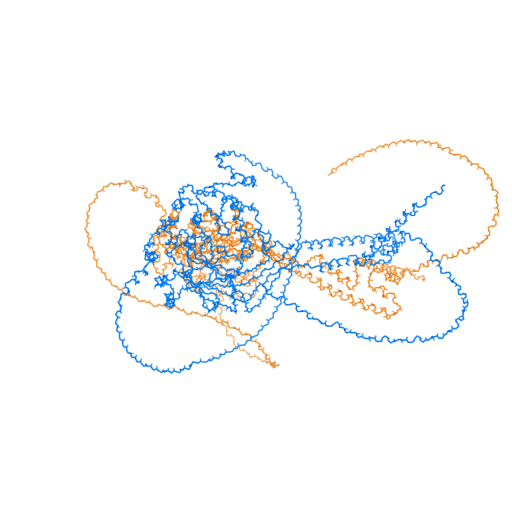 144 LEU B N 1
ATOM 5998 C CA . LEU B 1 144 ? -29.078 -27.297 -7.84 1 88.94 144 LEU B CA 1
ATOM 5999 C C . LEU B 1 144 ? -30.312 -28.156 -8.125 1 88.94 144 LEU B C 1
ATOM 6001 O O . LEU B 1 144 ? -31.438 -27.672 -8.055 1 88.94 144 LEU B O 1
ATOM 6005 N N . PRO B 1 145 ? -30.125 -29.453 -8.414 1 86.38 145 PRO B N 1
ATOM 6006 C CA . PRO B 1 145 ? -31.312 -30.281 -8.648 1 86.38 145 PRO B CA 1
ATOM 6007 C C . PRO B 1 145 ? -32.219 -30.359 -7.426 1 86.38 145 PRO B C 1
ATOM 6009 O O . PRO B 1 145 ? -31.734 -30.594 -6.312 1 86.38 145 PRO B O 1
ATOM 6012 N N . GLY B 1 146 ? -33.469 -30.094 -7.605 1 85.5 146 GLY B N 1
ATOM 6013 C CA . GLY B 1 146 ? -34.438 -30.141 -6.516 1 85.5 146 GLY B CA 1
ATOM 6014 C C . GLY B 1 146 ? -34.719 -28.766 -5.918 1 85.5 146 GLY B C 1
ATOM 6015 O O . GLY B 1 146 ? -35.594 -28.641 -5.055 1 85.5 146 GLY B O 1
ATOM 6016 N N . THR B 1 147 ? -34 -27.828 -6.391 1 88.75 147 THR B N 1
ATOM 6017 C CA . THR B 1 147 ? -34.219 -26.484 -5.879 1 88.75 147 THR B CA 1
ATOM 6018 C C . THR B 1 147 ? -34.969 -25.625 -6.887 1 88.75 147 THR B C 1
ATOM 6020 O O . THR B 1 147 ? -35.344 -26.094 -7.965 1 88.75 147 THR B O 1
ATOM 6023 N N . ARG B 1 148 ? -35.219 -24.438 -6.531 1 85.19 148 ARG B N 1
ATOM 6024 C CA . ARG B 1 148 ? -35.969 -23.531 -7.402 1 85.19 148 ARG B CA 1
ATOM 6025 C C . ARG B 1 148 ? -35.125 -23.125 -8.617 1 85.19 148 ARG B C 1
ATOM 6027 O O . ARG B 1 148 ? -35.688 -22.609 -9.602 1 85.19 148 ARG B O 1
ATOM 6034 N N . PHE B 1 149 ? -33.844 -23.484 -8.594 1 86.31 149 PHE B N 1
ATOM 6035 C CA . PHE B 1 149 ? -32.969 -23.094 -9.695 1 86.31 149 PHE B CA 1
ATOM 6036 C C . PHE B 1 149 ? -32.656 -24.297 -10.57 1 86.31 149 PHE B C 1
ATOM 6038 O O . PHE B 1 149 ? -31.703 -24.25 -11.367 1 86.31 149 PHE B O 1
ATOM 6045 N N . GLU B 1 150 ? -33.312 -25.312 -10.5 1 85.75 150 GLU B N 1
ATOM 6046 C CA . GLU B 1 150 ? -33 -26.562 -11.188 1 85.75 150 GLU B CA 1
ATOM 6047 C C . GLU B 1 150 ? -33.062 -26.391 -12.703 1 85.75 150 GLU B C 1
ATOM 6049 O O . GLU B 1 150 ? -32.344 -27.078 -13.438 1 85.75 150 GLU B O 1
ATOM 6054 N N . GLY B 1 151 ? -33.781 -25.438 -13.172 1 82.75 151 GLY B N 1
ATOM 6055 C CA . GLY B 1 151 ? -33.938 -25.25 -14.602 1 82.75 151 GLY B CA 1
ATOM 6056 C C . GLY B 1 151 ? -32.656 -24.781 -15.297 1 82.75 151 GLY B C 1
ATOM 6057 O O . GLY B 1 151 ? -32.531 -24.938 -16.516 1 82.75 151 GLY B O 1
ATOM 6058 N N . VAL B 1 152 ? -31.75 -24.281 -14.602 1 85.19 152 VAL B N 1
ATOM 6059 C CA . VAL B 1 152 ? -30.531 -23.75 -15.195 1 85.19 152 VAL B CA 1
ATOM 6060 C C . VAL B 1 152 ? -29.656 -24.891 -15.703 1 85.19 152 VAL B C 1
ATOM 6062 O O . VAL B 1 152 ? -28.922 -24.734 -16.672 1 85.19 152 VAL B O 1
ATOM 6065 N N . ILE B 1 153 ? -29.781 -26 -15.094 1 82.44 153 ILE B N 1
ATOM 6066 C CA . ILE B 1 153 ? -28.984 -27.172 -15.461 1 82.44 153 ILE B CA 1
ATOM 6067 C C . ILE B 1 153 ? -29.359 -27.625 -16.859 1 82.44 153 ILE B C 1
ATOM 6069 O O . ILE B 1 153 ? -28.5 -28.047 -17.641 1 82.44 153 ILE B O 1
ATOM 6073 N N . ALA B 1 154 ? -30.578 -27.484 -17.172 1 77.56 154 ALA B N 1
ATOM 6074 C CA . ALA B 1 154 ? -31.078 -27.922 -18.469 1 77.56 154 ALA B CA 1
ATOM 6075 C C . ALA B 1 154 ? -30.516 -27.062 -19.594 1 77.56 154 ALA B C 1
ATOM 6077 O O . ALA B 1 154 ? -30.234 -27.562 -20.688 1 77.56 154 ALA B O 1
ATOM 6078 N N . ILE B 1 155 ? -30.281 -25.922 -19.328 1 77.19 155 ILE B N 1
ATOM 6079 C CA . ILE B 1 155 ? -29.812 -25 -20.375 1 77.19 155 ILE B CA 1
ATOM 6080 C C . ILE B 1 155 ? -28.281 -25.031 -20.438 1 77.19 155 ILE B C 1
ATOM 6082 O O . ILE B 1 155 ? -27.703 -24.781 -21.5 1 77.19 155 ILE B O 1
ATOM 6086 N N . ASP B 1 156 ? -27.625 -25.25 -19.438 1 75.19 156 ASP B N 1
ATOM 6087 C CA . ASP B 1 156 ? -26.156 -25.219 -19.328 1 75.19 156 ASP B CA 1
ATOM 6088 C C . ASP B 1 156 ? -25.547 -26.469 -19.922 1 75.19 156 ASP B C 1
ATOM 6090 O O . ASP B 1 156 ? -24.328 -26.656 -19.859 1 75.19 156 ASP B O 1
ATOM 6094 N N . GLY B 1 157 ? -26.172 -27.422 -20.422 1 61.41 157 GLY B N 1
ATOM 6095 C CA . GLY B 1 157 ? -25.703 -28.719 -20.875 1 61.41 157 GLY B CA 1
ATOM 6096 C C . GLY B 1 157 ? -24.516 -28.609 -21.828 1 61.41 157 GLY B C 1
ATOM 6097 O O . GLY B 1 157 ? -23.891 -29.625 -22.156 1 61.41 157 GLY B O 1
ATOM 6098 N N . GLY B 1 158 ? -23.688 -27.453 -21.766 1 53.31 158 GLY B N 1
ATOM 6099 C CA . GLY B 1 158 ? -22.406 -27.297 -22.438 1 53.31 158 GLY B CA 1
ATOM 6100 C C . GLY B 1 158 ? -22.391 -27.875 -23.828 1 53.31 158 GLY B C 1
ATOM 6101 O O . GLY B 1 158 ? -23.234 -28.703 -24.188 1 53.31 158 GLY B O 1
ATOM 6102 N N . ILE B 1 159 ? -21.922 -27.188 -24.875 1 45.34 159 ILE B N 1
ATOM 6103 C CA . ILE B 1 159 ? -21.75 -27.766 -26.203 1 45.34 159 ILE B CA 1
ATOM 6104 C C . ILE B 1 159 ? -21.141 -29.156 -26.078 1 45.34 159 ILE B C 1
ATOM 6106 O O . ILE B 1 159 ? -21.703 -30.141 -26.578 1 45.34 159 ILE B O 1
ATOM 6110 N N . SER B 1 160 ? -19.594 -29.156 -26.297 1 38.5 160 SER B N 1
ATOM 6111 C CA . SER B 1 160 ? -18.75 -30.359 -26.422 1 38.5 160 SER B CA 1
ATOM 6112 C C . SER B 1 160 ? -18.516 -31 -25.062 1 38.5 160 SER B C 1
ATOM 6114 O O . SER B 1 160 ? -17.828 -30.438 -24.203 1 38.5 160 SER B O 1
ATOM 6116 N N . GLY B 1 161 ? -18.906 -32.375 -24.594 1 43.59 161 GLY B N 1
ATOM 6117 C CA . GLY B 1 161 ? -18.797 -33.406 -23.547 1 43.59 161 GLY B CA 1
ATOM 6118 C C . GLY B 1 161 ? -19.359 -32.938 -22.219 1 43.59 161 GLY B C 1
ATOM 6119 O O . GLY B 1 161 ? -19.109 -33.594 -21.188 1 43.59 161 GLY B O 1
ATOM 6120 N N . GLY B 1 162 ? -20.203 -32 -21.969 1 45.78 162 GLY B N 1
ATOM 6121 C CA . GLY B 1 162 ? -20.969 -31.484 -20.859 1 45.78 162 GLY B CA 1
ATOM 6122 C C . GLY B 1 162 ? -20.797 -32.281 -19.578 1 45.78 162 GLY B C 1
ATOM 6123 O O . GLY B 1 162 ? -19.688 -32.688 -19.234 1 45.78 162 GLY B O 1
ATOM 6124 N N . ASP B 1 163 ? -22 -32.5 -18.812 1 53.56 163 ASP B N 1
ATOM 6125 C CA . ASP B 1 163 ? -22.078 -33.312 -17.594 1 53.56 163 ASP B CA 1
ATOM 6126 C C . ASP B 1 163 ? -21.5 -34.688 -17.812 1 53.56 163 ASP B C 1
ATOM 6128 O O . ASP B 1 163 ? -21.062 -35.344 -16.875 1 53.56 163 ASP B O 1
ATOM 6132 N N . ASN B 1 164 ? -21.516 -34.969 -19.094 1 48.16 164 ASN B N 1
ATOM 6133 C CA . ASN B 1 164 ? -21 -36.312 -19.375 1 48.16 164 ASN B CA 1
ATOM 6134 C C . ASN B 1 164 ? -19.5 -36.406 -19.141 1 48.16 164 ASN B C 1
ATOM 6136 O O . ASN B 1 164 ? -18.984 -37.438 -18.719 1 48.16 164 ASN B O 1
ATOM 6140 N N . ASP B 1 165 ? -18.828 -35.344 -19.516 1 51.44 165 ASP B N 1
ATOM 6141 C CA . ASP B 1 165 ? -17.375 -35.375 -19.328 1 51.44 165 ASP B CA 1
ATOM 6142 C C . ASP B 1 165 ? -17.016 -35.375 -17.844 1 51.44 165 ASP B C 1
ATOM 6144 O O . ASP B 1 165 ? -15.953 -35.844 -17.453 1 51.44 165 ASP B O 1
ATOM 6148 N N . TYR B 1 166 ? -18.016 -34.938 -17.062 1 56.06 166 TYR B N 1
ATOM 6149 C CA . TYR B 1 166 ? -17.766 -34.906 -15.625 1 56.06 166 TYR B CA 1
ATOM 6150 C C . TYR B 1 166 ? -18.688 -35.875 -14.891 1 56.06 166 TYR B C 1
ATOM 6152 O O . TYR B 1 166 ? -18.969 -35.688 -13.703 1 56.06 166 TYR B O 1
ATOM 6160 N N . SER B 1 167 ? -19.344 -36.781 -15.656 1 53.16 167 SER B N 1
ATOM 6161 C CA . SER B 1 167 ? -20.312 -37.719 -15.086 1 53.16 167 SER B CA 1
ATOM 6162 C C . SER B 1 167 ? -19.75 -38.375 -13.836 1 53.16 167 SER B C 1
ATOM 6164 O O . SER B 1 167 ? -20.469 -38.562 -12.852 1 53.16 167 SER B O 1
ATOM 6166 N N . TRP B 1 168 ? -18.516 -38.688 -13.883 1 50.53 168 TRP B N 1
ATOM 6167 C CA . TRP B 1 168 ? -17.906 -39.344 -12.734 1 50.53 168 TRP B CA 1
ATOM 6168 C C . TRP B 1 168 ? -17.938 -38.469 -11.5 1 50.53 168 TRP B C 1
ATOM 6170 O O . TRP B 1 168 ? -18.156 -38.938 -10.391 1 50.53 168 TRP B O 1
ATOM 6180 N N . PHE B 1 169 ? -17.766 -37.25 -11.703 1 51.75 169 PHE B N 1
ATOM 6181 C CA . PHE B 1 169 ? -17.719 -36.281 -10.602 1 51.75 169 PHE B CA 1
ATOM 6182 C C . PHE B 1 169 ? -19.109 -36.125 -9.984 1 51.75 169 PHE B C 1
ATOM 6184 O O . PHE B 1 169 ? -19.25 -36.156 -8.758 1 51.75 169 PHE B O 1
ATOM 6191 N N . PHE B 1 170 ? -20.078 -36.094 -10.75 1 57.09 170 PHE B N 1
ATOM 6192 C CA . PHE B 1 170 ? -21.438 -35.875 -10.273 1 57.09 170 PHE B CA 1
ATOM 6193 C C . PHE B 1 170 ? -22.016 -37.125 -9.656 1 57.09 170 PHE B C 1
ATOM 6195 O O . PHE B 1 170 ? -22.812 -37.031 -8.711 1 57.09 170 PHE B O 1
ATOM 6202 N N . GLU B 1 171 ? -21.672 -38.25 -10.18 1 48.09 171 GLU B N 1
ATOM 6203 C CA . GLU B 1 171 ? -22.078 -39.531 -9.555 1 48.09 171 GLU B CA 1
ATOM 6204 C C . GLU B 1 171 ? -21.484 -39.656 -8.156 1 48.09 171 GLU B C 1
ATOM 6206 O O . GLU B 1 171 ? -22.156 -40.094 -7.227 1 48.09 171 GLU B O 1
ATOM 6211 N N . TRP B 1 172 ? -20.297 -39.25 -8.078 1 45.91 172 TRP B N 1
ATOM 6212 C CA . TRP B 1 172 ? -19.578 -39.312 -6.805 1 45.91 172 TRP B CA 1
ATOM 6213 C C . TRP B 1 172 ? -20.156 -38.312 -5.812 1 45.91 172 TRP B C 1
ATOM 6215 O O . TRP B 1 172 ? -20.391 -38.656 -4.648 1 45.91 172 TRP B O 1
ATOM 6225 N N . SER B 1 173 ? -20.266 -37.125 -6.309 1 47.5 173 SER B N 1
ATOM 6226 C CA . SER B 1 173 ? -20.75 -36.062 -5.43 1 47.5 173 SER B CA 1
ATOM 6227 C C . SER B 1 173 ? -22.172 -36.375 -4.938 1 47.5 173 SER B C 1
ATOM 6229 O O . SER B 1 173 ? -22.547 -36 -3.83 1 47.5 173 SER B O 1
ATOM 6231 N N . SER B 1 174 ? -22.953 -37.031 -5.723 1 43.66 174 SER B N 1
ATOM 6232 C CA . SER B 1 174 ? -24.281 -37.469 -5.344 1 43.66 174 SER B CA 1
ATOM 6233 C C . SER B 1 174 ? -24.219 -38.688 -4.418 1 43.66 174 SER B C 1
ATOM 6235 O O . SER B 1 174 ? -25.156 -38.938 -3.652 1 43.66 174 SER B O 1
ATOM 6237 N N . ALA B 1 175 ? -23.109 -39.656 -4.664 1 36.28 175 ALA B N 1
ATOM 6238 C CA . ALA B 1 175 ? -23.016 -40.844 -3.842 1 36.28 175 ALA B CA 1
ATOM 6239 C C . ALA B 1 175 ? -22.609 -40.5 -2.412 1 36.28 175 ALA B C 1
ATOM 6241 O O . ALA B 1 175 ? -21.484 -40.062 -2.168 1 36.28 175 ALA B O 1
ATOM 6242 N N . GLY B 1 176 ? -23.094 -39.719 -1.693 1 36.44 176 GLY B N 1
ATOM 6243 C CA . GLY B 1 176 ? -22.938 -39.5 -0.264 1 36.44 176 GLY B CA 1
ATOM 6244 C C . GLY B 1 176 ? -22.391 -40.719 0.47 1 36.44 176 GLY B C 1
ATOM 6245 O O . GLY B 1 176 ? -21.5 -40.594 1.3 1 36.44 176 GLY B O 1
ATOM 6246 N N . ASP B 1 177 ? -23.234 -41.969 0.65 1 32.47 177 ASP B N 1
ATOM 6247 C CA . ASP B 1 177 ? -23.375 -42.969 1.702 1 32.47 177 ASP B CA 1
ATOM 6248 C C . ASP B 1 177 ? -22.391 -44.125 1.501 1 32.47 177 ASP B C 1
ATOM 6250 O O . ASP B 1 177 ? -22.609 -45.219 2.018 1 32.47 177 ASP B O 1
ATOM 6254 N N . PHE B 1 178 ? -21.5 -44.188 0.612 1 31.14 178 PHE B N 1
ATOM 6255 C CA . PHE B 1 178 ? -20.891 -45.5 0.456 1 31.14 178 PHE B CA 1
ATOM 6256 C C . PHE B 1 178 ? -20.078 -45.844 1.691 1 31.14 178 PHE B C 1
ATOM 6258 O O . PHE B 1 178 ? -19.469 -46.938 1.743 1 31.14 178 PHE B O 1
ATOM 6265 N N . TYR B 1 179 ? -19.797 -45.156 2.748 1 31.41 179 TYR B N 1
ATOM 6266 C CA . TYR B 1 179 ? -19.281 -45.875 3.908 1 31.41 179 TYR B CA 1
ATOM 6267 C C . TYR B 1 179 ? -20.219 -47.031 4.285 1 31.41 179 TYR B C 1
ATOM 6269 O O . TYR B 1 179 ? -19.844 -47.906 5.051 1 31.41 179 TYR B O 1
ATOM 6277 N N . ASN B 1 180 ? -21.469 -47.094 3.895 1 26.47 180 ASN B N 1
ATOM 6278 C CA . ASN B 1 180 ? -22.188 -48.25 4.418 1 26.47 180 ASN B CA 1
ATOM 6279 C C . ASN B 1 180 ? -21.812 -49.531 3.674 1 26.47 180 ASN B C 1
ATOM 6281 O O . ASN B 1 180 ? -21.891 -50.625 4.23 1 26.47 180 ASN B O 1
ATOM 6285 N N . GLN B 1 181 ? -21.578 -49.625 2.334 1 25.61 181 GLN B N 1
ATOM 6286 C CA . GLN B 1 181 ? -21.578 -50.969 1.782 1 25.61 181 GLN B CA 1
ATOM 6287 C C . GLN B 1 181 ? -20.203 -51.625 1.923 1 25.61 181 GLN B C 1
ATOM 6289 O O . GLN B 1 181 ? -20.078 -52.844 1.891 1 25.61 181 GLN B O 1
ATOM 6294 N N . PHE B 1 182 ? -19.047 -50.938 1.896 1 27.61 182 PHE B N 1
ATOM 6295 C CA . PHE B 1 182 ? -17.844 -51.781 1.806 1 27.61 182 PHE B CA 1
ATOM 6296 C C . PHE B 1 182 ? -17.516 -52.406 3.154 1 27.61 182 PHE B C 1
ATOM 6298 O O . PHE B 1 182 ? -16.516 -53.094 3.289 1 27.61 182 PHE B O 1
ATOM 6305 N N . VAL B 1 183 ? -18.188 -52.062 4.293 1 26.91 183 VAL B N 1
ATOM 6306 C CA . VAL B 1 183 ? -17.891 -52.906 5.438 1 26.91 183 VAL B CA 1
ATOM 6307 C C . VAL B 1 183 ? -18.359 -54.312 5.164 1 26.91 183 VAL B C 1
ATOM 6309 O O . VAL B 1 183 ? -17.969 -55.25 5.855 1 26.91 183 VAL B O 1
ATOM 6312 N N . SER B 1 184 ? -19.438 -54.562 4.348 1 23.06 184 SER B N 1
ATOM 6313 C CA . SER B 1 184 ? -19.969 -55.906 4.477 1 23.06 184 SER B CA 1
ATOM 6314 C C . SER B 1 184 ? -19.109 -56.906 3.691 1 23.06 184 SER B C 1
ATOM 6316 O O . SER B 1 184 ? -19.078 -58.094 4.016 1 23.06 184 SER B O 1
ATOM 6318 N N . ALA B 1 185 ? -18.703 -56.562 2.363 1 22.86 185 ALA B N 1
ATOM 6319 C CA . ALA B 1 185 ? -18.484 -57.688 1.493 1 22.86 185 ALA B CA 1
ATOM 6320 C C . ALA B 1 185 ? -17.125 -58.344 1.781 1 22.86 185 ALA B C 1
ATOM 6322 O O . ALA B 1 185 ? -16.672 -59.219 1.03 1 22.86 185 ALA B O 1
ATOM 6323 N N . SER B 1 186 ? -16.297 -57.812 2.719 1 22.39 186 SER B N 1
ATOM 6324 C CA . SER B 1 186 ? -15.039 -58.562 2.793 1 22.39 186 SER B CA 1
ATOM 6325 C C . SER B 1 186 ? -15.266 -59.969 3.287 1 22.39 186 SER B C 1
ATOM 6327 O O . SER B 1 186 ? -14.305 -60.688 3.623 1 22.39 186 SER B O 1
ATOM 6329 N N . ALA B 1 187 ? -16.453 -60.188 3.781 1 20.97 187 ALA B N 1
ATOM 6330 C CA . ALA B 1 187 ? -16.328 -61.469 4.438 1 20.97 187 ALA B CA 1
ATOM 6331 C C . ALA B 1 187 ? -16.062 -62.594 3.418 1 20.97 187 ALA B C 1
ATOM 6333 O O . ALA B 1 187 ? -15.453 -63.594 3.744 1 20.97 187 ALA B O 1
ATOM 6334 N N . GLY B 1 188 ? -16.953 -62.75 2.336 1 18.66 188 GLY B N 1
ATOM 6335 C CA . GLY B 1 188 ? -17.141 -64.125 1.871 1 18.66 188 GLY B CA 1
ATOM 6336 C C . GLY B 1 188 ? -16.062 -64.562 0.911 1 18.66 188 GLY B C 1
ATOM 6337 O O . GLY B 1 188 ? -15.945 -64 -0.196 1 18.66 188 GLY B O 1
ATOM 6338 N N . GLY B 1 189 ? -14.883 -64.938 1.306 1 18.77 189 GLY B N 1
ATOM 6339 C CA . GLY B 1 189 ? -13.75 -65.438 0.54 1 18.77 189 GLY B CA 1
ATOM 6340 C C . GLY B 1 189 ? -14.109 -66.562 -0.399 1 18.77 189 GLY B C 1
ATOM 6341 O O . GLY B 1 189 ? -13.234 -67.188 -1.032 1 18.77 189 GLY B O 1
ATOM 6342 N N . GLY B 1 190 ? -15.211 -67.25 -0.226 1 17.31 190 GLY B N 1
ATOM 6343 C CA . GLY B 1 190 ? -14.898 -68.625 -0.568 1 17.31 190 GLY B CA 1
ATOM 6344 C C . GLY B 1 190 ? -14.531 -68.812 -2.029 1 17.31 190 GLY B C 1
ATOM 6345 O O . GLY B 1 190 ? -13.383 -69.125 -2.352 1 17.31 190 GLY B O 1
ATOM 6346 N N . SER B 1 191 ? -15.492 -69.312 -2.912 1 16.78 191 SER B N 1
ATOM 6347 C CA . SER B 1 191 ? -15.375 -70.562 -3.656 1 16.78 191 SER B CA 1
ATOM 6348 C C . SER B 1 191 ? -14.773 -70.312 -5.035 1 16.78 191 SER B C 1
ATOM 6350 O O . SER B 1 191 ? -14.617 -69.188 -5.465 1 16.78 191 SER B O 1
ATOM 6352 N N . SER B 1 192 ? -15.453 -70.812 -6.195 1 16.44 192 SER B N 1
ATOM 6353 C CA . SER B 1 192 ? -15.219 -71.875 -7.133 1 16.44 192 SER B CA 1
ATOM 6354 C C . SER B 1 192 ? -14.812 -71.375 -8.508 1 16.44 192 SER B C 1
ATOM 6356 O O . SER B 1 192 ? -13.805 -71.812 -9.062 1 16.44 192 SER B O 1
ATOM 6358 N N . GLY B 1 193 ? -15.656 -70.562 -9.383 1 14.8 193 GLY B N 1
ATOM 6359 C CA . GLY B 1 193 ? -16.109 -71.312 -10.586 1 14.8 193 GLY B CA 1
ATOM 6360 C C . GLY B 1 193 ? -15.195 -71.062 -11.773 1 14.8 193 GLY B C 1
ATOM 6361 O O . GLY B 1 193 ? -14.336 -70.188 -11.758 1 14.8 193 GLY B O 1
ATOM 6362 N N . GLY B 1 194 ? -15.664 -71.5 -13.07 1 16.06 194 GLY B N 1
ATOM 6363 C CA . GLY B 1 194 ? -15.383 -72.25 -14.289 1 16.06 194 GLY B CA 1
ATOM 6364 C C . GLY B 1 194 ? -14.945 -71.312 -15.445 1 16.06 194 GLY B C 1
ATOM 6365 O O . GLY B 1 194 ? -13.766 -71 -15.586 1 16.06 194 GLY B O 1
ATOM 6366 N N . GLY B 1 195 ? -15.852 -71 -16.547 1 15.26 195 GLY B N 1
ATOM 6367 C CA . GLY B 1 195 ? -15.781 -71.5 -17.906 1 15.26 195 GLY B CA 1
ATOM 6368 C C . GLY B 1 195 ? -15.188 -70.5 -18.891 1 15.26 195 GLY B C 1
ATOM 6369 O O . GLY B 1 195 ? -14.461 -69.562 -18.5 1 15.26 195 GLY B O 1
ATOM 6370 N N . GLY B 1 196 ? -16.047 -69.688 -19.812 1 14.95 196 GLY B N 1
ATOM 6371 C CA . GLY B 1 196 ? -16.203 -69.938 -21.25 1 14.95 196 GLY B CA 1
ATOM 6372 C C . GLY B 1 196 ? -15.453 -68.875 -22.094 1 14.95 196 GLY B C 1
ATOM 6373 O O . GLY B 1 196 ? -14.953 -67.875 -21.562 1 14.95 196 GLY B O 1
ATOM 6374 N N . GLY B 1 197 ? -16.016 -68.438 -23.422 1 15.44 197 GLY B N 1
ATOM 6375 C CA . GLY B 1 197 ? -15.703 -68.562 -24.844 1 15.44 197 GLY B CA 1
ATOM 6376 C C . GLY B 1 197 ? -15.336 -67.25 -25.484 1 15.44 197 GLY B C 1
ATOM 6377 O O . GLY B 1 197 ? -14.234 -67.062 -26.016 1 15.44 197 GLY B O 1
ATOM 6378 N N . SER B 1 198 ? -16.281 -66.125 -25.875 1 14.79 198 SER B N 1
ATOM 6379 C CA . SER B 1 198 ? -16.547 -65.938 -27.297 1 14.79 198 SER B CA 1
ATOM 6380 C C . SER B 1 198 ? -15.742 -64.75 -27.859 1 14.79 198 SER B C 1
ATOM 6382 O O . SER B 1 198 ? -15.25 -63.906 -27.109 1 14.79 198 SER B O 1
ATOM 6384 N N . SER B 1 199 ? -16.078 -64.188 -29.266 1 15.09 199 SER B N 1
ATOM 6385 C CA . SER B 1 199 ? -15.594 -63.969 -30.625 1 15.09 199 SER B CA 1
ATOM 6386 C C . SER B 1 199 ? -15.547 -62.469 -30.984 1 15.09 199 SER B C 1
ATOM 6388 O O . SER B 1 199 ? -14.812 -62.062 -31.875 1 15.09 199 SER B O 1
ATOM 6390 N N . ALA B 1 200 ? -16.344 -61.406 -30.594 1 14.3 200 ALA B N 1
ATOM 6391 C CA . ALA B 1 200 ? -16.953 -60.719 -31.734 1 14.3 200 ALA B CA 1
ATOM 6392 C C . ALA B 1 200 ? -15.969 -59.75 -32.375 1 14.3 200 ALA B C 1
ATOM 6394 O O . ALA B 1 200 ? -15.008 -59.312 -31.719 1 14.3 200 ALA B O 1
ATOM 6395 N N . GLY B 1 201 ? -16.516 -58.844 -33.469 1 15.12 201 GLY B N 1
ATOM 6396 C CA . GLY B 1 201 ? -16.406 -58.375 -34.844 1 15.12 201 GLY B CA 1
ATOM 6397 C C . GLY B 1 201 ? -15.844 -56.969 -34.938 1 15.12 201 GLY B C 1
ATOM 6398 O O . GLY B 1 201 ? -15.734 -56.281 -33.938 1 15.12 201 GLY B O 1
ATOM 6399 N N . GLY B 1 202 ? -16.141 -56.031 -36.188 1 15.59 202 GLY B N 1
ATOM 6400 C CA . GLY B 1 202 ? -15.539 -55.438 -37.375 1 15.59 202 GLY B CA 1
ATOM 6401 C C . GLY B 1 202 ? -15.469 -53.906 -37.281 1 15.59 202 GLY B C 1
ATOM 6402 O O . GLY B 1 202 ? -14.398 -53.344 -37.5 1 15.59 202 GLY B O 1
ATOM 6403 N N . GLY B 1 203 ? -16.609 -53 -37.344 1 14.79 203 GLY B N 1
ATOM 6404 C CA . GLY B 1 203 ? -16.891 -52.156 -38.5 1 14.79 203 GLY B CA 1
ATOM 6405 C C . GLY B 1 203 ? -16.188 -50.812 -38.438 1 14.79 203 GLY B C 1
ATOM 6406 O O . GLY B 1 203 ? -15.672 -50.406 -37.375 1 14.79 203 GLY B O 1
ATOM 6407 N N . ASN B 1 204 ? -16.766 -49.625 -39.219 1 15.29 204 ASN B N 1
ATOM 6408 C CA . ASN B 1 204 ? -16.531 -48.781 -40.406 1 15.29 204 ASN B CA 1
ATOM 6409 C C . ASN B 1 204 ? -16.219 -47.344 -40 1 15.29 204 ASN B C 1
ATOM 6411 O O . ASN B 1 204 ? -16.359 -46.969 -38.844 1 15.29 204 ASN B O 1
ATOM 6415 N N . SER B 1 205 ? -17.078 -46.125 -40.5 1 15.25 205 SER B N 1
ATOM 6416 C CA . SER B 1 205 ? -16.969 -45.188 -41.594 1 15.25 205 SER B CA 1
ATOM 6417 C C . SER B 1 205 ? -16.656 -43.781 -41.094 1 15.25 205 SER B C 1
ATOM 6419 O O . SER B 1 205 ? -15.68 -43.156 -41.531 1 15.25 205 SER B O 1
ATOM 6421 N N . SER B 1 206 ? -17.703 -42.75 -40.906 1 15.02 206 SER B N 1
ATOM 6422 C CA . SER B 1 206 ? -18.047 -41.625 -41.781 1 15.02 206 SER B CA 1
ATOM 6423 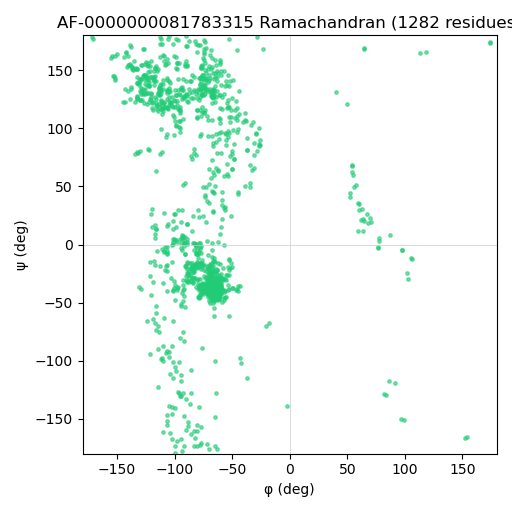C C . SER B 1 206 ? -17.406 -40.312 -41.312 1 15.02 206 SER B C 1
ATOM 6425 O O . SER B 1 206 ? -16.969 -40.219 -40.156 1 15.02 206 SER B O 1
ATOM 6427 N N . SER B 1 207 ? -17.781 -38.938 -41.875 1 15.65 207 SER B N 1
ATOM 6428 C CA . SER B 1 207 ? -17.438 -37.812 -42.75 1 15.65 207 SER B CA 1
ATOM 6429 C C . SER B 1 207 ? -17.406 -36.5 -41.969 1 15.65 207 SER B C 1
ATOM 6431 O O . SER B 1 207 ? -16.453 -35.719 -42.094 1 15.65 207 SER B O 1
ATOM 6433 N N . VAL B 1 208 ? -18.484 -35.875 -41.375 1 15.09 208 VAL B N 1
ATOM 6434 C CA . VAL B 1 208 ? -19.078 -34.656 -41.906 1 15.09 208 VAL B CA 1
ATOM 6435 C C . VAL B 1 208 ? -18.312 -33.438 -41.375 1 15.09 208 VAL B C 1
ATOM 6437 O O . VAL B 1 208 ? -17.562 -33.531 -40.406 1 15.09 208 VAL B O 1
ATOM 6440 N N . GLY B 1 209 ? -18.875 -32 -41.406 1 15.26 209 GLY B N 1
ATOM 6441 C CA . GLY B 1 209 ? -18.859 -30.734 -42.125 1 15.26 209 GLY B CA 1
ATOM 6442 C C . GLY B 1 209 ? -18.406 -29.578 -41.25 1 15.26 209 GLY B C 1
ATOM 6443 O O . GLY B 1 209 ? -17.344 -29 -41.5 1 15.26 209 GLY B O 1
ATOM 6444 N N . GLY B 1 210 ? -19.297 -28.672 -40.5 1 15.49 210 GLY B N 1
ATOM 6445 C CA . GLY B 1 210 ? -19.703 -27.312 -40.812 1 15.49 210 GLY B CA 1
ATOM 6446 C C . GLY B 1 210 ? -18.828 -26.266 -40.156 1 15.49 210 GLY B C 1
ATOM 6447 O O . GLY B 1 210 ? -18.031 -26.578 -39.25 1 15.49 210 GLY B O 1
ATOM 6448 N N . GLY B 1 211 ? -19.062 -24.719 -40.281 1 15.87 211 GLY B N 1
ATOM 6449 C CA . GLY B 1 211 ? -18.703 -23.422 -40.812 1 15.87 211 GLY B CA 1
ATOM 6450 C C . GLY B 1 211 ? -18.328 -22.406 -39.781 1 15.87 211 GLY B C 1
ATOM 6451 O O . GLY B 1 211 ? -17.266 -21.797 -39.844 1 15.87 211 GLY B O 1
ATOM 6452 N N . SER B 1 212 ? -19.234 -21.906 -38.781 1 15.73 212 SER B N 1
ATOM 6453 C CA . SER B 1 212 ? -19.641 -20.5 -38.812 1 15.73 212 SER B CA 1
ATOM 6454 C C . SER B 1 212 ? -18.609 -19.609 -38.156 1 15.73 212 SER B C 1
ATOM 6456 O O . SER B 1 212 ? -17.781 -20.078 -37.375 1 15.73 212 SER B O 1
ATOM 6458 N N . SER B 1 213 ? -18.812 -18.141 -38.188 1 16.05 213 SER B N 1
ATOM 6459 C CA . SER B 1 213 ? -18.359 -16.797 -38.562 1 16.05 213 SER B CA 1
ATOM 6460 C C . SER B 1 213 ? -18 -15.984 -37.312 1 16.05 213 SER B C 1
ATOM 6462 O O . SER B 1 213 ? -18.766 -15.945 -36.344 1 16.05 213 SER B O 1
ATOM 6464 N N . ALA B 1 214 ? -16.844 -15.812 -36.875 1 16.66 214 ALA B N 1
ATOM 6465 C CA . ALA B 1 214 ? -16.203 -15.094 -35.75 1 16.66 214 ALA B CA 1
ATOM 6466 C C . ALA B 1 214 ? -16.281 -13.586 -35.969 1 16.66 214 ALA B C 1
ATOM 6468 O O . ALA B 1 214 ? -15.664 -13.055 -36.906 1 16.66 214 ALA B O 1
ATOM 6469 N N . GLY B 1 215 ? -17.609 -13 -35.969 1 15.19 215 GLY B N 1
ATOM 6470 C CA . GLY B 1 215 ? -17.812 -11.594 -36.281 1 15.19 215 GLY B CA 1
ATOM 6471 C C . GLY B 1 215 ? -16.844 -10.672 -35.562 1 15.19 215 GLY B C 1
ATOM 6472 O O . GLY B 1 215 ? -16.203 -11.062 -34.594 1 15.19 215 GLY B O 1
ATOM 6473 N N . GLY B 1 216 ? -16.719 -9.188 -36 1 15.78 216 GLY B N 1
ATOM 6474 C CA . GLY B 1 216 ? -15.953 -8.008 -36.375 1 15.78 216 GLY B CA 1
ATOM 6475 C C . GLY B 1 216 ? -15.805 -7.02 -35.219 1 15.78 216 GLY B C 1
ATOM 6476 O O . GLY B 1 216 ? -14.773 -6.363 -35.094 1 15.78 216 GLY B O 1
ATOM 6477 N N . GLY B 1 217 ? -16.75 -6.82 -34.188 1 15.91 217 GLY B N 1
ATOM 6478 C CA . GLY B 1 217 ? -17.094 -5.41 -34.062 1 15.91 217 GLY B CA 1
ATOM 6479 C C . GLY B 1 217 ? -15.914 -4.547 -33.656 1 15.91 217 GLY B C 1
ATOM 6480 O O . GLY B 1 217 ? -14.883 -5.062 -33.219 1 15.91 217 GLY B O 1
ATOM 6481 N N . ASN B 1 218 ? -16.219 -3.08 -33.406 1 15.63 218 ASN B N 1
ATOM 6482 C CA . ASN B 1 218 ? -15.891 -1.694 -33.719 1 15.63 218 ASN B CA 1
ATOM 6483 C C . ASN B 1 218 ? -14.992 -1.074 -32.656 1 15.63 218 ASN B C 1
ATOM 6485 O O . ASN B 1 218 ? -15.273 -1.188 -31.453 1 15.63 218 ASN B O 1
ATOM 6489 N N . SER B 1 219 ? -13.734 -0.926 -32.844 1 16.97 219 SER B N 1
ATOM 6490 C CA . SER B 1 219 ? -12.602 -0.21 -32.25 1 16.97 219 SER B CA 1
ATOM 6491 C C . SER B 1 219 ? -12.844 1.296 -32.25 1 16.97 219 SER B C 1
ATOM 6493 O O . SER B 1 219 ? -11.898 2.082 -32.156 1 16.97 219 SER B O 1
ATOM 6495 N N . SER B 1 220 ? -14.125 1.873 -31.844 1 15.94 220 SER B N 1
ATOM 6496 C CA . SER B 1 220 ? -14.234 3.293 -32.156 1 15.94 220 SER B CA 1
ATOM 6497 C C . SER B 1 220 ? -13.109 4.094 -31.516 1 15.94 220 SER B C 1
ATOM 6499 O O . SER B 1 220 ? -12.672 3.773 -30.406 1 15.94 220 SER B O 1
ATOM 6501 N N . SER B 1 221 ? -12.398 4.957 -32.344 1 16.53 221 SER B N 1
ATOM 6502 C CA . SER B 1 221 ? -11.312 5.922 -32.5 1 16.53 221 SER B CA 1
ATOM 6503 C C . SER B 1 221 ? -11.641 7.25 -31.844 1 16.53 221 SER B C 1
ATOM 6505 O O . SER B 1 221 ? -10.844 8.188 -31.891 1 16.53 221 SER B O 1
ATOM 6507 N N . VAL B 1 222 ? -12.586 7.461 -30.875 1 16.3 222 VAL B N 1
ATOM 6508 C CA . VAL B 1 222 ? -13.008 8.859 -30.875 1 16.3 222 VAL B CA 1
ATOM 6509 C C . VAL B 1 222 ? -11.805 9.758 -30.594 1 16.3 222 VAL B C 1
ATOM 6511 O O . VAL B 1 222 ? -11.055 9.531 -29.641 1 16.3 222 VAL B O 1
ATOM 6514 N N . GLY B 1 223 ? -11.359 10.695 -31.531 1 15.72 223 GLY B N 1
ATOM 6515 C CA . GLY B 1 223 ? -10.461 11.688 -32.094 1 15.72 223 GLY B CA 1
ATOM 6516 C C . GLY B 1 223 ? -10.492 13.008 -31.344 1 15.72 223 GLY B C 1
ATOM 6517 O O . GLY B 1 223 ? -9.508 13.75 -31.344 1 15.72 223 GLY B O 1
ATOM 6518 N N . GLY B 1 224 ? -11.648 13.539 -30.766 1 15.69 224 GLY B N 1
ATOM 6519 C CA . GLY B 1 224 ? -11.867 14.93 -31.141 1 15.69 224 GLY B CA 1
ATOM 6520 C C . GLY B 1 224 ? -10.734 15.844 -30.719 1 15.69 224 GLY B C 1
ATOM 6521 O O . GLY B 1 224 ? -9.938 15.492 -29.844 1 15.69 224 GLY B O 1
ATOM 6522 N N . GLY B 1 225 ? -10.617 17.016 -31.484 1 15.33 225 GLY B N 1
ATOM 6523 C CA . GLY B 1 225 ? -10.023 18.203 -32.094 1 15.33 225 GLY B CA 1
ATOM 6524 C C . GLY B 1 225 ? -9.914 19.375 -31.125 1 15.33 225 GLY B C 1
ATOM 6525 O O . GLY B 1 225 ? -10.75 19.531 -30.234 1 15.33 225 GLY B O 1
ATOM 6526 N N . SER B 1 226 ? -8.695 19.812 -30.812 1 17.34 226 SER B N 1
ATOM 6527 C CA . SER B 1 226 ? -8.172 21.016 -30.172 1 17.34 226 SER B CA 1
ATOM 6528 C C . SER B 1 226 ? -8.633 22.281 -30.906 1 17.34 226 SER B C 1
ATOM 6530 O O . SER B 1 226 ? -8.094 23.359 -30.672 1 17.34 226 SER B O 1
ATOM 6532 N N . SER B 1 227 ? -9.805 22.391 -31.594 1 15.17 227 SER B N 1
ATOM 6533 C CA . SER B 1 227 ? -9.828 23.547 -32.5 1 15.17 227 SER B CA 1
ATOM 6534 C C . SER B 1 227 ? -9.664 24.844 -31.719 1 15.17 227 SER B C 1
ATOM 6536 O O . SER B 1 227 ? -10.336 25.062 -30.703 1 15.17 227 SER B O 1
ATOM 6538 N N . VAL B 1 228 ? -8.492 25.469 -31.844 1 16.72 228 VAL B N 1
ATOM 6539 C CA . VAL B 1 228 ? -8.047 26.844 -31.578 1 16.72 228 VAL B CA 1
ATOM 6540 C C . VAL B 1 228 ? -8.867 27.812 -32.438 1 16.72 228 VAL B C 1
ATOM 6542 O O . VAL B 1 228 ? -8.492 28.984 -32.594 1 16.72 228 VAL B O 1
ATOM 6545 N N . GLY B 1 229 ? -10 27.422 -33.031 1 14.55 229 GLY B N 1
ATOM 6546 C CA . GLY B 1 229 ? -10.281 28.391 -34.094 1 14.55 229 GLY B CA 1
ATOM 6547 C C . GLY B 1 229 ? -10.336 29.812 -33.594 1 14.55 229 GLY B C 1
ATOM 6548 O O . GLY B 1 229 ? -10.609 30.062 -32.438 1 14.55 229 GLY B O 1
ATOM 6549 N N . GLY B 1 230 ? -9.758 30.734 -34.438 1 15.89 230 GLY B N 1
ATOM 6550 C CA . GLY B 1 230 ? -9.531 32.156 -34.656 1 15.89 230 GLY B CA 1
ATOM 6551 C C . GLY B 1 230 ? -10.805 32.969 -34.625 1 15.89 230 GLY B C 1
ATOM 6552 O O . GLY B 1 230 ? -10.867 34 -33.938 1 15.89 230 GLY B O 1
ATOM 6553 N N . GLY B 1 231 ? -11.703 32.625 -35.594 1 14.73 231 GLY B N 1
ATOM 6554 C CA . GLY B 1 231 ? -12.023 33.719 -36.531 1 14.73 231 GLY B CA 1
ATOM 6555 C C . GLY B 1 231 ? -12.836 34.812 -35.875 1 14.73 231 GLY B C 1
ATOM 6556 O O . GLY B 1 231 ? -13.344 34.656 -34.781 1 14.73 231 GLY B O 1
ATOM 6557 N N . GLY B 1 232 ? -13.188 35.781 -36.812 1 15.86 232 GLY B N 1
ATOM 6558 C CA . GLY B 1 232 ? -13.523 37.156 -37.094 1 15.86 232 GLY B CA 1
ATOM 6559 C C . GLY B 1 232 ? -14.945 37.531 -36.688 1 15.86 232 GLY B C 1
ATOM 6560 O O . GLY B 1 232 ? -15.164 38.062 -35.594 1 15.86 232 GLY B O 1
ATOM 6561 N N . SER B 1 233 ? -15.852 37.281 -37.75 1 15.17 233 SER B N 1
ATOM 6562 C CA . SER B 1 233 ? -16.562 38.438 -38.281 1 15.17 233 SER B CA 1
ATOM 6563 C C . SER B 1 233 ? -17.828 38.75 -37.5 1 15.17 233 SER B C 1
ATOM 6565 O O . SER B 1 233 ? -18.172 38 -36.562 1 15.17 233 SER B O 1
ATOM 6567 N N . SER B 1 234 ? -19 38.406 -38.25 1 15 234 SER B N 1
ATOM 6568 C CA . SER B 1 234 ? -20.062 39.312 -38.656 1 15 234 SER B CA 1
ATOM 6569 C C . SER B 1 234 ? -21.219 39.312 -37.656 1 15 234 SER B C 1
ATOM 6571 O O . SER B 1 234 ? -21.453 38.312 -36.969 1 15 234 SER B O 1
ATOM 6573 N N . ALA B 1 235 ? -21.703 40.469 -37.281 1 16.22 235 ALA B N 1
ATOM 6574 C CA . ALA B 1 235 ? -22.75 41.125 -36.5 1 16.22 235 ALA B CA 1
ATOM 6575 C C . ALA B 1 235 ? -24.125 40.688 -36.969 1 16.22 235 ALA B C 1
ATOM 6577 O O . ALA B 1 235 ? -25.125 40.969 -36.312 1 16.22 235 ALA B O 1
ATOM 6578 N N . GLY B 1 236 ? -24.172 39.688 -38.125 1 14.82 236 GLY B N 1
ATOM 6579 C CA . GLY B 1 236 ? -25.375 40.25 -38.75 1 14.82 236 GLY B CA 1
ATOM 6580 C C . GLY B 1 236 ? -26.609 40.125 -37.875 1 14.82 236 GLY B C 1
ATOM 6581 O O . GLY B 1 236 ? -26.578 39.438 -36.875 1 14.82 236 GLY B O 1
ATOM 6582 N N . GLY B 1 237 ? -27.75 39.969 -38.719 1 15 237 GLY B N 1
ATOM 6583 C CA . GLY B 1 237 ? -29.062 40.562 -38.875 1 15 237 GLY B CA 1
ATOM 6584 C C . GLY B 1 237 ? -30.172 39.719 -38.25 1 15 237 GLY B C 1
ATOM 6585 O O . GLY B 1 237 ? -30.234 38.5 -38.438 1 15 237 GLY B O 1
ATOM 6586 N N . GLY B 1 238 ? -30.594 39.938 -37.031 1 14.78 238 GLY B N 1
ATOM 6587 C CA . GLY B 1 238 ? -31.812 39.531 -36.344 1 14.78 238 GLY B CA 1
ATOM 6588 C C . GLY B 1 238 ? -33.031 39.594 -37.25 1 14.78 238 GLY B C 1
ATOM 6589 O O . GLY B 1 238 ? -33.75 40.625 -37.25 1 14.78 238 GLY B O 1
ATOM 6590 N N . GLY B 1 239 ? -32.969 38.938 -38.562 1 14.67 239 GLY B N 1
ATOM 6591 C CA . GLY B 1 239 ? -34.281 39.25 -39.094 1 14.67 239 GLY B CA 1
ATOM 6592 C C . GLY B 1 239 ? -35.406 38.625 -38.312 1 14.67 239 GLY B C 1
ATOM 6593 O O . GLY B 1 239 ? -35.188 37.719 -37.5 1 14.67 239 GLY B O 1
ATOM 6594 N N . SER B 1 240 ? -36.75 38.781 -38.875 1 15.47 240 SER B N 1
ATOM 6595 C CA . SER B 1 240 ? -38.125 39.062 -38.5 1 15.47 240 SER B CA 1
ATOM 6596 C C . SER B 1 240 ? -38.906 37.75 -38.344 1 15.47 240 SER B C 1
ATOM 6598 O O . SER B 1 240 ? -38.375 36.656 -38.5 1 15.47 240 SER B O 1
ATOM 6600 N N . SER B 1 241 ? -39.781 37.281 -39.375 1 15.14 241 SER B N 1
ATOM 6601 C CA . SER B 1 241 ? -41.25 37.344 -39.25 1 15.14 241 SER B CA 1
ATOM 6602 C C . SER B 1 241 ? -41.844 36 -38.875 1 15.14 241 SER B C 1
ATOM 6604 O O . SER B 1 241 ? -42.375 35.844 -37.781 1 15.14 241 SER B O 1
ATOM 6606 N N . ALA B 1 242 ? -42.719 35.312 -39.812 1 15.66 242 ALA B N 1
ATOM 6607 C CA . ALA B 1 242 ? -44.156 35.188 -39.781 1 15.66 242 ALA B CA 1
ATOM 6608 C C . ALA B 1 242 ? -44.594 33.781 -39.375 1 15.66 242 ALA B C 1
ATOM 6610 O O . ALA B 1 242 ? -43.75 32.844 -39.375 1 15.66 242 ALA B O 1
ATOM 6611 N N . GLY B 1 243 ? -45.844 33.125 -39.781 1 15.39 243 GLY B N 1
ATOM 6612 C CA . GLY B 1 243 ? -47.156 32.719 -39.344 1 15.39 243 GLY B CA 1
ATOM 6613 C C . GLY B 1 243 ? -47.406 31.234 -39.469 1 15.39 243 GLY B C 1
ATOM 6614 O O . GLY B 1 243 ? -48.25 30.672 -38.781 1 15.39 243 GLY B O 1
ATOM 6615 N N . GLY B 1 244 ? -46.812 30.328 -40.375 1 15.94 244 GLY B N 1
ATOM 6616 C CA . GLY B 1 244 ? -47.875 29.531 -41 1 15.94 244 GLY B CA 1
ATOM 6617 C C . GLY B 1 244 ? -48.344 28.391 -40.125 1 15.94 244 GLY B C 1
ATOM 6618 O O . GLY B 1 244 ? -47.656 27.984 -39.219 1 15.94 244 GLY B O 1
ATOM 6619 N N . GLY B 1 245 ? -49.625 27.594 -40.344 1 16.53 245 GLY B N 1
ATOM 6620 C CA . GLY B 1 245 ? -50.875 27 -39.875 1 16.53 245 GLY B CA 1
ATOM 6621 C C . GLY B 1 245 ? -50.812 25.484 -39.75 1 16.53 245 GLY B C 1
ATOM 6622 O O . GLY B 1 245 ? -51.719 24.859 -39.219 1 16.53 245 GLY B O 1
ATOM 6623 N N . GLY B 1 246 ? -49.781 24.672 -40.156 1 16.22 246 GLY B N 1
ATOM 6624 C CA . GLY B 1 246 ? -50.375 23.453 -40.688 1 16.22 246 GLY B CA 1
ATOM 6625 C C . GLY B 1 246 ? -50.969 22.562 -39.625 1 16.22 246 GLY B C 1
ATOM 6626 O O . GLY B 1 246 ? -50.719 22.75 -38.438 1 16.22 246 GLY B O 1
ATOM 6627 N N . SER B 1 247 ? -51.469 21.156 -39.969 1 17.45 247 SER B N 1
ATOM 6628 C CA . SER B 1 247 ? -52.562 20.188 -39.844 1 17.45 247 SER B CA 1
ATOM 6629 C C . SER B 1 247 ? -52.312 19.219 -38.719 1 17.45 247 SER B C 1
ATOM 6631 O O . SER B 1 247 ? -51.156 18.938 -38.344 1 17.45 247 SER B O 1
ATOM 6633 N N . SER B 1 248 ? -53.375 18.688 -37.812 1 17.36 248 SER B N 1
ATOM 6634 C CA . SER B 1 248 ? -53.875 18.109 -36.594 1 17.36 248 SER B CA 1
ATOM 6635 C C . SER B 1 248 ? -53.75 16.594 -36.594 1 17.36 248 SER B C 1
ATOM 6637 O O . SER B 1 248 ? -54.25 15.914 -35.719 1 17.36 248 SER B O 1
ATOM 6639 N N . ALA B 1 249 ? -52.969 15.758 -37.219 1 18.86 249 ALA B N 1
ATOM 6640 C CA . ALA B 1 249 ? -53.438 14.375 -37.312 1 18.86 249 ALA B CA 1
ATOM 6641 C C . ALA B 1 249 ? -53.438 13.734 -35.906 1 18.86 249 ALA B C 1
ATOM 6643 O O . ALA B 1 249 ? -52.5 13.938 -35.125 1 18.86 249 ALA B O 1
ATOM 6644 N N . ALA B 1 250 ? -54.594 13.188 -35.281 1 18.56 250 ALA B N 1
ATOM 6645 C CA . ALA B 1 250 ? -55.188 12.648 -34.062 1 18.56 250 ALA B CA 1
ATOM 6646 C C . ALA B 1 250 ? -54.625 11.266 -33.75 1 18.56 250 ALA B C 1
ATOM 6648 O O . ALA B 1 250 ? -55 10.273 -34.375 1 18.56 250 ALA B O 1
ATOM 6649 N N . GLY B 1 251 ? -53.406 10.812 -33.906 1 18.89 251 GLY B N 1
ATOM 6650 C CA . GLY B 1 251 ? -53.188 9.391 -33.688 1 18.89 251 GLY B CA 1
ATOM 6651 C C . GLY B 1 251 ? -53.562 8.93 -32.312 1 18.89 251 GLY B C 1
ATOM 6652 O O . GLY B 1 251 ? -53.281 9.625 -31.312 1 18.89 251 GLY B O 1
ATOM 6653 N N . SER B 1 252 ? -54.562 8.008 -32 1 20.06 252 SER B N 1
ATOM 6654 C CA . SER B 1 252 ? -55.281 7.391 -30.891 1 20.06 252 SER B CA 1
ATOM 6655 C C . SER B 1 252 ? -54.344 6.594 -30.016 1 20.06 252 SER B C 1
ATOM 6657 O O . SER B 1 252 ? -53.75 5.602 -30.453 1 20.06 252 SER B O 1
ATOM 6659 N N . SER B 1 253 ? -53.531 7.129 -29.109 1 22.2 253 SER B N 1
ATOM 6660 C CA . SER B 1 253 ? -52.625 6.613 -28.094 1 22.2 253 SER B CA 1
ATOM 6661 C C . SER B 1 253 ? -53.375 5.75 -27.078 1 22.2 253 SER B C 1
ATOM 6663 O O . SER B 1 253 ? -54.25 6.238 -26.359 1 22.2 253 SER B O 1
ATOM 6665 N N . TYR B 1 254 ? -53.688 4.484 -27.438 1 21.88 254 TYR B N 1
ATOM 6666 C CA . TYR B 1 254 ? -54.344 3.605 -26.484 1 21.88 254 TYR B CA 1
ATOM 6667 C C . TYR B 1 254 ? -53.625 3.623 -25.141 1 21.88 254 TYR B C 1
ATOM 6669 O O . TYR B 1 254 ? -52.438 3.402 -25.078 1 21.88 254 TYR B O 1
ATOM 6677 N N . SER B 1 255 ? -54.094 4.375 -24.172 1 24.53 255 SER B N 1
ATOM 6678 C CA . SER B 1 255 ? -53.812 4.637 -22.766 1 24.53 255 SER B CA 1
ATOM 6679 C C . SER B 1 255 ? -54 3.375 -21.922 1 24.53 255 SER B C 1
ATOM 6681 O O . SER B 1 255 ? -55.125 2.902 -21.734 1 24.53 255 SER B O 1
ATOM 6683 N N . TYR B 1 256 ? -53.219 2.305 -22.125 1 26.39 256 TYR B N 1
ATOM 6684 C CA . TYR B 1 256 ? -53.438 1.202 -21.188 1 26.39 256 TYR B CA 1
ATOM 6685 C C . TYR B 1 256 ? -53.562 1.71 -19.766 1 26.39 256 TYR B C 1
ATOM 6687 O O . TYR B 1 256 ? -52.938 2.729 -19.406 1 26.39 256 TYR B O 1
ATOM 6695 N N . PRO B 1 257 ? -54.594 1.287 -18.969 1 29.41 257 PRO B N 1
ATOM 6696 C CA . PRO B 1 257 ? -54.844 1.738 -17.609 1 29.41 257 PRO B CA 1
ATOM 6697 C C . PRO B 1 257 ? -53.625 1.59 -16.703 1 29.41 257 PRO B C 1
ATOM 6699 O O . PRO B 1 257 ? -52.875 0.639 -16.859 1 29.41 257 PRO B O 1
ATOM 6702 N N . PRO B 1 258 ? -53.125 2.729 -16.172 1 29.97 258 PRO B N 1
ATOM 6703 C CA . PRO B 1 258 ? -51.969 2.844 -15.258 1 29.97 258 PRO B CA 1
ATOM 6704 C C . PRO B 1 258 ? -52.031 1.811 -14.133 1 29.97 258 PRO B C 1
ATOM 6706 O O . PRO B 1 258 ? -53.094 1.441 -13.672 1 29.97 258 PRO B O 1
ATOM 6709 N N . ALA B 1 259 ? -51.219 0.788 -14.141 1 31.17 259 ALA B N 1
ATOM 6710 C CA . ALA B 1 259 ? -50.969 -0.14 -13.039 1 31.17 259 ALA B CA 1
ATOM 6711 C C . ALA B 1 259 ? -51.312 0.497 -11.695 1 31.17 259 ALA B C 1
ATOM 6713 O O . ALA B 1 259 ? -51.406 1.722 -11.586 1 31.17 259 ALA B O 1
ATOM 6714 N N . SER B 1 260 ? -51.375 -0.256 -10.586 1 33.78 260 SER B N 1
ATOM 6715 C CA . SER B 1 260 ? -51.906 0.12 -9.281 1 33.78 260 SER B CA 1
ATOM 6716 C C . SER B 1 260 ? -51.344 1.462 -8.82 1 33.78 260 SER B C 1
ATOM 6718 O O . SER B 1 260 ? -50.281 1.878 -9.266 1 33.78 260 SER B O 1
ATOM 6720 N N . SER B 1 261 ? -52.094 2.381 -8.164 1 36.66 261 SER B N 1
ATOM 6721 C CA . SER B 1 261 ? -52.156 3.738 -7.625 1 36.66 261 SER B CA 1
ATOM 6722 C C . SER B 1 261 ? -50.875 4.066 -6.863 1 36.66 261 SER B C 1
ATOM 6724 O O . SER B 1 261 ? -50.469 5.23 -6.793 1 36.66 261 SER B O 1
ATOM 6726 N N . ASN B 1 262 ? -50.344 3.123 -6.105 1 36.78 262 ASN B N 1
ATOM 6727 C CA . ASN B 1 262 ? -49.344 3.496 -5.102 1 36.78 262 ASN B CA 1
ATOM 6728 C C . ASN B 1 262 ? -48 3.828 -5.738 1 36.78 262 ASN B C 1
ATOM 6730 O O . ASN B 1 262 ? -47.125 4.395 -5.086 1 36.78 262 ASN B O 1
ATOM 6734 N N . TYR B 1 263 ? -47.594 3.164 -6.789 1 42.69 263 TYR B N 1
ATOM 6735 C CA . TYR B 1 263 ? -46.312 3.336 -7.465 1 42.69 263 TYR B CA 1
ATOM 6736 C C . TYR B 1 263 ? -46.219 4.707 -8.125 1 42.69 263 TYR B C 1
ATOM 6738 O O . TYR B 1 263 ? -45.125 5.266 -8.258 1 42.69 263 TYR B O 1
ATOM 6746 N N . TYR B 1 264 ? -47.344 5.297 -8.617 1 42.78 264 TYR B N 1
ATOM 6747 C CA . TYR B 1 264 ? -47.438 6.613 -9.234 1 42.78 264 TYR B CA 1
ATOM 6748 C C . TYR B 1 264 ? -47.062 7.715 -8.258 1 42.78 264 TYR B C 1
ATOM 6750 O O . TYR B 1 264 ? -46.531 8.758 -8.656 1 42.78 264 TYR B O 1
ATOM 6758 N N . TYR B 1 265 ? -47.344 7.402 -7.02 1 44.5 265 TYR B N 1
ATOM 6759 C CA . TYR B 1 265 ? -47.219 8.492 -6.051 1 44.5 265 TYR B CA 1
ATOM 6760 C C . TYR B 1 265 ? -45.781 8.945 -5.891 1 44.5 265 TYR B C 1
ATOM 6762 O O . TYR B 1 265 ? -45.5 10.148 -5.832 1 44.5 265 TYR B O 1
ATOM 6770 N N . TRP B 1 266 ? -44.875 8.008 -5.754 1 51.16 266 TRP B N 1
ATOM 6771 C CA . TRP B 1 266 ? -43.594 8.594 -5.438 1 51.16 266 TRP B CA 1
ATOM 6772 C C . TRP B 1 266 ? -42.875 9.07 -6.703 1 51.16 266 TRP B C 1
ATOM 6774 O O . TRP B 1 266 ? -41.844 9.742 -6.629 1 51.16 266 TRP B O 1
ATOM 6784 N N . GLU B 1 267 ? -43.219 8.539 -7.883 1 52.53 267 GLU B N 1
ATOM 6785 C CA . GLU B 1 267 ? -42.625 9.141 -9.078 1 52.53 267 GLU B CA 1
ATOM 6786 C C . GLU B 1 267 ? -42.844 10.648 -9.102 1 52.53 267 GLU B C 1
ATOM 6788 O O . GLU B 1 267 ? -42.031 11.398 -9.609 1 52.53 267 GLU B O 1
ATOM 6793 N N . THR B 1 268 ? -44.062 10.867 -8.633 1 50.25 268 THR B N 1
ATOM 6794 C CA . THR B 1 268 ? -44.438 12.281 -8.617 1 50.25 268 THR B CA 1
ATOM 6795 C C . THR B 1 268 ? -43.531 13.07 -7.672 1 50.25 268 THR B C 1
ATOM 6797 O O . THR B 1 268 ? -43.469 14.297 -7.766 1 50.25 268 THR B O 1
ATOM 6800 N N . GLU B 1 269 ? -42.969 12.297 -6.77 1 52.97 269 GLU B N 1
ATOM 6801 C CA . GLU B 1 269 ? -42.156 13.016 -5.816 1 52.97 269 GLU B CA 1
ATOM 6802 C C . GLU B 1 269 ? -40.875 13.57 -6.492 1 52.97 269 GLU B C 1
ATOM 6804 O O . GLU B 1 269 ? -40.312 14.547 -6.023 1 52.97 269 GLU B O 1
ATOM 6809 N N . PHE B 1 270 ? -40.469 12.969 -7.547 1 56.34 270 PHE B N 1
ATOM 6810 C CA . PHE B 1 270 ? -39.219 13.43 -8.117 1 56.34 270 PHE B CA 1
ATOM 6811 C C . PHE B 1 270 ? -39.469 14.336 -9.32 1 56.34 270 PHE B C 1
ATOM 6813 O O . PHE B 1 270 ? -38.531 14.648 -10.07 1 56.34 270 PHE B O 1
ATOM 6820 N N . GLY B 1 271 ? -40.562 14.969 -9.383 1 51.19 271 GLY B N 1
ATOM 6821 C CA . GLY B 1 271 ? -40.938 16.031 -10.305 1 51.19 271 GLY B CA 1
ATOM 6822 C C . GLY B 1 271 ? -41 15.586 -11.75 1 51.19 271 GLY B C 1
ATOM 6823 O O . GLY B 1 271 ? -40.625 14.445 -12.062 1 51.19 271 GLY B O 1
ATOM 6824 N N . ASP B 1 272 ? -41.531 16.359 -12.734 1 48.94 272 ASP B N 1
ATOM 6825 C CA . ASP B 1 272 ? -41.719 16.281 -14.18 1 48.94 272 ASP B CA 1
ATOM 6826 C C . ASP B 1 272 ? -40.406 15.969 -14.883 1 48.94 272 ASP B C 1
ATOM 6828 O O . ASP B 1 272 ? -40.375 15.664 -16.078 1 48.94 272 ASP B O 1
ATOM 6832 N N . ASP B 1 273 ? -39.344 16.062 -14.211 1 51.38 273 ASP B N 1
ATOM 6833 C CA . ASP B 1 273 ? -38.094 16.031 -14.93 1 51.38 273 ASP B CA 1
ATOM 6834 C C . ASP B 1 273 ? -37.562 14.609 -15.062 1 51.38 273 ASP B C 1
ATOM 6836 O O . ASP B 1 273 ? -36.469 14.391 -15.609 1 51.38 273 ASP B O 1
ATOM 6840 N N . PHE B 1 274 ? -38.188 13.742 -14.414 1 54.16 274 PHE B N 1
ATOM 6841 C CA . PHE B 1 274 ? -37.656 12.398 -14.594 1 54.16 274 PHE B CA 1
ATOM 6842 C C . PHE B 1 274 ? -38.594 11.555 -15.445 1 54.16 274 PHE B C 1
ATOM 6844 O O . PHE B 1 274 ? -39.719 11.258 -15.031 1 54.16 274 PHE B O 1
ATOM 6851 N N . ASN B 1 275 ? -38.344 11.547 -16.781 1 52.72 275 ASN B N 1
ATOM 6852 C CA . ASN B 1 275 ? -39.062 10.688 -17.719 1 52.72 275 ASN B CA 1
ATOM 6853 C C . ASN B 1 275 ? -38.5 9.273 -17.75 1 52.72 275 ASN B C 1
ATOM 6855 O O . ASN B 1 275 ? -37.438 9.047 -18.312 1 52.72 275 ASN B O 1
ATOM 6859 N N . PHE B 1 276 ? -38.875 8.539 -16.719 1 57.5 276 PHE B N 1
ATOM 6860 C CA . PHE B 1 276 ? -38.438 7.148 -16.781 1 57.5 276 PHE B CA 1
ATOM 6861 C C . PHE B 1 276 ? -39.125 6.406 -17.922 1 57.5 276 PHE B C 1
ATOM 6863 O O . PHE B 1 276 ? -40.375 6.312 -17.953 1 57.5 276 PHE B O 1
ATOM 6870 N N . GLU B 1 277 ? -38.5 6.48 -19.156 1 52.81 277 GLU B N 1
ATOM 6871 C CA . GLU B 1 277 ? -39.062 5.703 -20.266 1 52.81 277 GLU B CA 1
ATOM 6872 C C . GLU B 1 277 ? -38.969 4.207 -20 1 52.81 277 GLU B C 1
ATOM 6874 O O . GLU B 1 277 ? -37.844 3.672 -19.844 1 52.81 277 GLU B O 1
ATOM 6879 N N . TYR B 1 278 ? -39.969 3.643 -19.5 1 51.09 278 TYR B N 1
ATOM 6880 C CA . TYR B 1 278 ? -40.125 2.221 -19.219 1 51.09 278 TYR B CA 1
ATOM 6881 C C . TYR B 1 278 ? -39.781 1.374 -20.438 1 51.09 278 TYR B C 1
ATOM 6883 O O . TYR B 1 278 ? -39.75 0.144 -20.344 1 51.09 278 TYR B O 1
ATOM 6891 N N . ASP B 1 279 ? -39.719 1.918 -21.578 1 48.25 279 ASP B N 1
ATOM 6892 C CA . ASP B 1 279 ? -39.531 1.062 -22.75 1 48.25 279 ASP B CA 1
ATOM 6893 C C . ASP B 1 279 ? -38.312 0.147 -22.578 1 48.25 279 ASP B C 1
ATOM 6895 O O . ASP B 1 279 ? -38.312 -0.987 -23.062 1 48.25 279 ASP B O 1
ATOM 6899 N N . ASN B 1 280 ? -37.312 0.538 -21.969 1 52.38 280 ASN B N 1
ATOM 6900 C CA . ASN B 1 280 ? -36.125 -0.304 -21.906 1 52.38 280 ASN B CA 1
ATOM 6901 C C . ASN B 1 280 ? -36.094 -1.146 -20.641 1 52.38 280 ASN B C 1
ATOM 6903 O O . ASN B 1 280 ? -35.031 -1.619 -20.234 1 52.38 280 ASN B O 1
ATOM 6907 N N . TYR B 1 281 ? -37.281 -1.254 -20.109 1 58.09 281 TYR B N 1
ATOM 6908 C CA . TYR B 1 281 ? -37.406 -2.002 -18.875 1 58.09 281 TYR B CA 1
ATOM 6909 C C . TYR B 1 281 ? -37.375 -3.502 -19.125 1 58.09 281 TYR B C 1
ATOM 6911 O O . TYR B 1 281 ? -37.875 -3.967 -20.156 1 58.09 281 TYR B O 1
ATOM 6919 N N . TYR B 1 282 ? -36.5 -4.199 -18.422 1 61.44 282 TYR B N 1
ATOM 6920 C CA . TYR B 1 282 ? -36.469 -5.656 -18.484 1 61.44 282 TYR B CA 1
ATOM 6921 C C . TYR B 1 282 ? -37.781 -6.23 -17.922 1 61.44 282 TYR B C 1
ATOM 6923 O O . TYR B 1 282 ? -38.156 -5.922 -16.781 1 61.44 282 TYR B O 1
ATOM 6931 N N . ASP B 1 283 ? -38.844 -6.414 -18.734 1 62.06 283 ASP B N 1
ATOM 6932 C CA . ASP B 1 283 ? -40.031 -7.113 -18.266 1 62.06 283 ASP B CA 1
ATOM 6933 C C . ASP B 1 283 ? -40 -8.586 -18.656 1 62.06 283 ASP B C 1
ATOM 6935 O O . ASP B 1 283 ? -39.938 -8.914 -19.844 1 62.06 283 ASP B O 1
ATOM 6939 N N . PHE B 1 284 ? -39.625 -9.469 -17.656 1 67.81 284 PHE B N 1
ATOM 6940 C CA . PHE B 1 284 ? -39.594 -10.906 -17.922 1 67.81 284 PHE B CA 1
ATOM 6941 C C . PHE B 1 284 ? -41.031 -11.445 -18 1 67.81 284 PHE B C 1
ATOM 6943 O O . PHE B 1 284 ? -41.344 -12.461 -17.375 1 67.81 284 PHE B O 1
ATOM 6950 N N . GLY B 1 285 ? -41.938 -10.75 -18.609 1 61.59 285 GLY B N 1
ATOM 6951 C CA . GLY B 1 285 ? -43.344 -11.078 -18.656 1 61.59 285 GLY B CA 1
ATOM 6952 C C . GLY B 1 285 ? -43.625 -12.469 -19.188 1 61.59 285 GLY B C 1
ATOM 6953 O O . GLY B 1 285 ? -44.625 -13.102 -18.812 1 61.59 285 GLY B O 1
ATOM 6954 N N . THR B 1 286 ? -42.781 -13.016 -19.984 1 70.94 286 THR B N 1
ATOM 6955 C CA . THR B 1 286 ? -43.062 -14.312 -20.578 1 70.94 286 THR B CA 1
ATOM 6956 C C . THR B 1 286 ? -42.5 -15.438 -19.719 1 70.94 286 THR B C 1
ATOM 6958 O O . THR B 1 286 ? -42.719 -16.609 -20.016 1 70.94 286 THR B O 1
ATOM 6961 N N . VAL B 1 287 ? -41.938 -15.055 -18.672 1 81.44 287 VAL B N 1
ATOM 6962 C CA . VAL B 1 287 ? -41.312 -16.062 -17.844 1 81.44 287 VAL B CA 1
ATOM 6963 C C . VAL B 1 287 ? -42.344 -16.672 -16.891 1 81.44 287 VAL B C 1
ATOM 6965 O O . VAL B 1 287 ? -43.094 -15.93 -16.234 1 81.44 287 VAL B O 1
ATOM 6968 N N . THR B 1 288 ? -42.5 -17.938 -16.859 1 77.19 288 THR B N 1
ATOM 6969 C CA . THR B 1 288 ? -43.562 -18.641 -16.156 1 77.19 288 THR B CA 1
ATOM 6970 C C . THR B 1 288 ? -43.156 -18.969 -14.727 1 77.19 288 THR B C 1
ATOM 6972 O O . THR B 1 288 ? -44 -19.234 -13.875 1 77.19 288 THR B O 1
ATOM 6975 N N . GLY B 1 289 ? -41.875 -18.984 -14.469 1 78.81 289 GLY B N 1
ATOM 6976 C CA . GLY B 1 289 ? -41.406 -19.359 -13.141 1 78.81 289 GLY B CA 1
ATOM 6977 C C . GLY B 1 289 ? -39.938 -19.125 -12.93 1 78.81 289 GLY B C 1
ATOM 6978 O O . GLY B 1 289 ? -39.219 -18.703 -13.852 1 78.81 289 GLY B O 1
ATOM 6979 N N . GLU B 1 290 ? -39.594 -19.406 -11.727 1 79.5 290 GLU B N 1
ATOM 6980 C CA . GLU B 1 290 ? -38.188 -19.188 -11.359 1 79.5 290 GLU B CA 1
ATOM 6981 C C . GLU B 1 290 ? -37.281 -20.219 -12.031 1 79.5 290 GLU B C 1
ATOM 6983 O O . GLU B 1 290 ? -36.094 -19.953 -12.211 1 79.5 290 GLU B O 1
ATOM 6988 N N . SER B 1 291 ? -37.875 -21.297 -12.43 1 81.12 291 SER B N 1
ATOM 6989 C CA . SER B 1 291 ? -37.062 -22.344 -13.07 1 81.12 291 SER B CA 1
ATOM 6990 C C . SER B 1 291 ? -37.156 -22.266 -14.586 1 81.12 291 SER B C 1
ATOM 6992 O O . SER B 1 291 ? -36.594 -23.109 -15.297 1 81.12 291 SER B O 1
ATOM 6994 N N . ASP B 1 292 ? -37.844 -21.266 -15.039 1 84.38 292 ASP B N 1
ATOM 6995 C CA . ASP B 1 292 ? -38.031 -21.094 -16.484 1 84.38 292 ASP B CA 1
ATOM 6996 C C . ASP B 1 292 ? -36.844 -20.312 -17.078 1 84.38 292 ASP B C 1
ATOM 6998 O O . ASP B 1 292 ? -37.031 -19.172 -17.516 1 84.38 292 ASP B O 1
ATOM 7002 N N . TRP B 1 293 ? -35.781 -20.938 -17.234 1 85.19 293 TRP B N 1
ATOM 7003 C CA . TRP B 1 293 ? -34.562 -20.266 -17.688 1 85.19 293 TRP B CA 1
ATOM 7004 C C . TRP B 1 293 ? -34.562 -20.078 -19.188 1 85.19 293 TRP B C 1
ATOM 7006 O O . TRP B 1 293 ? -33.875 -19.219 -19.734 1 85.19 293 TRP B O 1
ATOM 7016 N N . ASP B 1 294 ? -35.406 -20.891 -19.891 1 83.31 294 ASP B N 1
ATOM 7017 C CA . ASP B 1 294 ? -35.594 -20.656 -21.312 1 83.31 294 ASP B CA 1
ATOM 7018 C C . ASP B 1 294 ? -36.281 -19.312 -21.547 1 83.31 294 ASP B C 1
ATOM 7020 O O . ASP B 1 294 ? -35.906 -18.594 -22.5 1 83.31 294 ASP B O 1
ATOM 7024 N N . GLY B 1 295 ? -37.156 -19.188 -20.703 1 83.5 295 GLY B N 1
ATOM 7025 C CA . GLY B 1 295 ? -37.844 -17.906 -20.797 1 83.5 295 GLY B CA 1
ATOM 7026 C C . GLY B 1 295 ? -36.938 -16.719 -20.5 1 83.5 295 GLY B C 1
ATOM 7027 O O . GLY B 1 295 ? -37 -15.703 -21.172 1 83.5 295 GLY B O 1
ATOM 7028 N N . PHE B 1 296 ? -36.125 -16.828 -19.516 1 84.62 296 PHE B N 1
ATOM 7029 C CA . PHE B 1 296 ? -35.188 -15.766 -19.156 1 84.62 296 PHE B CA 1
ATOM 7030 C C . PHE B 1 296 ? -34.219 -15.508 -20.297 1 84.62 296 PHE B C 1
ATOM 7032 O O . PHE B 1 296 ? -33.906 -14.352 -20.625 1 84.62 296 PHE B O 1
ATOM 7039 N N . LEU B 1 297 ? -33.719 -16.547 -20.891 1 83.75 297 LEU B N 1
ATOM 7040 C CA . LEU B 1 297 ? -32.75 -16.438 -21.984 1 83.75 297 LEU B CA 1
ATOM 7041 C C . LEU B 1 297 ? -33.375 -15.742 -23.188 1 83.75 297 LEU B C 1
ATOM 7043 O O . LEU B 1 297 ? -32.75 -14.945 -23.859 1 83.75 297 LEU B O 1
ATOM 7047 N N . ALA B 1 298 ? -34.594 -16.078 -23.375 1 82.25 298 ALA B N 1
ATOM 7048 C CA . ALA B 1 298 ? -35.312 -15.516 -24.531 1 82.25 298 ALA B CA 1
ATOM 7049 C C . ALA B 1 298 ? -35.562 -14.023 -24.359 1 82.25 298 ALA B C 1
ATOM 7051 O O . ALA B 1 298 ? -35.594 -13.273 -25.328 1 82.25 298 ALA B O 1
ATOM 7052 N N . ASN B 1 299 ? -35.625 -13.672 -23.172 1 79.5 299 ASN B N 1
ATOM 7053 C CA . ASN B 1 299 ? -35.938 -12.273 -22.906 1 79.5 299 ASN B CA 1
ATOM 7054 C C . ASN B 1 299 ? -34.719 -11.461 -22.547 1 79.5 299 ASN B C 1
ATOM 7056 O O . ASN B 1 299 ? -34.812 -10.297 -22.172 1 79.5 299 ASN B O 1
ATOM 7060 N N . SER B 1 300 ? -33.594 -12.117 -22.578 1 81.44 300 SER B N 1
ATOM 7061 C CA . SER B 1 300 ? -32.375 -11.383 -22.297 1 81.44 300 SER B CA 1
ATOM 7062 C C . SER B 1 300 ? -32.094 -10.328 -23.359 1 81.44 300 SER B C 1
ATOM 7064 O O . SER B 1 300 ? -32.219 -10.594 -24.562 1 81.44 300 SER B O 1
ATOM 7066 N N . LYS B 1 301 ? -31.688 -9.102 -22.953 1 76.75 301 LYS B N 1
ATOM 7067 C CA . LYS B 1 301 ? -31.438 -8.008 -23.891 1 76.75 301 LYS B CA 1
ATOM 7068 C C . LYS B 1 301 ? -29.938 -7.719 -24 1 76.75 301 LYS B C 1
ATOM 7070 O O . LYS B 1 301 ? -29.484 -7.16 -25 1 76.75 301 LYS B O 1
ATOM 7075 N N . SER B 1 302 ? -29.281 -8.117 -23 1 81.12 302 SER B N 1
ATOM 7076 C CA . SER B 1 302 ? -27.844 -7.879 -23.031 1 81.12 302 SER B CA 1
ATOM 7077 C C . SER B 1 302 ? -27.141 -8.891 -23.938 1 81.12 302 SER B C 1
ATOM 7079 O O . SER B 1 302 ? -27.594 -10.031 -24.062 1 81.12 302 SER B O 1
ATOM 7081 N N . GLU B 1 303 ? -25.984 -8.445 -24.516 1 83 303 GLU B N 1
ATOM 7082 C CA . GLU B 1 303 ? -25.234 -9.305 -25.422 1 83 303 GLU B CA 1
ATOM 7083 C C . GLU B 1 303 ? -24.453 -10.367 -24.656 1 83 303 GLU B C 1
ATOM 7085 O O . GLU B 1 303 ? -24.125 -11.43 -25.203 1 83 303 GLU B O 1
ATOM 7090 N N . ASP B 1 304 ? -24.25 -10.148 -23.453 1 83.69 304 ASP B N 1
ATOM 7091 C CA . ASP B 1 304 ? -23.406 -11.055 -22.688 1 83.69 304 ASP B CA 1
ATOM 7092 C C . ASP B 1 304 ? -24.172 -11.688 -21.531 1 83.69 304 ASP B C 1
ATOM 7094 O O . ASP B 1 304 ? -23.562 -12.219 -20.594 1 83.69 304 ASP B O 1
ATOM 7098 N N . PHE B 1 305 ? -25.469 -11.625 -21.5 1 81.25 305 PHE B N 1
ATOM 7099 C CA . PHE B 1 305 ? -26.375 -12.234 -20.531 1 81.25 305 PHE B CA 1
ATOM 7100 C C . PHE B 1 305 ? -26.156 -11.625 -19.141 1 81.25 305 PHE B C 1
ATOM 7102 O O . PHE B 1 305 ? -26.484 -12.25 -18.141 1 81.25 305 PHE B O 1
ATOM 7109 N N . SER B 1 306 ? -25.578 -10.477 -19.078 1 82.5 306 SER B N 1
ATOM 7110 C CA . SER B 1 306 ? -25.297 -9.836 -17.797 1 82.5 306 SER B CA 1
ATOM 7111 C C . SER B 1 306 ? -26.578 -9.414 -17.094 1 82.5 306 SER B C 1
ATOM 7113 O O . SER B 1 306 ? -26.594 -9.25 -15.867 1 82.5 306 SER B O 1
ATOM 7115 N N . ASP B 1 307 ? -27.641 -9.383 -17.844 1 77.38 307 ASP B N 1
ATOM 7116 C CA . ASP B 1 307 ? -28.906 -8.93 -17.266 1 77.38 307 ASP B CA 1
ATOM 7117 C C . ASP B 1 307 ? -29.625 -10.07 -16.562 1 77.38 307 ASP B C 1
ATOM 7119 O O . ASP B 1 307 ? -30.516 -9.836 -15.727 1 77.38 307 ASP B O 1
ATOM 7123 N N . ILE B 1 308 ? -29.297 -11.234 -16.875 1 78.44 308 ILE B N 1
ATOM 7124 C CA . ILE B 1 308 ? -30.078 -12.336 -16.312 1 78.44 308 ILE B CA 1
ATOM 7125 C C . ILE B 1 308 ? -29.25 -13.07 -15.273 1 78.44 308 ILE B C 1
ATOM 7127 O O . ILE B 1 308 ? -29.734 -14 -14.617 1 78.44 308 ILE B O 1
ATOM 7131 N N . ILE B 1 309 ? -27.984 -12.664 -15.07 1 76.94 309 ILE B N 1
ATOM 7132 C CA . ILE B 1 309 ? -27.125 -13.344 -14.109 1 76.94 309 ILE B CA 1
ATOM 7133 C C . ILE B 1 309 ? -27.672 -13.148 -12.695 1 76.94 309 ILE B C 1
ATOM 7135 O O . ILE B 1 309 ? -27.641 -14.078 -11.883 1 76.94 309 ILE B O 1
ATOM 7139 N N . ASN B 1 310 ? -28.234 -12.055 -12.516 1 76.38 310 ASN B N 1
ATOM 7140 C CA . ASN B 1 310 ? -28.672 -11.742 -11.156 1 76.38 310 ASN B CA 1
ATOM 7141 C C . ASN B 1 310 ? -30.109 -12.188 -10.922 1 76.38 310 ASN B C 1
ATOM 7143 O O . ASN B 1 310 ? -30.656 -11.992 -9.828 1 76.38 310 ASN B O 1
ATOM 7147 N N . VAL B 1 311 ? -30.688 -12.789 -11.961 1 78.81 311 VAL B N 1
ATOM 7148 C CA . VAL B 1 311 ? -32.062 -13.273 -11.789 1 78.81 311 VAL B CA 1
ATOM 7149 C C . VAL B 1 311 ? -32.094 -14.391 -10.75 1 78.81 311 VAL B C 1
ATOM 7151 O O . VAL B 1 311 ? -33.031 -14.516 -9.977 1 78.81 311 VAL B O 1
ATOM 7154 N N . ALA B 1 312 ? -30.938 -15.125 -10.766 1 79.62 312 ALA B N 1
ATOM 7155 C CA . ALA B 1 312 ? -30.797 -16.109 -9.695 1 79.62 312 ALA B CA 1
ATOM 7156 C C . ALA B 1 312 ? -30.406 -15.438 -8.383 1 79.62 312 ALA B C 1
ATOM 7158 O O . ALA B 1 312 ? -29.234 -15.156 -8.141 1 79.62 312 ALA B O 1
ATOM 7159 N N . ASN B 1 313 ? -31.312 -15.141 -7.578 1 82.94 313 ASN B N 1
ATOM 7160 C CA . ASN B 1 313 ? -31.094 -14.406 -6.332 1 82.94 313 ASN B CA 1
ATOM 7161 C C . ASN B 1 313 ? -31.359 -15.289 -5.113 1 82.94 313 ASN B C 1
ATOM 7163 O O . ASN B 1 313 ? -32.375 -15.133 -4.438 1 82.94 313 ASN B O 1
ATOM 7167 N N . PRO B 1 314 ? -30.438 -16.125 -4.812 1 87 314 PRO B N 1
ATOM 7168 C CA . PRO B 1 314 ? -30.609 -16.984 -3.648 1 87 314 PRO B CA 1
ATOM 7169 C C . PRO B 1 314 ? -30.641 -16.219 -2.332 1 87 314 PRO B C 1
ATOM 7171 O O . PRO B 1 314 ? -30.031 -15.156 -2.221 1 87 314 PRO B O 1
ATOM 7174 N N . THR B 1 315 ? -31.406 -16.734 -1.409 1 87.88 315 THR B N 1
ATOM 7175 C CA . THR B 1 315 ? -31.422 -16.203 -0.055 1 87.88 315 THR B CA 1
ATOM 7176 C C . THR B 1 315 ? -30.141 -16.578 0.693 1 87.88 315 THR B C 1
ATOM 7178 O O . THR B 1 315 ? -29.359 -17.391 0.21 1 87.88 315 THR B O 1
ATOM 7181 N N . GLN B 1 316 ? -29.953 -15.992 1.812 1 90.38 316 GLN B N 1
ATOM 7182 C CA . GLN B 1 316 ? -28.766 -16.297 2.615 1 90.38 316 GLN B CA 1
ATOM 7183 C C . GLN B 1 316 ? -28.734 -17.766 3.014 1 90.38 316 GLN B C 1
ATOM 7185 O O . GLN B 1 316 ? -27.672 -18.391 2.969 1 90.38 316 GLN B O 1
ATOM 7190 N N . ASP B 1 317 ? -29.859 -18.312 3.289 1 91.06 317 ASP B N 1
ATOM 7191 C CA . ASP B 1 317 ? -29.938 -19.703 3.701 1 91.06 317 ASP B CA 1
ATOM 7192 C C . ASP B 1 317 ? -29.672 -20.641 2.525 1 91.06 317 ASP B C 1
ATOM 7194 O O . ASP B 1 317 ? -29 -21.656 2.678 1 91.06 317 ASP B O 1
ATOM 7198 N N . GLU B 1 318 ? -30.234 -20.297 1.456 1 91.25 318 GLU B N 1
ATOM 7199 C CA . GLU B 1 318 ? -29.984 -21.094 0.258 1 91.25 318 GLU B CA 1
ATOM 7200 C C . GLU B 1 318 ? -28.516 -21.047 -0.143 1 91.25 318 GLU B C 1
ATOM 7202 O O . GLU B 1 318 ? -27.953 -22.078 -0.536 1 91.25 318 GLU B O 1
ATOM 7207 N N . MET B 1 319 ? -27.969 -19.906 -0.031 1 92.06 319 MET B N 1
ATOM 7208 C CA . MET B 1 319 ? -26.562 -19.734 -0.399 1 92.06 319 MET B CA 1
ATOM 7209 C C . MET B 1 319 ? -25.656 -20.547 0.521 1 92.06 319 MET B C 1
ATOM 7211 O O . MET B 1 319 ? -24.625 -21.078 0.083 1 92.06 319 MET B O 1
ATOM 7215 N N . ASP B 1 320 ? -26.031 -20.609 1.716 1 93.81 320 ASP B N 1
ATOM 7216 C CA . ASP B 1 320 ? -25.25 -21.359 2.691 1 93.81 320 ASP B CA 1
ATOM 7217 C C . ASP B 1 320 ? -25.156 -22.844 2.314 1 93.81 320 ASP B C 1
ATOM 7219 O O . ASP B 1 320 ? -24.125 -23.469 2.482 1 93.81 320 ASP B O 1
ATOM 7223 N N . GLU B 1 321 ? -26.234 -23.312 1.748 1 92.88 321 GLU B N 1
ATOM 7224 C CA . GLU B 1 321 ? -26.297 -24.734 1.41 1 92.88 321 GLU B CA 1
ATOM 7225 C C . GLU B 1 321 ? -25.812 -24.969 -0.017 1 92.88 321 GLU B C 1
ATOM 7227 O O . GLU B 1 321 ? -25.109 -25.953 -0.281 1 92.88 321 GLU B O 1
ATOM 7232 N N . LEU B 1 322 ? -26.141 -24.094 -0.895 1 93.5 322 LEU B N 1
ATOM 7233 C CA . LEU B 1 322 ? -25.891 -24.328 -2.314 1 93.5 322 LEU B CA 1
ATOM 7234 C C . LEU B 1 322 ? -24.531 -23.797 -2.723 1 93.5 322 LEU B C 1
ATOM 7236 O O . LEU B 1 322 ? -24 -24.156 -3.783 1 93.5 322 LEU B O 1
ATOM 7240 N N . GLY B 1 323 ? -23.922 -22.922 -1.969 1 94.25 323 GLY B N 1
ATOM 7241 C CA . GLY B 1 323 ? -22.625 -22.344 -2.301 1 94.25 323 GLY B CA 1
ATOM 7242 C C . GLY B 1 323 ? -21.469 -23.281 -2 1 94.25 323 GLY B C 1
ATOM 7243 O O . GLY B 1 323 ? -21.672 -24.359 -1.457 1 94.25 323 GLY B O 1
ATOM 7244 N N . HIS B 1 324 ? -20.266 -22.875 -2.449 1 95.25 324 HIS B N 1
ATOM 7245 C CA . HIS B 1 324 ? -19.062 -23.641 -2.146 1 95.25 324 HIS B CA 1
ATOM 7246 C C . HIS B 1 324 ? -18.766 -23.609 -0.653 1 95.25 324 HIS B C 1
ATOM 7248 O O . HIS B 1 324 ? -18.984 -22.609 0.015 1 95.25 324 HIS B O 1
ATOM 7254 N N . GLN B 1 325 ? -18.297 -24.719 -0.152 1 95.06 325 GLN B N 1
ATOM 7255 C CA . GLN B 1 325 ? -18 -24.844 1.272 1 95.06 325 GLN B CA 1
ATOM 7256 C C . GLN B 1 325 ? -16.516 -24.625 1.552 1 95.06 325 GLN B C 1
ATOM 7258 O O . GLN B 1 325 ? -15.672 -24.953 0.718 1 95.06 325 GLN B O 1
ATOM 7263 N N . ALA B 1 326 ? -16.203 -24.141 2.709 1 95.94 326 ALA B N 1
ATOM 7264 C CA . ALA B 1 326 ? -14.836 -23.797 3.066 1 95.94 326 ALA B CA 1
ATOM 7265 C C . ALA B 1 326 ? -13.93 -25.016 3.07 1 95.94 326 ALA B C 1
ATOM 7267 O O . ALA B 1 326 ? -12.773 -24.953 2.652 1 95.94 326 ALA B O 1
ATOM 7268 N N . GLU B 1 327 ? -14.43 -26.156 3.514 1 92.44 327 GLU B N 1
ATOM 7269 C CA . GLU B 1 327 ? -13.641 -27.391 3.654 1 92.44 327 GLU B CA 1
ATOM 7270 C C . GLU B 1 327 ? -13.125 -27.875 2.303 1 92.44 327 GLU B C 1
ATOM 7272 O O . GLU B 1 327 ? -12.008 -28.391 2.205 1 92.44 327 GLU B O 1
ATOM 7277 N N . ASP B 1 328 ? -13.93 -27.641 1.309 1 91.94 328 ASP B N 1
ATOM 7278 C CA . ASP B 1 328 ? -13.562 -28.109 -0.025 1 91.94 328 ASP B CA 1
ATOM 7279 C C . ASP B 1 328 ? -12.812 -27.031 -0.798 1 91.94 328 ASP B C 1
ATOM 7281 O O . ASP B 1 328 ? -12.023 -27.328 -1.697 1 91.94 328 ASP B O 1
ATOM 7285 N N . PHE B 1 329 ? -13.109 -25.875 -0.531 1 95.62 329 PHE B N 1
ATOM 7286 C CA . PHE B 1 329 ? -12.57 -24.734 -1.279 1 95.62 329 PHE B CA 1
ATOM 7287 C C . PHE B 1 329 ? -11.148 -24.422 -0.833 1 95.62 329 PHE B C 1
ATOM 7289 O O . PHE B 1 329 ? -10.273 -24.172 -1.664 1 95.62 329 PHE B O 1
ATOM 7296 N N . ILE B 1 330 ? -10.922 -24.422 0.455 1 96.06 330 ILE B N 1
ATOM 7297 C CA . ILE B 1 330 ? -9.602 -24.125 1.005 1 96.06 330 ILE B CA 1
ATOM 7298 C C . ILE B 1 330 ? -8.883 -25.422 1.356 1 96.06 330 ILE B C 1
ATOM 7300 O O . ILE B 1 330 ? -9.133 -26.016 2.41 1 96.06 330 ILE B O 1
ATOM 7304 N N . LEU B 1 331 ? -7.914 -25.812 0.578 1 93.88 331 LEU B N 1
ATOM 7305 C CA . LEU B 1 331 ? -7.242 -27.094 0.771 1 93.88 331 LEU B CA 1
ATOM 7306 C C . LEU B 1 331 ? -6.02 -26.922 1.667 1 93.88 331 LEU B C 1
ATOM 7308 O O . LEU B 1 331 ? -5.719 -27.812 2.479 1 93.88 331 LEU B O 1
ATOM 7312 N N . GLN B 1 332 ? -5.281 -25.875 1.388 1 93.44 332 GLN B N 1
ATOM 7313 C CA . GLN B 1 332 ? -4.102 -25.594 2.195 1 93.44 332 GLN B CA 1
ATOM 7314 C C . GLN B 1 332 ? -4.09 -24.125 2.648 1 93.44 332 GLN B C 1
ATOM 7316 O O . GLN B 1 332 ? -4.508 -23.25 1.906 1 93.44 332 GLN B O 1
ATOM 7321 N N . CYS B 1 333 ? -3.637 -23.938 3.869 1 94.44 333 CYS B N 1
ATOM 7322 C CA . CYS B 1 333 ? -3.488 -22.609 4.449 1 94.44 333 CYS B CA 1
ATOM 7323 C C . CYS B 1 333 ? -2.24 -22.531 5.324 1 94.44 333 CYS B C 1
ATOM 7325 O O . CYS B 1 333 ? -2.045 -23.359 6.211 1 94.44 333 CYS B O 1
ATOM 7327 N N . THR B 1 334 ? -1.394 -21.625 4.988 1 93.12 334 THR B N 1
ATOM 7328 C CA . THR B 1 334 ? -0.203 -21.375 5.793 1 93.12 334 THR B CA 1
ATOM 7329 C C . THR B 1 334 ? -0.023 -19.891 6.047 1 93.12 334 THR B C 1
ATOM 7331 O O . THR B 1 334 ? -0.12 -19.078 5.121 1 93.12 334 THR B O 1
ATOM 7334 N N . PHE B 1 335 ? 0.117 -19.562 7.316 1 93.31 335 PHE B N 1
ATOM 7335 C CA . PHE B 1 335 ? 0.383 -18.172 7.699 1 93.31 335 PHE B CA 1
ATOM 7336 C C . PHE B 1 335 ? 1.716 -18.062 8.43 1 93.31 335 PHE B C 1
ATOM 7338 O O . PHE B 1 335 ? 1.869 -18.578 9.539 1 93.31 335 PHE B O 1
ATOM 7345 N N . ASP B 1 336 ? 2.662 -17.359 7.84 1 88.5 336 ASP B N 1
ATOM 7346 C CA . ASP B 1 336 ? 4 -17.172 8.391 1 88.5 336 ASP B CA 1
ATOM 7347 C C . ASP B 1 336 ? 4.641 -18.516 8.742 1 88.5 336 ASP B C 1
ATOM 7349 O O . ASP B 1 336 ? 5.168 -18.688 9.844 1 88.5 336 ASP B O 1
ATOM 7353 N N . ARG B 1 337 ? 4.488 -19.484 7.816 1 82.44 337 ARG B N 1
ATOM 7354 C CA . ARG B 1 337 ? 5.086 -20.812 7.898 1 82.44 337 ARG B CA 1
ATOM 7355 C C . ARG B 1 337 ? 4.465 -21.609 9.031 1 82.44 337 ARG B C 1
ATOM 7357 O O . ARG B 1 337 ? 5.066 -22.578 9.523 1 82.44 337 ARG B O 1
ATOM 7364 N N . ARG B 1 338 ? 3.363 -21.188 9.453 1 83.88 338 ARG B N 1
ATOM 7365 C CA . ARG B 1 338 ? 2.598 -21.922 10.445 1 83.88 338 ARG B CA 1
ATOM 7366 C C . ARG B 1 338 ? 1.284 -22.438 9.859 1 83.88 338 ARG B C 1
ATOM 7368 O O . ARG B 1 338 ? 0.678 -21.766 9.016 1 83.88 338 ARG B O 1
ATOM 7375 N N . LYS B 1 339 ? 0.871 -23.484 10.391 1 86.44 339 LYS B N 1
ATOM 7376 C CA . LYS B 1 339 ? -0.304 -24.156 9.828 1 86.44 339 LYS B CA 1
ATOM 7377 C C . LYS B 1 339 ? -1.583 -23.406 10.203 1 86.44 339 LYS B C 1
ATOM 7379 O O . LYS B 1 339 ? -1.721 -22.922 11.328 1 86.44 339 LYS B O 1
ATOM 7384 N N . CYS B 1 340 ? -2.398 -23.188 9.242 1 90.31 340 CYS B N 1
ATOM 7385 C CA . CYS B 1 340 ? -3.777 -22.75 9.414 1 90.31 340 CYS B CA 1
ATOM 7386 C C . CYS B 1 340 ? -4.742 -23.672 8.68 1 90.31 340 CYS B C 1
ATOM 7388 O O . CYS B 1 340 ? -4.316 -24.594 7.984 1 90.31 340 CYS B O 1
ATOM 7390 N N . ASN B 1 341 ? -6.043 -23.484 8.984 1 90.69 341 ASN B N 1
ATOM 7391 C CA . ASN B 1 341 ? -7.062 -24.344 8.406 1 90.69 341 ASN B CA 1
ATOM 7392 C C . ASN B 1 341 ? -8.289 -23.547 7.961 1 90.69 341 ASN B C 1
ATOM 7394 O O . ASN B 1 341 ? -8.383 -22.359 8.227 1 90.69 341 ASN B O 1
ATOM 7398 N N . TYR B 1 342 ? -9.133 -24.25 7.242 1 93.5 342 TYR B N 1
ATOM 7399 C CA . TYR B 1 342 ? -10.344 -23.594 6.738 1 93.5 342 TYR B CA 1
ATOM 7400 C C . TYR B 1 342 ? -11.203 -23.078 7.883 1 93.5 342 TYR B C 1
ATOM 7402 O O . TYR B 1 342 ? -12.023 -22.172 7.699 1 93.5 342 TYR B O 1
ATOM 7410 N N . THR B 1 343 ? -10.977 -23.562 9.117 1 93.5 343 THR B N 1
ATOM 7411 C CA . THR B 1 343 ? -11.766 -23.141 10.273 1 93.5 343 THR B CA 1
ATOM 7412 C C . THR B 1 343 ? -11.359 -21.75 10.727 1 93.5 343 THR B C 1
ATOM 7414 O O . THR B 1 343 ? -12.078 -21.109 11.5 1 93.5 343 THR B O 1
ATOM 7417 N N . ASP B 1 344 ? -10.203 -21.312 10.305 1 94.69 344 ASP B N 1
ATOM 7418 C CA . ASP B 1 344 ? -9.727 -19.984 10.664 1 94.69 344 ASP B CA 1
ATOM 7419 C C . ASP B 1 344 ? -10.414 -18.906 9.82 1 94.69 344 ASP B C 1
ATOM 7421 O O . ASP B 1 344 ? -10.195 -17.703 10.031 1 94.69 344 ASP B O 1
ATOM 7425 N N . PHE B 1 345 ? -11.289 -19.344 8.984 1 97 345 PHE B N 1
ATOM 7426 C CA . PHE B 1 345 ? -11.977 -18.422 8.078 1 97 345 PHE B CA 1
ATOM 7427 C C . PHE B 1 345 ? -13.414 -18.203 8.516 1 97 345 PHE B C 1
ATOM 7429 O O . PHE B 1 345 ? -14.07 -19.125 9.016 1 97 345 PHE B O 1
ATOM 7436 N N . TYR B 1 346 ? -13.859 -17 8.336 1 96.38 346 TYR B N 1
ATOM 7437 C CA . TYR B 1 346 ? -15.25 -16.641 8.594 1 96.38 346 TYR B CA 1
ATOM 7438 C C . TYR B 1 346 ? -16.047 -16.609 7.301 1 96.38 346 TYR B C 1
ATOM 7440 O O . TYR B 1 346 ? -15.609 -16.062 6.297 1 96.38 346 TYR B O 1
ATOM 7448 N N . LYS B 1 347 ? -17.188 -17.219 7.34 1 95.81 347 LYS B N 1
ATOM 7449 C CA . LYS B 1 347 ? -18.047 -17.25 6.156 1 95.81 347 LYS B CA 1
ATOM 7450 C C . LYS B 1 347 ? -18.719 -15.898 5.945 1 95.81 347 LYS B C 1
ATOM 7452 O O . LYS B 1 347 ? -19.484 -15.438 6.797 1 95.81 347 LYS B O 1
ATOM 7457 N N . PHE B 1 348 ? -18.328 -15.273 4.863 1 93.69 348 PHE B N 1
ATOM 7458 C CA . PHE B 1 348 ? -18.906 -14.008 4.41 1 93.69 348 PHE B CA 1
ATOM 7459 C C . PHE B 1 348 ? -19.719 -14.211 3.131 1 93.69 348 PHE B C 1
ATOM 7461 O O . PHE B 1 348 ? -19.188 -14.68 2.123 1 93.69 348 PHE B O 1
ATOM 7468 N N . GLN B 1 349 ? -20.922 -13.891 3.146 1 94.06 349 GLN B N 1
ATOM 7469 C CA . GLN B 1 349 ? -21.75 -14.117 1.972 1 94.06 349 GLN B CA 1
ATOM 7470 C C . GLN B 1 349 ? -21.859 -12.859 1.12 1 94.06 349 GLN B C 1
ATOM 7472 O O . GLN B 1 349 ? -22.109 -11.766 1.642 1 94.06 349 GLN B O 1
ATOM 7477 N N . ASN B 1 350 ? -21.594 -13.07 -0.105 1 92.88 350 ASN B N 1
ATOM 7478 C CA . ASN B 1 350 ? -21.672 -12.023 -1.122 1 92.88 350 ASN B CA 1
ATOM 7479 C C . ASN B 1 350 ? -22.719 -12.344 -2.178 1 92.88 350 ASN B C 1
ATOM 7481 O O . ASN B 1 350 ? -22.875 -13.5 -2.58 1 92.88 350 ASN B O 1
ATOM 7485 N N . SER B 1 351 ? -23.422 -11.352 -2.605 1 90.12 351 SER B N 1
ATOM 7486 C CA . SER B 1 351 ? -24.516 -11.562 -3.537 1 90.12 351 SER B CA 1
ATOM 7487 C C . SER B 1 351 ? -24.016 -12.008 -4.902 1 90.12 351 SER B C 1
ATOM 7489 O O . SER B 1 351 ? -24.703 -12.734 -5.621 1 90.12 351 SER B O 1
ATOM 7491 N N . HIS B 1 352 ? -22.859 -11.656 -5.25 1 90.19 352 HIS B N 1
ATOM 7492 C CA . HIS B 1 352 ? -22.344 -11.945 -6.586 1 90.19 352 HIS B CA 1
ATOM 7493 C C . HIS B 1 352 ? -21.578 -13.266 -6.609 1 90.19 352 HIS B C 1
ATOM 7495 O O . HIS B 1 352 ? -21.641 -14 -7.594 1 90.19 352 HIS B O 1
ATOM 7501 N N . TYR B 1 353 ? -20.891 -13.594 -5.539 1 93.44 353 TYR B N 1
ATOM 7502 C CA . TYR B 1 353 ? -19.984 -14.742 -5.57 1 93.44 353 TYR B CA 1
ATOM 7503 C C . TYR B 1 353 ? -20.469 -15.828 -4.621 1 93.44 353 TYR B C 1
ATOM 7505 O O . TYR B 1 353 ? -19.891 -16.922 -4.586 1 93.44 353 TYR B O 1
ATOM 7513 N N . GLY B 1 354 ? -21.453 -15.594 -3.887 1 93.75 354 GLY B N 1
ATOM 7514 C CA . GLY B 1 354 ? -21.969 -16.594 -2.965 1 93.75 354 GLY B CA 1
ATOM 7515 C C . GLY B 1 354 ? -21.219 -16.641 -1.65 1 93.75 354 GLY B C 1
ATOM 7516 O O . GLY B 1 354 ? -21 -15.602 -1.01 1 93.75 354 GLY B O 1
ATOM 7517 N N . ASN B 1 355 ? -20.812 -17.875 -1.288 1 96.88 355 ASN B N 1
ATOM 7518 C CA . ASN B 1 355 ? -20.078 -18.016 -0.038 1 96.88 355 ASN B CA 1
ATOM 7519 C C . ASN B 1 355 ? -18.609 -17.641 -0.205 1 96.88 355 ASN B C 1
ATOM 7521 O O . ASN B 1 355 ? -17.906 -18.234 -1.019 1 96.88 355 ASN B O 1
ATOM 7525 N N . CYS B 1 356 ? -18.297 -16.625 0.493 1 97.5 356 CYS B N 1
ATOM 7526 C CA . CYS B 1 356 ? -16.906 -16.219 0.575 1 97.5 356 CYS B CA 1
ATOM 7527 C C . CYS B 1 356 ? -16.344 -16.484 1.967 1 97.5 356 CYS B C 1
ATOM 7529 O O . CYS B 1 356 ? -17.094 -16.719 2.91 1 97.5 356 CYS B O 1
ATOM 7531 N N . PHE B 1 357 ? -15.031 -16.484 2.047 1 98.12 357 PHE B N 1
ATOM 7532 C CA . PHE B 1 357 ? -14.375 -16.828 3.307 1 98.12 357 PHE B CA 1
ATOM 7533 C C . PHE B 1 357 ? -13.281 -15.82 3.641 1 98.12 357 PHE B C 1
ATOM 7535 O O . PHE B 1 357 ? -12.391 -15.578 2.83 1 98.12 357 PHE B O 1
ATOM 7542 N N . THR B 1 358 ? -13.367 -15.258 4.809 1 97.62 358 THR B N 1
ATOM 7543 C CA . THR B 1 358 ? -12.453 -14.188 5.203 1 97.62 358 THR B CA 1
ATOM 7544 C C . THR B 1 358 ? -11.469 -14.68 6.262 1 97.62 358 THR B C 1
ATOM 7546 O O . THR B 1 358 ? -11.875 -15.18 7.312 1 97.62 358 THR B O 1
ATOM 7549 N N . PHE B 1 359 ? -10.234 -14.562 5.934 1 97.62 359 PHE B N 1
ATOM 7550 C CA . PHE B 1 359 ? -9.164 -14.82 6.891 1 97.62 359 PHE B CA 1
ATOM 7551 C C . PHE B 1 359 ? -8.883 -13.578 7.734 1 97.62 359 PHE B C 1
ATOM 7553 O O . PHE B 1 359 ? -9.031 -12.453 7.258 1 97.62 359 PHE B O 1
ATOM 7560 N N . ASN B 1 360 ? -8.508 -13.758 9.039 1 97.12 360 ASN B N 1
ATOM 7561 C CA . ASN B 1 360 ? -8.203 -12.664 9.953 1 97.12 360 ASN B CA 1
ATOM 7562 C C . ASN B 1 360 ? -9.359 -11.68 10.055 1 97.12 360 ASN B C 1
ATOM 7564 O O . ASN B 1 360 ? -9.164 -10.469 9.938 1 97.12 360 ASN B O 1
ATOM 7568 N N . HIS B 1 361 ? -10.547 -12.156 10.273 1 94.62 361 HIS B N 1
ATOM 7569 C CA . HIS B 1 361 ? -11.789 -11.391 10.25 1 94.62 361 HIS B CA 1
ATOM 7570 C C . HIS B 1 361 ? -11.953 -10.562 11.523 1 94.62 361 HIS B C 1
ATOM 7572 O O . HIS B 1 361 ? -12.758 -9.633 11.555 1 94.62 361 HIS B O 1
ATOM 7578 N N . GLY B 1 362 ? -11.258 -10.805 12.547 1 92.25 362 GLY B N 1
ATOM 7579 C CA . GLY B 1 362 ? -11.266 -9.992 13.75 1 92.25 362 GLY B CA 1
ATOM 7580 C C . GLY B 1 362 ? -12.492 -10.219 14.617 1 92.25 362 GLY B C 1
ATOM 7581 O O . GLY B 1 362 ? -12.633 -9.602 15.68 1 92.25 362 GLY B O 1
ATOM 7582 N N . ARG B 1 363 ? -13.422 -11.086 14.141 1 90.19 363 ARG B N 1
ATOM 7583 C CA . ARG B 1 363 ? -14.609 -11.375 14.938 1 90.19 363 ARG B CA 1
ATOM 7584 C C . ARG B 1 363 ? -14.289 -12.344 16.078 1 90.19 363 ARG B C 1
ATOM 7586 O O . ARG B 1 363 ? -13.961 -13.5 15.836 1 90.19 363 ARG B O 1
ATOM 7593 N N . ASN B 1 364 ? -14.297 -11.984 17.25 1 84.88 364 ASN B N 1
ATOM 7594 C CA . ASN B 1 364 ? -14.07 -12.805 18.438 1 84.88 364 ASN B CA 1
ATOM 7595 C C . ASN B 1 364 ? -12.656 -13.383 18.453 1 84.88 364 ASN B C 1
ATOM 7597 O O . ASN B 1 364 ? -12.43 -14.445 19.016 1 84.88 364 ASN B O 1
ATOM 7601 N N . GLU B 1 365 ? -11.859 -12.93 17.641 1 87.94 365 GLU B N 1
ATOM 7602 C CA . GLU B 1 365 ? -10.461 -13.352 17.594 1 87.94 365 GLU B CA 1
ATOM 7603 C C . GLU B 1 365 ? -9.531 -12.148 17.484 1 87.94 365 GLU B C 1
ATOM 7605 O O . GLU B 1 365 ? -9.938 -11.078 17.031 1 87.94 365 GLU B O 1
ATOM 7610 N N . THR B 1 366 ? -8.398 -12.406 18 1 90.38 366 THR B N 1
ATOM 7611 C CA . THR B 1 366 ? -7.398 -11.344 17.922 1 90.38 366 THR B CA 1
ATOM 7612 C C . THR B 1 366 ? -6.793 -11.297 16.516 1 90.38 366 THR B C 1
ATOM 7614 O O . THR B 1 366 ? -6.57 -12.336 15.891 1 90.38 366 THR B O 1
ATOM 7617 N N . VAL B 1 367 ? -6.633 -10.102 16.078 1 93.12 367 VAL B N 1
ATOM 7618 C CA . VAL B 1 367 ? -6.059 -9.883 14.758 1 93.12 367 VAL B CA 1
ATOM 7619 C C . VAL B 1 367 ? -4.605 -10.352 14.734 1 93.12 367 VAL B C 1
ATOM 7621 O O . VAL B 1 367 ? -3.83 -10.023 15.633 1 93.12 367 VAL B O 1
ATOM 7624 N N . ARG B 1 368 ? -4.281 -11.125 13.781 1 93.06 368 ARG B N 1
ATOM 7625 C CA . ARG B 1 368 ? -2.934 -11.664 13.641 1 93.06 368 ARG B CA 1
ATOM 7626 C C . ARG B 1 368 ? -1.973 -10.602 13.117 1 93.06 368 ARG B C 1
ATOM 7628 O O . ARG B 1 368 ? -2.342 -9.789 12.266 1 93.06 368 ARG B O 1
ATOM 7635 N N . THR B 1 369 ? -0.763 -10.625 13.617 1 90.31 369 THR B N 1
ATOM 7636 C CA . THR B 1 369 ? 0.28 -9.688 13.211 1 90.31 369 THR B CA 1
ATOM 7637 C C . THR B 1 369 ? 1.443 -10.43 12.555 1 90.31 369 THR B C 1
ATOM 7639 O O . THR B 1 369 ? 1.59 -11.641 12.727 1 90.31 369 THR B O 1
ATOM 7642 N N . THR B 1 370 ? 2.121 -9.766 11.688 1 89.5 370 THR B N 1
ATOM 7643 C CA . THR B 1 370 ? 3.301 -10.328 11.047 1 89.5 370 THR B CA 1
ATOM 7644 C C . THR B 1 370 ? 4.516 -9.43 11.258 1 89.5 370 THR B C 1
ATOM 7646 O O . THR B 1 370 ? 4.391 -8.203 11.273 1 89.5 370 THR B O 1
ATOM 7649 N N . SER B 1 371 ? 5.668 -10.07 11.461 1 84.94 371 SER B N 1
ATOM 7650 C CA . SER B 1 371 ? 6.914 -9.336 11.656 1 84.94 371 SER B CA 1
ATOM 7651 C C . SER B 1 371 ? 7.914 -9.641 10.547 1 84.94 371 SER B C 1
ATOM 7653 O O . SER B 1 371 ? 9.07 -9.219 10.609 1 84.94 371 SER B O 1
ATOM 7655 N N . LYS B 1 372 ? 7.465 -10.367 9.602 1 83.81 372 LYS B N 1
ATOM 7656 C CA . LYS B 1 372 ? 8.352 -10.75 8.508 1 83.81 372 LYS B CA 1
ATOM 7657 C C . LYS B 1 372 ? 7.801 -10.297 7.164 1 83.81 372 LYS B C 1
ATOM 7659 O O . LYS B 1 372 ? 6.594 -10.367 6.926 1 83.81 372 LYS B O 1
ATOM 7664 N N . SER B 1 373 ? 8.711 -9.805 6.422 1 87.56 373 SER B N 1
ATOM 7665 C CA . SER B 1 373 ? 8.328 -9.391 5.074 1 87.56 373 SER B CA 1
ATOM 7666 C C . SER B 1 373 ? 8.836 -10.383 4.031 1 87.56 373 SER B C 1
ATOM 7668 O O . SER B 1 373 ? 9.719 -11.195 4.32 1 87.56 373 SER B O 1
ATOM 7670 N N . GLY B 1 374 ? 8.156 -10.406 2.857 1 87.56 374 GLY B N 1
ATOM 7671 C CA . GLY B 1 374 ? 8.617 -11.258 1.777 1 87.56 374 GLY B CA 1
ATOM 7672 C C . GLY B 1 374 ? 7.609 -12.312 1.378 1 87.56 374 GLY B C 1
ATOM 7673 O O . GLY B 1 374 ? 6.73 -12.672 2.166 1 87.56 374 GLY B O 1
ATOM 7674 N N . PHE B 1 375 ? 7.836 -12.867 0.308 1 86.31 375 PHE B N 1
ATOM 7675 C CA . PHE B 1 375 ? 6.859 -13.789 -0.269 1 86.31 375 PHE B CA 1
ATOM 7676 C C . PHE B 1 375 ? 6.867 -15.117 0.471 1 86.31 375 PHE B C 1
ATOM 7678 O O . PHE B 1 375 ? 5.922 -15.906 0.357 1 86.31 375 PHE B O 1
ATOM 7685 N N . GLN B 1 376 ? 7.941 -15.352 1.23 1 84.81 376 GLN B N 1
ATOM 7686 C CA . GLN B 1 376 ? 8.016 -16.609 1.968 1 84.81 376 GLN B CA 1
ATOM 7687 C C . GLN B 1 376 ? 7.082 -16.578 3.178 1 84.81 376 GLN B C 1
ATOM 7689 O O . GLN B 1 376 ? 6.742 -17.641 3.723 1 84.81 376 GLN B O 1
ATOM 7694 N N . TYR B 1 377 ? 6.836 -15.43 3.5 1 89 377 TYR B N 1
ATOM 7695 C CA . TYR B 1 377 ? 5.984 -15.281 4.672 1 89 377 TYR B CA 1
ATOM 7696 C C . TYR B 1 377 ? 4.617 -14.719 4.289 1 89 377 TYR B C 1
ATOM 7698 O O . TYR B 1 377 ? 4.305 -14.594 3.102 1 89 377 TYR B O 1
ATOM 7706 N N . GLY B 1 378 ? 3.768 -14.609 5.234 1 93.62 378 GLY B N 1
ATOM 7707 C CA . GLY B 1 378 ? 2.416 -14.148 4.957 1 93.62 378 GLY B CA 1
ATOM 7708 C C . GLY B 1 378 ? 1.41 -15.281 4.848 1 93.62 378 GLY B C 1
ATOM 7709 O O . GLY B 1 378 ? 1.543 -16.297 5.523 1 93.62 378 GLY B O 1
ATOM 7710 N N . LEU B 1 379 ? 0.384 -15 4.027 1 96.69 379 LEU B N 1
ATOM 7711 C CA . LEU B 1 379 ? -0.693 -15.977 3.883 1 96.69 379 LEU B CA 1
ATOM 7712 C C . LEU B 1 379 ? -0.568 -16.734 2.564 1 96.69 379 LEU B C 1
ATOM 7714 O O . LEU B 1 379 ? -0.494 -16.125 1.497 1 96.69 379 LEU B O 1
ATOM 7718 N N . HIS B 1 380 ? -0.462 -18.047 2.664 1 95.88 380 HIS B N 1
ATOM 7719 C CA . HIS B 1 380 ? -0.432 -18.922 1.498 1 95.88 380 HIS B CA 1
ATOM 7720 C C . HIS B 1 380 ? -1.67 -19.812 1.445 1 95.88 380 HIS B C 1
ATOM 7722 O O . HIS B 1 380 ? -1.977 -20.5 2.412 1 95.88 380 HIS B O 1
ATOM 7728 N N . LEU B 1 381 ? -2.287 -19.766 0.283 1 96.81 381 LEU B N 1
ATOM 7729 C CA . LEU B 1 381 ? -3.508 -20.562 0.136 1 96.81 381 LEU B CA 1
ATOM 7730 C C . LEU B 1 381 ? -3.467 -21.391 -1.142 1 96.81 381 LEU B C 1
ATOM 7732 O O . LEU B 1 381 ? -2.939 -20.938 -2.162 1 96.81 381 LEU B O 1
ATOM 7736 N N . THR B 1 382 ? -3.865 -22.562 -1.026 1 95.62 382 THR B N 1
ATOM 7737 C CA . THR B 1 382 ? -4.207 -23.375 -2.178 1 95.62 382 THR B CA 1
ATOM 7738 C C . THR B 1 382 ? -5.715 -23.609 -2.252 1 95.62 382 THR B C 1
ATOM 7740 O O . THR B 1 382 ? -6.297 -24.234 -1.367 1 95.62 382 THR B O 1
ATOM 7743 N N . LEU B 1 383 ? -6.293 -23.125 -3.291 1 96.75 383 LEU B N 1
ATOM 7744 C CA . LEU B 1 383 ? -7.746 -23.125 -3.404 1 96.75 383 LEU B CA 1
ATOM 7745 C C . LEU B 1 383 ? -8.211 -24.047 -4.523 1 96.75 383 LEU B C 1
ATOM 7747 O O . LEU B 1 383 ? -7.633 -24.047 -5.613 1 96.75 383 LEU B O 1
ATOM 7751 N N . PHE B 1 384 ? -9.188 -24.781 -4.18 1 95.06 384 PHE B N 1
ATOM 7752 C CA . PHE B 1 384 ? -9.82 -25.719 -5.102 1 95.06 384 PHE B CA 1
ATOM 7753 C C . PHE B 1 384 ? -11.117 -25.125 -5.656 1 95.06 384 PHE B C 1
ATOM 7755 O O . PHE B 1 384 ? -12.102 -25 -4.934 1 95.06 384 PHE B O 1
ATOM 7762 N N . ILE B 1 385 ? -11.172 -24.766 -6.922 1 94.31 385 ILE B N 1
ATOM 7763 C CA . ILE B 1 385 ? -12.312 -24.047 -7.477 1 94.31 385 ILE B CA 1
ATOM 7764 C C . ILE B 1 385 ? -13.398 -25.031 -7.891 1 94.31 385 ILE B C 1
ATOM 7766 O O . ILE B 1 385 ? -14.539 -24.641 -8.133 1 94.31 385 ILE B O 1
ATOM 7770 N N . GLU B 1 386 ? -13.117 -26.328 -8.016 1 90.06 386 GLU B N 1
ATOM 7771 C CA . GLU B 1 386 ? -14.094 -27.328 -8.43 1 90.06 386 GLU B CA 1
ATOM 7772 C C . GLU B 1 386 ? -14.758 -26.938 -9.75 1 90.06 386 GLU B C 1
ATOM 7774 O O . GLU B 1 386 ? -15.977 -26.781 -9.82 1 90.06 386 GLU B O 1
ATOM 7779 N N . GLN B 1 387 ? -14.055 -26.938 -10.773 1 89.19 387 GLN B N 1
ATOM 7780 C CA . GLN B 1 387 ? -14.5 -26.453 -12.078 1 89.19 387 GLN B CA 1
ATOM 7781 C C . GLN B 1 387 ? -15.727 -27.234 -12.562 1 89.19 387 GLN B C 1
ATOM 7783 O O . GLN B 1 387 ? -16.641 -26.641 -13.156 1 89.19 387 GLN B O 1
ATOM 7788 N N . PRO B 1 388 ? -15.844 -28.516 -12.305 1 85.56 388 PRO B N 1
ATOM 7789 C CA . PRO B 1 388 ? -17.031 -29.234 -12.773 1 85.56 388 PRO B CA 1
ATOM 7790 C C . PRO B 1 388 ? -18.312 -28.734 -12.117 1 85.56 388 PRO B C 1
ATOM 7792 O O . PRO B 1 388 ? -19.406 -28.969 -12.641 1 85.56 388 PRO B O 1
ATOM 7795 N N . GLU B 1 389 ? -18.203 -28.109 -11 1 89.19 389 GLU B N 1
ATOM 7796 C CA . GLU B 1 389 ? -19.375 -27.594 -10.289 1 89.19 389 GLU B CA 1
ATOM 7797 C C . GLU B 1 389 ? -19.828 -26.266 -10.859 1 89.19 389 GLU B C 1
ATOM 7799 O O . GLU B 1 389 ? -20.859 -25.719 -10.438 1 89.19 389 GLU B O 1
ATOM 7804 N N . TYR B 1 390 ? -19.188 -25.75 -11.859 1 90.5 390 TYR B N 1
ATOM 7805 C CA . TYR B 1 390 ? -19.5 -24.422 -12.398 1 90.5 390 TYR B CA 1
ATOM 7806 C C . TYR B 1 390 ? -20.781 -24.453 -13.234 1 90.5 390 TYR B C 1
ATOM 7808 O O . TYR B 1 390 ? -21.016 -25.406 -13.984 1 90.5 390 TYR B O 1
ATOM 7816 N N . VAL B 1 391 ? -21.531 -23.422 -12.945 1 88.38 391 VAL B N 1
ATOM 7817 C CA . VAL B 1 391 ? -22.688 -23.156 -13.797 1 88.38 391 VAL B CA 1
ATOM 7818 C C . VAL B 1 391 ? -22.328 -22.141 -14.875 1 88.38 391 VAL B C 1
ATOM 7820 O O . VAL B 1 391 ? -22.062 -20.969 -14.578 1 88.38 391 VAL B O 1
ATOM 7823 N N . GLY B 1 392 ? -22.312 -22.531 -16.078 1 85.06 392 GLY B N 1
ATOM 7824 C CA . GLY B 1 392 ? -21.828 -21.734 -17.188 1 85.06 392 GLY B CA 1
ATOM 7825 C C . GLY B 1 392 ? -22.469 -20.375 -17.297 1 85.06 392 GLY B C 1
ATOM 7826 O O . GLY B 1 392 ? -21.797 -19.359 -17.516 1 85.06 392 GLY B O 1
ATOM 7827 N N . LEU B 1 393 ? -23.719 -20.266 -17.062 1 82.62 393 LEU B N 1
ATOM 7828 C CA . LEU B 1 393 ? -24.438 -19 -17.203 1 82.62 393 LEU B CA 1
ATOM 7829 C C . LEU B 1 393 ? -24.062 -18.031 -16.094 1 82.62 393 LEU B C 1
ATOM 7831 O O . LEU B 1 393 ? -24 -16.828 -16.312 1 82.62 393 LEU B O 1
ATOM 7835 N N . PHE B 1 394 ? -23.797 -18.547 -14.906 1 83.94 394 PHE B N 1
ATOM 7836 C CA . PHE B 1 394 ? -23.516 -17.719 -13.75 1 83.94 394 PHE B CA 1
ATOM 7837 C C . PHE B 1 394 ? -22.031 -17.359 -13.688 1 83.94 394 PHE B C 1
ATOM 7839 O O . PHE B 1 394 ? -21.656 -16.344 -13.094 1 83.94 394 PHE B O 1
ATOM 7846 N N . SER B 1 395 ? -21.219 -18.203 -14.266 1 87.81 395 SER B N 1
ATOM 7847 C CA . SER B 1 395 ? -19.781 -18.047 -14.094 1 87.81 395 SER B CA 1
ATOM 7848 C C . SER B 1 395 ? -19.047 -18.094 -15.438 1 87.81 395 SER B C 1
ATOM 7850 O O . SER B 1 395 ? -18.422 -19.094 -15.781 1 87.81 395 SER B O 1
ATOM 7852 N N . PRO B 1 396 ? -19.062 -16.953 -16.125 1 86.69 396 PRO B N 1
ATOM 7853 C CA . PRO B 1 396 ? -18.344 -16.938 -17.406 1 86.69 396 PRO B CA 1
ATOM 7854 C C . PRO B 1 396 ? -16.828 -17.078 -17.234 1 86.69 396 PRO B C 1
ATOM 7856 O O . PRO B 1 396 ? -16.156 -17.516 -18.172 1 86.69 396 PRO B O 1
ATOM 7859 N N . GLU B 1 397 ? -16.359 -16.75 -16.109 1 89.94 397 GLU B N 1
ATOM 7860 C CA . GLU B 1 397 ? -14.938 -16.859 -15.828 1 89.94 397 GLU B CA 1
ATOM 7861 C C . GLU B 1 397 ? -14.672 -17.844 -14.695 1 89.94 397 GLU B C 1
ATOM 7863 O O . GLU B 1 397 ? -15.516 -18.047 -13.82 1 89.94 397 GLU B O 1
ATOM 7868 N N . SER B 1 398 ? -13.516 -18.469 -14.805 1 91.88 398 SER B N 1
ATOM 7869 C CA . SER B 1 398 ? -13.133 -19.406 -13.742 1 91.88 398 SER B CA 1
ATOM 7870 C C . SER B 1 398 ? -11.93 -18.891 -12.961 1 91.88 398 SER B C 1
ATOM 7872 O O . SER B 1 398 ? -11.031 -18.266 -13.531 1 91.88 398 SER B O 1
ATOM 7874 N N . GLY B 1 399 ? -12 -18.953 -11.695 1 95 399 GLY B N 1
ATOM 7875 C CA . GLY B 1 399 ? -10.922 -18.516 -10.828 1 95 399 GLY B CA 1
ATOM 7876 C C . GLY B 1 399 ? -11.398 -18.094 -9.445 1 95 399 GLY B C 1
ATOM 7877 O O . GLY B 1 399 ? -12.43 -18.578 -8.969 1 95 399 GLY B O 1
ATOM 7878 N N . VAL B 1 400 ? -10.508 -17.438 -8.789 1 97.06 400 VAL B N 1
ATOM 7879 C CA . VAL B 1 400 ? -10.805 -17.016 -7.43 1 97.06 400 VAL B CA 1
ATOM 7880 C C . VAL B 1 400 ? -10.68 -15.492 -7.324 1 97.06 400 VAL B C 1
ATOM 7882 O O . VAL B 1 400 ? -9.773 -14.898 -7.918 1 97.06 400 VAL B O 1
ATOM 7885 N N . ARG B 1 401 ? -11.609 -14.93 -6.668 1 97.12 401 ARG B N 1
ATOM 7886 C CA . ARG B 1 401 ? -11.555 -13.5 -6.379 1 97.12 401 ARG B CA 1
ATOM 7887 C C . ARG B 1 401 ? -11.031 -13.25 -4.965 1 97.12 401 ARG B C 1
ATOM 7889 O O . ARG B 1 401 ? -11.523 -13.844 -4.004 1 97.12 401 ARG B O 1
ATOM 7896 N N . VAL B 1 402 ? -10.008 -12.367 -4.898 1 97.94 402 VAL B N 1
ATOM 7897 C CA . VAL B 1 402 ? -9.391 -12.086 -3.607 1 97.94 402 VAL B CA 1
ATOM 7898 C C . VAL B 1 402 ? -9.555 -10.609 -3.264 1 97.94 402 VAL B C 1
ATOM 7900 O O . VAL B 1 402 ? -9.203 -9.734 -4.062 1 97.94 402 VAL B O 1
ATOM 7903 N N . SER B 1 403 ? -10.148 -10.352 -2.158 1 97.38 403 SER B N 1
ATOM 7904 C CA . SER B 1 403 ? -10.281 -8.992 -1.657 1 97.38 403 SER B CA 1
ATOM 7905 C C . SER B 1 403 ? -9.5 -8.797 -0.364 1 97.38 403 SER B C 1
ATOM 7907 O O . SER B 1 403 ? -9.594 -9.617 0.553 1 97.38 403 SER B O 1
ATOM 7909 N N . ILE B 1 404 ? -8.688 -7.754 -0.325 1 97.44 404 ILE B N 1
ATOM 7910 C CA . ILE B 1 404 ? -7.855 -7.449 0.835 1 97.44 404 ILE B CA 1
ATOM 7911 C C . ILE B 1 404 ? -8.297 -6.121 1.448 1 97.44 404 ILE B C 1
ATOM 7913 O O . ILE B 1 404 ? -8.25 -5.082 0.789 1 97.44 404 ILE B O 1
ATOM 7917 N N . ASN B 1 405 ? -8.703 -6.18 2.699 1 95.94 405 ASN B N 1
ATOM 7918 C CA . ASN B 1 405 ? -9.203 -5.008 3.41 1 95.94 405 ASN B CA 1
ATOM 7919 C C . ASN B 1 405 ? -8.789 -5.023 4.879 1 95.94 405 ASN B C 1
ATOM 7921 O O . ASN B 1 405 ? -8.312 -6.039 5.383 1 95.94 405 ASN B O 1
ATOM 7925 N N . HIS B 1 406 ? -8.883 -3.836 5.445 1 95.44 406 HIS B N 1
ATOM 7926 C CA . HIS B 1 406 ? -8.797 -3.818 6.902 1 95.44 406 HIS B CA 1
ATOM 7927 C C . HIS B 1 406 ? -9.898 -4.656 7.535 1 95.44 406 HIS B C 1
ATOM 7929 O O . HIS B 1 406 ? -11 -4.758 6.984 1 95.44 406 HIS B O 1
ATOM 7935 N N . TRP B 1 407 ? -9.664 -5.258 8.688 1 94.38 407 TRP B N 1
ATOM 7936 C CA . TRP B 1 407 ? -10.594 -6.211 9.281 1 94.38 407 TRP B CA 1
ATOM 7937 C C . TRP B 1 407 ? -11.891 -5.523 9.688 1 94.38 407 TRP B C 1
ATOM 7939 O O . TRP B 1 407 ? -12.938 -6.172 9.805 1 94.38 407 TRP B O 1
ATOM 7949 N N . GLN B 1 408 ? -11.914 -4.223 9.734 1 93.88 408 GLN B N 1
ATOM 7950 C CA . GLN B 1 408 ? -13.125 -3.496 10.102 1 93.88 408 GLN B CA 1
ATOM 7951 C C . GLN B 1 408 ? -13.828 -2.926 8.875 1 93.88 408 GLN B C 1
ATOM 7953 O O . GLN B 1 408 ? -14.828 -2.215 9 1 93.88 408 GLN B O 1
ATOM 7958 N N . THR B 1 409 ? -13.367 -3.213 7.773 1 93.94 409 THR B N 1
ATOM 7959 C CA . THR B 1 409 ? -13.984 -2.719 6.551 1 93.94 409 THR B CA 1
ATOM 7960 C C . THR B 1 409 ? -14.758 -3.832 5.844 1 93.94 409 THR B C 1
ATOM 7962 O O . THR B 1 409 ? -14.266 -4.957 5.734 1 93.94 409 THR B O 1
ATOM 7965 N N . THR B 1 410 ? -15.945 -3.479 5.422 1 94.19 410 THR B N 1
ATOM 7966 C CA . THR B 1 410 ? -16.75 -4.453 4.695 1 94.19 410 THR B CA 1
ATOM 7967 C C . THR B 1 410 ? -16.094 -4.801 3.357 1 94.19 410 THR B C 1
ATOM 7969 O O . THR B 1 410 ? -15.797 -3.91 2.559 1 94.19 410 THR B O 1
ATOM 7972 N N . PRO B 1 411 ? -15.914 -6.078 3.102 1 94.88 411 PRO B N 1
ATOM 7973 C CA . PRO B 1 411 ? -15.297 -6.469 1.833 1 94.88 411 PRO B CA 1
ATOM 7974 C C . PRO B 1 411 ? -16.266 -6.41 0.659 1 94.88 411 PRO B C 1
ATOM 7976 O O . PRO B 1 411 ? -17.438 -6.766 0.806 1 94.88 411 PRO B O 1
ATOM 7979 N N . HIS B 1 412 ? -15.836 -5.836 -0.409 1 95.62 412 HIS B N 1
ATOM 7980 C CA . HIS B 1 412 ? -16.547 -5.836 -1.683 1 95.62 412 HIS B CA 1
ATOM 7981 C C . HIS B 1 412 ? -15.688 -6.43 -2.793 1 95.62 412 HIS B C 1
ATOM 7983 O O . HIS B 1 412 ? -15.148 -5.695 -3.627 1 95.62 412 HIS B O 1
ATOM 7989 N N . PRO B 1 413 ? -15.672 -7.758 -2.844 1 95.12 413 PRO B N 1
ATOM 7990 C CA . PRO B 1 413 ? -14.789 -8.422 -3.805 1 95.12 413 PRO B CA 1
ATOM 7991 C C . PRO B 1 413 ? -15.125 -8.078 -5.254 1 95.12 413 PRO B C 1
ATOM 7993 O O . PRO B 1 413 ? -14.266 -8.156 -6.129 1 95.12 413 PRO B O 1
ATOM 7996 N N . GLU B 1 414 ? -16.312 -7.73 -5.551 1 92.69 414 GLU B N 1
ATOM 7997 C CA . GLU B 1 414 ? -16.703 -7.402 -6.918 1 92.69 414 GLU B CA 1
ATOM 7998 C C . GLU B 1 414 ? -16.109 -6.062 -7.355 1 92.69 414 GLU B C 1
ATOM 8000 O O . GLU B 1 414 ? -15.844 -5.852 -8.539 1 92.69 414 GLU B O 1
ATOM 8005 N N . ASP B 1 415 ? -15.945 -5.211 -6.391 1 90.62 415 ASP B N 1
ATOM 8006 C CA . ASP B 1 415 ? -15.477 -3.867 -6.715 1 90.62 415 ASP B CA 1
ATOM 8007 C C . ASP B 1 415 ? -13.953 -3.775 -6.609 1 90.62 415 ASP B C 1
ATOM 8009 O O . ASP B 1 415 ? -13.297 -3.229 -7.496 1 90.62 415 ASP B O 1
ATOM 8013 N N . SER B 1 416 ? -13.359 -4.211 -5.602 1 87.5 416 SER B N 1
ATOM 8014 C CA . SER B 1 416 ? -11.945 -3.984 -5.359 1 87.5 416 SER B CA 1
ATOM 8015 C C . SER B 1 416 ? -11.18 -5.305 -5.25 1 87.5 416 SER B C 1
ATOM 8017 O O . SER B 1 416 ? -10.062 -5.34 -4.738 1 87.5 416 SER B O 1
ATOM 8019 N N . GLY B 1 417 ? -11.531 -6.281 -5.754 1 90.81 417 GLY B N 1
ATOM 8020 C CA . GLY B 1 417 ? -10.844 -7.559 -5.621 1 90.81 417 GLY B CA 1
ATOM 8021 C C . GLY B 1 417 ? -9.898 -7.848 -6.77 1 90.81 417 GLY B C 1
ATOM 8022 O O . GLY B 1 417 ? -9.977 -7.207 -7.82 1 90.81 417 GLY B O 1
ATOM 8023 N N . ILE B 1 418 ? -8.875 -8.734 -6.477 1 94.12 418 ILE B N 1
ATOM 8024 C CA . ILE B 1 418 ? -7.926 -9.242 -7.461 1 94.12 418 ILE B CA 1
ATOM 8025 C C . ILE B 1 418 ? -8.281 -10.68 -7.832 1 94.12 418 ILE B C 1
ATOM 8027 O O . ILE B 1 418 ? -8.688 -11.461 -6.977 1 94.12 418 ILE B O 1
ATOM 8031 N N . THR B 1 419 ? -8.164 -10.914 -9.078 1 94.62 419 THR B N 1
ATOM 8032 C CA . THR B 1 419 ? -8.492 -12.258 -9.531 1 94.62 419 THR B CA 1
ATOM 8033 C C . THR B 1 419 ? -7.254 -13.148 -9.547 1 94.62 419 THR B C 1
ATOM 8035 O O . THR B 1 419 ? -6.191 -12.742 -10.023 1 94.62 419 THR B O 1
ATOM 8038 N N . ALA B 1 420 ? -7.375 -14.266 -8.922 1 95.5 420 ALA B N 1
ATOM 8039 C CA . ALA B 1 420 ? -6.352 -15.312 -8.984 1 95.5 420 ALA B CA 1
ATOM 8040 C C . ALA B 1 420 ? -6.75 -16.406 -9.969 1 95.5 420 ALA B C 1
ATOM 8042 O O . ALA B 1 420 ? -7.809 -17.031 -9.828 1 95.5 420 ALA B O 1
ATOM 8043 N N . THR B 1 421 ? -5.879 -16.656 -10.906 1 92.62 421 THR B N 1
ATOM 8044 C CA . THR B 1 421 ? -6.184 -17.609 -11.961 1 92.62 421 THR B CA 1
ATOM 8045 C C . THR B 1 421 ? -5.727 -19.016 -11.578 1 92.62 421 THR B C 1
ATOM 8047 O O . THR B 1 421 ? -4.812 -19.172 -10.766 1 92.62 421 THR B O 1
ATOM 8050 N N . THR B 1 422 ? -6.379 -20.016 -12.18 1 93.62 422 THR B N 1
ATOM 8051 C CA . THR B 1 422 ? -6.008 -21.406 -11.938 1 93.62 422 THR B CA 1
ATOM 8052 C C . THR B 1 422 ? -4.742 -21.766 -12.703 1 93.62 422 THR B C 1
ATOM 8054 O O . THR B 1 422 ? -4.422 -21.141 -13.719 1 93.62 422 THR B O 1
ATOM 8057 N N . GLY B 1 423 ? -4.016 -22.688 -12.18 1 91.5 423 GLY B N 1
ATOM 8058 C CA . GLY B 1 423 ? -2.795 -23.141 -12.82 1 91.5 423 GLY B CA 1
ATOM 8059 C C . GLY B 1 423 ? -1.626 -22.203 -12.641 1 91.5 423 GLY B C 1
ATOM 8060 O O . GLY B 1 423 ? -0.603 -22.328 -13.32 1 91.5 423 GLY B O 1
ATOM 8061 N N . GLN B 1 424 ? -1.85 -21.25 -11.891 1 92 424 GLN B N 1
ATOM 8062 C CA . GLN B 1 424 ? -0.827 -20.234 -11.617 1 92 424 GLN B CA 1
ATOM 8063 C C . GLN B 1 424 ? -0.796 -19.875 -10.141 1 92 424 GLN B C 1
ATOM 8065 O O . GLN B 1 424 ? -1.778 -20.078 -9.422 1 92 424 GLN B O 1
ATOM 8070 N N . ALA B 1 425 ? 0.362 -19.5 -9.727 1 93.75 425 ALA B N 1
ATOM 8071 C CA . ALA B 1 425 ? 0.499 -18.922 -8.398 1 93.75 425 ALA B CA 1
ATOM 8072 C C . ALA B 1 425 ? 0.49 -17.391 -8.469 1 93.75 425 ALA B C 1
ATOM 8074 O O . ALA B 1 425 ? 1.36 -16.797 -9.102 1 93.75 425 ALA B O 1
ATOM 8075 N N . THR B 1 426 ? -0.512 -16.844 -7.859 1 94.19 426 THR B N 1
ATOM 8076 C CA . THR B 1 426 ? -0.624 -15.391 -7.82 1 94.19 426 THR B CA 1
ATOM 8077 C C . THR B 1 426 ? -0.033 -14.836 -6.523 1 94.19 426 THR B C 1
ATOM 8079 O O . THR B 1 426 ? -0.506 -15.156 -5.434 1 94.19 426 THR B O 1
ATOM 8082 N N . SER B 1 427 ? 1.016 -14.086 -6.68 1 93.75 427 SER B N 1
ATOM 8083 C CA . SER B 1 427 ? 1.642 -13.422 -5.539 1 93.75 427 SER B CA 1
ATOM 8084 C C . SER B 1 427 ? 1.188 -11.977 -5.422 1 93.75 427 SER B C 1
ATOM 8086 O O . SER B 1 427 ? 1.396 -11.18 -6.336 1 93.75 427 SER B O 1
ATOM 8088 N N . ILE B 1 428 ? 0.589 -11.672 -4.309 1 94.94 428 ILE B N 1
ATOM 8089 C CA . ILE B 1 428 ? 0.075 -10.328 -4.07 1 94.94 428 ILE B CA 1
ATOM 8090 C C . ILE B 1 428 ? 0.905 -9.641 -2.99 1 94.94 428 ILE B C 1
ATOM 8092 O O . ILE B 1 428 ? 0.858 -10.031 -1.821 1 94.94 428 ILE B O 1
ATOM 8096 N N . ALA B 1 429 ? 1.614 -8.648 -3.404 1 93.81 429 ALA B N 1
ATOM 8097 C CA . ALA B 1 429 ? 2.408 -7.852 -2.473 1 93.81 429 ALA B CA 1
ATOM 8098 C C . ALA B 1 429 ? 1.6 -6.68 -1.928 1 93.81 429 ALA B C 1
ATOM 8100 O O . ALA B 1 429 ? 0.863 -6.027 -2.67 1 93.81 429 ALA B O 1
ATOM 8101 N N . LEU B 1 430 ? 1.784 -6.395 -0.612 1 94.69 430 LEU B N 1
ATOM 8102 C CA . LEU B 1 430 ? 0.975 -5.375 0.046 1 94.69 430 LEU B CA 1
ATOM 8103 C C . LEU B 1 430 ? 1.85 -4.242 0.572 1 94.69 430 LEU B C 1
ATOM 8105 O O . LEU B 1 430 ? 2.961 -4.48 1.048 1 94.69 430 LEU B O 1
ATOM 8109 N N . ARG B 1 431 ? 1.329 -3.1 0.457 1 91.81 431 ARG B N 1
ATOM 8110 C CA . ARG B 1 431 ? 1.83 -1.919 1.151 1 91.81 431 ARG B CA 1
ATOM 8111 C C . ARG B 1 431 ? 0.705 -1.201 1.891 1 91.81 431 ARG B C 1
ATOM 8113 O O . ARG B 1 431 ? -0.343 -0.915 1.309 1 91.81 431 ARG B O 1
ATOM 8120 N N . LYS B 1 432 ? 0.899 -0.865 3.133 1 94 432 LYS B N 1
ATOM 8121 C CA . LYS B 1 432 ? -0.142 -0.259 3.957 1 94 432 LYS B CA 1
ATOM 8122 C C . LYS B 1 432 ? -0.053 1.264 3.924 1 94 432 LYS B C 1
ATOM 8124 O O . LYS B 1 432 ? 1.041 1.829 3.99 1 94 432 LYS B O 1
ATOM 8129 N N . ASN B 1 433 ? -1.164 1.896 3.783 1 94.44 433 ASN B N 1
ATOM 8130 C CA . ASN B 1 433 ? -1.309 3.346 3.857 1 94.44 433 ASN B CA 1
ATOM 8131 C C . ASN B 1 433 ? -2.387 3.752 4.859 1 94.44 433 ASN B C 1
ATOM 8133 O O . ASN B 1 433 ? -3.477 3.176 4.871 1 94.44 433 ASN B O 1
ATOM 8137 N N . PHE B 1 434 ? -2.01 4.656 5.711 1 95.19 434 PHE B N 1
ATOM 8138 C CA . PHE B 1 434 ? -2.953 5.219 6.672 1 95.19 434 PHE B CA 1
ATOM 8139 C C . PHE B 1 434 ? -3.227 6.688 6.363 1 95.19 434 PHE B C 1
ATOM 8141 O O . PHE B 1 434 ? -2.303 7.504 6.336 1 95.19 434 PHE B O 1
ATOM 8148 N N . ILE B 1 435 ? -4.504 7.012 6.184 1 95.69 435 ILE B N 1
ATOM 8149 C CA . ILE B 1 435 ? -4.891 8.375 5.836 1 95.69 435 ILE B CA 1
ATOM 8150 C C . ILE B 1 435 ? -5.754 8.969 6.949 1 95.69 435 ILE B C 1
ATOM 8152 O O . ILE B 1 435 ? -6.738 8.352 7.367 1 95.69 435 ILE B O 1
ATOM 8156 N N . LYS B 1 436 ? -5.391 10.078 7.414 1 95.62 436 LYS B N 1
ATOM 8157 C CA . LYS B 1 436 ? -6.148 10.82 8.414 1 95.62 436 LYS B CA 1
ATOM 8158 C C . LYS B 1 436 ? -6.473 12.227 7.93 1 95.62 436 LYS B C 1
ATOM 8160 O O . LYS B 1 436 ? -5.57 13.016 7.66 1 95.62 436 LYS B O 1
ATOM 8165 N N . ARG B 1 437 ? -7.703 12.547 7.867 1 95.25 437 ARG B N 1
ATOM 8166 C CA . ARG B 1 437 ? -8.172 13.852 7.402 1 95.25 437 ARG B CA 1
ATOM 8167 C C . ARG B 1 437 ? -8.703 14.688 8.562 1 95.25 437 ARG B C 1
ATOM 8169 O O . ARG B 1 437 ? -9.148 14.141 9.57 1 95.25 437 ARG B O 1
ATOM 8176 N N . LEU B 1 438 ? -8.625 15.984 8.25 1 92.75 438 LEU B N 1
ATOM 8177 C CA . LEU B 1 438 ? -9.148 16.891 9.266 1 92.75 438 LEU B CA 1
ATOM 8178 C C . LEU B 1 438 ? -10.664 17 9.18 1 92.75 438 LEU B C 1
ATOM 8180 O O . LEU B 1 438 ? -11.219 17.047 8.078 1 92.75 438 LEU B O 1
ATOM 8184 N N . GLY B 1 439 ? -11.391 16.844 10.188 1 88.25 439 GLY B N 1
ATOM 8185 C CA . GLY B 1 439 ? -12.844 16.969 10.219 1 88.25 439 GLY B CA 1
ATOM 8186 C C . GLY B 1 439 ? -13.32 18.375 10.539 1 88.25 439 GLY B C 1
ATOM 8187 O O . GLY B 1 439 ? -12.531 19.328 10.5 1 88.25 439 GLY B O 1
ATOM 8188 N N . GLY B 1 440 ? -14.609 18.516 10.57 1 86.25 440 GLY B N 1
ATOM 8189 C CA . GLY B 1 440 ? -15.203 19.781 10.953 1 86.25 440 GLY B CA 1
ATOM 8190 C C . GLY B 1 440 ? -15.344 20.75 9.797 1 86.25 440 GLY B C 1
ATOM 8191 O O . GLY B 1 440 ? -15.898 20.391 8.75 1 86.25 440 GLY B O 1
ATOM 8192 N N . TRP B 1 441 ? -14.594 21.859 10.031 1 87.62 441 TRP B N 1
ATOM 8193 C CA . TRP B 1 441 ? -14.742 22.906 9.031 1 87.62 441 TRP B CA 1
ATOM 8194 C C . TRP B 1 441 ? -13.742 22.719 7.895 1 87.62 441 TRP B C 1
ATOM 8196 O O . TRP B 1 441 ? -13.891 23.328 6.828 1 87.62 441 TRP B O 1
ATOM 8206 N N . TYR B 1 442 ? -12.828 21.938 8.148 1 90.62 442 TYR B N 1
ATOM 8207 C CA . TYR B 1 442 ? -11.773 21.766 7.148 1 90.62 442 TYR B CA 1
ATOM 8208 C C . TYR B 1 442 ? -12.242 20.859 6.016 1 90.62 442 TYR B C 1
ATOM 8210 O O . TYR B 1 442 ? -11.867 21.062 4.859 1 90.62 442 TYR B O 1
ATOM 8218 N N . SER B 1 443 ? -12.875 19.781 6.422 1 87.31 443 SER B N 1
ATOM 8219 C CA . SER B 1 443 ? -13.367 18.828 5.418 1 87.31 443 SER B CA 1
ATOM 8220 C C . SER B 1 443 ? -14.719 18.25 5.816 1 87.31 443 SER B C 1
ATOM 8222 O O . SER B 1 443 ? -15.164 18.438 6.953 1 87.31 443 SER B O 1
ATOM 8224 N N . ASN B 1 444 ? -15.32 17.641 4.801 1 88.31 444 ASN B N 1
ATOM 8225 C CA . ASN B 1 444 ? -16.625 17.016 5.043 1 88.31 444 ASN B CA 1
ATOM 8226 C C . ASN B 1 444 ? -16.484 15.523 5.32 1 88.31 444 ASN B C 1
ATOM 8228 O O . ASN B 1 444 ? -17.391 14.742 5.012 1 88.31 444 ASN B O 1
ATOM 8232 N N . CYS B 1 445 ? -15.367 15.195 5.871 1 91.81 445 CYS B N 1
ATOM 8233 C CA . CYS B 1 445 ? -15.195 13.781 6.18 1 91.81 445 CYS B CA 1
ATOM 8234 C C . CYS B 1 445 ? -16.047 13.375 7.371 1 91.81 445 CYS B C 1
ATOM 8236 O O . CYS B 1 445 ? -16.547 14.227 8.109 1 91.81 445 CYS B O 1
ATOM 8238 N N . THR B 1 446 ? -16.375 12.031 7.457 1 93.06 446 THR B N 1
ATOM 8239 C CA . THR B 1 446 ? -17.234 11.555 8.531 1 93.06 446 THR B CA 1
ATOM 8240 C C . THR B 1 446 ? -16.734 10.219 9.078 1 93.06 446 THR B C 1
ATOM 8242 O O . THR B 1 446 ? -15.961 9.531 8.414 1 93.06 446 THR B O 1
ATOM 8245 N N . TYR B 1 447 ? -17.109 9.992 10.344 1 90.62 447 TYR B N 1
ATOM 8246 C CA . TYR B 1 447 ? -16.859 8.688 10.945 1 90.62 447 TYR B CA 1
ATOM 8247 C C . TYR B 1 447 ? -18.078 7.785 10.82 1 90.62 447 TYR B C 1
ATOM 8249 O O . TYR B 1 447 ? -18.062 6.648 11.305 1 90.62 447 TYR B O 1
ATOM 8257 N N . GLY B 1 448 ? -19.078 8.273 10.125 1 88.5 448 GLY B N 1
ATOM 8258 C CA . GLY B 1 448 ? -20.266 7.461 9.898 1 88.5 448 GLY B CA 1
ATOM 8259 C C . GLY B 1 448 ? -21.453 7.898 10.727 1 88.5 448 GLY B C 1
ATOM 8260 O O . GLY B 1 448 ? -22.594 7.496 10.461 1 88.5 448 GLY B O 1
ATOM 8261 N N . THR B 1 449 ? -21.359 8.711 11.688 1 86.44 449 THR B N 1
ATOM 8262 C CA . THR B 1 449 ? -22.422 9.055 12.625 1 86.44 449 THR B CA 1
ATOM 8263 C C . THR B 1 449 ? -23.469 9.953 11.961 1 86.44 449 THR B C 1
ATOM 8265 O O . THR B 1 449 ? -24.641 9.906 12.312 1 86.44 449 THR B O 1
ATOM 8268 N N . GLU B 1 450 ? -23.078 10.688 11.039 1 86.56 450 GLU B N 1
ATOM 8269 C CA . GLU B 1 450 ? -24 11.617 10.375 1 86.56 450 GLU B CA 1
ATOM 8270 C C . GLU B 1 450 ? -24.688 10.953 9.188 1 86.56 450 GLU B C 1
ATOM 8272 O O . GLU B 1 450 ? -25.578 11.547 8.57 1 86.56 450 GLU B O 1
ATOM 8277 N N . THR B 1 451 ? -24.344 9.695 8.984 1 91.06 451 THR B N 1
ATOM 8278 C CA . THR B 1 451 ? -24.891 9 7.824 1 91.06 451 THR B CA 1
ATOM 8279 C C . THR B 1 451 ? -25.844 7.891 8.266 1 91.06 451 THR B C 1
ATOM 8281 O O . THR B 1 451 ? -26.047 7.664 9.461 1 91.06 451 THR B O 1
ATOM 8284 N N . ASN B 1 452 ? -26.5 7.309 7.293 1 89.5 452 ASN B N 1
ATOM 8285 C CA . ASN B 1 452 ? -27.406 6.207 7.57 1 89.5 452 ASN B CA 1
ATOM 8286 C C . ASN B 1 452 ? -26.703 4.859 7.523 1 89.5 452 ASN B C 1
ATOM 8288 O O . ASN B 1 452 ? -27.344 3.814 7.398 1 89.5 452 ASN B O 1
ATOM 8292 N N . PHE B 1 453 ? -25.453 4.969 7.617 1 92 453 PHE B N 1
ATOM 8293 C CA . PHE B 1 453 ? -24.672 3.736 7.621 1 92 453 PHE B CA 1
ATOM 8294 C C . PHE B 1 453 ? -24.938 2.926 8.883 1 92 453 PHE B C 1
ATOM 8296 O O . PHE B 1 453 ? -24.953 3.469 9.984 1 92 453 PHE B O 1
ATOM 8303 N N . THR B 1 454 ? -25.266 1.654 8.656 1 88.44 454 THR B N 1
ATOM 8304 C CA . THR B 1 454 ? -25.547 0.78 9.789 1 88.44 454 THR B CA 1
ATOM 8305 C C . THR B 1 454 ? -24.75 -0.518 9.672 1 88.44 454 THR B C 1
ATOM 8307 O O . THR B 1 454 ? -24.688 -1.117 8.602 1 88.44 454 THR B O 1
ATOM 8310 N N . SER B 1 455 ? -24 -0.787 10.688 1 89.12 455 SER B N 1
ATOM 8311 C CA . SER B 1 455 ? -23.312 -2.07 10.781 1 89.12 455 SER B CA 1
ATOM 8312 C C . SER B 1 455 ? -23.062 -2.457 12.234 1 89.12 455 SER B C 1
ATOM 8314 O O . SER B 1 455 ? -22.844 -1.591 13.086 1 89.12 455 SER B O 1
ATOM 8316 N N . ASP B 1 456 ? -23.156 -3.762 12.438 1 85.12 456 ASP B N 1
ATOM 8317 C CA . ASP B 1 456 ? -22.906 -4.25 13.789 1 85.12 456 ASP B CA 1
ATOM 8318 C C . ASP B 1 456 ? -21.406 -4.465 14.031 1 85.12 456 ASP B C 1
ATOM 8320 O O . ASP B 1 456 ? -20.953 -4.445 15.172 1 85.12 456 ASP B O 1
ATOM 8324 N N . PHE B 1 457 ? -20.672 -4.574 12.961 1 90.25 457 PHE B N 1
ATOM 8325 C CA . PHE B 1 457 ? -19.281 -4.969 13.141 1 90.25 457 PHE B CA 1
ATOM 8326 C C . PHE B 1 457 ? -18.359 -4.039 12.367 1 90.25 457 PHE B C 1
ATOM 8328 O O . PHE B 1 457 ? -17.312 -3.633 12.883 1 90.25 457 PHE B O 1
ATOM 8335 N N . PHE B 1 458 ? -18.703 -3.59 11.242 1 93.19 458 PHE B N 1
ATOM 8336 C CA . PHE B 1 458 ? -17.812 -2.859 10.352 1 93.19 458 PHE B CA 1
ATOM 8337 C C . PHE B 1 458 ? -17.891 -1.361 10.625 1 93.19 458 PHE B C 1
ATOM 8339 O O . PHE B 1 458 ? -18.891 -0.866 11.141 1 93.19 458 PHE B O 1
ATOM 8346 N N . THR B 1 459 ? -16.797 -0.744 10.289 1 93.19 459 THR B N 1
ATOM 8347 C CA . THR B 1 459 ? -16.734 0.71 10.375 1 93.19 459 THR B CA 1
ATOM 8348 C C . THR B 1 459 ? -17.172 1.358 9.07 1 93.19 459 THR B C 1
ATOM 8350 O O . THR B 1 459 ? -17.328 0.674 8.055 1 93.19 459 THR B O 1
ATOM 8353 N N . TYR B 1 460 ? -17.312 2.578 9.133 1 94.75 460 TYR B N 1
ATOM 8354 C CA . TYR B 1 460 ? -17.844 3.359 8.023 1 94.75 460 TYR B CA 1
ATOM 8355 C C . TYR B 1 460 ? -16.906 3.322 6.828 1 94.75 460 TYR B C 1
ATOM 8357 O O . TYR B 1 460 ? -15.695 3.467 6.984 1 94.75 460 TYR B O 1
ATOM 8365 N N . SER B 1 461 ? -17.453 3.066 5.68 1 93.56 461 SER B N 1
ATOM 8366 C CA . SER B 1 461 ? -16.812 3.195 4.371 1 93.56 461 SER B CA 1
ATOM 8367 C C . SER B 1 461 ? -17.766 3.832 3.359 1 93.56 461 SER B C 1
ATOM 8369 O O . SER B 1 461 ? -18.953 3.498 3.314 1 93.56 461 SER B O 1
ATOM 8371 N N . PRO B 1 462 ? -17.25 4.758 2.609 1 93.62 462 PRO B N 1
ATOM 8372 C CA . PRO B 1 462 ? -18.125 5.434 1.652 1 93.62 462 PRO B CA 1
ATOM 8373 C C . PRO B 1 462 ? -18.797 4.469 0.671 1 93.62 462 PRO B C 1
ATOM 8375 O O . PRO B 1 462 ? -19.969 4.641 0.325 1 93.62 462 PRO B O 1
ATOM 8378 N N . LEU B 1 463 ? -18.062 3.494 0.253 1 94.06 463 LEU B N 1
ATOM 8379 C CA . LEU B 1 463 ? -18.609 2.543 -0.709 1 94.06 463 LEU B CA 1
ATOM 8380 C C . LEU B 1 463 ? -19.766 1.745 -0.096 1 94.06 463 LEU B C 1
ATOM 8382 O O . LEU B 1 463 ? -20.812 1.578 -0.722 1 94.06 463 LEU B O 1
ATOM 8386 N N . THR B 1 464 ? -19.594 1.255 1.087 1 94.69 464 THR B N 1
ATOM 8387 C CA . THR B 1 464 ? -20.656 0.499 1.757 1 94.69 464 THR B CA 1
ATOM 8388 C C . THR B 1 464 ? -21.859 1.385 2.031 1 94.69 464 THR B C 1
ATOM 8390 O O . THR B 1 464 ? -23 0.936 1.915 1 94.69 464 THR B O 1
ATOM 8393 N N . CYS B 1 465 ? -21.594 2.611 2.393 1 94.38 465 CYS B N 1
ATOM 8394 C CA . CYS B 1 465 ? -22.672 3.559 2.639 1 94.38 465 CYS B CA 1
ATOM 8395 C C . CYS B 1 465 ? -23.5 3.771 1.38 1 94.38 465 CYS B C 1
ATOM 8397 O O . CYS B 1 465 ? -24.734 3.77 1.438 1 94.38 465 CYS B O 1
ATOM 8399 N N . LYS B 1 466 ? -22.859 3.939 0.282 1 93.69 466 LYS B N 1
ATOM 8400 C CA . LYS B 1 466 ? -23.562 4.148 -0.981 1 93.69 466 LYS B CA 1
ATOM 8401 C C . LYS B 1 466 ? -24.391 2.928 -1.359 1 93.69 466 LYS B C 1
ATOM 8403 O O . LYS B 1 466 ? -25.547 3.061 -1.785 1 93.69 466 LYS B O 1
ATOM 8408 N N . LYS B 1 467 ? -23.844 1.795 -1.194 1 93.19 467 LYS B N 1
ATOM 8409 C CA . LYS B 1 467 ? -24.578 0.567 -1.519 1 93.19 467 LYS B CA 1
ATOM 8410 C C . LYS B 1 467 ? -25.75 0.359 -0.575 1 93.19 467 LYS B C 1
ATOM 8412 O O . LYS B 1 467 ? -26.828 -0.072 -1.002 1 93.19 467 LYS B O 1
ATOM 8417 N N . GLN B 1 468 ? -25.594 0.644 0.654 1 94.5 468 GLN B N 1
ATOM 8418 C CA . GLN B 1 468 ? -26.672 0.529 1.624 1 94.5 468 GLN B CA 1
ATOM 8419 C C . GLN B 1 468 ? -27.781 1.538 1.333 1 94.5 468 GLN B C 1
ATOM 8421 O O . GLN B 1 468 ? -28.953 1.244 1.526 1 94.5 468 GLN B O 1
ATOM 8426 N N . CYS B 1 469 ? -27.312 2.719 0.946 1 93.31 469 CYS B N 1
ATOM 8427 C CA . CYS B 1 469 ? -28.297 3.738 0.612 1 93.31 469 CYS B CA 1
ATOM 8428 C C . CYS B 1 469 ? -29.188 3.275 -0.528 1 93.31 469 CYS B C 1
ATOM 8430 O O . CYS B 1 469 ? -30.406 3.447 -0.472 1 93.31 469 CYS B O 1
ATOM 8432 N N . MET B 1 470 ? -28.641 2.678 -1.495 1 92.75 470 MET B N 1
ATOM 8433 C CA . MET B 1 470 ? -29.422 2.143 -2.609 1 92.75 470 MET B CA 1
ATOM 8434 C C . MET B 1 470 ? -30.375 1.054 -2.133 1 92.75 470 MET B C 1
ATOM 8436 O O . MET B 1 470 ? -31.562 1.058 -2.49 1 92.75 470 MET B O 1
ATOM 8440 N N . GLN B 1 471 ? -29.938 0.156 -1.328 1 93.31 471 GLN B N 1
ATOM 8441 C CA . GLN B 1 471 ? -30.75 -0.939 -0.825 1 93.31 471 GLN B CA 1
ATOM 8442 C C . GLN B 1 471 ? -31.859 -0.423 0.1 1 93.31 471 GLN B C 1
ATOM 8444 O O . GLN B 1 471 ? -32.969 -0.963 0.119 1 93.31 471 GLN B O 1
ATOM 8449 N N . ARG B 1 472 ? -31.562 0.564 0.835 1 93.06 472 ARG B N 1
ATOM 8450 C CA . ARG B 1 472 ? -32.562 1.145 1.723 1 93.06 472 ARG B CA 1
ATOM 8451 C C . ARG B 1 472 ? -33.688 1.782 0.926 1 93.06 472 ARG B C 1
ATOM 8453 O O . ARG B 1 472 ? -34.875 1.65 1.288 1 93.06 472 ARG B O 1
ATOM 8460 N N . ASN B 1 473 ? -33.312 2.477 -0.066 1 92.38 473 ASN B N 1
ATOM 8461 C CA . ASN B 1 473 ? -34.344 3.066 -0.922 1 92.38 473 ASN B CA 1
ATOM 8462 C C . ASN B 1 473 ? -35.188 1.996 -1.624 1 92.38 473 ASN B C 1
ATOM 8464 O O . ASN B 1 473 ? -36.375 2.172 -1.828 1 92.38 473 ASN B O 1
ATOM 8468 N N . LEU B 1 474 ? -34.594 0.939 -1.973 1 92.81 474 LEU B N 1
ATOM 8469 C CA . LEU B 1 474 ? -35.312 -0.18 -2.551 1 92.81 474 LEU B CA 1
ATOM 8470 C C . LEU B 1 474 ? -36.25 -0.799 -1.524 1 92.81 474 LEU B C 1
ATOM 8472 O O . LEU B 1 474 ? -37.406 -1.092 -1.834 1 92.81 474 LEU B O 1
ATOM 8476 N N . LYS B 1 475 ? -35.75 -0.988 -0.382 1 92.56 475 LYS B N 1
ATOM 8477 C CA . LYS B 1 475 ? -36.562 -1.577 0.688 1 92.56 475 LYS B CA 1
ATOM 8478 C C . LYS B 1 475 ? -37.719 -0.685 1.042 1 92.56 475 LYS B C 1
ATOM 8480 O O . LYS B 1 475 ? -38.844 -1.172 1.214 1 92.56 475 LYS B O 1
ATOM 8485 N N . ASP B 1 476 ? -37.531 0.575 1.071 1 90.62 476 ASP B N 1
ATOM 8486 C CA . ASP B 1 476 ? -38.562 1.521 1.491 1 90.62 476 ASP B CA 1
ATOM 8487 C C . ASP B 1 476 ? -39.594 1.729 0.39 1 90.62 476 ASP B C 1
ATOM 8489 O O . ASP B 1 476 ? -40.781 1.841 0.668 1 90.62 476 ASP B O 1
ATOM 8493 N N . ARG B 1 477 ? -39.094 1.676 -0.831 1 88.19 477 ARG B N 1
ATOM 8494 C CA . ARG B 1 477 ? -40 2.045 -1.925 1 88.19 477 ARG B CA 1
ATOM 8495 C C . ARG B 1 477 ? -40.562 0.805 -2.605 1 88.19 477 ARG B C 1
ATOM 8497 O O . ARG B 1 477 ? -41.719 0.803 -3.033 1 88.19 477 ARG B O 1
ATOM 8504 N N . CYS B 1 478 ? -39.75 -0.166 -2.727 1 89.69 478 CYS B N 1
ATOM 8505 C CA . CYS B 1 478 ? -40.156 -1.338 -3.484 1 89.69 478 CYS B CA 1
ATOM 8506 C C . CYS B 1 478 ? -40.375 -2.533 -2.562 1 89.69 478 CYS B C 1
ATOM 8508 O O . CYS B 1 478 ? -40.844 -3.588 -3.006 1 89.69 478 CYS B O 1
ATOM 8510 N N . ASP B 1 479 ? -40.094 -2.467 -1.287 1 90.81 479 ASP B N 1
ATOM 8511 C CA . ASP B 1 479 ? -40.25 -3.5 -0.268 1 90.81 479 ASP B CA 1
ATOM 8512 C C . ASP B 1 479 ? -39.406 -4.738 -0.605 1 90.81 479 ASP B C 1
ATOM 8514 O O . ASP B 1 479 ? -39.875 -5.867 -0.42 1 90.81 479 ASP B O 1
ATOM 8518 N N . CYS B 1 480 ? -38.375 -4.543 -1.233 1 90.12 480 CYS B N 1
ATOM 8519 C CA . CYS B 1 480 ? -37.438 -5.625 -1.558 1 90.12 480 CYS B CA 1
ATOM 8520 C C . CYS B 1 480 ? -36 -5.113 -1.649 1 90.12 480 CYS B C 1
ATOM 8522 O O . CYS B 1 480 ? -35.781 -3.902 -1.644 1 90.12 480 CYS B O 1
ATOM 8524 N N . VAL B 1 481 ? -35.094 -6.066 -1.601 1 91.81 481 VAL B N 1
ATOM 8525 C CA . VAL B 1 481 ? -33.688 -5.727 -1.712 1 91.81 481 VAL B CA 1
ATOM 8526 C C . VAL B 1 481 ? -33.031 -6.602 -2.773 1 91.81 481 VAL B C 1
ATOM 8528 O O . VAL B 1 481 ? -33.531 -7.676 -3.104 1 91.81 481 VAL B O 1
ATOM 8531 N N . THR B 1 482 ? -31.969 -6.105 -3.348 1 88.75 482 THR B N 1
ATOM 8532 C CA . THR B 1 482 ? -31.266 -6.855 -4.383 1 88.75 482 THR B CA 1
ATOM 8533 C C . THR B 1 482 ? -29.938 -7.398 -3.855 1 88.75 482 THR B C 1
ATOM 8535 O O . THR B 1 482 ? -29.359 -8.32 -4.438 1 88.75 482 THR B O 1
ATOM 8538 N N . ASP B 1 483 ? -29.469 -6.82 -2.762 1 89.5 483 ASP B N 1
ATOM 8539 C CA . ASP B 1 483 ? -28.188 -7.199 -2.195 1 89.5 483 ASP B CA 1
ATOM 8540 C C . ASP B 1 483 ? -28.328 -7.652 -0.745 1 89.5 483 ASP B C 1
ATOM 8542 O O . ASP B 1 483 ? -29.297 -7.277 -0.066 1 89.5 483 ASP B O 1
ATOM 8546 N N . LEU B 1 484 ? -27.375 -8.445 -0.346 1 87.31 484 LEU B N 1
ATOM 8547 C CA . LEU B 1 484 ? -27.422 -9.039 0.987 1 87.31 484 LEU B CA 1
ATOM 8548 C C . LEU B 1 484 ? -26.906 -8.062 2.037 1 87.31 484 LEU B C 1
ATOM 8550 O O . LEU B 1 484 ? -26.891 -8.383 3.229 1 87.31 484 LEU B O 1
ATOM 8554 N N . LEU B 1 485 ? -26.531 -6.938 1.663 1 86.38 485 LEU B N 1
ATOM 8555 C CA . LEU B 1 485 ? -25.953 -5.961 2.58 1 86.38 485 LEU B CA 1
ATOM 8556 C C . LEU B 1 485 ? -26.969 -5.523 3.621 1 86.38 485 LEU B C 1
ATOM 8558 O O . LEU B 1 485 ? -26.609 -5.188 4.75 1 86.38 485 LEU B O 1
ATOM 8562 N N . LEU B 1 486 ? -28.203 -5.457 3.178 1 87.5 486 LEU B N 1
ATOM 8563 C CA . LEU B 1 486 ? -29.297 -5.125 4.086 1 87.5 486 LEU B CA 1
ATOM 8564 C C . LEU B 1 486 ? -30.297 -6.273 4.172 1 87.5 486 LEU B C 1
ATOM 8566 O O . LEU B 1 486 ? -30.562 -6.941 3.172 1 87.5 486 LEU B O 1
ATOM 8570 N N . ASP B 1 487 ? -30.781 -6.383 5.371 1 86.06 487 ASP B N 1
ATOM 8571 C CA . ASP B 1 487 ? -31.781 -7.434 5.566 1 86.06 487 ASP B CA 1
ATOM 8572 C C . ASP B 1 487 ? -33.125 -7.055 4.93 1 86.06 487 ASP B C 1
ATOM 8574 O O . ASP B 1 487 ? -33.531 -5.902 5.012 1 86.06 487 ASP B O 1
ATOM 8578 N N . GLY B 1 488 ? -33.594 -8.016 4.168 1 86.31 488 GLY B N 1
ATOM 8579 C CA . GLY B 1 488 ? -34.906 -7.824 3.529 1 86.31 488 GLY B CA 1
ATOM 8580 C C . GLY B 1 488 ? -35.25 -8.938 2.562 1 86.31 488 GLY B C 1
ATOM 8581 O O . GLY B 1 488 ? -34.438 -9.844 2.326 1 86.31 488 GLY B O 1
ATOM 8582 N N . GLU B 1 489 ? -36.469 -8.789 2.121 1 88.31 489 GLU B N 1
ATOM 8583 C CA . GLU B 1 489 ? -36.906 -9.75 1.117 1 88.31 489 GLU B CA 1
ATOM 8584 C C . GLU B 1 489 ? -36.281 -9.469 -0.243 1 88.31 489 GLU B C 1
ATOM 8586 O O . GLU B 1 489 ? -36.156 -8.305 -0.636 1 88.31 489 GLU B O 1
ATOM 8591 N N . LYS B 1 490 ? -35.875 -10.484 -0.889 1 87.94 490 LYS B N 1
ATOM 8592 C CA . LYS B 1 490 ? -35.25 -10.328 -2.193 1 87.94 490 LYS B CA 1
ATOM 8593 C C . LYS B 1 490 ? -36.281 -9.953 -3.262 1 87.94 490 LYS B C 1
ATOM 8595 O O . LYS B 1 490 ? -37.406 -10.461 -3.254 1 87.94 490 LYS B O 1
ATOM 8600 N N . CYS B 1 491 ? -35.781 -9.117 -4.113 1 85.12 491 CYS B N 1
ATOM 8601 C CA . CYS B 1 491 ? -36.656 -8.703 -5.207 1 85.12 491 CYS B CA 1
ATOM 8602 C C . CYS B 1 491 ? -36.938 -9.875 -6.148 1 85.12 491 CYS B C 1
ATOM 8604 O O . CYS B 1 491 ? -36.031 -10.625 -6.496 1 85.12 491 CYS B O 1
ATOM 8606 N N . SER B 1 492 ? -38.188 -10 -6.445 1 80.5 492 SER B N 1
ATOM 8607 C CA . SER B 1 492 ? -38.594 -11.047 -7.395 1 80.5 492 SER B CA 1
ATOM 8608 C C . SER B 1 492 ? -38.562 -10.523 -8.828 1 80.5 492 SER B C 1
ATOM 8610 O O . SER B 1 492 ? -39.062 -9.438 -9.109 1 80.5 492 SER B O 1
ATOM 8612 N N . TYR B 1 493 ? -37.875 -11.266 -9.648 1 78.31 493 TYR B N 1
ATOM 8613 C CA . TYR B 1 493 ? -37.812 -10.867 -11.055 1 78.31 493 TYR B CA 1
ATOM 8614 C C . TYR B 1 493 ? -39.062 -11.289 -11.812 1 78.31 493 TYR B C 1
ATOM 8616 O O . TYR B 1 493 ? -39.281 -10.852 -12.945 1 78.31 493 TYR B O 1
ATOM 8624 N N . LEU B 1 494 ? -39.875 -12.055 -11.141 1 78.56 494 LEU B N 1
ATOM 8625 C CA . LEU B 1 494 ? -41.094 -12.508 -11.758 1 78.56 494 LEU B CA 1
ATOM 8626 C C . LEU B 1 494 ? -42.219 -11.5 -11.523 1 78.56 494 LEU B C 1
ATOM 8628 O O . LEU B 1 494 ? -43.188 -11.469 -12.281 1 78.56 494 LEU B O 1
ATOM 8632 N N . ASN B 1 495 ? -42.031 -10.758 -10.43 1 79.25 495 ASN B N 1
ATOM 8633 C CA . ASN B 1 495 ? -43 -9.711 -10.133 1 79.25 495 ASN B CA 1
ATOM 8634 C C . ASN B 1 495 ? -42.75 -8.453 -10.953 1 79.25 495 ASN B C 1
ATOM 8636 O O . ASN B 1 495 ? -41.812 -7.711 -10.68 1 79.25 495 ASN B O 1
ATOM 8640 N N . SER B 1 496 ? -43.594 -8.148 -11.883 1 75.62 496 SER B N 1
ATOM 8641 C CA . SER B 1 496 ? -43.406 -7.027 -12.797 1 75.62 496 SER B CA 1
ATOM 8642 C C . SER B 1 496 ? -43.406 -5.695 -12.047 1 75.62 496 SER B C 1
ATOM 8644 O O . SER B 1 496 ? -42.688 -4.773 -12.414 1 75.62 496 SER B O 1
ATOM 8646 N N . THR B 1 497 ? -44.25 -5.684 -11.062 1 77 497 THR B N 1
ATOM 8647 C CA . THR B 1 497 ? -44.312 -4.445 -10.297 1 77 497 THR B CA 1
ATOM 8648 C C . THR B 1 497 ? -43 -4.176 -9.562 1 77 497 THR B C 1
ATOM 8650 O O . THR B 1 497 ? -42.5 -3.047 -9.562 1 77 497 THR B O 1
ATOM 8653 N N . GLN B 1 498 ? -42.531 -5.156 -8.977 1 81.62 498 GLN B N 1
ATOM 8654 C CA . GLN B 1 498 ? -41.281 -5.004 -8.242 1 81.62 498 GLN B CA 1
ATOM 8655 C C . GLN B 1 498 ? -40.125 -4.711 -9.195 1 81.62 498 GLN B C 1
ATOM 8657 O O . GLN B 1 498 ? -39.219 -3.943 -8.867 1 81.62 498 GLN B O 1
ATOM 8662 N N . GLN B 1 499 ? -40.188 -5.258 -10.305 1 79.88 499 GLN B N 1
ATOM 8663 C CA . GLN B 1 499 ? -39.125 -5.047 -11.289 1 79.88 499 GLN B CA 1
ATOM 8664 C C . GLN B 1 499 ? -39.156 -3.613 -11.812 1 79.88 499 GLN B C 1
ATOM 8666 O O . GLN B 1 499 ? -38.094 -3.002 -11.984 1 79.88 499 GLN B O 1
ATOM 8671 N N . ARG B 1 500 ? -40.219 -3.211 -12.07 1 77.69 500 ARG B N 1
ATOM 8672 C CA . ARG B 1 500 ? -40.344 -1.832 -12.539 1 77.69 500 ARG B CA 1
ATOM 8673 C C . ARG B 1 500 ? -39.906 -0.851 -11.461 1 77.69 500 ARG B C 1
ATOM 8675 O O . ARG B 1 500 ? -39.219 0.14 -11.758 1 77.69 500 ARG B O 1
ATOM 8682 N N . CYS B 1 501 ? -40.344 -1.177 -10.305 1 84.12 501 CYS B N 1
ATOM 8683 C CA . CYS B 1 501 ? -39.938 -0.333 -9.18 1 84.12 501 CYS B CA 1
ATOM 8684 C C . CYS B 1 501 ? -38.438 -0.33 -9 1 84.12 501 CYS B C 1
ATOM 8686 O O . CYS B 1 501 ? -37.844 0.724 -8.781 1 84.12 501 CYS B O 1
ATOM 8688 N N . ARG B 1 502 ? -37.844 -1.459 -9.023 1 87.12 502 ARG B N 1
ATOM 8689 C CA . ARG B 1 502 ? -36.406 -1.592 -8.875 1 87.12 502 ARG B CA 1
ATOM 8690 C C . ARG B 1 502 ? -35.688 -0.778 -9.938 1 87.12 502 ARG B C 1
ATOM 8692 O O . ARG B 1 502 ? -34.719 -0.06 -9.625 1 87.12 502 ARG B O 1
ATOM 8699 N N . GLN B 1 503 ? -36.094 -0.875 -11.102 1 82.94 503 GLN B N 1
ATOM 8700 C CA . GLN B 1 503 ? -35.438 -0.172 -12.203 1 82.94 503 GLN B CA 1
ATOM 8701 C C . GLN B 1 503 ? -35.594 1.339 -12.07 1 82.94 503 GLN B C 1
ATOM 8703 O O . GLN B 1 503 ? -34.719 2.105 -12.43 1 82.94 503 GLN B O 1
ATOM 8708 N N . LEU B 1 504 ? -36.688 1.666 -11.594 1 84 504 LEU B N 1
ATOM 8709 C CA . LEU B 1 504 ? -36.938 3.086 -11.352 1 84 504 LEU B CA 1
ATOM 8710 C C . LEU B 1 504 ? -36 3.617 -10.281 1 84 504 LEU B C 1
ATOM 8712 O O . LEU B 1 504 ? -35.406 4.684 -10.453 1 84 504 LEU B O 1
ATOM 8716 N N . VAL B 1 505 ? -35.906 2.918 -9.219 1 88.38 505 VAL B N 1
ATOM 8717 C CA . VAL B 1 505 ? -35.031 3.334 -8.133 1 88.38 505 VAL B CA 1
ATOM 8718 C C . VAL B 1 505 ? -33.594 3.381 -8.617 1 88.38 505 VAL B C 1
ATOM 8720 O O . VAL B 1 505 ? -32.844 4.293 -8.266 1 88.38 505 VAL B O 1
ATOM 8723 N N . GLU B 1 506 ? -33.156 2.436 -9.391 1 86.81 506 GLU B N 1
ATOM 8724 C CA . GLU B 1 506 ? -31.812 2.406 -9.945 1 86.81 506 GLU B CA 1
ATOM 8725 C C . GLU B 1 506 ? -31.578 3.6 -10.867 1 86.81 506 GLU B C 1
ATOM 8727 O O . GLU B 1 506 ? -30.484 4.184 -10.859 1 86.81 506 GLU B O 1
ATOM 8732 N N . ALA B 1 507 ? -32.531 3.953 -11.586 1 83.81 507 ALA B N 1
ATOM 8733 C CA . ALA B 1 507 ? -32.406 5.109 -12.477 1 83.81 507 ALA B CA 1
ATOM 8734 C C . ALA B 1 507 ? -32.312 6.406 -11.672 1 83.81 507 ALA B C 1
ATOM 8736 O O . ALA B 1 507 ? -31.531 7.301 -12.031 1 83.81 507 ALA B O 1
ATOM 8737 N N . LEU B 1 508 ? -33.094 6.418 -10.672 1 86 508 LEU B N 1
ATOM 8738 C CA . LEU B 1 508 ? -33.031 7.582 -9.797 1 86 508 LEU B CA 1
ATOM 8739 C C . LEU B 1 508 ? -31.672 7.68 -9.117 1 86 508 LEU B C 1
ATOM 8741 O O . LEU B 1 508 ? -31.141 8.781 -8.93 1 86 508 LEU B O 1
ATOM 8745 N N . TYR B 1 509 ? -31.125 6.645 -8.75 1 88.25 509 TYR B N 1
ATOM 8746 C CA . TYR B 1 509 ? -29.797 6.602 -8.133 1 88.25 509 TYR B CA 1
ATOM 8747 C C . TYR B 1 509 ? -28.734 7.09 -9.109 1 88.25 509 TYR B C 1
ATOM 8749 O O . TYR B 1 509 ? -27.844 7.844 -8.727 1 88.25 509 TYR B O 1
ATOM 8757 N N . GLU B 1 510 ? -28.766 6.66 -10.258 1 85 510 GLU B N 1
ATOM 8758 C CA . GLU B 1 510 ? -27.781 7.043 -11.273 1 85 510 GLU B CA 1
ATOM 8759 C C . GLU B 1 510 ? -27.828 8.539 -11.555 1 85 510 GLU B C 1
ATOM 8761 O O . GLU B 1 510 ? -26.812 9.148 -11.891 1 85 510 GLU B O 1
ATOM 8766 N N . GLU B 1 511 ? -28.984 9.047 -11.398 1 82.19 511 GLU B N 1
ATOM 8767 C CA . GLU B 1 511 ? -29.141 10.484 -11.633 1 82.19 511 GLU B CA 1
ATOM 8768 C C . GLU B 1 511 ? -28.922 11.273 -10.344 1 82.19 511 GLU B C 1
ATOM 8770 O O . GLU B 1 511 ? -29.141 12.484 -10.305 1 82.19 511 GLU B O 1
ATOM 8775 N N . ASP B 1 512 ? -28.5 10.578 -9.289 1 84.19 512 ASP B N 1
ATOM 8776 C CA . ASP B 1 512 ? -28.203 11.18 -7.992 1 84.19 512 ASP B CA 1
ATOM 8777 C C . ASP B 1 512 ? -29.438 11.891 -7.426 1 84.19 512 ASP B C 1
ATOM 8779 O O . ASP B 1 512 ? -29.328 13.008 -6.914 1 84.19 512 ASP B O 1
ATOM 8783 N N . LYS B 1 513 ? -30.531 11.375 -7.656 1 84.44 513 LYS B N 1
ATOM 8784 C CA . LYS B 1 513 ? -31.781 11.969 -7.16 1 84.44 513 LYS B CA 1
ATOM 8785 C C . LYS B 1 513 ? -32.188 11.352 -5.824 1 84.44 513 LYS B C 1
ATOM 8787 O O . LYS B 1 513 ? -33.125 11.805 -5.191 1 84.44 513 LYS B O 1
ATOM 8792 N N . LEU B 1 514 ? -31.375 10.398 -5.547 1 85.12 514 LEU B N 1
ATOM 8793 C CA . LEU B 1 514 ? -31.625 9.805 -4.242 1 85.12 514 LEU B CA 1
ATOM 8794 C C . LEU B 1 514 ? -30.828 10.516 -3.152 1 85.12 514 LEU B C 1
ATOM 8796 O O . LEU B 1 514 ? -29.75 11.039 -3.41 1 85.12 514 LEU B O 1
ATOM 8800 N N . ASP B 1 515 ? -31.312 10.969 -2.082 1 83.25 515 ASP B N 1
ATOM 8801 C CA . ASP B 1 515 ? -30.672 11.68 -0.975 1 83.25 515 ASP B CA 1
ATOM 8802 C C . ASP B 1 515 ? -29.703 10.781 -0.226 1 83.25 515 ASP B C 1
ATOM 8804 O O . ASP B 1 515 ? -29.906 10.469 0.95 1 83.25 515 ASP B O 1
ATOM 8808 N N . CYS B 1 516 ? -28.641 10.336 -0.997 1 89.5 516 CYS B N 1
ATOM 8809 C CA . CYS B 1 516 ? -27.625 9.516 -0.335 1 89.5 516 CYS B CA 1
ATOM 8810 C C . CYS B 1 516 ? -26.453 10.359 0.129 1 89.5 516 CYS B C 1
ATOM 8812 O O . CYS B 1 516 ? -25.672 10.859 -0.692 1 89.5 516 CYS B O 1
ATOM 8814 N N . LEU B 1 517 ? -26.312 10.609 1.381 1 91.12 517 LEU B N 1
ATOM 8815 C CA . LEU B 1 517 ? -25.188 11.344 1.949 1 91.12 517 LEU B CA 1
ATOM 8816 C C . LEU B 1 517 ? -24.109 10.383 2.432 1 91.12 517 LEU B C 1
ATOM 8818 O O . LEU B 1 517 ? -24.219 9.812 3.52 1 91.12 517 LEU B O 1
ATOM 8822 N N . CYS B 1 518 ? -23.094 10.227 1.64 1 93.56 518 CYS B N 1
ATOM 8823 C CA . CYS B 1 518 ? -22 9.32 1.964 1 93.56 518 CYS B CA 1
ATOM 8824 C C . CYS B 1 518 ? -20.656 9.984 1.695 1 93.56 518 CYS B C 1
ATOM 8826 O O . CYS B 1 518 ? -19.938 9.594 0.773 1 93.56 518 CYS B O 1
ATOM 8828 N N . PRO B 1 519 ? -20.234 10.852 2.59 1 94 519 PRO B N 1
ATOM 8829 C CA . PRO B 1 519 ? -18.953 11.531 2.41 1 94 519 PRO B CA 1
ATOM 8830 C C . PRO B 1 519 ? -17.75 10.617 2.664 1 94 519 PRO B C 1
ATOM 8832 O O . PRO B 1 519 ? -17.938 9.461 3.049 1 94 519 PRO B O 1
ATOM 8835 N N . VAL B 1 520 ? -16.562 11.156 2.398 1 94.25 520 VAL B N 1
ATOM 8836 C CA . VAL B 1 520 ? -15.328 10.398 2.568 1 94.25 520 VAL B CA 1
ATOM 8837 C C . VAL B 1 520 ? -15.078 10.141 4.055 1 94.25 520 VAL B C 1
ATOM 8839 O O . VAL B 1 520 ? -15.562 10.891 4.906 1 94.25 520 VAL B O 1
ATOM 8842 N N . ALA B 1 521 ? -14.422 9.07 4.301 1 94.88 521 ALA B N 1
ATOM 8843 C CA . ALA B 1 521 ? -14.125 8.719 5.688 1 94.88 521 ALA B CA 1
ATOM 8844 C C . ALA B 1 521 ? -12.977 9.562 6.23 1 94.88 521 ALA B C 1
ATOM 8846 O O . ALA B 1 521 ? -12.008 9.836 5.52 1 94.88 521 ALA B O 1
ATOM 8847 N N . CYS B 1 522 ? -12.984 9.969 7.523 1 94.5 522 CYS B N 1
ATOM 8848 C CA . CYS B 1 522 ? -11.945 10.781 8.148 1 94.5 522 CYS B CA 1
ATOM 8849 C C . CYS B 1 522 ? -10.688 9.961 8.391 1 94.5 522 CYS B C 1
ATOM 8851 O O . CYS B 1 522 ? -9.578 10.5 8.391 1 94.5 522 CYS B O 1
ATOM 8853 N N . GLU B 1 523 ? -10.883 8.766 8.711 1 94.56 523 GLU B N 1
ATOM 8854 C CA . GLU B 1 523 ? -9.766 7.836 8.867 1 94.56 523 GLU B CA 1
ATOM 8855 C C . GLU B 1 523 ? -9.938 6.613 7.965 1 94.56 523 GLU B C 1
ATOM 8857 O O . GLU B 1 523 ? -11.023 6.031 7.902 1 94.56 523 GLU B O 1
ATOM 8862 N N . GLU B 1 524 ? -8.883 6.316 7.246 1 93.69 524 GLU B N 1
ATOM 8863 C CA . GLU B 1 524 ? -8.953 5.191 6.316 1 93.69 524 GLU B CA 1
ATOM 8864 C C . GLU B 1 524 ? -7.648 4.398 6.316 1 93.69 524 GLU B C 1
ATOM 8866 O O . GLU B 1 524 ? -6.562 4.98 6.324 1 93.69 524 GLU B O 1
ATOM 8871 N N . ASN B 1 525 ? -7.809 3.082 6.418 1 93.44 525 ASN B N 1
ATOM 8872 C CA . ASN B 1 525 ? -6.707 2.156 6.18 1 93.44 525 ASN B CA 1
ATOM 8873 C C . ASN B 1 525 ? -6.781 1.548 4.781 1 93.44 525 ASN B C 1
ATOM 8875 O O . ASN B 1 525 ? -7.754 0.87 4.445 1 93.44 525 ASN B O 1
ATOM 8879 N N . VAL B 1 526 ? -5.785 1.815 4.023 1 92.81 526 VAL B N 1
ATOM 8880 C CA . VAL B 1 526 ? -5.789 1.343 2.643 1 92.81 526 VAL B CA 1
ATOM 8881 C C . VAL B 1 526 ? -4.566 0.468 2.391 1 92.81 526 VAL B C 1
ATOM 8883 O O . VAL B 1 526 ? -3.471 0.768 2.873 1 92.81 526 VAL B O 1
ATOM 8886 N N . PHE B 1 527 ? -4.805 -0.641 1.628 1 94.5 527 PHE B N 1
ATOM 8887 C CA . PHE B 1 527 ? -3.713 -1.513 1.216 1 94.5 527 PHE B CA 1
ATOM 8888 C C . PHE B 1 527 ? -3.49 -1.427 -0.289 1 94.5 527 PHE B C 1
ATOM 8890 O O . PHE B 1 527 ? -4.391 -1.731 -1.074 1 94.5 527 PHE B O 1
ATOM 8897 N N . LYS B 1 528 ? -2.316 -0.95 -0.62 1 91.38 528 LYS B N 1
ATOM 8898 C CA . LYS B 1 528 ? -1.929 -0.982 -2.027 1 91.38 528 LYS B CA 1
ATOM 8899 C C . LYS B 1 528 ? -1.395 -2.357 -2.418 1 91.38 528 LYS B C 1
ATOM 8901 O O . LYS B 1 528 ? -0.565 -2.932 -1.709 1 91.38 528 LYS B O 1
ATOM 8906 N N . THR B 1 529 ? -1.926 -2.832 -3.533 1 91.56 529 THR B N 1
ATOM 8907 C CA . THR B 1 529 ? -1.568 -4.191 -3.92 1 91.56 529 THR B CA 1
ATOM 8908 C C . THR B 1 529 ? -0.838 -4.203 -5.258 1 91.56 529 THR B C 1
ATOM 8910 O O . THR B 1 529 ? -1.109 -3.367 -6.125 1 91.56 529 THR B O 1
ATOM 8913 N N . SER B 1 530 ? 0.155 -5.055 -5.387 1 88.94 530 SER B N 1
ATOM 8914 C CA . SER B 1 530 ? 0.851 -5.391 -6.625 1 88.94 530 SER B CA 1
ATOM 8915 C C . SER B 1 530 ? 0.856 -6.898 -6.863 1 88.94 530 SER B C 1
ATOM 8917 O O . SER B 1 530 ? 1.315 -7.664 -6.016 1 88.94 530 SER B O 1
ATOM 8919 N N . ALA B 1 531 ? 0.312 -7.277 -7.988 1 90.81 531 ALA B N 1
ATOM 8920 C CA . ALA B 1 531 ? 0.171 -8.711 -8.234 1 90.81 531 ALA B CA 1
ATOM 8921 C C . ALA B 1 531 ? 1.116 -9.172 -9.344 1 90.81 531 ALA B C 1
ATOM 8923 O O . ALA B 1 531 ? 1.384 -8.43 -10.289 1 90.81 531 ALA B O 1
ATOM 8924 N N . SER B 1 532 ? 1.659 -10.32 -9.164 1 89.31 532 SER B N 1
ATOM 8925 C CA . SER B 1 532 ? 2.465 -11.016 -10.164 1 89.31 532 SER B CA 1
ATOM 8926 C C . SER B 1 532 ? 2.109 -12.5 -10.227 1 89.31 532 SER B C 1
ATOM 8928 O O . SER B 1 532 ? 1.564 -13.047 -9.266 1 89.31 532 SER B O 1
ATOM 8930 N N . VAL B 1 533 ? 2.311 -13.133 -11.367 1 89.81 533 VAL B N 1
ATOM 8931 C CA . VAL B 1 533 ? 1.866 -14.508 -11.539 1 89.81 533 VAL B CA 1
ATOM 8932 C C . VAL B 1 533 ? 3.029 -15.375 -12.023 1 89.81 533 VAL B C 1
ATOM 8934 O O . VAL B 1 533 ? 3.943 -14.875 -12.688 1 89.81 533 VAL B O 1
ATOM 8937 N N . SER B 1 534 ? 3.025 -16.625 -11.555 1 89.62 534 SER B N 1
ATOM 8938 C CA . SER B 1 534 ? 3.957 -17.656 -12.008 1 89.62 534 SER B CA 1
ATOM 8939 C C . SER B 1 534 ? 3.24 -18.969 -12.266 1 89.62 534 SER B C 1
ATOM 8941 O O . SER B 1 534 ? 2.129 -19.188 -11.773 1 89.62 534 SER B O 1
ATOM 8943 N N . ILE B 1 535 ? 3.889 -19.734 -13.062 1 89.25 535 ILE B N 1
ATOM 8944 C CA . ILE B 1 535 ? 3.285 -21.031 -13.336 1 89.25 535 ILE B CA 1
ATOM 8945 C C . ILE B 1 535 ? 3.4 -21.938 -12.102 1 89.25 535 ILE B C 1
ATOM 8947 O O . ILE B 1 535 ? 4.453 -21.984 -11.461 1 89.25 535 ILE B O 1
ATOM 8951 N N . TRP B 1 536 ? 2.379 -22.547 -11.773 1 91.06 536 TRP B N 1
ATOM 8952 C CA . TRP B 1 536 ? 2.299 -23.422 -10.609 1 91.06 536 TRP B CA 1
ATOM 8953 C C . TRP B 1 536 ? 1.256 -24.516 -10.812 1 91.06 536 TRP B C 1
ATOM 8955 O O . TRP B 1 536 ? 0.175 -24.25 -11.344 1 91.06 536 TRP B O 1
ATOM 8965 N N . PRO B 1 537 ? 1.452 -25.766 -10.336 1 88.5 537 PRO B N 1
ATOM 8966 C CA . PRO B 1 537 ? 2.721 -26.266 -9.805 1 88.5 537 PRO B CA 1
ATOM 8967 C C . PRO B 1 537 ? 3.754 -26.531 -10.898 1 88.5 537 PRO B C 1
ATOM 8969 O O . PRO B 1 537 ? 3.391 -26.719 -12.062 1 88.5 537 PRO B O 1
ATOM 8972 N N . SER B 1 538 ? 5.004 -26.375 -10.484 1 85.38 538 SER B N 1
ATOM 8973 C CA . SER B 1 538 ? 6.039 -26.828 -11.406 1 85.38 538 SER B CA 1
ATOM 8974 C C . SER B 1 538 ? 5.898 -28.328 -11.688 1 85.38 538 SER B C 1
ATOM 8976 O O . SER B 1 538 ? 5.227 -29.047 -10.945 1 85.38 538 SER B O 1
ATOM 8978 N N . GLU B 1 539 ? 6.434 -28.781 -12.758 1 79.62 539 GLU B N 1
ATOM 8979 C CA . GLU B 1 539 ? 6.234 -30.156 -13.211 1 79.62 539 GLU B CA 1
ATOM 8980 C C . GLU B 1 539 ? 6.66 -31.156 -12.133 1 79.62 539 GLU B C 1
ATOM 8982 O O . GLU B 1 539 ? 5.949 -32.125 -11.859 1 79.62 539 GLU B O 1
ATOM 8987 N N . ARG B 1 540 ? 7.707 -30.906 -11.484 1 81.25 540 ARG B N 1
ATOM 8988 C CA . ARG B 1 540 ? 8.227 -31.859 -10.508 1 81.25 540 ARG B CA 1
ATOM 8989 C C . ARG B 1 540 ? 7.555 -31.688 -9.156 1 81.25 540 ARG B C 1
ATOM 8991 O O . ARG B 1 540 ? 7.508 -32.625 -8.352 1 81.25 540 ARG B O 1
ATOM 8998 N N . TYR B 1 541 ? 7.047 -30.547 -8.906 1 86.38 541 TYR B N 1
ATOM 8999 C CA . TYR B 1 541 ? 6.406 -30.281 -7.621 1 86.38 541 TYR B CA 1
ATOM 9000 C C . TYR B 1 541 ? 5.02 -30.906 -7.559 1 86.38 541 TYR B C 1
ATOM 9002 O O . TYR B 1 541 ? 4.465 -31.094 -6.477 1 86.38 541 TYR B O 1
ATOM 9010 N N . GLU B 1 542 ? 4.453 -31.281 -8.625 1 83.5 542 GLU B N 1
ATOM 9011 C CA . GLU B 1 542 ? 3.098 -31.828 -8.688 1 83.5 542 GLU B CA 1
ATOM 9012 C C . GLU B 1 542 ? 2.967 -33.094 -7.832 1 83.5 542 GLU B C 1
ATOM 9014 O O . GLU B 1 542 ? 1.94 -33.281 -7.184 1 83.5 542 GLU B O 1
ATOM 9019 N N . GLU B 1 543 ? 4.004 -33.844 -7.812 1 80.69 543 GLU B N 1
ATOM 9020 C CA . GLU B 1 543 ? 3.967 -35.062 -7.035 1 80.69 543 GLU B CA 1
ATOM 9021 C C . GLU B 1 543 ? 3.906 -34.781 -5.539 1 80.69 543 GLU B C 1
ATOM 9023 O O . GLU B 1 543 ? 3.176 -35.438 -4.801 1 80.69 543 GLU B O 1
ATOM 9028 N N . HIS B 1 544 ? 4.715 -33.875 -5.16 1 83 544 HIS B N 1
ATOM 9029 C CA . HIS B 1 544 ? 4.715 -33.5 -3.75 1 83 544 HIS B CA 1
ATOM 9030 C C . HIS B 1 544 ? 3.385 -32.875 -3.346 1 83 544 HIS B C 1
ATOM 9032 O O . HIS B 1 544 ? 2.895 -33.125 -2.24 1 83 544 HIS B O 1
ATOM 9038 N N . LEU B 1 545 ? 2.85 -32.125 -4.234 1 86.5 545 LEU B N 1
ATOM 9039 C CA . LEU B 1 545 ? 1.562 -31.484 -3.986 1 86.5 545 LEU B CA 1
ATOM 9040 C C . LEU B 1 545 ? 0.457 -32.531 -3.85 1 86.5 545 LEU B C 1
ATOM 9042 O O . LEU B 1 545 ? -0.36 -32.438 -2.928 1 86.5 545 LEU B O 1
ATOM 9046 N N . TYR B 1 546 ? 0.423 -33.5 -4.727 1 83.81 546 TYR B N 1
ATOM 9047 C CA . TYR B 1 546 ? -0.598 -34.531 -4.711 1 83.81 546 TYR B CA 1
ATOM 9048 C C . TYR B 1 546 ? -0.531 -35.344 -3.426 1 83.81 546 TYR B C 1
ATOM 9050 O O . TYR B 1 546 ? -1.564 -35.688 -2.84 1 83.81 546 TYR B O 1
ATOM 9058 N N . SER B 1 547 ? 0.669 -35.656 -2.986 1 80.81 547 SER B N 1
ATOM 9059 C CA . SER B 1 547 ? 0.823 -36.438 -1.776 1 80.81 547 SER B CA 1
ATOM 9060 C C . SER B 1 547 ? 0.216 -35.75 -0.567 1 80.81 547 SER B C 1
ATOM 9062 O O . SER B 1 547 ? -0.417 -36.375 0.276 1 80.81 547 SER B O 1
ATOM 9064 N N . ARG B 1 548 ? 0.394 -34.5 -0.496 1 83.88 548 ARG B N 1
ATOM 9065 C CA . ARG B 1 548 ? -0.12 -33.719 0.635 1 83.88 548 ARG B CA 1
ATOM 9066 C C . ARG B 1 548 ? -1.626 -33.531 0.516 1 83.88 548 ARG B C 1
ATOM 9068 O O . ARG B 1 548 ? -2.352 -33.594 1.51 1 83.88 548 ARG B O 1
ATOM 9075 N N . LEU B 1 549 ? -2.105 -33.281 -0.65 1 85.75 549 LEU B N 1
ATOM 9076 C CA . LEU B 1 549 ? -3.512 -32.969 -0.852 1 85.75 549 LEU B CA 1
ATOM 9077 C C . LEU B 1 549 ? -4.375 -34.219 -0.833 1 85.75 549 LEU B C 1
ATOM 9079 O O . LEU B 1 549 ? -5.523 -34.188 -0.39 1 85.75 549 LEU B O 1
ATOM 9083 N N . SER B 1 550 ? -3.877 -35.312 -1.355 1 81.31 550 SER B N 1
ATOM 9084 C CA . SER B 1 550 ? -4.641 -36.562 -1.45 1 81.31 550 SER B CA 1
ATOM 9085 C C . SER B 1 550 ? -5.047 -37.062 -0.07 1 81.31 550 SER B C 1
ATOM 9087 O O . SER B 1 550 ? -6.117 -37.656 0.091 1 81.31 550 SER B O 1
ATOM 9089 N N . SER B 1 551 ? -4.289 -36.781 0.879 1 79.19 551 SER B N 1
ATOM 9090 C CA . SER B 1 551 ? -4.582 -37.25 2.23 1 79.19 551 SER B CA 1
ATOM 9091 C C . SER B 1 551 ? -5.617 -36.344 2.912 1 79.19 551 SER B C 1
ATOM 9093 O O . SER B 1 551 ? -6.312 -36.781 3.828 1 79.19 551 SER B O 1
ATOM 9095 N N . LYS B 1 552 ? -5.824 -35.219 2.441 1 79 552 LYS B N 1
ATOM 9096 C CA . LYS B 1 552 ? -6.672 -34.281 3.146 1 79 552 LYS B CA 1
ATOM 9097 C C . LYS B 1 552 ? -8.086 -34.281 2.582 1 79 552 LYS B C 1
ATOM 9099 O O . LYS B 1 552 ? -9.062 -34.125 3.328 1 79 552 LYS B O 1
ATOM 9104 N N . ASN B 1 553 ? -8.164 -34.375 1.295 1 83.69 553 ASN B N 1
ATOM 9105 C CA . ASN B 1 553 ? -9.461 -34.25 0.633 1 83.69 553 ASN B CA 1
ATOM 9106 C C . ASN B 1 553 ? -9.641 -35.344 -0.415 1 83.69 553 ASN B C 1
ATOM 9108 O O . ASN B 1 553 ? -8.898 -35.406 -1.396 1 83.69 553 ASN B O 1
ATOM 9112 N N . ALA B 1 554 ? -10.672 -36.062 -0.227 1 78.69 554 ALA B N 1
ATOM 9113 C CA . ALA B 1 554 ? -10.906 -37.219 -1.1 1 78.69 554 ALA B CA 1
ATOM 9114 C C . ALA B 1 554 ? -11.32 -36.75 -2.498 1 78.69 554 ALA B C 1
ATOM 9116 O O . ALA B 1 554 ? -10.938 -37.375 -3.494 1 78.69 554 ALA B O 1
ATOM 9117 N N . VAL B 1 555 ? -12.062 -35.719 -2.566 1 77.06 555 VAL B N 1
ATOM 9118 C CA . VAL B 1 555 ? -12.508 -35.219 -3.863 1 77.06 555 VAL B CA 1
ATOM 9119 C C . VAL B 1 555 ? -11.312 -34.719 -4.656 1 77.06 555 VAL B C 1
ATOM 9121 O O . VAL B 1 555 ? -11.172 -35 -5.848 1 77.06 555 VAL B O 1
ATOM 9124 N N . ALA B 1 556 ? -10.516 -34 -3.982 1 81.5 556 ALA B N 1
ATOM 9125 C CA . ALA B 1 556 ? -9.312 -33.5 -4.633 1 81.5 556 ALA B CA 1
ATOM 9126 C C . ALA B 1 556 ? -8.391 -34.625 -5.066 1 81.5 556 ALA B C 1
ATOM 9128 O O . ALA B 1 556 ? -7.785 -34.562 -6.141 1 81.5 556 ALA B O 1
ATOM 9129 N N . ALA B 1 557 ? -8.289 -35.625 -4.285 1 80.44 557 ALA B N 1
ATOM 9130 C CA . ALA B 1 557 ? -7.426 -36.781 -4.594 1 80.44 557 ALA B CA 1
ATOM 9131 C C . ALA B 1 557 ? -7.863 -37.469 -5.887 1 80.44 557 ALA B C 1
ATOM 9133 O O . ALA B 1 557 ? -7.027 -37.875 -6.684 1 80.44 557 ALA B O 1
ATOM 9134 N N . ARG B 1 558 ? -9.016 -37.406 -6.113 1 75.62 558 ARG B N 1
ATOM 9135 C CA . ARG B 1 558 ? -9.547 -38.094 -7.289 1 75.62 558 ARG B CA 1
ATOM 9136 C C . ARG B 1 558 ? -9.43 -37.188 -8.531 1 75.62 558 ARG B C 1
ATOM 9138 O O . ARG B 1 558 ? -9.188 -37.688 -9.633 1 75.62 558 ARG B O 1
ATOM 9145 N N . MET B 1 559 ? -9.5 -36 -8.336 1 77.5 559 MET B N 1
ATOM 9146 C CA . MET B 1 559 ? -9.555 -35.062 -9.477 1 77.5 559 MET B CA 1
ATOM 9147 C C . MET B 1 559 ? -8.148 -34.656 -9.906 1 77.5 559 MET B C 1
ATOM 9149 O O . MET B 1 559 ? -7.898 -34.469 -11.094 1 77.5 559 MET B O 1
ATOM 9153 N N . LEU B 1 560 ? -7.27 -34.594 -8.992 1 77.88 560 LEU B N 1
ATOM 9154 C CA . LEU B 1 560 ? -5.949 -34.062 -9.25 1 77.88 560 LEU B CA 1
ATOM 9155 C C . LEU B 1 560 ? -4.961 -35.156 -9.641 1 77.88 560 LEU B C 1
ATOM 9157 O O . LEU B 1 560 ? -3.879 -35.25 -9.055 1 77.88 560 LEU B O 1
ATOM 9161 N N . GLN B 1 561 ? -5.293 -36 -10.617 1 74.19 561 GLN B N 1
ATOM 9162 C CA . GLN B 1 561 ? -4.461 -37.125 -10.992 1 74.19 561 GLN B CA 1
ATOM 9163 C C . GLN B 1 561 ? -3.434 -36.719 -12.047 1 74.19 561 GLN B C 1
ATOM 9165 O O . GLN B 1 561 ? -2.369 -37.344 -12.148 1 74.19 561 GLN B O 1
ATOM 9170 N N . ASP B 1 562 ? -3.779 -35.688 -12.812 1 75.88 562 ASP B N 1
ATOM 9171 C CA . ASP B 1 562 ? -2.879 -35.188 -13.859 1 75.88 562 ASP B CA 1
ATOM 9172 C C . ASP B 1 562 ? -2.584 -33.719 -13.688 1 75.88 562 ASP B C 1
ATOM 9174 O O . ASP B 1 562 ? -3.35 -33 -13.047 1 75.88 562 ASP B O 1
ATOM 9178 N N . VAL B 1 563 ? -1.368 -33.375 -14.258 1 75.81 563 VAL B N 1
ATOM 9179 C CA . VAL B 1 563 ? -0.918 -32 -14.125 1 75.81 563 VAL B CA 1
ATOM 9180 C C . VAL B 1 563 ? -1.927 -31.062 -14.781 1 75.81 563 VAL B C 1
ATOM 9182 O O . VAL B 1 563 ? -2.201 -29.984 -14.273 1 75.81 563 VAL B O 1
ATOM 9185 N N . GLU B 1 564 ? -2.467 -31.469 -15.82 1 78.19 564 GLU B N 1
ATOM 9186 C CA . GLU B 1 564 ? -3.4 -30.609 -16.547 1 78.19 564 GLU B CA 1
ATOM 9187 C C . GLU B 1 564 ? -4.676 -30.391 -15.734 1 78.19 564 GLU B C 1
ATOM 9189 O O . GLU B 1 564 ? -5.172 -29.266 -15.656 1 78.19 564 GLU B O 1
ATOM 9194 N N . THR B 1 565 ? -5.172 -31.422 -15.141 1 83.56 565 THR B N 1
ATOM 9195 C CA . THR B 1 565 ? -6.379 -31.281 -14.328 1 83.56 565 THR B CA 1
ATOM 9196 C C . THR B 1 565 ? -6.094 -30.484 -13.055 1 83.56 565 THR B C 1
ATOM 9198 O O . THR B 1 565 ? -6.945 -29.734 -12.586 1 83.56 565 THR B O 1
ATOM 9201 N N . THR B 1 566 ? -4.883 -30.734 -12.555 1 87.69 566 THR B N 1
ATOM 9202 C CA . THR B 1 566 ? -4.492 -29.969 -11.367 1 87.69 566 THR B CA 1
ATOM 9203 C C . THR B 1 566 ? -4.43 -28.484 -11.672 1 87.69 566 THR B C 1
ATOM 9205 O O . THR B 1 566 ? -4.965 -27.656 -10.922 1 87.69 566 THR B O 1
ATOM 9208 N N . ARG B 1 567 ? -3.85 -28.156 -12.828 1 88.38 567 ARG B N 1
ATOM 9209 C CA . ARG B 1 567 ? -3.691 -26.766 -13.203 1 88.38 567 ARG B CA 1
ATOM 9210 C C . ARG B 1 567 ? -5.035 -26.141 -13.562 1 88.38 567 ARG B C 1
ATOM 9212 O O . ARG B 1 567 ? -5.23 -24.922 -13.406 1 88.38 567 ARG B O 1
ATOM 9219 N N . LYS B 1 568 ? -6.016 -26.891 -13.891 1 87.94 568 LYS B N 1
ATOM 9220 C CA . LYS B 1 568 ? -7.336 -26.391 -14.258 1 87.94 568 LYS B CA 1
ATOM 9221 C C . LYS B 1 568 ? -8.195 -26.141 -13.016 1 87.94 568 LYS B C 1
ATOM 9223 O O . LYS B 1 568 ? -9.102 -25.312 -13.047 1 87.94 568 LYS B O 1
ATOM 9228 N N . ASN B 1 569 ? -7.832 -26.797 -11.898 1 91.75 569 ASN B N 1
ATOM 9229 C CA . ASN B 1 569 ? -8.766 -26.766 -10.781 1 91.75 569 ASN B CA 1
ATOM 9230 C C . ASN B 1 569 ? -8.156 -26.094 -9.555 1 91.75 569 ASN B C 1
ATOM 9232 O O . ASN B 1 569 ? -8.867 -25.75 -8.609 1 91.75 569 ASN B O 1
ATOM 9236 N N . LEU B 1 570 ? -6.883 -25.922 -9.555 1 94.12 570 LEU B N 1
ATOM 9237 C CA . LEU B 1 570 ? -6.246 -25.391 -8.359 1 94.12 570 LEU B CA 1
ATOM 9238 C C . LEU B 1 570 ? -5.672 -24 -8.625 1 94.12 570 LEU B C 1
ATOM 9240 O O . LEU B 1 570 ? -5.098 -23.75 -9.688 1 94.12 570 LEU B O 1
ATOM 9244 N N . ALA B 1 571 ? -5.938 -23.141 -7.695 1 95.75 571 ALA B N 1
ATOM 9245 C CA . ALA B 1 571 ? -5.336 -21.812 -7.699 1 95.75 571 ALA B CA 1
ATOM 9246 C C . ALA B 1 571 ? -4.516 -21.578 -6.434 1 95.75 571 ALA B C 1
ATOM 9248 O O . ALA B 1 571 ? -4.969 -21.875 -5.328 1 95.75 571 ALA B O 1
ATOM 9249 N N . ARG B 1 572 ? -3.301 -21.125 -6.656 1 95.94 572 ARG B N 1
ATOM 9250 C CA . ARG B 1 572 ? -2.441 -20.797 -5.523 1 95.94 572 ARG B CA 1
ATOM 9251 C C . ARG B 1 572 ? -2.342 -19.281 -5.336 1 95.94 572 ARG B C 1
ATOM 9253 O O . ARG B 1 572 ? -2.135 -18.547 -6.301 1 95.94 572 ARG B O 1
ATOM 9260 N N . VAL B 1 573 ? -2.547 -18.844 -4.09 1 96.88 573 VAL B N 1
ATOM 9261 C CA . VAL B 1 573 ? -2.502 -17.422 -3.783 1 96.88 573 VAL B CA 1
ATOM 9262 C C . VAL B 1 573 ? -1.544 -17.172 -2.621 1 96.88 573 VAL B C 1
ATOM 9264 O O . VAL B 1 573 ? -1.608 -17.859 -1.597 1 96.88 573 VAL B O 1
ATOM 9267 N N . ARG B 1 574 ? -0.654 -16.234 -2.828 1 95.5 574 ARG B N 1
ATOM 9268 C CA . ARG B 1 574 ? 0.256 -15.789 -1.776 1 95.5 574 ARG B CA 1
ATOM 9269 C C . ARG B 1 574 ? 0.094 -14.297 -1.501 1 95.5 574 ARG B C 1
ATOM 9271 O O . ARG B 1 574 ? 0.16 -13.477 -2.422 1 95.5 574 ARG B O 1
ATOM 9278 N N . ILE B 1 575 ? -0.144 -13.984 -0.319 1 96.75 575 ILE B N 1
ATOM 9279 C CA . ILE B 1 575 ? -0.298 -12.602 0.1 1 96.75 575 ILE B CA 1
ATOM 9280 C C . ILE B 1 575 ? 0.743 -12.266 1.165 1 96.75 575 ILE B C 1
ATOM 9282 O O . ILE B 1 575 ? 0.854 -12.961 2.176 1 96.75 575 ILE B O 1
ATOM 9286 N N . TYR B 1 576 ? 1.507 -11.18 0.951 1 95.62 576 TYR B N 1
ATOM 9287 C CA . TYR B 1 576 ? 2.57 -10.836 1.889 1 95.62 576 TYR B CA 1
ATOM 9288 C C . TYR B 1 576 ? 2.865 -9.344 1.854 1 95.62 576 TYR B C 1
ATOM 9290 O O . TYR B 1 576 ? 2.447 -8.641 0.93 1 95.62 576 TYR B O 1
ATOM 9298 N N . PHE B 1 577 ? 3.529 -8.859 2.879 1 94 577 PHE B N 1
ATOM 9299 C CA . PHE B 1 577 ? 3.982 -7.473 2.916 1 94 577 PHE B CA 1
ATOM 9300 C C . PHE B 1 577 ? 5.352 -7.336 2.26 1 94 577 PHE B C 1
ATOM 9302 O O . PHE B 1 577 ? 6.262 -8.117 2.537 1 94 577 PHE B O 1
ATOM 9309 N N . GLU B 1 578 ? 5.457 -6.41 1.402 1 89.75 578 GLU B N 1
ATOM 9310 C CA . GLU B 1 578 ? 6.762 -6.109 0.817 1 89.75 578 GLU B CA 1
ATOM 9311 C C . GLU B 1 578 ? 7.703 -5.492 1.848 1 89.75 578 GLU B C 1
ATOM 9313 O O . GLU B 1 578 ? 8.891 -5.824 1.893 1 89.75 578 GLU B O 1
ATOM 9318 N N . GLU B 1 579 ? 7.18 -4.605 2.547 1 86.12 579 GLU B N 1
ATOM 9319 C CA . GLU B 1 579 ? 7.867 -3.945 3.652 1 86.12 579 GLU B CA 1
ATOM 9320 C C . GLU B 1 579 ? 6.93 -3.725 4.836 1 86.12 579 GLU B C 1
ATOM 9322 O O . GLU B 1 579 ? 5.715 -3.598 4.656 1 86.12 579 GLU B O 1
ATOM 9327 N N . LEU B 1 580 ? 7.512 -3.645 5.949 1 86.31 580 LEU B N 1
ATOM 9328 C CA . LEU B 1 580 ? 6.688 -3.48 7.141 1 86.31 580 LEU B CA 1
ATOM 9329 C C . LEU B 1 580 ? 6.508 -2.004 7.477 1 86.31 580 LEU B C 1
ATOM 9331 O O . LEU B 1 580 ? 5.832 -1.664 8.453 1 86.31 580 LEU B O 1
ATOM 9335 N N . ASN B 1 581 ? 6.98 -1.216 6.586 1 85.25 581 ASN B N 1
ATOM 9336 C CA . ASN B 1 581 ? 6.75 0.216 6.75 1 85.25 581 ASN B CA 1
ATOM 9337 C C . ASN B 1 581 ? 5.418 0.644 6.141 1 85.25 581 ASN B C 1
ATOM 9339 O O . ASN B 1 581 ? 4.957 0.048 5.164 1 85.25 581 ASN B O 1
ATOM 9343 N N . TYR B 1 582 ? 4.766 1.536 6.836 1 89.25 582 TYR B N 1
ATOM 9344 C CA . TYR B 1 582 ? 3.545 2.051 6.227 1 89.25 582 TYR B CA 1
ATOM 9345 C C . TYR B 1 582 ? 3.598 3.568 6.102 1 89.25 582 TYR B C 1
ATOM 9347 O O . TYR B 1 582 ? 4.316 4.234 6.848 1 89.25 582 TYR B O 1
ATOM 9355 N N . GLN B 1 583 ? 2.891 4.039 5.168 1 90.5 583 GLN B N 1
ATOM 9356 C CA . GLN B 1 583 ? 2.812 5.469 4.887 1 90.5 583 GLN B CA 1
ATOM 9357 C C . GLN B 1 583 ? 1.624 6.105 5.602 1 90.5 583 GLN B C 1
ATOM 9359 O O . GLN B 1 583 ? 0.501 5.602 5.516 1 90.5 583 GLN B O 1
ATOM 9364 N N . LYS B 1 584 ? 1.97 7.082 6.328 1 93.12 584 LYS B N 1
ATOM 9365 C CA . LYS B 1 584 ? 0.941 7.859 7.016 1 93.12 584 LYS B CA 1
ATOM 9366 C C . LYS B 1 584 ? 0.748 9.219 6.355 1 93.12 584 LYS B C 1
ATOM 9368 O O . LYS B 1 584 ? 1.676 10.031 6.305 1 93.12 584 LYS B O 1
ATOM 9373 N N . VAL B 1 585 ? -0.421 9.453 5.855 1 93.5 585 VAL B N 1
ATOM 9374 C CA . VAL B 1 585 ? -0.792 10.727 5.246 1 93.5 585 VAL B CA 1
ATOM 9375 C C . VAL B 1 585 ? -1.762 11.469 6.16 1 93.5 585 VAL B C 1
ATOM 9377 O O . VAL B 1 585 ? -2.867 10.992 6.426 1 93.5 585 VAL B O 1
ATOM 9380 N N . GLU B 1 586 ? -1.377 12.578 6.59 1 93.38 586 GLU B N 1
ATOM 9381 C CA . GLU B 1 586 ? -2.184 13.344 7.543 1 93.38 586 GLU B CA 1
ATOM 9382 C C . GLU B 1 586 ? -2.354 14.789 7.09 1 93.38 586 GLU B C 1
ATOM 9384 O O . GLU B 1 586 ? -1.409 15.406 6.59 1 93.38 586 GLU B O 1
ATOM 9389 N N . GLN B 1 587 ? -3.58 15.289 7.309 1 93.12 587 GLN B N 1
ATOM 9390 C CA . GLN B 1 587 ? -3.855 16.703 7.031 1 93.12 587 GLN B CA 1
ATOM 9391 C C . GLN B 1 587 ? -3.637 17.547 8.273 1 93.12 587 GLN B C 1
ATOM 9393 O O . GLN B 1 587 ? -4.047 17.172 9.375 1 93.12 587 GLN B O 1
ATOM 9398 N N . ILE B 1 588 ? -2.92 18.641 8.062 1 89.19 588 ILE B N 1
ATOM 9399 C CA . ILE B 1 588 ? -2.637 19.547 9.156 1 89.19 588 ILE B CA 1
ATOM 9400 C C . ILE B 1 588 ? -3.082 20.969 8.773 1 89.19 588 ILE B C 1
ATOM 9402 O O . ILE B 1 588 ? -2.891 21.391 7.637 1 89.19 588 ILE B O 1
ATOM 9406 N N . PRO B 1 589 ? -3.691 21.609 9.773 1 90.75 589 PRO B N 1
ATOM 9407 C CA . PRO B 1 589 ? -4.086 22.984 9.469 1 90.75 589 PRO B CA 1
ATOM 9408 C C . PRO B 1 589 ? -2.893 23.891 9.172 1 90.75 589 PRO B C 1
ATOM 9410 O O . PRO B 1 589 ? -1.835 23.75 9.789 1 90.75 589 PRO B O 1
ATOM 9413 N N . GLN B 1 590 ? -3.135 24.781 8.266 1 89.06 590 GLN B N 1
ATOM 9414 C CA . GLN B 1 590 ? -2.07 25.703 7.883 1 89.06 590 GLN B CA 1
ATOM 9415 C C . GLN B 1 590 ? -1.896 26.797 8.93 1 89.06 590 GLN B C 1
ATOM 9417 O O . GLN B 1 590 ? -0.775 27.234 9.203 1 89.06 590 GLN B O 1
ATOM 9422 N N . TRP B 1 591 ? -3.035 27.25 9.492 1 89.31 591 TRP B N 1
ATOM 9423 C CA . TRP B 1 591 ? -3 28.328 10.477 1 89.31 591 TRP B CA 1
ATOM 9424 C C . TRP B 1 591 ? -3.383 27.812 11.859 1 89.31 591 TRP B C 1
ATOM 9426 O O . TRP B 1 591 ? -4.332 27.031 11.992 1 89.31 591 TRP B O 1
ATOM 9436 N N . THR B 1 592 ? -2.557 28.203 12.852 1 87.75 592 THR B N 1
ATOM 9437 C CA . THR B 1 592 ? -2.979 28.062 14.242 1 87.75 592 THR B CA 1
ATOM 9438 C C . THR B 1 592 ? -3.514 29.391 14.781 1 87.75 592 THR B C 1
ATOM 9440 O O . THR B 1 592 ? -3.287 30.438 14.188 1 87.75 592 THR B O 1
ATOM 9443 N N . ILE B 1 593 ? -4.246 29.375 15.82 1 89.25 593 ILE B N 1
ATOM 9444 C CA . ILE B 1 593 ? -4.797 30.578 16.422 1 89.25 593 ILE B CA 1
ATOM 9445 C C . ILE B 1 593 ? -3.658 31.5 16.844 1 89.25 593 ILE B C 1
ATOM 9447 O O . ILE B 1 593 ? -3.762 32.719 16.719 1 89.25 593 ILE B O 1
ATOM 9451 N N . GLU B 1 594 ? -2.604 30.953 17.234 1 87.94 594 GLU B N 1
ATOM 9452 C CA . GLU B 1 594 ? -1.451 31.734 17.672 1 87.94 594 GLU B CA 1
ATOM 9453 C C . GLU B 1 594 ? -0.748 32.375 16.484 1 87.94 594 GLU B C 1
ATOM 9455 O O . GLU B 1 594 ? -0.324 33.531 16.562 1 87.94 594 GLU B O 1
ATOM 9460 N N . SER B 1 595 ? -0.715 31.625 15.445 1 88.75 595 SER B N 1
ATOM 9461 C CA . SER B 1 595 ? -0.003 32.156 14.281 1 88.75 595 SER B CA 1
ATOM 9462 C C . SER B 1 595 ? -0.79 33.25 13.594 1 88.75 595 SER B C 1
ATOM 9464 O O . SER B 1 595 ? -0.208 34.219 13.109 1 88.75 595 SER B O 1
ATOM 9466 N N . ILE B 1 596 ? -2.029 33.125 13.594 1 90.62 596 ILE B N 1
ATOM 9467 C CA . ILE B 1 596 ? -2.828 34.156 12.938 1 90.62 596 ILE B CA 1
ATOM 9468 C C . ILE B 1 596 ? -2.863 35.406 13.797 1 90.62 596 ILE B C 1
ATOM 9470 O O . ILE B 1 596 ? -2.826 36.531 13.281 1 90.62 596 ILE B O 1
ATOM 9474 N N . LEU B 1 597 ? -2.984 35.281 15.07 1 89.44 597 LEU B N 1
ATOM 9475 C CA . LEU B 1 597 ? -2.961 36.438 15.969 1 89.44 597 LEU B CA 1
ATOM 9476 C C . LEU B 1 597 ? -1.622 37.156 15.891 1 89.44 597 LEU B C 1
ATOM 9478 O O . LEU B 1 597 ? -1.573 38.375 15.953 1 89.44 597 LEU B O 1
ATOM 9482 N N . GLY B 1 598 ? -0.635 36.375 15.742 1 87.94 598 GLY B N 1
ATOM 9483 C CA . GLY B 1 598 ? 0.678 36.969 15.547 1 87.94 598 GLY B CA 1
ATOM 9484 C C . GLY B 1 598 ? 0.798 37.719 14.242 1 87.94 598 GLY B C 1
ATOM 9485 O O . GLY B 1 598 ? 1.392 38.812 14.195 1 87.94 598 GLY B O 1
ATOM 9486 N N . ALA B 1 599 ? 0.198 37.188 13.266 1 90.81 599 ALA B N 1
ATOM 9487 C CA . ALA B 1 599 ? 0.247 37.844 11.961 1 90.81 599 ALA B CA 1
ATOM 9488 C C . ALA B 1 599 ? -0.562 39.156 11.977 1 90.81 599 ALA B C 1
ATOM 9490 O O . ALA B 1 599 ? -0.13 40.156 11.422 1 90.81 599 ALA B O 1
ATOM 9491 N N . VAL B 1 600 ? -1.625 39.125 12.602 1 89.12 600 VAL B N 1
ATOM 9492 C CA . VAL B 1 600 ? -2.453 40.344 12.711 1 89.12 600 VAL B CA 1
ATOM 9493 C C . VAL B 1 600 ? -1.744 41.375 13.562 1 89.12 600 VAL B C 1
ATOM 9495 O O . VAL B 1 600 ? -1.74 42.562 13.227 1 89.12 600 VAL B O 1
ATOM 9498 N N . GLY B 1 601 ? -1.18 40.906 14.641 1 87.25 601 GLY B N 1
ATOM 9499 C CA . GLY B 1 601 ? -0.415 41.812 15.484 1 87.25 601 GLY B CA 1
ATOM 9500 C C . GLY B 1 601 ? 0.771 42.438 14.766 1 87.25 601 GLY B C 1
ATOM 9501 O O . GLY B 1 601 ? 1.075 43.625 14.969 1 87.25 601 GLY B O 1
ATOM 9502 N N . GLY B 1 602 ? 1.355 41.625 13.945 1 86.62 602 GLY B N 1
ATOM 9503 C CA . GLY B 1 602 ? 2.455 42.156 13.156 1 86.62 602 GLY B CA 1
ATOM 9504 C C . GLY B 1 602 ? 2.02 43.188 12.156 1 86.62 602 GLY B C 1
ATOM 9505 O O . GLY B 1 602 ? 2.703 44.219 11.969 1 86.62 602 GLY B O 1
ATOM 9506 N N . LEU B 1 603 ? 0.943 43 11.609 1 88.38 603 LEU B N 1
ATOM 9507 C CA . LEU B 1 603 ? 0.41 44 10.672 1 88.38 603 LEU B CA 1
ATOM 9508 C C . LEU B 1 603 ? -0.001 45.281 11.391 1 88.38 603 LEU B C 1
ATOM 9510 O O . LEU B 1 603 ? 0.219 46.375 10.883 1 88.38 603 LEU B O 1
ATOM 9514 N N . MET B 1 604 ? -0.595 45.094 12.547 1 87.06 604 MET B N 1
ATOM 9515 C CA . MET B 1 604 ? -0.986 46.281 13.336 1 87.06 604 MET B CA 1
ATOM 9516 C C . MET B 1 604 ? 0.239 47.062 13.781 1 87.06 604 MET B C 1
ATOM 9518 O O . MET B 1 604 ? 0.229 48.281 13.758 1 87.06 604 MET B O 1
ATOM 9522 N N . GLY B 1 605 ? 1.244 46.312 14.109 1 82.31 605 GLY B N 1
ATOM 9523 C CA . GLY B 1 605 ? 2.49 46.969 14.492 1 82.31 605 GLY B CA 1
ATOM 9524 C C . GLY B 1 605 ? 3.201 47.625 13.336 1 82.31 605 GLY B C 1
ATOM 9525 O O . GLY B 1 605 ? 3.789 48.688 13.5 1 82.31 605 GLY B O 1
ATOM 9526 N N . LEU B 1 606 ? 3.105 47.125 12.211 1 82.75 606 LEU B N 1
ATOM 9527 C CA . LEU B 1 606 ? 3.793 47.625 11.039 1 82.75 606 LEU B CA 1
ATOM 9528 C C . LEU B 1 606 ? 3.105 48.906 10.523 1 82.75 606 LEU B C 1
ATOM 9530 O O . LEU B 1 606 ? 3.771 49.875 10.188 1 82.75 606 LEU B O 1
ATOM 9534 N N . TYR B 1 607 ? 1.772 48.969 10.523 1 85.06 607 TYR B N 1
ATOM 9535 C CA . TYR B 1 607 ? 1.06 50.062 9.891 1 85.06 607 TYR B CA 1
ATOM 9536 C C . TYR B 1 607 ? 0.728 51.156 10.906 1 85.06 607 TYR B C 1
ATOM 9538 O O . TYR B 1 607 ? 0.953 52.344 10.648 1 85.06 607 TYR B O 1
ATOM 9546 N N . VAL B 1 608 ? 0.075 50.781 12.055 1 79.5 608 VAL B N 1
ATOM 9547 C CA . VAL B 1 608 ? -0.479 51.812 12.922 1 79.5 608 VAL B CA 1
ATOM 9548 C C . VAL B 1 608 ? 0.21 51.781 14.281 1 79.5 608 VAL B C 1
ATOM 9550 O O . VAL B 1 608 ? 0.234 52.781 15.008 1 79.5 608 VAL B O 1
ATOM 9553 N N . GLY B 1 609 ? 0.866 50.75 14.648 1 78.88 609 GLY B N 1
ATOM 9554 C CA . GLY B 1 609 ? 1.528 50.625 15.945 1 78.88 609 GLY B CA 1
ATOM 9555 C C . GLY B 1 609 ? 0.559 50.562 17.109 1 78.88 609 GLY B C 1
ATOM 9556 O O . GLY B 1 609 ? 0.811 51.156 18.156 1 78.88 609 GLY B O 1
ATOM 9557 N N . ILE B 1 610 ? -0.668 50.094 16.875 1 78.94 610 ILE B N 1
ATOM 9558 C CA . ILE B 1 610 ? -1.704 50 17.906 1 78.94 610 ILE B CA 1
ATOM 9559 C C . ILE B 1 610 ? -1.64 48.625 18.562 1 78.94 610 ILE B C 1
ATOM 9561 O O . ILE B 1 610 ? -1.447 47.625 17.891 1 78.94 610 ILE B O 1
ATOM 9565 N N . SER B 1 611 ? -1.539 48.531 19.859 1 82.5 611 SER B N 1
ATOM 9566 C CA . SER B 1 611 ? -1.607 47.312 20.641 1 82.5 611 SER B CA 1
ATOM 9567 C C . SER B 1 611 ? -2.973 47.156 21.297 1 82.5 611 SER B C 1
ATOM 9569 O O . SER B 1 611 ? -3.859 47.969 21.125 1 82.5 611 SER B O 1
ATOM 9571 N N . SER B 1 612 ? -3.209 46 21.906 1 83.62 612 SER B N 1
ATOM 9572 C CA . SER B 1 612 ? -4.457 45.781 22.625 1 83.62 612 SER B CA 1
ATOM 9573 C C . SER B 1 612 ? -4.66 46.812 23.719 1 83.62 612 SER B C 1
ATOM 9575 O O . SER B 1 612 ? -5.789 47.219 23.984 1 83.62 612 SER B O 1
ATOM 9577 N N . ILE B 1 613 ? -3.561 47.281 24.25 1 80.31 613 ILE B N 1
ATOM 9578 C CA . ILE B 1 613 ? -3.639 48.312 25.281 1 80.31 613 ILE B CA 1
ATOM 9579 C C . ILE B 1 613 ? -4.082 49.625 24.672 1 80.31 613 ILE B C 1
ATOM 9581 O O . ILE B 1 613 ? -4.891 50.344 25.266 1 80.31 613 ILE B O 1
ATOM 9585 N N . THR B 1 614 ? -3.559 49.938 23.547 1 80.56 614 THR B N 1
ATOM 9586 C CA . THR B 1 614 ? -3.959 51.156 22.859 1 80.56 614 THR B CA 1
ATOM 9587 C C . THR B 1 614 ? -5.441 51.094 22.5 1 80.56 614 THR B C 1
ATOM 9589 O O . THR B 1 614 ? -6.129 52.125 22.562 1 80.56 614 THR B O 1
ATOM 9592 N N . LEU B 1 615 ? -5.832 49.969 22.156 1 81.75 615 LEU B N 1
ATOM 9593 C CA . LEU B 1 615 ? -7.25 49.844 21.844 1 81.75 615 LEU B CA 1
ATOM 9594 C C . LEU B 1 615 ? -8.109 50.094 23.078 1 81.75 615 LEU B C 1
ATOM 9596 O O . LEU B 1 615 ? -9.172 50.719 22.969 1 81.75 615 LEU B O 1
ATOM 9600 N N . MET B 1 616 ? -7.645 49.719 24.188 1 81.81 616 MET B N 1
ATOM 9601 C CA . MET B 1 616 ? -8.375 49.969 25.438 1 81.81 616 MET B CA 1
ATOM 9602 C C . MET B 1 616 ? -8.352 51.469 25.766 1 81.81 616 MET B C 1
ATOM 9604 O O . MET B 1 616 ? -9.32 52 26.312 1 81.81 616 MET B O 1
ATOM 9608 N N . GLU B 1 617 ? -7.223 52.188 25.438 1 80.19 617 GLU B N 1
ATOM 9609 C CA . GLU B 1 617 ? -7.152 53.625 25.625 1 80.19 617 GLU B CA 1
ATOM 9610 C C . GLU B 1 617 ? -8.211 54.344 24.781 1 80.19 617 GLU B C 1
ATOM 9612 O O . GLU B 1 617 ? -8.844 55.281 25.25 1 80.19 617 GLU B O 1
ATOM 9617 N N . ILE B 1 618 ? -8.359 53.781 23.656 1 79.44 618 ILE B N 1
ATOM 9618 C CA . ILE B 1 618 ? -9.328 54.406 22.75 1 79.44 618 ILE B CA 1
ATOM 9619 C C . ILE B 1 618 ? -10.742 54.156 23.266 1 79.44 618 ILE B C 1
ATOM 9621 O O . ILE B 1 618 ? -11.586 55.062 23.219 1 79.44 618 ILE B O 1
ATOM 9625 N N . ILE B 1 619 ? -10.977 53.062 23.766 1 81.19 619 ILE B N 1
ATOM 9626 C CA . ILE B 1 619 ? -12.305 52.719 24.281 1 81.19 619 ILE B CA 1
ATOM 9627 C C . ILE B 1 619 ? -12.625 53.625 25.484 1 81.19 619 ILE B C 1
ATOM 9629 O O . ILE B 1 619 ? -13.727 54.156 25.594 1 81.19 619 ILE B O 1
ATOM 9633 N N . VAL B 1 620 ? -11.609 53.75 26.375 1 80.56 620 VAL B N 1
ATOM 9634 C CA . VAL B 1 620 ? -11.805 54.594 27.547 1 80.56 620 VAL B CA 1
ATOM 9635 C C . VAL B 1 620 ? -12.016 56.062 27.109 1 80.56 620 VAL B C 1
ATOM 9637 O O . VAL B 1 620 ? -12.828 56.781 27.688 1 80.56 620 VAL B O 1
ATOM 9640 N N . PHE B 1 621 ? -11.258 56.469 26.047 1 80.56 621 PHE B N 1
ATOM 9641 C CA . PHE B 1 621 ? -11.406 57.812 25.516 1 80.56 621 PHE B CA 1
ATOM 9642 C C . PHE B 1 621 ? -12.812 58 24.969 1 80.56 621 PHE B C 1
ATOM 9644 O O . PHE B 1 621 ? -13.445 59.031 25.25 1 80.56 621 PHE B O 1
ATOM 9651 N N . VAL B 1 622 ? -13.305 57.062 24.203 1 80.5 622 VAL B N 1
ATOM 9652 C CA . VAL B 1 622 ? -14.633 57.156 23.609 1 80.5 622 VAL B CA 1
ATOM 9653 C C . VAL B 1 622 ? -15.695 57.219 24.703 1 80.5 622 VAL B C 1
ATOM 9655 O O . VAL B 1 622 ? -16.656 57.969 24.609 1 80.5 622 VAL B O 1
ATOM 9658 N N . PHE B 1 623 ? -15.461 56.5 25.703 1 80.94 623 PHE B N 1
ATOM 9659 C CA . PHE B 1 623 ? -16.391 56.5 26.812 1 80.94 623 PHE B CA 1
ATOM 9660 C C . PHE B 1 623 ? -16.375 57.844 27.547 1 80.94 623 PHE B C 1
ATOM 9662 O O . PHE B 1 623 ? -17.422 58.344 27.984 1 80.94 623 PHE B O 1
ATOM 9669 N N . SER B 1 624 ? -15.141 58.438 27.656 1 80.94 624 SER B N 1
ATOM 9670 C CA . SER B 1 624 ? -15.016 59.75 28.312 1 80.94 624 SER B CA 1
ATOM 9671 C C . SER B 1 624 ? -15.664 60.844 27.484 1 80.94 624 SER B C 1
ATOM 9673 O O . SER B 1 624 ? -16.266 61.781 28.031 1 80.94 624 SER B O 1
ATOM 9675 N N . LEU B 1 625 ? -15.562 60.688 26.203 1 79.38 625 LEU B N 1
ATOM 9676 C CA . LEU B 1 625 ? -16.188 61.656 25.328 1 79.38 625 LEU B CA 1
ATOM 9677 C C . LEU B 1 625 ? -17.703 61.531 25.359 1 79.38 625 LEU B C 1
ATOM 9679 O O . LEU B 1 625 ? -18.406 62.562 25.375 1 79.38 625 LEU B O 1
ATOM 9683 N N . LEU B 1 626 ? -18.125 60.344 25.391 1 81.88 626 LEU B N 1
ATOM 9684 C CA . LEU B 1 626 ? -19.562 60.125 25.453 1 81.88 626 LEU B CA 1
ATOM 9685 C C . LEU B 1 626 ? -20.141 60.594 26.781 1 81.88 626 LEU B C 1
ATOM 9687 O O . LEU B 1 626 ? -21.234 61.156 26.828 1 81.88 626 LEU B O 1
ATOM 9691 N N . LYS B 1 627 ? -19.406 60.375 27.812 1 80.12 627 LYS B N 1
ATOM 9692 C CA . LYS B 1 627 ? -19.844 60.812 29.141 1 80.12 627 LYS B CA 1
ATOM 9693 C C . LYS B 1 627 ? -19.922 62.344 29.188 1 80.12 627 LYS B C 1
ATOM 9695 O O . LYS B 1 627 ? -20.875 62.906 29.734 1 80.12 627 LYS B O 1
ATOM 9700 N N . GLN B 1 628 ? -18.938 63.031 28.531 1 80.31 628 GLN B N 1
ATOM 9701 C CA . GLN B 1 628 ? -18.922 64.5 28.516 1 80.31 628 GLN B CA 1
ATOM 9702 C C . GLN B 1 628 ? -20.031 65.062 27.625 1 80.31 628 GLN B C 1
ATOM 9704 O O . GLN B 1 628 ? -20.641 66.062 27.953 1 80.31 628 GLN B O 1
ATOM 9709 N N . CYS B 1 629 ? -20.25 64.312 26.594 1 78.5 629 CYS B N 1
ATOM 9710 C CA . CYS B 1 629 ? -21.328 64.75 25.688 1 78.5 629 CYS B CA 1
ATOM 9711 C C . CYS B 1 629 ? -22.688 64.562 26.359 1 78.5 629 CYS B C 1
ATOM 9713 O O . CYS B 1 629 ? -23.562 65.438 26.188 1 78.5 629 CYS B O 1
ATOM 9715 N N . CYS B 1 630 ? -22.797 63.625 27.125 1 78.69 630 CYS B N 1
ATOM 9716 C CA . CYS B 1 630 ? -24.047 63.406 27.844 1 78.69 630 CYS B CA 1
ATOM 9717 C C . CYS B 1 630 ? -24.219 64.438 28.969 1 78.69 630 CYS B C 1
ATOM 9719 O O . CYS B 1 630 ? -25.328 64.875 29.203 1 78.69 630 CYS B O 1
ATOM 9721 N N . LYS B 1 631 ? -23.156 64.75 29.562 1 76.5 631 LYS B N 1
ATOM 9722 C CA . LYS B 1 631 ? -23.219 65.75 30.609 1 76.5 631 LYS B CA 1
ATOM 9723 C C . LYS B 1 631 ? -23.562 67.125 30.047 1 76.5 631 LYS B C 1
ATOM 9725 O O . LYS B 1 631 ? -24.297 67.875 30.656 1 76.5 631 LYS B O 1
ATOM 9730 N N . SER B 1 632 ? -23.016 67.375 28.859 1 74.31 632 SER B N 1
ATOM 9731 C CA . SER B 1 632 ? -23.281 68.688 28.234 1 74.31 632 SER B CA 1
ATOM 9732 C C . SER B 1 632 ? -24.734 68.75 27.766 1 74.31 632 SER B C 1
ATOM 9734 O O . SER B 1 632 ? -25.328 69.812 27.828 1 74.31 632 SER B O 1
ATOM 9736 N N . VAL B 1 633 ? -25.25 67.75 27.422 1 70.12 633 VAL B N 1
ATOM 9737 C CA . VAL B 1 633 ? -26.641 67.75 26.969 1 70.12 633 VAL B CA 1
ATOM 9738 C C . VAL B 1 633 ? -27.578 67.875 28.172 1 70.12 633 VAL B C 1
ATOM 9740 O O . VAL B 1 633 ? -28.578 68.562 28.125 1 70.12 633 VAL B O 1
ATOM 9743 N N . ILE B 1 634 ? -27.188 67.312 29.203 1 70.31 634 ILE B N 1
ATOM 9744 C CA . ILE B 1 634 ? -28.031 67.375 30.391 1 70.31 634 ILE B CA 1
ATOM 9745 C C . ILE B 1 634 ? -27.953 68.812 31 1 70.31 634 ILE B C 1
ATOM 9747 O O . ILE B 1 634 ? -28.969 69.312 31.484 1 70.31 634 ILE B O 1
ATOM 9751 N N . CYS B 1 635 ? -26.828 69.438 30.984 1 63.34 635 CYS B N 1
ATOM 9752 C CA . CYS B 1 635 ? -26.719 70.75 31.5 1 63.34 635 CYS B CA 1
ATOM 9753 C C . CYS B 1 635 ? -27.453 71.75 30.609 1 63.34 635 CYS B C 1
ATOM 9755 O O . CYS B 1 635 ? -27.969 72.75 31.094 1 63.34 635 CYS B O 1
ATOM 9757 N N . LEU B 1 636 ? -27.438 71.562 29.406 1 61.34 636 LEU B N 1
ATOM 9758 C CA . LEU B 1 636 ? -28.188 72.438 28.531 1 61.34 636 LEU B CA 1
ATOM 9759 C C . LEU B 1 636 ? -29.688 72.312 28.797 1 61.34 636 LEU B C 1
ATOM 9761 O O . LEU B 1 636 ? -30.422 73.312 28.688 1 61.34 636 LEU B O 1
ATOM 9765 N N . ASN B 1 637 ? -30.078 71.25 29.219 1 58.62 637 ASN B N 1
ATOM 9766 C CA . ASN B 1 637 ? -31.516 71.125 29.484 1 58.62 637 ASN B CA 1
ATOM 9767 C C . ASN B 1 637 ? -31.875 71.75 30.828 1 58.62 637 ASN B C 1
ATOM 9769 O O . ASN B 1 637 ? -33.062 72 31.125 1 58.62 637 ASN B O 1
ATOM 9773 N N . LYS B 1 638 ? -31.078 72.062 31.766 1 57.06 638 LYS B N 1
ATOM 9774 C CA . LYS B 1 638 ? -31.453 72.688 33.031 1 57.06 638 LYS B CA 1
ATOM 9775 C C . LYS B 1 638 ? -31.5 74.188 32.875 1 57.06 638 LYS B C 1
ATOM 9777 O O . LYS B 1 638 ? -31.922 74.938 33.781 1 57.06 638 LYS B O 1
ATOM 9782 N N . VAL B 1 639 ? -30.938 74.812 31.969 1 51.16 639 VAL B N 1
ATOM 9783 C CA . VAL B 1 639 ? -31.094 76.25 31.891 1 51.16 639 VAL B CA 1
ATOM 9784 C C . VAL B 1 639 ? -32.5 76.625 31.344 1 51.16 639 VAL B C 1
ATOM 9786 O O . VAL B 1 639 ? -32.75 76.438 30.156 1 51.16 639 VAL B O 1
ATOM 9789 N N . GLN B 1 640 ? -33.531 76.062 31.891 1 46.5 640 GLN B N 1
ATOM 9790 C CA . GLN B 1 640 ? -34.812 76.688 31.594 1 46.5 640 GLN B CA 1
ATOM 9791 C C . GLN B 1 640 ? -34.812 78.188 31.953 1 46.5 640 GLN B C 1
ATOM 9793 O O . GLN B 1 640 ? -34.219 78.562 32.969 1 46.5 640 GLN B O 1
ATOM 9798 N N . PRO B 1 641 ? -35.438 79.062 30.969 1 45.84 641 PRO B N 1
ATOM 9799 C CA . 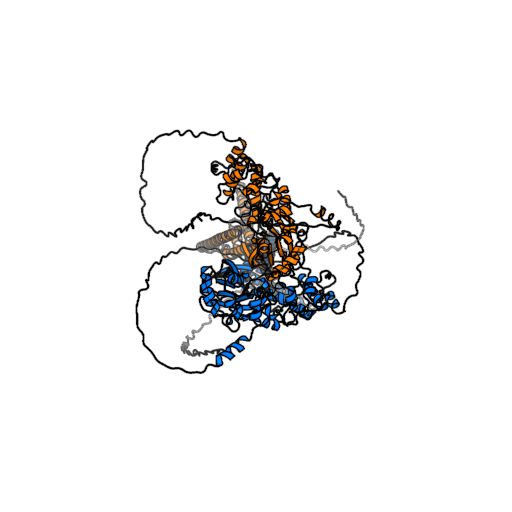PRO B 1 641 ? -35.656 80.5 30.938 1 45.84 641 PRO B CA 1
ATOM 9800 C C . PRO B 1 641 ? -36.438 81 32.156 1 45.84 641 PRO B C 1
ATOM 9802 O O . PRO B 1 641 ? -37.406 80.375 32.562 1 45.84 641 PRO B O 1
ATOM 9805 N N . SER B 1 642 ? -35.781 81.5 33.219 1 38.97 642 SER B N 1
ATOM 9806 C CA . SER B 1 642 ? -36.562 82.375 34.062 1 38.97 642 SER B CA 1
ATOM 9807 C C . SER B 1 642 ? -37.25 83.438 33.25 1 38.97 642 SER B C 1
ATOM 9809 O O . SER B 1 642 ? -36.594 84.312 32.719 1 38.97 642 SER B O 1
ATOM 9811 N N . ASN B 1 643 ? -38.219 83.188 32.312 1 29.44 643 ASN B N 1
ATOM 9812 C CA . ASN B 1 643 ? -39.25 84.188 32.219 1 29.44 643 ASN B CA 1
ATOM 9813 C C . ASN B 1 643 ? -40.125 84.25 33.469 1 29.44 643 ASN B C 1
ATOM 9815 O O . ASN B 1 643 ? -40.594 83.188 33.938 1 29.44 643 ASN B O 1
#

Secondary structure (DSSP, 8-state):
-------------------------------------------------------HHHHHHHHHHH--STTHHHHHT-SSHHHHHHHHHHHHHHHHHHHHHHHHHHHHHHT--EEEEEEEE--S-EEPPEEEEEES--S-GGG-TTSTTTHHHHHT--SSSHHHHTHHHHHHHH--THHHHHHHHTT-------------------------------------------------------------------------THHHHHHGGG-TT----GGG----TT--STT-HHHHHHT--STTSTTTGGG----HHHHHHHSPPHHHHEEEEEETTEEE-GGGEEEEEETTTEEEEEES--SSSPPPEE---STTSSEEEEEE--GGG--TTT-SSBSEEEEEE-TTS---HHHH-EEE-TTEEEEEEEEEEEEE---TTS---B-STTS----SSPPP-HHHHHHHHHHHHHHHHHS-BSSTTS-SPBPPSS-HHHHHHHHHHHHHHHTT-S------BSEEEEEEEEEEEEE-S-TTHHHHHHHHHHTT-HHHHHHTTSHHHHHHHEEEEEEEEEEEEEEEEEEEES--HHHHHHHHHHHHHHHT---HHHHHHHHHHHHHHHHHHHHHHHHHHH-----/-------------------------------------------------------HHHHHHHHHHH--STTHHHHHT-SSHHHHHHHHHHHHHHHHHHHHHHHHHHHHHHT--EEEEEEEE--S-EEPPEEEEEES--S-GGG-TTSTTTHHHHH---SSSHHHHTHHHHHHHH---TTTTTTTTTS-----------------------------------------------------------------------S-THHHHHHGGG-TT----GGG----TT--STT-HHHHHHT--STTSTTTGGG----HHHHHHHSPPHHHHEEEEEETTEEE-GGGEEEEEETTTEEEEEES--SSSPPPEE---STTSSEEEEEE--GGG--TTT-SS-SEEEEEE-TTS---HHHH-EEEPTTEEEEEEEEEEEEE---TTS---B-STTS----SSPPP-HHHHHHHHHHHHHHHHHS-BSSTTS-SPBPPSS-HHHHHHHHHHHHHHHTT-S------BSEEEEEEEEEEEEE-S-TTHHHHHHHHHHTT-HHHHHHTTSHHHHHHHEEEEEEEEEEEEEEEEEEEES--HHHHHHHHHHHHHHHT---HHHHHHHHHHHHHHHHHHHHHHHHHHH-----

Radius of gyration: 48.14 Å; Cα contacts (8 Å, |Δi|>4): 1871; chains: 2; bounding box: 105×167×151 Å

InterPro domains:
  IPR001873 Epithelial sodium channel [PF00858] (63-621)
  IPR001873 Epithelial sodium channel [PR01078] (84-101)
  IPR001873 Epithelial sodium channel [PR01078] (124-140)
  IPR001873 Epithelial sodium channel [PR01078] (330-341)
  IPR001873 Epithelial sodium channel [PR01078] (344-360)
  IPR001873 Epithelial sodium channel [PR01078] (374-392)
  IPR001873 Epithelial sodium channel [PR01078] (399-417)
  IPR001873 Epithelial sodium channel [PR01078] (429-445)
  IPR001873 Epithelial sodium channel [PR01078] (460-471)
  IPR001873 Epithelial sodium channel [PR01078] (518-538)
  IPR001873 Epithelial sodium channel [PR01078] (567-587)
  IPR001873 Epithelial sodium channel [PR01078] (587-601)
  IPR001873 Epithelial sodium channel [PR01078] (601-617)
  IPR001873 Epithelial sodium channel [PTHR11690] (55-631)

Organism: Acanthaster planci (NCBI:txid133434)

Foldseek 3Di:
DDDPPPPPPDPDPDPPPCPPPPPPDPPPPDPPPPPPPPPPPPPPPPPPPPPPPCDLVNLQQVLLCPFPWPLSVCLSPPPDPVSNVVSVVQLVVLVVLLCVVVVVLVQFVLFFWWFKFKDWDFDLKDFFFKKKKFWQFQFFQLPCPPHQQVLLCVVLVPDPCFCVVVVVVSVVVVPPPVVVPVVPPPPPDDDDDDDDDDDDDDDDDDDDDDDDDDDDDDDYDDDDTDDITGGDDYDDDDDDDPPDDDDDDPPDPPCDDDPDDPLVVCVPVLPPPDDPPCVVFQQLQVQPGSSRVVSVVVSQDDPLLPVCLLLPFDDLVCLVPGGDDLLQFWQAKDAFNDGDGSVQWDWDAWRQRGTMTMHQLCVVDDGDMDSDFDQVHGMKTKTFNPVSRHRCSSRVDGFMWMFTFHSQADTDSVPHTDTFAFQKEKEKAKAKAKEAEDDDSNDPADFCPVFPDDDPGHTAALVLLLQVLLQVCLCVFLVAGSIPSDDGHHQNSNDSSSSVRSVVSVVCVVVVVRPRDRDHHRIGMDMDIDMDMDGPDDPVCLVVVLVSRVVSDVSCNVQSPDSVSNRNTMTMYTYGYNRSMHMYMYMGTNDDPVRSVVVSQVSCCVSTNADPVSVVSVVVSVVVSVVVVVVVVVVVVPPDDPD/DDDDDDDDDDDDDDDDDDDDDDDDDDDDDDPPPPPPPPPPPVPPPPPPPPPPPCDLVNLQQVLLCPFPWPLSVQLSPPPDPVSNVVSVVQQVVLVVVLCVVVVVLVVVVLVFDWDKDKDWDADLKDFFFKKKKFWQFQFFQLPCPPHQQVLLLVVLQPDPCRCNVVVVVSVVVVPPPVVPPPVPPVPDPDDDDDDDDDDDDDDDDDDDDDDDDPDDDDPDPPDDDPPPDDDDDDPDDPDDYDDDDDDDDPPDPPPDPDPDDQLVVCVPVLPPPDPPPCPVFQQLQVQPGSSRVVSLVVSQDDPLLPVCLLLPFDDLVCLVVGGDDLLQFWQAKDAFNHGDGSVQWDWDAWRQRRTMTMHQLCVVDDGDMDSDFDLSHGIKTKTFSPVSRHSCSSRVDGFMWMFTFHSQADTDSVPHTDTFAFQKEKEKAKAKAKEAEDDDPNDPADFCPVFPDDDPGHTAALVLLLQVLLQVCLCVSLVAGSIPSDDGHHQNSNDSSSSVRSVVSVVCVVVVVRPRDRDHHRIGMDMDIDMDMDGPDDPVCLVVVLVSRVVSDVSCNVQSPDSVSNRNTMTMYTYGYNRSMHMYMYMGTPDDPVRSVVVSCVSCCVRTNADPVSVVSVVVSVVVSVVVVVVVVVVVVPPDDPD

Nearest PDB structures (foldseek):
  9btg-assembly1_C  TM=7.466E-01  e=5.510E-25  Homo sapiens
  9blr-assembly1_B  TM=6.884E-01  e=3.251E-24  Homo sapiens
  9btu-assembly1_C  TM=7.049E-01  e=1.102E-23  Homo sapiens
  9btg-assembly1_B  TM=6.903E-01  e=6.326E-24  Homo sapiens
  9btu-assembly1_B  TM=6.824E-01  e=3.840E-24  Homo sapiens

Solvent-accessible surface area (backbone atoms only — not comparable to full-atom values): 75446 Å² total; per-residue (Å²): 128,91,79,80,81,66,85,66,84,68,82,79,78,65,84,68,81,70,74,74,73,71,75,75,76,77,69,79,72,78,83,71,79,74,73,72,72,74,74,75,67,72,75,67,72,65,74,71,71,74,76,65,76,83,39,77,64,51,51,52,53,52,43,29,68,65,50,72,41,46,58,49,40,52,39,70,68,41,92,40,74,64,55,22,51,51,45,47,50,51,51,49,50,24,49,50,49,34,52,54,42,48,49,52,44,52,46,40,59,73,26,41,16,40,9,45,47,80,44,78,47,80,48,70,63,41,76,52,59,14,40,33,42,24,39,41,40,34,47,34,45,83,59,29,69,90,45,70,55,34,33,51,59,70,75,45,55,28,76,90,54,39,62,70,67,39,40,70,56,52,53,48,70,68,53,70,61,60,69,59,57,63,59,56,64,71,63,60,86,70,84,79,88,83,88,84,90,91,80,90,95,85,90,94,85,90,87,84,90,81,88,90,94,81,92,88,95,86,89,94,87,93,90,95,84,82,44,22,37,61,46,76,87,90,81,86,84,87,85,87,73,87,68,82,79,78,85,76,87,78,76,86,75,83,75,73,83,80,69,77,74,74,69,57,53,59,56,59,68,64,44,92,81,62,77,79,71,62,84,79,52,86,70,54,75,80,38,86,50,82,39,34,44,67,40,49,61,72,60,50,75,30,76,79,46,66,68,56,45,67,65,70,68,73,50,73,70,51,31,70,68,32,16,63,50,54,76,66,29,39,71,43,37,32,47,63,84,33,85,51,54,50,81,63,36,44,85,40,78,39,79,78,30,20,37,22,37,22,33,44,51,47,73,97,42,80,67,51,65,43,70,62,58,35,84,86,28,33,43,38,36,35,32,40,63,52,59,86,30,50,38,17,79,71,17,47,44,40,35,32,36,36,22,72,37,46,50,46,45,78,82,51,52,64,34,67,37,42,46,34,26,45,25,20,33,28,39,35,36,33,38,46,34,39,40,40,52,48,54,72,86,60,28,75,36,38,81,36,82,91,35,88,57,80,62,96,74,45,52,64,43,35,68,59,32,48,54,47,45,53,38,48,52,31,37,74,72,50,65,17,20,88,51,72,89,51,92,66,50,66,59,49,71,78,39,62,67,46,39,50,43,49,53,48,52,51,51,35,48,55,67,57,67,50,93,68,71,52,55,50,51,26,62,44,72,43,67,48,75,49,78,49,77,43,80,28,72,49,86,77,47,44,62,62,51,40,62,62,45,39,76,75,32,68,68,54,39,65,55,46,74,42,70,69,48,33,26,64,30,31,25,33,41,36,37,22,33,64,48,62,45,32,38,37,37,36,49,38,71,49,71,47,76,67,56,49,51,46,30,50,49,3,32,32,15,26,25,45,35,48,51,75,65,40,52,48,51,48,50,54,46,52,48,53,50,50,52,50,51,49,50,52,54,52,55,59,64,64,67,64,78,87,120,130,91,71,84,86,78,90,76,91,78,88,89,84,79,92,82,86,75,88,72,84,80,82,81,87,81,81,79,75,79,79,77,77,72,77,69,74,72,75,72,66,71,70,68,71,65,77,67,75,72,76,67,76,85,40,77,66,52,53,52,53,53,43,28,69,66,50,65,41,61,58,50,39,51,36,69,66,37,91,39,73,66,55,22,50,51,45,48,52,53,50,50,50,26,51,50,49,36,52,54,53,47,50,51,50,52,50,50,59,74,62,43,55,57,8,46,28,73,43,79,48,80,47,63,57,38,76,53,59,14,39,32,44,24,39,39,42,30,46,33,46,84,58,28,67,92,46,69,56,33,36,50,58,72,71,48,50,51,89,91,61,35,64,69,70,40,38,70,56,50,54,48,70,67,53,72,66,64,81,65,59,72,72,60,68,75,63,78,72,76,89,82,89,87,89,94,86,95,83,90,95,88,91,93,86,92,86,92,86,94,86,90,84,87,84,79,87,85,79,84,69,94,70,90,78,79,82,71,80,77,85,83,84,78,83,76,80,84,74,87,85,89,80,88,80,88,90,77,88,79,78,84,73,82,72,72,79,78,70,75,73,74,68,57,53,59,55,58,69,63,44,91,78,60,77,78,71,64,82,81,52,84,68,52,77,81,37,86,48,81,39,32,43,67,39,50,59,70,64,50,82,48,93,77,47,69,74,55,45,66,65,68,66,72,49,74,68,50,30,69,69,32,17,64,51,54,76,65,30,40,70,40,33,29,48,62,65,31,70,48,53,50,80,62,36,43,83,41,77,40,79,80,29,19,37,20,36,23,32,47,49,50,73,97,43,80,67,52,65,42,55,61,57,9,68,84,26,32,43,37,38,35,32,39,64,51,60,86,32,50,38,58,79,71,26,86,56,81,37,33,37,36,23,72,37,44,50,44,43,78,85,51,51,89,79,71,36,46,78,36,48,46,27,20,32,30,40,35,37,34,39,46,35,38,40,39,52,49,53,71,87,62,28,75,36,39,81,35,80,92,34,87,57,79,66,95,73,45,53,63,43,38,67,58,32,49,54,46,45,55,40,48,52,31,36,74,72,50,65,17,20,89,49,72,89,50,92,66,51,67,59,47,70,77,40,61,68,45,37,52,42,50,53,49,53,53,52,35,47,77,67,62,68,49,93,69,70,52,53,52,51,26,64,44,71,44,70,50,75,48,77,32,45,27,40,24,65,20,82,38,18,44,43,61,49,39,62,58,44,39,76,73,32,69,68,53,39,66,55,44,76,42,70,67,48,32,27,64,29,30,26,31,40,33,39,21,33,41,46,62,46,30,39,37,37,37,49,28,63,57,69,50,75,52,53,49,50,4,49,50,12,33,45,32,39,69,49,47,42,44,17,51,48,41,51,50,51,49,50,54,48,52,50,51,50,50,51,50,53,50,51,52,54,54,54,59,64,65,67,64,79,87,121

Sequence (1286 aa):
MMSKNTMTTGIPAGYDDAFVVMPSESIPLPSYHNKAPTSVEAKAAEPEKENHPVTCGSIVTNFADSTTAHGVARIANASSCFASFLWLVILCVAFGGFFFQGTNLVLDFFSWPYGTTIDIITNTSVDFPAVTVCNMNRLRRSKLPGTRFEGVIAIDGGISGGDNDYSWFFEWSSAGDFYNQFVSASAGGGSSGGGGGSSAGGGNSSSVGGGSSAGGGNSSSVGGGSSVGGGGSSAGGGGSSAGGGGSSAAGSSYSYPPASSNYYYWETEFGDDFNFEYDNYYDFGTVTGESDWDGFLANSKSEDFSDIINVANPTQDEMDELGHQAEDFILQCTFDRRKCNYTDFYKFQNSHYGNCFTFNHGRNETVRTTSKSGFQYGLHLTLFIEQPEYVGLFSPESGVRVSINHWQTTPHPEDSGITATTGQATSIALRKNFIKRLGGWYSNCTYGTETNFTSDFFTYSPLTCKKQCMQRNLKDRCDCVTDLLLDGEKCSYLNSTQQRCRQLVEALYEEDKLDCLCPVACEENVFKTSASVSIWPSERYEEHLYSRLSSKNAVAARMLQDVETTRKNLARVRIYFEELNYQKVEQIPQWTIESILGAVGGLMGLYVGISSITLMEIIVFVFSLLKQCCKSVICLNKVQPSNMMSKNTMTTGIPAGYDDAFVVMPSESIPLPSYHNKAPTSVEAKAAEPEKENHPVTCGSIVTNFADSTTAHGVARIANASSCFASFLWLVILCVAFGGFFFQGTNLVLDFFSWPYGTTIDIITNTSVDFPAVTVCNMNRLRRSKLPGTRFEGVIAIDGGISGGDNDYSWFFEWSSAGDFYNQFVSASAGGGSSGGGGGSSAGGGNSSSVGGGSSAGGGNSSSVGGGSSVGGGGSSAGGGGSSAGGGGSSAAGSSYSYPPASSNYYYWETEFGDDFNFEYDNYYDFGTVTGESDWDGFLANSKSEDFSDIINVANPTQDEMDELGHQAEDFILQCTFDRRKCNYTDFYKFQNSHYGNCFTFNHGRNETVRTTSKSGFQYGLHLTLFIEQPEYVGLFSPESGVRVSINHWQTTPHPEDSGITATTGQATSIALRKNFIKRLGGWYSNCTYGTETNFTSDFFTYSPLTCKKQCMQRNLKDRCDCVTDLLLDGEKCSYLNSTQQRCRQLVEALYEEDKLDCLCPVACEENVFKTSASVSIWPSERYEEHLYSRLSSKNAVAARMLQDVETTRKNLARVRIYFEELNYQKVEQIPQWTIESILGAVGGLMGLYVGISSITLMEIIVFVFSLLKQCCKSVICLNKVQPSN